Protein AF-A0AAD8Y0H8-F1 (afdb_monomer_lite)

InterPro domains:
  IPR001763 Rhodanese-like domain [PS50206] (279-329)
  IPR001763 Rhodanese-like domain [SM00450] (192-326)
  IPR006145 Pseudouridine synthase, RsuA/RluA-like [PF00849] (682-856)
  IPR006224 Pseudouridine synthase, RluA-like, conserved site [PS01129] (722-736)
  IPR020103 Pseudouridine synthase, catalytic domain superfamily [SSF55120] (679-877)
  IPR020936 tRNA uridine(34) hydroxylase [PTHR43268] (3-469)
  IPR022111 Rhodanase, C-terminal [PF12368] (333-407)
  IPR036873 Rhodanese-like domain superfamily [G3DSA:3.40.250.10] (160-357)
  IPR036873 Rhodanese-like domain superfamily [SSF52821] (160-326)
  IPR040503 tRNA uridine(34) hydroxylase, N-terminal [PF17773] (2-155)

Radius of gyration: 34.11 Å; chains: 1; bounding box: 94×81×75 Å

Secondary structure (DSSP, 8-state):
-EEEEEEE-----S-HHHHHHHHHHHHHHHHHTT-EEEEEE---SS---EEEEEEE-HHHHHHHHHHHHT-----S-HHHHHHHHHHHHHHHHHHHHTTS-----S-GGGSEEEE--GGGGS-S-------------S-TT-S-SSEEEEE-S-SS--TTSSTT--SGGGGGGEE-HHHHHHHHHHHHHHHHHHHTS---TT---EEEEE-S-HHHHTTEEETTTTSB----SSGGGHHHHHHHHS----------------------PPPPP---TTTTSEEEEE-TTSHHHHHHHHHHHHH--S-S-EEEETTHHHHHHHHHTTTT-SEEE-EE-SSTT-EE-GGGGS------S--------B-TTT--B-----TT-BBTTT--B----HHHHHHHHHHSSSSS--B--GGGGGGTTT--S--TT--HHHHHHHHHHHHHHHHHHHH-SSTTHHHHHHHHHHHHHHHHHHHHHHHH-S----S------TTT--SS--S---SSS---TTGGGTTTS--------S------------TTTSHHHHHHHHHHHHHHHHTT----TTTTB-TTSEE-PPPEEEEEEEEPPTTTTTSBHHHHHHHTT---HHHHHHHHHTT-EEETTB---TTPBP-TT-EEEEEEEEPPPPEE--SS--EEEEEGGGT-SSS--TT-EEEEEEEPTT--SSSBTTBSSS-HHHHHHHHTTPPTT--EESS---TT-EEEEEEESSHHHHHHHHHHTTTT-EEEEEEEEEES---SSGGGGGG----TT-EE-SBTTBEEEE--EEEEE--STT---EEEEE-TTSB--EEEEEEEEEETTTTEEEEEEEESS--TTHHHHHHHHTT-PBTT-GGGT----HHHHHHHHHHHHHHHHHHHHS-S--EE-TTS-HHHHHHHHHT-HHHHSHHHHHHHHS-HHHHGGGT---SEEEEEEEEE-SSS-EEEEE-PPPGGG-S--STT-----

Foldseek 3Di:
DKKWWFADKFADALPPVLVVLLLVLVVLLCVLLVKAWEKEAAHCPPIDGITTMIDDDPLSVVLVLCLLQVHQRPDPDPSSRVSSVSSVVSQVVSCVVVVGDGRHDPDPLSIFMFDDDPPPPDPDDDDDDDDDDDDDDDDPPDFFPGHYYDYDHHNADLVPPLSPFDLPVQVVFEDELVSVLVVLVVLLVVVVVVVVPPDDDPPDQEAAEELDAPLQVQFKDQQPPRYDYLNHNGSNCVLVSLLVQQLDPPPPPDPDPDDDDDDDDDDDDDDDDDDGRFEQGEYEYAALFCPSLSSVQRSNCVRNVRYPYYHYYHRGPSSSLLVQAQPSDSMAGWGADQTLVRTDHSCGRDDPDPDDPDPPRHQSHAAQPPRHRFNDWFLQQAALQPRHIGTHDPVRQVVQCVVDQFNGHHDHHPVGVLLRQQRHPTDQRDDLVSLVVSLVSLVVVLPVVVVVDPPCVVVNVSSVVSNVVSVVVSVCCVVVNNDPCPPPPQPQRPAQRHSPDPSSDNNRSDHDPPCVVVPPDDDDDDDDDDDDDDDPPDPPQPPCRPPVNVVVVVLVQLCCVLQVLQAAQQPCADPLQKRWAFWAKEKDKDADDPVQAQPFLLCCCCPPVVDDSVCPVVQLVLVFKDKPSHRDDSRDGDHHGIMIIGMAGATAFIFGDDRHWDKDKDAPVVQAVPDDDRQKIKIWTFFDFQAAQADDDRDRSSHDQSNVCNRVVHRPPQKAWLADDDRQATATTIIIRDPRSSVVSVVLVVVLLKWFKKKFKWAADDDQAQVVLVPFPAPPQWDWDDDGGKIKIKFFKDWDQDPDPRDRDTDIATDNPGHIWMKMKGWPDADPVRRMTMIMMITSDDDHCRVQRSCLNRPIHTALPPSRPHDDDPVVLVVLLVVRLVSSLCSHVVDPDHRYNPPADPSSVVSNQCSQLCNVVRSVSVPVVDDSSSNSSSPRRTRMYRAWMWRDNPPPDIDIRGDAHDVVVPPDDPVSHDGPD

Sequence (981 aa):
MHCILFYKYHPLTDDKTLLETYRSATENLCIALNLKGRILIGLSNNGEGINGTLAGAKDDLDAYVDCMLGNDCCSDDPHRRDAVNTFHQISKQFFNELNAPELLLDSPNDFKWSSNSPDAALKESGDNKNNNNSNNDGDDDQWFPDLNIKIVKEIISTGGVLSNISTTETSVGYLTPREWHEEIKSLVEKKQAKSDASGDDDDVDTVLIDVRNHKECQIGAFAPGISVDPKTKTFAQFPKWVKDNAGNDVEATPANDANANISSSSAAAAAAPSSSLLNNKRILLYCTGGIRCEKASAFVRQMVPQNKGIFHLKGGIHKYLEEFGSEESQFVGKNFVFDRRGALNASDCGKESANSGNSTTAIVGKCLYCKDPYDTFSPENVCTVCREPVLVCSKCKSDLEEKQLCSGPEFHCEEHFHLASFYFTNLSGFSVDDLRKQLEELNAHLNPLLALKKKGKQRRKSLRKQINKVESFLKNLIENGPNNHSGLAATVCRHCGSSSCDKKCWGFHGGNKCLLNKLKTGSDVANDCSDLPNSKKRTRTPSNQRPSKVLKREKDLSEIQALQLCQTPSQYRSLTGLKCPPPVIRRLSSSVKGRWCGQTLRQVLTSEFGLKHERLDQLLAAGLVHINGTQQSLDTILQNGDRISRIVHWHEPPLVTPAKITVTKHSVSQLFEEGSSADSSIYVIDKPATVPIYPAGPFYANSLLSMIEAQEGLQPKSLLPCHRLDRCTSGVLLCTNTSSAASLVQRHLKGKKVKKLYLARVKGKFPTTPAEMIHTNVPDCASLGWNDDVIEISAPISVQFEDSSSDDMLKRFVSPDGKPSISRFRTLSYDQSSDLSIVAACPISGRGHQLRLHLQVIGYPIHNDVQYGGLMENEKKKQLLTMSVDAMLNASAKNLTCLREESVSSEEAESAIKMCLCCSDGRAGVETSYKDYQLLGAGQAIDLHAAQYCIDSGNEHKANFVTDLPHWAGARSNEDLQWLN

Structure (mmCIF, N/CA/C/O backbone):
data_AF-A0AAD8Y0H8-F1
#
_entry.id   AF-A0AAD8Y0H8-F1
#
loop_
_atom_site.group_PDB
_atom_site.id
_atom_site.type_symbol
_atom_site.label_atom_id
_atom_site.label_alt_id
_atom_site.label_comp_id
_atom_site.label_asym_id
_atom_site.label_entity_id
_atom_site.label_seq_id
_atom_site.pdbx_PDB_ins_code
_atom_site.Cartn_x
_atom_site.Cartn_y
_atom_site.Cartn_z
_atom_site.occupancy
_atom_site.B_iso_or_equiv
_atom_site.auth_seq_id
_atom_site.auth_comp_id
_atom_site.auth_asym_id
_atom_site.auth_atom_id
_atom_site.pdbx_PDB_model_num
ATOM 1 N N . MET A 1 1 ? -31.456 26.303 -5.741 1.00 77.31 1 MET A N 1
ATOM 2 C CA . MET A 1 1 ? -30.084 25.739 -5.728 1.00 77.31 1 MET A CA 1
ATOM 3 C C . MET A 1 1 ? -29.938 24.807 -6.923 1.00 77.31 1 MET A C 1
ATOM 5 O O . MET A 1 1 ? -30.913 24.140 -7.260 1.00 77.31 1 MET A O 1
ATOM 9 N N . HIS A 1 2 ? -28.769 24.778 -7.566 1.00 88.81 2 HIS A N 1
ATOM 10 C CA . HIS A 1 2 ? -28.509 23.955 -8.758 1.00 88.81 2 HIS A CA 1
ATOM 11 C C . HIS A 1 2 ? -27.308 23.029 -8.536 1.00 88.81 2 HIS A C 1
ATOM 13 O O . HIS A 1 2 ? -26.559 23.198 -7.572 1.00 88.81 2 HIS A O 1
ATOM 19 N N . CYS A 1 3 ? -27.120 22.053 -9.427 1.00 90.94 3 CYS A N 1
ATOM 20 C CA . CYS A 1 3 ? -25.943 21.189 -9.470 1.00 90.94 3 CYS A CA 1
ATOM 21 C C . CYS A 1 3 ? -25.517 20.883 -10.905 1.00 90.94 3 CYS A C 1
ATOM 23 O O . CYS A 1 3 ? -26.360 20.576 -11.752 1.00 90.94 3 CYS A O 1
ATOM 25 N N . ILE A 1 4 ? -24.199 20.904 -11.120 1.00 92.69 4 ILE A N 1
ATOM 26 C CA . ILE A 1 4 ? -23.525 20.472 -12.347 1.00 92.69 4 ILE A CA 1
ATOM 27 C C . ILE A 1 4 ? -22.769 19.159 -12.115 1.00 92.69 4 ILE A C 1
ATOM 29 O O . ILE A 1 4 ? -22.090 18.988 -11.098 1.00 92.69 4 ILE A O 1
ATOM 33 N N . LEU A 1 5 ? -22.847 18.250 -13.086 1.00 93.31 5 LEU A N 1
ATOM 34 C CA . LEU A 1 5 ? -22.065 17.014 -13.186 1.00 93.31 5 LEU A CA 1
ATOM 35 C C . LEU A 1 5 ? -21.205 17.067 -14.457 1.00 93.31 5 LEU A C 1
ATOM 37 O O . LEU A 1 5 ? -21.738 17.282 -15.544 1.00 93.31 5 LEU A O 1
ATOM 41 N N . PHE A 1 6 ? -19.894 16.851 -14.343 1.00 95.38 6 PHE A N 1
ATOM 42 C CA . PHE A 1 6 ? -18.950 16.962 -15.464 1.00 95.38 6 PHE A CA 1
ATOM 43 C C . PHE A 1 6 ? -17.773 15.986 -15.339 1.00 95.38 6 PHE A C 1
ATOM 45 O O . PHE A 1 6 ? -17.423 15.538 -14.248 1.00 95.38 6 PHE A O 1
ATOM 52 N N . TYR A 1 7 ? -17.130 15.667 -16.462 1.00 94.88 7 TYR A N 1
ATOM 53 C CA . TYR A 1 7 ? -15.861 14.938 -16.495 1.00 94.88 7 TYR A CA 1
ATOM 54 C C . TYR A 1 7 ? -15.110 15.230 -17.797 1.00 94.88 7 TYR A C 1
ATOM 56 O O . TYR A 1 7 ? -15.741 15.517 -18.811 1.00 94.88 7 TYR A O 1
ATOM 64 N N . LYS A 1 8 ? -13.781 15.090 -17.779 1.00 91.94 8 LYS A N 1
ATOM 65 C CA . LYS A 1 8 ? -12.942 15.037 -18.984 1.00 91.94 8 LYS A CA 1
ATOM 66 C C . LYS A 1 8 ? -11.770 14.089 -18.772 1.00 91.94 8 LYS A C 1
ATOM 68 O O . LYS A 1 8 ? -11.089 14.145 -17.746 1.00 91.94 8 LYS A O 1
ATOM 73 N N . TYR A 1 9 ? -11.521 13.229 -19.755 1.00 89.38 9 TYR A N 1
ATOM 74 C CA . TYR A 1 9 ? -10.255 12.511 -19.861 1.00 89.38 9 TYR A CA 1
ATOM 75 C C . TYR A 1 9 ? -9.244 13.431 -20.537 1.00 89.38 9 TYR A C 1
ATOM 77 O O . TYR A 1 9 ? -9.436 13.834 -21.678 1.00 89.38 9 TYR A O 1
ATOM 85 N N . HIS A 1 10 ? -8.189 13.780 -19.807 1.00 87.75 10 HIS A N 1
ATOM 86 C CA . HIS A 1 10 ? -7.154 14.717 -20.233 1.00 87.75 10 HIS A CA 1
ATOM 87 C C . HIS A 1 10 ? -5.804 14.228 -19.696 1.00 87.75 10 HIS A C 1
ATOM 89 O O . HIS A 1 10 ? -5.785 13.667 -18.595 1.00 87.75 10 HIS A O 1
ATOM 95 N N . PRO A 1 11 ? -4.680 14.401 -20.407 1.00 82.62 11 PRO A N 1
ATOM 96 C CA . PRO A 1 11 ? -3.364 14.122 -19.845 1.00 82.62 11 PRO A CA 1
ATOM 97 C C . PRO A 1 11 ? -3.050 15.080 -18.684 1.00 82.62 11 PRO A C 1
ATOM 99 O O . PRO A 1 11 ? -3.016 16.293 -18.856 1.00 82.62 11 PRO A O 1
ATOM 102 N N . LEU A 1 12 ? -2.819 14.524 -17.495 1.00 87.19 12 LEU A N 1
ATOM 103 C CA . LEU A 1 12 ? -2.270 15.231 -16.330 1.00 87.19 12 LEU A CA 1
ATOM 104 C C . LEU A 1 12 ? -0.865 14.680 -16.018 1.00 87.19 12 LEU A C 1
ATOM 106 O O . LEU A 1 12 ? -0.194 14.158 -16.907 1.00 87.19 12 LEU A O 1
ATOM 110 N N . THR A 1 13 ? -0.431 14.727 -14.757 1.00 84.44 13 THR A N 1
ATOM 111 C CA . THR A 1 13 ? 0.871 14.209 -14.304 1.00 84.44 13 THR A CA 1
ATOM 112 C C . THR A 1 13 ? 0.739 13.098 -13.263 1.00 84.44 13 THR A C 1
ATOM 114 O O . THR A 1 13 ? -0.229 13.044 -12.504 1.00 84.44 13 THR A O 1
ATOM 117 N N . ASP A 1 14 ? 1.736 12.215 -13.213 1.00 84.62 14 ASP A N 1
ATOM 118 C CA . ASP A 1 14 ? 1.941 11.245 -12.129 1.00 84.62 14 ASP A CA 1
ATOM 119 C C . ASP A 1 14 ? 2.616 11.894 -10.892 1.00 84.62 14 ASP A C 1
ATOM 121 O O . ASP A 1 14 ? 2.643 11.297 -9.807 1.00 84.62 14 ASP A O 1
ATOM 125 N N . ASP A 1 15 ? 3.155 13.122 -11.001 1.00 85.31 15 ASP A N 1
ATOM 126 C CA . ASP A 1 15 ? 3.657 13.857 -9.834 1.00 85.31 15 ASP A CA 1
ATOM 127 C C . ASP A 1 15 ? 2.511 14.485 -9.036 1.00 85.31 15 ASP A C 1
ATOM 129 O O . ASP A 1 15 ? 2.064 15.612 -9.259 1.00 85.31 15 ASP A O 1
ATOM 133 N N . LYS A 1 16 ? 2.087 13.742 -8.014 1.00 83.81 16 LYS A N 1
ATOM 134 C CA . LYS A 1 16 ? 1.104 14.177 -7.022 1.00 83.81 16 LYS A CA 1
ATOM 135 C C . LYS A 1 16 ? 1.429 15.523 -6.352 1.00 83.81 16 LYS A C 1
ATOM 137 O O . LYS A 1 16 ? 0.511 16.150 -5.838 1.00 83.81 16 LYS A O 1
ATOM 142 N N . THR A 1 17 ? 2.692 15.940 -6.303 1.00 83.06 17 THR A N 1
ATOM 143 C CA . THR A 1 17 ? 3.122 17.206 -5.688 1.00 83.06 17 THR A CA 1
ATOM 144 C C . THR A 1 17 ? 2.763 18.384 -6.582 1.00 83.06 17 THR A C 1
ATOM 146 O O . THR A 1 17 ? 2.119 19.317 -6.118 1.00 83.06 17 THR A O 1
ATOM 149 N N . LEU A 1 18 ? 3.100 18.296 -7.871 1.00 83.75 18 LEU A N 1
ATOM 150 C CA . LEU A 1 18 ? 2.740 19.292 -8.880 1.00 83.75 18 LEU A CA 1
ATOM 151 C C . LEU A 1 18 ? 1.216 19.338 -9.076 1.00 83.75 18 LEU A C 1
ATOM 153 O O . LEU A 1 18 ? 0.604 20.401 -9.097 1.00 83.75 18 LEU A O 1
ATOM 157 N N . LEU A 1 19 ? 0.567 18.172 -9.084 1.00 89.06 19 LEU A N 1
ATOM 158 C CA . LEU A 1 19 ? -0.890 18.055 -9.159 1.00 89.06 19 LEU A CA 1
ATOM 159 C C . LEU A 1 19 ? -1.629 18.632 -7.930 1.00 89.06 19 LEU A C 1
ATOM 161 O O . LEU A 1 19 ? -2.807 18.983 -8.023 1.00 89.06 19 LEU A O 1
ATOM 165 N N . GLU A 1 20 ? -0.962 18.761 -6.778 1.00 91.62 20 GLU A N 1
ATOM 166 C CA . GLU A 1 20 ? -1.515 19.428 -5.589 1.00 91.62 20 GLU A CA 1
ATOM 167 C C . GLU A 1 20 ? -1.671 20.946 -5.816 1.00 91.62 20 GLU A C 1
ATOM 169 O O . GLU A 1 20 ? -2.565 21.543 -5.213 1.00 91.62 20 GLU A O 1
ATOM 174 N N . THR A 1 21 ? -0.898 21.551 -6.731 1.00 91.31 21 THR A N 1
ATOM 175 C CA . THR A 1 21 ? -1.067 22.946 -7.184 1.00 91.31 21 THR A CA 1
ATOM 176 C C . THR A 1 21 ? -2.415 23.122 -7.881 1.00 91.31 21 THR A C 1
ATOM 178 O O . THR A 1 21 ? -3.264 23.859 -7.381 1.00 91.31 21 THR A O 1
ATOM 181 N N . TYR A 1 22 ? -2.676 22.370 -8.958 1.00 93.44 22 TYR A N 1
ATOM 182 C CA . TYR A 1 22 ? -3.953 22.419 -9.686 1.00 93.44 22 TYR A CA 1
ATOM 183 C C . TYR A 1 22 ? -5.146 22.033 -8.793 1.00 93.44 22 TYR A C 1
ATOM 185 O O . TYR A 1 22 ? -6.181 22.704 -8.793 1.00 93.44 22 TYR A O 1
ATOM 193 N N . ARG A 1 23 ? -4.987 21.016 -7.929 1.00 95.44 23 ARG A N 1
ATOM 194 C CA . ARG A 1 23 ? -5.998 20.644 -6.920 1.00 95.44 23 ARG A CA 1
ATOM 195 C C . ARG A 1 23 ? -6.327 21.798 -5.967 1.00 95.44 23 ARG A C 1
ATOM 197 O O . ARG A 1 23 ? -7.495 21.990 -5.635 1.00 95.44 23 ARG A O 1
ATOM 204 N N . SER A 1 24 ? -5.321 22.548 -5.524 1.00 93.56 24 SER A N 1
ATOM 205 C CA . SER A 1 24 ? -5.503 23.659 -4.582 1.00 93.56 24 SER A CA 1
ATOM 206 C C . SER A 1 24 ? -6.034 24.920 -5.266 1.00 93.56 24 SER A C 1
ATOM 208 O O . SER A 1 24 ? -6.863 25.605 -4.675 1.00 93.56 24 SER A O 1
ATOM 210 N N . ALA A 1 25 ? -5.662 25.181 -6.523 1.00 94.62 25 ALA A N 1
ATOM 211 C CA . ALA A 1 25 ? -6.300 26.207 -7.348 1.00 94.62 25 ALA A CA 1
ATOM 212 C C . ALA A 1 25 ? -7.800 25.914 -7.527 1.00 94.62 25 ALA A C 1
ATOM 214 O O . ALA A 1 25 ? -8.632 26.774 -7.247 1.00 94.62 25 ALA A O 1
ATOM 215 N N . THR A 1 26 ? -8.150 24.671 -7.883 1.00 96.19 26 THR A N 1
ATOM 216 C CA . THR A 1 26 ? -9.552 24.233 -8.026 1.00 96.19 26 THR A CA 1
ATOM 217 C C . THR A 1 26 ? -10.327 24.375 -6.709 1.00 96.19 26 THR A C 1
ATOM 219 O O . THR A 1 26 ? -11.489 24.773 -6.709 1.00 96.19 26 THR A O 1
ATOM 222 N N . GLU A 1 27 ? -9.695 24.070 -5.570 1.00 95.25 27 GLU A N 1
ATOM 223 C CA . GLU A 1 27 ? -10.315 24.204 -4.244 1.00 95.25 27 GLU A CA 1
ATOM 224 C C . GLU A 1 27 ? -10.528 25.667 -3.854 1.00 95.25 27 GLU A C 1
ATOM 226 O O . GLU A 1 27 ? -11.600 26.005 -3.357 1.00 95.25 27 GLU A O 1
ATOM 231 N N . ASN A 1 28 ? -9.559 26.542 -4.130 1.00 93.88 28 ASN A N 1
ATOM 232 C CA . ASN A 1 28 ? -9.689 27.978 -3.896 1.00 93.88 28 ASN A CA 1
ATOM 233 C C . ASN A 1 28 ? -10.794 28.595 -4.766 1.00 93.88 28 ASN A C 1
ATOM 235 O O . ASN A 1 28 ? -11.614 29.337 -4.232 1.00 93.88 28 ASN A O 1
ATOM 239 N N . LEU A 1 29 ? -10.872 28.233 -6.054 1.00 96.25 29 LEU A N 1
ATOM 240 C CA . LEU A 1 29 ? -11.945 28.659 -6.961 1.00 96.25 29 LEU A CA 1
ATOM 241 C C . LEU A 1 29 ? -13.323 28.239 -6.429 1.00 96.25 29 LEU A C 1
ATOM 243 O O . LEU A 1 29 ? -14.203 29.078 -6.264 1.00 96.25 29 LEU A O 1
ATOM 247 N N . CYS A 1 30 ? -13.497 26.959 -6.087 1.00 95.69 30 CYS A N 1
ATOM 248 C CA . CYS A 1 30 ? -14.765 26.463 -5.545 1.00 95.69 30 CYS A CA 1
ATOM 249 C C . CYS A 1 30 ? -15.134 27.138 -4.211 1.00 95.69 30 CYS A C 1
ATOM 251 O O . CYS A 1 30 ? -16.304 27.420 -3.983 1.00 95.69 30 CYS A O 1
ATOM 253 N N . ILE A 1 31 ? -14.161 27.424 -3.336 1.00 91.38 31 ILE A N 1
ATOM 254 C CA . ILE A 1 31 ? -14.397 28.145 -2.072 1.00 91.38 31 ILE A CA 1
ATOM 255 C C . ILE A 1 31 ? -14.802 29.603 -2.324 1.00 91.38 31 ILE A C 1
ATOM 257 O O . ILE A 1 31 ? -15.697 30.095 -1.641 1.00 91.38 31 ILE A O 1
ATOM 261 N N . ALA A 1 32 ? -14.163 30.291 -3.272 1.00 91.38 32 ALA A N 1
ATOM 262 C CA . ALA A 1 32 ? -14.472 31.681 -3.604 1.00 91.38 32 ALA A CA 1
ATOM 263 C C . ALA A 1 32 ? -15.851 31.828 -4.271 1.00 91.38 32 ALA A C 1
ATOM 265 O O . ALA A 1 32 ? -16.565 32.787 -3.995 1.00 91.38 32 ALA A O 1
ATOM 266 N N . LEU A 1 33 ? -16.253 30.837 -5.070 1.00 93.38 33 LEU A N 1
ATOM 267 C CA . LEU A 1 33 ? -17.591 30.717 -5.655 1.00 93.38 33 LEU A CA 1
ATOM 268 C C . LEU A 1 33 ? -18.608 30.036 -4.710 1.00 93.38 33 LEU A C 1
ATOM 270 O O . LEU A 1 33 ? -19.662 29.609 -5.157 1.00 93.38 33 LEU A O 1
ATOM 274 N N . ASN A 1 34 ? -18.314 29.885 -3.410 1.00 91.38 34 ASN A N 1
ATOM 275 C CA . ASN A 1 34 ? -19.227 29.300 -2.407 1.00 91.38 34 ASN A CA 1
ATOM 276 C C . ASN A 1 34 ? -19.769 27.881 -2.746 1.00 91.38 34 ASN A C 1
ATOM 278 O O . ASN A 1 34 ? -20.786 27.432 -2.211 1.00 91.38 34 ASN A O 1
ATOM 282 N N . LEU A 1 35 ? -19.085 27.138 -3.620 1.00 93.31 35 LEU A N 1
ATOM 283 C CA . LEU A 1 35 ? -19.534 25.843 -4.125 1.00 93.31 35 LEU A CA 1
ATOM 284 C C . LEU A 1 35 ? -19.211 24.707 -3.149 1.00 93.31 35 LEU A C 1
ATOM 286 O O . LEU A 1 35 ? -18.087 24.564 -2.655 1.00 93.31 35 LEU A O 1
ATOM 290 N N . LYS A 1 36 ? -20.189 23.821 -2.941 1.00 90.56 36 LYS A N 1
ATOM 291 C CA . LYS A 1 36 ? -20.004 22.531 -2.256 1.00 90.56 36 LYS A CA 1
ATOM 292 C C . LYS A 1 36 ? -20.082 21.386 -3.258 1.00 90.56 36 LYS A C 1
ATOM 294 O O . LYS A 1 36 ? -20.619 21.543 -4.350 1.00 90.56 36 LYS A O 1
ATOM 299 N N . GLY A 1 37 ? -19.535 20.224 -2.908 1.00 89.75 37 GLY A N 1
ATOM 300 C CA . GLY A 1 37 ? -19.469 19.099 -3.838 1.00 89.75 37 GLY A CA 1
ATOM 301 C C . GLY A 1 37 ? -18.165 18.327 -3.783 1.00 89.75 37 GLY A C 1
ATOM 302 O O . GLY A 1 37 ? -17.417 18.365 -2.806 1.00 89.75 37 GLY A O 1
ATOM 303 N N . ARG A 1 38 ? -17.879 17.591 -4.851 1.00 91.31 38 ARG A N 1
ATOM 304 C CA . ARG A 1 38 ? -16.747 16.671 -4.929 1.00 91.31 38 ARG A CA 1
ATOM 305 C C . ARG A 1 38 ? -16.114 16.720 -6.308 1.00 91.31 38 ARG A C 1
ATOM 307 O O . ARG A 1 38 ? -16.796 16.537 -7.307 1.00 91.31 38 ARG A O 1
ATOM 314 N N . ILE A 1 39 ? -14.791 16.852 -6.338 1.00 95.44 39 ILE A N 1
ATOM 315 C CA . ILE A 1 39 ? -13.989 16.751 -7.560 1.00 95.44 39 ILE A CA 1
ATOM 316 C C . ILE A 1 39 ? -12.905 15.692 -7.356 1.00 95.44 39 ILE A C 1
ATOM 318 O O . ILE A 1 39 ? -12.266 15.614 -6.302 1.00 95.44 39 ILE A O 1
ATOM 322 N N . LEU A 1 40 ? -12.718 14.848 -8.361 1.00 94.94 40 LEU A N 1
ATOM 323 C CA . LEU A 1 40 ? -11.659 13.856 -8.460 1.00 94.94 40 LEU A CA 1
ATOM 324 C C . LEU A 1 40 ? -10.703 14.270 -9.579 1.00 94.94 40 LEU A C 1
ATOM 326 O O . LEU A 1 40 ? -11.149 14.559 -10.686 1.00 94.94 40 LEU A O 1
ATOM 330 N N . ILE A 1 41 ? -9.407 14.285 -9.274 1.00 94.31 41 ILE A N 1
ATOM 331 C CA . ILE A 1 41 ? -8.332 14.679 -10.195 1.00 94.31 41 ILE A CA 1
ATOM 332 C C . ILE A 1 41 ? -7.360 13.500 -10.334 1.00 94.31 41 ILE A C 1
ATOM 334 O O . ILE A 1 41 ? -7.003 12.878 -9.327 1.00 94.31 41 ILE A O 1
ATOM 338 N N . GLY A 1 42 ? -6.981 13.167 -11.564 1.00 89.88 42 GLY A N 1
ATOM 339 C CA . GLY A 1 42 ? -6.242 11.954 -11.906 1.00 89.88 42 GLY A CA 1
ATOM 340 C C . GLY A 1 42 ? -4.712 12.041 -11.830 1.00 89.88 42 GLY A C 1
ATOM 341 O O . GLY A 1 42 ? -4.129 13.092 -12.076 1.00 89.88 42 GLY A O 1
ATOM 342 N N . LEU A 1 43 ? -4.065 10.913 -11.518 1.00 84.06 43 LEU A N 1
ATOM 343 C CA . LEU A 1 43 ? -2.626 10.665 -11.664 1.00 84.06 43 LEU A CA 1
ATOM 344 C C . LEU A 1 43 ? -2.357 9.977 -13.011 1.00 84.06 43 LEU A C 1
ATOM 346 O O . LEU A 1 43 ? -2.612 8.784 -13.199 1.00 84.06 43 LEU A O 1
ATOM 350 N N . SER A 1 44 ? -1.854 10.747 -13.969 1.00 73.06 44 SER A N 1
ATOM 351 C CA . SER A 1 44 ? -1.831 10.358 -15.381 1.00 73.06 44 SER A CA 1
ATOM 352 C C . SER A 1 44 ? -0.807 9.266 -15.700 1.00 73.06 44 SER A C 1
ATOM 354 O O . SER A 1 44 ? 0.372 9.531 -15.922 1.00 73.06 44 SER A O 1
ATOM 356 N N . ASN A 1 45 ? -1.288 8.029 -15.818 1.00 64.50 45 ASN A N 1
ATOM 357 C CA . ASN A 1 45 ? -0.527 6.895 -16.348 1.00 64.50 45 ASN A CA 1
ATOM 358 C C . ASN A 1 45 ? -0.775 6.806 -17.869 1.00 64.50 45 ASN A C 1
ATOM 360 O O . ASN A 1 45 ? -1.398 5.863 -18.350 1.00 64.50 45 ASN A O 1
ATOM 364 N N . ASN A 1 46 ? -0.346 7.843 -18.602 1.00 59.75 46 ASN A N 1
ATOM 365 C CA . ASN A 1 46 ? -0.712 8.144 -19.999 1.00 59.75 46 ASN A CA 1
ATOM 366 C C . ASN A 1 46 ? -2.208 8.477 -20.224 1.00 59.75 46 ASN A C 1
ATOM 368 O O . ASN A 1 46 ? -2.721 8.281 -21.324 1.00 59.75 46 ASN A O 1
ATOM 372 N N . GLY A 1 47 ? -2.901 9.021 -19.212 1.00 62.62 47 GLY A N 1
ATOM 373 C CA . GLY A 1 47 ? -4.231 9.623 -19.384 1.00 62.62 47 GLY A CA 1
ATOM 374 C C . GLY A 1 47 ? -5.223 9.393 -18.240 1.00 62.62 47 GLY A C 1
ATOM 375 O O . GLY A 1 47 ? -5.974 8.421 -18.243 1.00 62.62 47 GLY A O 1
ATOM 376 N N . GLU A 1 48 ? -5.331 10.353 -17.319 1.00 76.56 48 GLU A N 1
ATOM 377 C CA . GLU A 1 48 ? -6.599 10.622 -16.628 1.00 76.56 48 GLU A CA 1
ATOM 378 C C . GLU A 1 48 ? -6.706 12.077 -16.144 1.00 76.56 48 GLU A C 1
ATOM 380 O O . GLU A 1 48 ? -5.729 12.639 -15.656 1.00 76.56 48 GLU A O 1
ATOM 385 N N . GLY A 1 49 ? -7.904 12.665 -16.289 1.00 89.75 49 GLY A N 1
ATOM 386 C CA . GLY A 1 49 ? -8.166 14.098 -16.108 1.00 89.75 49 GLY A CA 1
ATOM 387 C C . GLY A 1 49 ? -8.983 14.433 -14.856 1.00 89.75 49 GLY A C 1
ATOM 388 O O . GLY A 1 49 ? -8.501 14.300 -13.730 1.00 89.75 49 GLY A O 1
ATOM 389 N N . ILE A 1 50 ? -10.228 14.880 -15.050 1.00 94.25 50 ILE A N 1
ATOM 390 C CA . ILE A 1 50 ? -11.116 15.392 -13.992 1.00 94.25 50 ILE A CA 1
ATOM 391 C C . ILE A 1 50 ? -12.503 14.728 -14.025 1.00 94.25 50 ILE A C 1
ATOM 393 O O . ILE A 1 50 ? -13.011 14.365 -15.085 1.00 94.25 50 ILE A O 1
ATOM 397 N N . ASN A 1 51 ? -13.132 14.579 -12.859 1.00 95.44 51 ASN A N 1
ATOM 398 C CA . ASN A 1 51 ? -14.523 14.138 -12.691 1.00 95.44 51 ASN A CA 1
ATOM 399 C C . ASN A 1 51 ? -15.133 14.870 -11.488 1.00 95.44 51 ASN A C 1
ATOM 401 O O . ASN A 1 51 ? -14.611 14.746 -10.377 1.00 95.44 51 ASN A O 1
ATOM 405 N N . GLY A 1 52 ? -16.201 15.638 -11.693 1.00 94.44 52 GLY A N 1
ATOM 406 C CA . GLY A 1 52 ? -16.725 16.576 -10.707 1.00 94.44 52 GLY A CA 1
ATOM 407 C C . GLY A 1 52 ? -18.245 16.601 -10.600 1.00 94.44 52 GLY A C 1
ATOM 408 O O . GLY A 1 52 ? -18.983 16.347 -11.551 1.00 94.44 52 GLY A O 1
ATOM 409 N N . THR A 1 53 ? -18.719 16.922 -9.401 1.00 93.81 53 THR A N 1
ATOM 410 C CA . THR A 1 53 ? -20.123 17.223 -9.118 1.00 93.81 53 THR A CA 1
ATOM 411 C C . THR A 1 53 ? -20.161 18.350 -8.093 1.00 93.81 53 THR A C 1
ATOM 413 O O . THR A 1 53 ? -19.659 18.172 -6.981 1.00 93.81 53 THR A O 1
ATOM 416 N N . LEU A 1 54 ? -20.700 19.510 -8.469 1.00 94.19 54 LEU A N 1
ATOM 417 C CA . LEU A 1 54 ? -20.747 20.724 -7.640 1.00 94.19 54 LEU A CA 1
ATOM 418 C C . LEU A 1 54 ? -22.182 21.237 -7.519 1.00 94.19 54 LEU A C 1
ATOM 420 O O . LEU A 1 54 ? -22.972 21.049 -8.441 1.00 94.19 54 LEU A O 1
ATOM 424 N N . ALA A 1 55 ? -22.505 21.892 -6.405 1.00 92.31 55 ALA A N 1
ATOM 425 C CA . ALA A 1 55 ? -23.787 22.539 -6.151 1.00 92.31 55 ALA A CA 1
ATOM 426 C C . ALA A 1 55 ? -23.606 23.899 -5.452 1.00 92.31 55 ALA A C 1
ATOM 428 O O . ALA A 1 55 ? -22.675 24.074 -4.660 1.00 92.31 55 ALA A O 1
ATOM 429 N N . GLY A 1 56 ? -24.511 24.837 -5.739 1.00 91.38 56 GLY A N 1
ATOM 430 C CA . GLY A 1 56 ? -24.463 26.226 -5.267 1.00 91.38 56 GLY A CA 1
ATOM 431 C C . GLY A 1 56 ? -25.618 27.081 -5.807 1.00 91.38 56 GLY A C 1
ATOM 432 O O . GLY A 1 56 ? -26.648 26.546 -6.251 1.00 91.38 56 GLY A O 1
ATOM 433 N N . ALA A 1 57 ? -25.456 28.409 -5.777 1.00 90.75 57 ALA A N 1
ATOM 434 C CA . ALA A 1 57 ? -26.316 29.315 -6.541 1.00 90.75 57 ALA A CA 1
ATOM 435 C C . ALA A 1 57 ? -26.079 29.134 -8.053 1.00 90.75 57 ALA A C 1
ATOM 437 O O . ALA A 1 57 ? -25.110 28.492 -8.461 1.00 90.75 57 ALA A O 1
ATOM 438 N N . LYS A 1 58 ? -26.974 29.668 -8.895 1.00 89.94 58 LYS A N 1
ATOM 439 C CA . LYS A 1 58 ? -26.819 29.547 -10.351 1.00 89.94 58 LYS A CA 1
ATOM 440 C C . LYS A 1 58 ? -25.590 30.321 -10.838 1.00 89.94 58 LYS A C 1
ATOM 442 O O . LYS A 1 58 ? -24.708 29.709 -11.425 1.00 89.94 58 LYS A O 1
ATOM 447 N N . ASP A 1 59 ? -25.487 31.597 -10.489 1.00 90.81 59 ASP A N 1
ATOM 448 C CA . ASP A 1 59 ? -24.414 32.502 -10.922 1.00 90.81 59 ASP A CA 1
ATOM 449 C C . ASP A 1 59 ? -23.018 32.001 -10.501 1.00 90.81 59 ASP A C 1
ATOM 451 O O . ASP A 1 59 ? -22.047 32.124 -11.242 1.00 90.81 59 ASP A O 1
ATOM 455 N N . ASP A 1 60 ? -22.924 31.386 -9.316 1.00 93.44 60 ASP A N 1
ATOM 456 C CA . ASP A 1 60 ? -21.701 30.759 -8.799 1.00 93.44 60 ASP A CA 1
ATOM 457 C C . ASP A 1 60 ? -21.258 29.555 -9.652 1.00 93.44 60 ASP A C 1
ATOM 459 O O . ASP A 1 60 ? -20.065 29.322 -9.854 1.00 93.44 60 ASP A O 1
ATOM 463 N N . LEU A 1 61 ? -22.221 28.773 -10.150 1.00 93.56 61 LEU A N 1
ATOM 464 C CA . LEU A 1 61 ? -21.976 27.621 -11.017 1.00 93.56 61 LEU A CA 1
ATOM 465 C C . LEU A 1 61 ? -21.727 28.048 -12.466 1.00 93.56 61 LEU A C 1
ATOM 467 O O . LEU A 1 61 ? -20.864 27.460 -13.109 1.00 93.56 61 LEU A O 1
ATOM 471 N N . ASP A 1 62 ? -22.417 29.075 -12.961 1.00 93.31 62 ASP A N 1
ATOM 472 C CA . ASP A 1 62 ? -22.174 29.648 -14.289 1.00 93.31 62 ASP A CA 1
ATOM 473 C C . ASP A 1 62 ? -20.756 30.242 -14.369 1.00 93.31 62 ASP A C 1
ATOM 475 O O . ASP A 1 62 ? -20.014 29.917 -15.292 1.00 93.31 62 ASP A O 1
ATOM 479 N N . ALA A 1 63 ? -20.311 30.983 -13.345 1.00 94.00 63 ALA A N 1
ATOM 480 C CA . ALA A 1 63 ? -18.934 31.480 -13.250 1.00 94.00 63 ALA A CA 1
ATOM 481 C C . ALA A 1 63 ? -17.882 30.349 -13.204 1.00 94.00 63 ALA A C 1
ATOM 483 O O . ALA A 1 63 ? -16.780 30.496 -13.738 1.00 94.00 63 ALA A O 1
ATOM 484 N N . TYR A 1 64 ? -18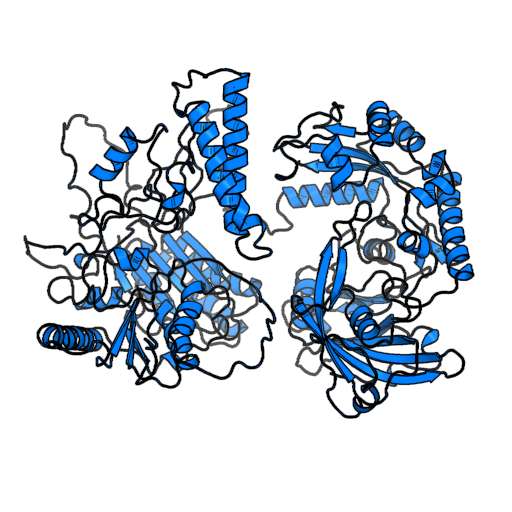.209 29.201 -12.594 1.00 96.19 64 TYR A N 1
ATOM 485 C CA . TYR A 1 64 ? -17.352 28.009 -12.635 1.00 96.19 64 TYR A CA 1
ATOM 486 C C . TYR A 1 64 ? -17.340 27.352 -14.026 1.00 96.19 64 TYR A C 1
ATOM 488 O O . TYR A 1 64 ? -16.292 26.885 -14.474 1.00 96.19 64 TYR A O 1
ATOM 496 N N . VAL A 1 65 ? -18.484 27.327 -14.716 1.00 95.31 65 VAL A N 1
ATOM 497 C CA . VAL A 1 65 ? -18.615 26.816 -16.087 1.00 95.31 65 VAL A CA 1
ATOM 498 C C . VAL A 1 65 ? -17.810 27.673 -17.062 1.00 95.31 65 VAL A C 1
ATOM 500 O O . VAL A 1 65 ? -16.972 27.114 -17.763 1.00 95.31 65 VAL A O 1
ATOM 503 N N . ASP A 1 66 ? -17.970 28.999 -17.051 1.00 92.94 66 ASP A N 1
ATOM 504 C CA . ASP A 1 66 ? -17.176 29.930 -17.869 1.00 92.94 66 ASP A CA 1
ATOM 505 C C . ASP A 1 66 ? -15.674 29.712 -17.666 1.00 92.94 66 ASP A C 1
ATOM 507 O O . ASP A 1 66 ? -14.931 29.474 -18.622 1.00 92.94 66 ASP A O 1
ATOM 511 N N . CYS A 1 67 ? -15.238 29.686 -16.404 1.00 94.75 67 CYS A N 1
ATOM 512 C CA . CYS A 1 67 ? -13.848 29.446 -16.035 1.00 94.75 67 CYS A CA 1
ATOM 513 C C . CYS A 1 67 ? -13.302 28.138 -16.629 1.00 94.75 67 CYS A C 1
ATOM 515 O O . CYS A 1 67 ? -12.227 28.129 -17.231 1.00 94.75 67 CYS A O 1
ATOM 517 N N . MET A 1 68 ? -14.056 27.045 -16.509 1.00 95.56 68 MET A N 1
ATOM 518 C CA . MET A 1 68 ? -13.667 25.725 -17.008 1.00 95.56 68 MET A CA 1
ATOM 519 C C . MET A 1 68 ? -13.830 25.553 -18.528 1.00 95.56 68 MET A C 1
ATOM 521 O O . MET A 1 68 ? -13.298 24.585 -19.069 1.00 95.56 68 MET A O 1
ATOM 525 N N . LEU A 1 69 ? -14.525 26.458 -19.223 1.00 94.38 69 LEU A N 1
ATOM 526 C CA . LEU A 1 69 ? -14.545 26.558 -20.691 1.00 94.38 69 LEU A CA 1
ATOM 527 C C . LEU A 1 69 ? -13.418 27.458 -21.233 1.00 94.38 69 LEU A C 1
ATOM 529 O O . LEU A 1 69 ? -13.139 27.439 -22.428 1.00 94.38 69 LEU A O 1
ATOM 533 N N . GLY A 1 70 ? -12.756 28.228 -20.363 1.00 91.31 70 GLY A N 1
ATOM 534 C CA . GLY A 1 70 ? -11.749 29.222 -20.743 1.00 91.31 70 GLY A CA 1
ATOM 535 C C . GLY A 1 70 ? -12.321 30.593 -21.118 1.00 91.31 70 GLY A C 1
ATOM 536 O O . GLY A 1 70 ? -11.572 31.424 -21.628 1.00 91.31 70 GLY A O 1
ATOM 537 N N . ASN A 1 71 ? -13.608 30.836 -20.854 1.00 90.44 71 ASN A N 1
ATOM 538 C CA . ASN A 1 71 ? -14.253 32.138 -21.027 1.00 90.44 71 ASN A CA 1
ATOM 539 C C . ASN A 1 71 ? -13.824 33.113 -19.919 1.00 90.44 71 ASN A C 1
ATOM 541 O O . ASN A 1 71 ? -13.588 32.706 -18.777 1.00 90.44 71 ASN A O 1
ATOM 545 N N . ASP A 1 72 ? -13.831 34.412 -20.224 1.00 82.81 72 ASP A N 1
ATOM 546 C CA . ASP A 1 72 ? -13.807 35.450 -19.193 1.00 82.81 72 ASP A CA 1
ATOM 547 C C . ASP A 1 72 ? -15.085 35.376 -18.337 1.00 82.81 72 ASP A C 1
ATOM 549 O O . ASP A 1 72 ? -16.190 35.172 -18.842 1.00 82.81 72 ASP A O 1
ATOM 553 N N . CYS A 1 73 ? -14.940 35.548 -17.021 1.00 79.19 73 CYS A N 1
ATOM 554 C CA . CYS A 1 73 ? -16.048 35.437 -16.071 1.00 79.19 73 CYS A CA 1
ATOM 555 C C . CYS A 1 73 ? -17.068 36.571 -16.267 1.00 79.19 73 CYS A C 1
ATOM 557 O O . CYS A 1 73 ? -16.811 37.716 -15.886 1.00 79.19 73 CYS A O 1
ATOM 559 N N . CYS A 1 74 ? -18.249 36.246 -16.801 1.00 71.31 74 CYS A N 1
ATOM 560 C CA . CYS A 1 74 ? -19.299 37.219 -17.135 1.00 71.31 74 CYS A CA 1
ATOM 561 C C . CYS A 1 74 ? -20.077 37.775 -15.919 1.00 71.31 74 CYS A C 1
ATOM 563 O O . CYS A 1 74 ? -21.061 38.491 -16.086 1.00 71.31 74 CYS A O 1
ATOM 565 N N . SER A 1 75 ? -19.657 37.461 -14.689 1.00 77.81 75 SER A N 1
ATOM 566 C CA . SER A 1 75 ? -20.271 37.964 -13.453 1.00 77.81 75 SER A CA 1
ATOM 567 C C . SER A 1 75 ? -19.931 39.436 -13.195 1.00 77.81 75 SER A C 1
ATOM 569 O O . SER A 1 75 ? -18.762 39.823 -13.240 1.00 77.81 75 SER A O 1
ATOM 571 N N . ASP A 1 76 ? -20.926 40.233 -12.790 1.00 79.38 76 ASP A N 1
ATOM 572 C CA . ASP A 1 76 ? -20.738 41.616 -12.320 1.00 79.38 76 ASP A CA 1
ATOM 573 C C . ASP A 1 76 ? -19.951 41.720 -10.999 1.00 79.38 76 ASP A C 1
ATOM 575 O O . ASP A 1 76 ? -19.269 42.722 -10.759 1.00 79.38 76 ASP A O 1
ATOM 579 N N . ASP A 1 77 ? -19.994 40.676 -10.164 1.00 86.00 77 ASP A N 1
ATOM 580 C CA . ASP A 1 77 ? -19.259 40.586 -8.897 1.00 86.00 77 ASP A CA 1
ATOM 581 C C . ASP A 1 77 ? -17.727 40.515 -9.129 1.00 86.00 77 ASP A C 1
ATOM 583 O O . ASP A 1 77 ? -17.249 39.548 -9.741 1.00 86.00 77 ASP A O 1
ATOM 587 N N . PRO A 1 78 ? -16.932 41.488 -8.622 1.00 87.81 78 PRO A N 1
ATOM 588 C CA . PRO A 1 78 ? -15.472 41.459 -8.701 1.00 87.81 78 PRO A CA 1
ATOM 589 C C . PRO A 1 78 ? -14.839 40.208 -8.082 1.00 87.81 78 PRO A C 1
ATOM 591 O O . PRO A 1 78 ? -13.900 39.668 -8.659 1.00 87.81 78 PRO A O 1
ATOM 594 N N . HIS A 1 79 ? -15.365 39.701 -6.964 1.00 88.19 79 HIS A N 1
ATOM 595 C CA . HIS A 1 79 ? -14.793 38.554 -6.253 1.00 88.19 79 HIS A CA 1
ATOM 596 C C . HIS A 1 79 ? -14.857 37.275 -7.098 1.00 88.19 79 HIS A C 1
ATOM 598 O O . HIS A 1 79 ? -13.903 36.493 -7.116 1.00 88.19 79 HIS A O 1
ATOM 604 N N . ARG A 1 80 ? -15.942 37.085 -7.866 1.00 87.81 80 ARG A N 1
ATOM 605 C CA . ARG A 1 80 ? -16.049 35.969 -8.820 1.00 87.81 80 ARG A CA 1
ATOM 606 C C . ARG A 1 80 ? -15.063 36.115 -9.979 1.00 87.81 80 ARG A C 1
ATOM 608 O O . ARG A 1 80 ? -14.435 35.128 -10.357 1.00 87.81 80 ARG A O 1
ATOM 615 N N . ARG A 1 81 ? -14.892 37.325 -10.524 1.00 90.56 81 ARG A N 1
ATOM 616 C CA . ARG A 1 81 ? -13.919 37.586 -11.603 1.00 90.56 81 ARG A CA 1
ATOM 617 C C . ARG A 1 81 ? -12.484 37.349 -11.139 1.00 90.56 81 ARG A C 1
ATOM 619 O O . ARG A 1 81 ? -11.755 36.610 -11.792 1.00 90.56 81 ARG A O 1
ATOM 626 N N . ASP A 1 82 ? -12.103 37.885 -9.984 1.00 91.31 82 ASP A N 1
ATOM 627 C CA . ASP A 1 82 ? -10.757 37.727 -9.424 1.00 91.31 82 ASP A CA 1
ATOM 628 C C . ASP A 1 82 ? -10.434 36.260 -9.099 1.00 91.31 82 ASP A C 1
ATOM 630 O O . ASP A 1 82 ? -9.317 35.801 -9.352 1.00 91.31 82 ASP A O 1
ATOM 634 N N . ALA A 1 83 ? -11.414 35.488 -8.615 1.00 91.81 83 ALA A N 1
ATOM 635 C CA . ALA A 1 83 ? -11.265 34.052 -8.390 1.00 91.81 83 ALA A CA 1
ATOM 636 C C . ALA A 1 83 ? -11.013 33.267 -9.691 1.00 91.81 83 ALA A C 1
ATOM 638 O O . ALA A 1 83 ? -10.110 32.426 -9.731 1.00 91.81 83 ALA A O 1
ATOM 639 N N . VAL A 1 84 ? -11.768 33.561 -10.756 1.00 93.56 84 VAL A N 1
ATOM 640 C CA . VAL A 1 84 ? -11.597 32.939 -12.082 1.00 93.56 84 VAL A CA 1
ATOM 641 C C . VAL A 1 84 ? -10.255 33.326 -12.706 1.00 93.56 84 VAL A C 1
ATOM 643 O O . VAL A 1 84 ? -9.494 32.443 -13.101 1.00 93.56 84 VAL A O 1
ATOM 646 N N . ASN A 1 85 ? -9.905 34.614 -12.689 1.00 93.12 85 ASN A N 1
ATOM 647 C CA . ASN A 1 85 ? -8.620 35.121 -13.177 1.00 93.12 85 ASN A CA 1
ATOM 648 C C . ASN A 1 85 ? -7.435 34.454 -12.454 1.00 93.12 85 ASN A C 1
ATOM 650 O O . ASN A 1 85 ? -6.480 34.006 -13.092 1.00 93.12 85 ASN A O 1
ATOM 654 N N . THR A 1 86 ? -7.516 34.329 -11.125 1.00 94.62 86 THR A N 1
ATOM 655 C CA . THR A 1 86 ? -6.497 33.650 -10.307 1.00 94.62 86 THR A CA 1
ATOM 656 C C . THR A 1 86 ? -6.390 32.164 -10.660 1.00 94.62 86 THR A C 1
ATOM 658 O O . THR A 1 86 ? -5.283 31.632 -10.761 1.00 94.62 86 THR A O 1
ATOM 661 N N . PHE A 1 87 ? -7.519 31.480 -10.883 1.00 96.25 87 PHE A N 1
ATOM 662 C CA . PHE A 1 87 ? -7.508 30.084 -11.320 1.00 96.25 87 PHE A CA 1
ATOM 663 C C . PHE A 1 87 ? -6.860 29.927 -12.698 1.00 96.25 87 PHE A C 1
ATOM 665 O O . PHE A 1 87 ? -5.969 29.092 -12.838 1.00 96.25 87 PHE A O 1
ATOM 672 N N . HIS A 1 88 ? -7.239 30.740 -13.689 1.00 94.88 88 HIS A N 1
ATOM 673 C CA . HIS A 1 88 ? -6.654 30.694 -15.034 1.00 94.88 88 HIS A CA 1
ATOM 674 C C . HIS A 1 88 ? -5.148 30.945 -15.028 1.00 94.88 88 HIS A C 1
ATOM 676 O O . HIS A 1 88 ? -4.427 30.249 -15.735 1.00 94.88 88 HIS A O 1
ATOM 682 N N . GLN A 1 89 ? -4.649 31.889 -14.226 1.00 94.56 89 GLN A N 1
ATOM 683 C CA . GLN A 1 89 ? -3.206 32.134 -14.109 1.00 94.56 89 GLN A CA 1
ATOM 684 C C . GLN A 1 89 ? -2.458 30.895 -13.588 1.00 94.56 89 GLN A C 1
ATOM 686 O O . GLN A 1 89 ? -1.480 30.462 -14.198 1.00 94.56 89 GLN A O 1
ATOM 691 N N . ILE A 1 90 ? -2.944 30.284 -12.501 1.00 94.88 90 ILE A N 1
ATOM 692 C CA . ILE A 1 90 ? -2.308 29.101 -11.897 1.00 94.88 90 ILE A CA 1
ATOM 693 C C . ILE A 1 90 ? -2.475 27.858 -12.788 1.00 94.88 90 ILE A C 1
ATOM 695 O O . ILE A 1 90 ? -1.558 27.046 -12.889 1.00 94.88 90 ILE A O 1
ATOM 699 N N . SER A 1 91 ? -3.623 27.712 -13.452 1.00 94.19 91 SER A N 1
ATOM 700 C CA . SER A 1 91 ? -3.912 26.627 -14.394 1.00 94.19 91 SER A CA 1
ATOM 701 C C . SER A 1 91 ? -2.988 26.700 -15.614 1.00 94.19 91 SER A C 1
ATOM 703 O O . SER A 1 91 ? -2.272 25.737 -15.891 1.00 94.19 91 SER A O 1
ATOM 705 N N . LYS A 1 92 ? -2.883 27.865 -16.266 1.00 93.88 92 LYS A N 1
ATOM 706 C CA . LYS A 1 92 ? -1.971 28.092 -17.400 1.00 93.88 92 LYS A CA 1
ATOM 707 C C . LYS A 1 92 ? -0.512 27.866 -17.011 1.00 93.88 92 LYS A C 1
ATOM 709 O O . LYS A 1 92 ? 0.201 27.193 -17.749 1.00 93.88 92 LYS A O 1
ATOM 714 N N . GLN A 1 93 ? -0.073 28.331 -15.836 1.00 93.00 93 GLN A N 1
ATOM 715 C CA . GLN A 1 93 ? 1.266 28.009 -15.327 1.00 93.00 93 GLN A CA 1
ATOM 716 C C . GLN A 1 93 ? 1.463 26.490 -15.176 1.00 93.00 93 GLN A C 1
ATOM 718 O O . GLN A 1 93 ? 2.429 25.946 -15.706 1.00 93.00 93 GLN A O 1
ATOM 723 N N . PHE A 1 94 ? 0.540 25.798 -14.504 1.00 93.62 94 PHE A N 1
ATOM 724 C CA . PHE A 1 94 ? 0.610 24.352 -14.278 1.00 93.62 94 PHE A CA 1
ATOM 725 C C . PHE A 1 94 ? 0.650 23.548 -15.589 1.00 93.62 94 PHE A C 1
ATOM 727 O O . PHE A 1 94 ? 1.442 22.619 -15.704 1.00 93.62 94 PHE A O 1
ATOM 734 N N . PHE A 1 95 ? -0.151 23.903 -16.598 1.00 92.31 95 PHE A N 1
ATOM 735 C CA . PHE A 1 95 ? -0.147 23.197 -17.885 1.00 92.31 95 PHE A CA 1
ATOM 736 C C . PHE A 1 95 ? 1.079 23.517 -18.753 1.00 92.31 95 PHE A C 1
ATOM 738 O O . PHE A 1 95 ? 1.607 22.610 -19.402 1.00 92.31 95 PHE A O 1
ATOM 745 N N . ASN A 1 96 ? 1.615 24.740 -18.671 1.00 91.44 96 ASN A N 1
ATOM 746 C CA . ASN A 1 96 ? 2.916 25.080 -19.255 1.00 91.44 96 ASN A CA 1
ATOM 747 C C . ASN A 1 96 ? 4.054 24.260 -18.615 1.00 91.44 96 ASN A C 1
ATOM 749 O O . ASN A 1 96 ? 4.881 23.706 -19.335 1.00 91.44 96 ASN A O 1
ATOM 753 N N . GLU A 1 97 ? 4.065 24.109 -17.284 1.00 88.50 97 GLU A N 1
ATOM 754 C CA . GLU A 1 97 ? 5.023 23.253 -16.555 1.00 88.50 97 GLU A CA 1
ATOM 755 C C . GLU A 1 97 ? 4.899 21.758 -16.919 1.00 88.50 97 GLU A C 1
ATOM 757 O O . GLU A 1 97 ? 5.860 21.007 -16.762 1.00 88.50 97 GLU A O 1
ATOM 762 N N . LEU A 1 98 ? 3.746 21.318 -17.438 1.00 86.88 98 LEU A N 1
ATOM 763 C CA . LEU A 1 98 ? 3.536 19.957 -17.948 1.00 86.88 98 LEU A CA 1
ATOM 764 C C . LEU A 1 98 ? 3.838 19.779 -19.444 1.00 86.88 98 LEU A C 1
ATOM 766 O O . LEU A 1 98 ? 3.781 18.644 -19.920 1.00 86.88 98 LEU A O 1
ATOM 770 N N . ASN A 1 99 ? 4.122 20.856 -20.187 1.00 87.31 99 ASN A N 1
ATOM 771 C CA . ASN A 1 99 ? 4.165 20.859 -21.656 1.00 87.31 99 ASN A CA 1
ATOM 772 C C . ASN A 1 99 ? 2.920 20.180 -22.277 1.00 87.31 99 ASN A C 1
ATOM 774 O O . ASN A 1 99 ? 3.014 19.342 -23.178 1.00 87.31 99 ASN A O 1
ATOM 778 N N . ALA A 1 100 ? 1.742 20.500 -21.736 1.00 85.19 100 ALA A N 1
ATOM 779 C CA . ALA A 1 100 ? 0.463 19.892 -22.090 1.00 85.19 100 ALA A CA 1
ATOM 780 C C . ALA A 1 100 ? -0.595 20.978 -22.365 1.00 85.19 100 ALA A C 1
ATOM 782 O O . ALA A 1 100 ? -0.514 22.062 -21.787 1.00 85.19 100 ALA A O 1
ATOM 783 N N . PRO A 1 101 ? -1.609 20.719 -23.214 1.00 88.44 101 PRO A N 1
ATOM 784 C CA . PRO A 1 101 ? -2.719 21.653 -23.393 1.00 88.44 101 PRO A CA 1
ATOM 785 C C . PRO A 1 101 ? -3.488 21.843 -22.078 1.00 88.44 101 PRO A C 1
ATOM 787 O O . PRO A 1 101 ? -3.599 20.911 -21.280 1.00 88.44 101 PRO A O 1
ATOM 790 N N . GLU A 1 102 ? -4.061 23.029 -21.871 1.00 91.06 102 GLU A N 1
ATOM 791 C CA . GLU A 1 102 ? -4.863 23.326 -20.680 1.00 91.06 102 GLU A CA 1
ATOM 792 C C . GLU A 1 102 ? -6.107 22.421 -20.588 1.00 91.06 102 GLU A C 1
ATOM 794 O O . GLU A 1 102 ? -6.760 22.131 -21.595 1.00 91.06 102 GLU A O 1
ATOM 799 N N . LEU A 1 103 ? -6.443 21.950 -19.379 1.00 91.12 103 LEU A N 1
ATOM 800 C CA . LEU A 1 103 ? -7.681 21.200 -19.139 1.00 91.12 103 LEU A CA 1
ATOM 801 C C . LEU A 1 103 ? -8.862 22.173 -19.053 1.00 91.12 103 LEU A C 1
ATOM 803 O O . LEU A 1 103 ? -9.310 22.546 -17.968 1.00 91.12 103 LEU A O 1
ATOM 807 N N . LEU A 1 104 ? -9.372 22.523 -20.230 1.00 92.31 104 LEU A N 1
ATOM 808 C CA . LEU A 1 104 ? -10.682 23.134 -20.437 1.00 92.31 104 LEU A CA 1
ATOM 809 C C . LEU A 1 104 ? -11.688 22.064 -20.889 1.00 92.31 104 LEU A C 1
ATOM 811 O O . LEU A 1 104 ? -11.297 21.035 -21.449 1.00 92.31 104 LEU A O 1
ATOM 815 N N . LEU A 1 105 ? -12.978 22.282 -20.652 1.00 91.81 105 LEU A N 1
ATOM 816 C CA . LEU A 1 105 ? -14.076 21.489 -21.220 1.00 91.81 105 LEU A CA 1
ATOM 817 C C . LEU A 1 105 ? -14.452 22.029 -22.609 1.00 91.81 105 LEU A C 1
ATOM 819 O O . LEU A 1 105 ? -14.210 23.194 -22.907 1.00 91.81 105 LEU A O 1
ATOM 823 N N . ASP A 1 106 ? -14.987 21.173 -23.480 1.00 87.88 106 ASP A N 1
ATOM 824 C CA . ASP A 1 106 ? -15.100 21.466 -24.918 1.00 87.88 106 ASP A CA 1
ATOM 825 C C . ASP A 1 106 ? -16.444 22.120 -25.285 1.00 87.88 106 ASP A C 1
ATOM 827 O O . ASP A 1 106 ? -16.585 22.733 -26.344 1.00 87.88 106 ASP A O 1
ATOM 831 N N . SER A 1 107 ? -17.457 21.990 -24.424 1.00 90.12 107 SER A N 1
ATOM 832 C CA . SER A 1 107 ? -18.776 22.597 -24.606 1.00 90.12 107 SER A CA 1
ATOM 833 C C . SER A 1 107 ? -19.488 22.836 -23.269 1.00 90.12 107 SER A C 1
ATOM 835 O O . SER A 1 107 ? -19.366 22.010 -22.362 1.00 90.12 107 SER A O 1
ATOM 837 N N . PRO A 1 108 ? -20.366 23.856 -23.153 1.00 86.88 108 PRO A N 1
ATOM 838 C CA . PRO A 1 108 ? -21.335 23.943 -22.056 1.00 86.88 108 PRO A CA 1
ATOM 839 C C . PRO A 1 108 ? -22.147 22.649 -21.846 1.00 86.88 108 PRO A C 1
ATOM 841 O O . PRO A 1 108 ? -22.545 22.344 -20.726 1.00 86.88 108 PRO A O 1
ATOM 844 N N . ASN A 1 109 ? -22.346 21.844 -22.901 1.00 84.75 109 ASN A N 1
ATOM 845 C CA . ASN A 1 109 ? -23.025 20.544 -22.830 1.00 84.75 109 ASN A CA 1
ATOM 846 C C . ASN A 1 109 ? -22.235 19.439 -22.102 1.00 84.75 109 ASN A C 1
ATOM 848 O O . ASN A 1 109 ? -22.800 18.380 -21.805 1.00 84.75 109 ASN A O 1
ATOM 852 N N . ASP A 1 110 ? -20.955 19.657 -21.792 1.00 88.06 110 ASP A N 1
ATOM 853 C CA . ASP A 1 110 ? -20.186 18.740 -20.950 1.00 88.06 110 ASP A CA 1
ATOM 854 C C . ASP A 1 110 ? -20.574 18.848 -19.469 1.00 88.06 110 ASP A C 1
ATOM 856 O O . ASP A 1 110 ? -20.333 17.905 -18.705 1.00 88.06 110 ASP A O 1
ATOM 860 N N . PHE A 1 111 ? -21.259 19.927 -19.086 1.00 91.88 111 PHE A N 1
ATOM 861 C CA . PHE A 1 111 ? -21.946 20.066 -17.809 1.00 91.88 111 PHE A CA 1
ATOM 862 C C . PHE A 1 111 ? -23.391 19.580 -17.937 1.00 91.88 111 PHE A C 1
ATOM 864 O O . PHE A 1 111 ? -24.152 20.036 -18.790 1.00 91.88 111 PHE A O 1
ATOM 871 N N . LYS A 1 112 ? -23.765 18.636 -17.074 1.00 90.75 112 LYS A N 1
ATOM 872 C CA . LYS A 1 112 ? -25.119 18.087 -16.971 1.00 90.75 112 LYS A CA 1
ATOM 873 C C . LYS A 1 112 ? -25.801 18.742 -15.776 1.00 90.75 112 LYS A C 1
ATOM 875 O O . LYS A 1 112 ? -25.245 18.705 -14.674 1.00 90.75 112 LYS A O 1
ATOM 880 N N . TRP A 1 113 ? -26.939 19.390 -15.998 1.00 89.12 113 TRP A N 1
ATOM 881 C CA . TRP A 1 113 ? -27.544 20.350 -15.066 1.00 89.12 113 TRP A CA 1
ATOM 882 C C . TRP A 1 113 ? -28.762 19.773 -14.343 1.00 89.12 113 TRP A C 1
ATOM 884 O O . TRP A 1 113 ? -29.519 18.977 -14.890 1.00 89.12 113 TRP A O 1
ATOM 894 N N . SER A 1 114 ? -28.957 20.156 -13.083 1.00 86.25 114 SER A N 1
ATOM 895 C CA . SER A 1 114 ? -30.105 19.714 -12.278 1.00 86.25 114 SER A CA 1
ATOM 896 C C . SER A 1 114 ? -30.491 20.730 -11.203 1.00 86.25 114 SER A C 1
ATOM 898 O O . SER A 1 114 ? -29.641 21.467 -10.694 1.00 86.25 114 SER A O 1
ATOM 900 N N . SER A 1 115 ? -31.773 20.748 -10.847 1.00 81.88 115 SER A N 1
ATOM 901 C CA . SER A 1 115 ? -32.401 21.688 -9.907 1.00 81.88 115 SER A CA 1
ATOM 902 C C . SER A 1 115 ? -33.515 20.989 -9.121 1.00 81.88 115 SER A C 1
ATOM 904 O O . SER A 1 115 ? -34.073 20.007 -9.600 1.00 81.88 115 SER A O 1
ATOM 906 N N . ASN A 1 116 ? -33.875 21.497 -7.937 1.00 65.50 116 ASN A N 1
ATOM 907 C CA . ASN A 1 116 ? -35.145 21.100 -7.315 1.00 65.50 116 ASN A CA 1
ATOM 908 C C . ASN A 1 116 ? -36.310 21.621 -8.172 1.00 65.50 116 ASN A C 1
ATOM 910 O O . ASN A 1 116 ? -36.347 22.814 -8.472 1.00 65.50 116 ASN A O 1
ATOM 914 N N . SER A 1 117 ? -37.293 20.766 -8.454 1.00 46.22 117 SER A N 1
ATOM 915 C CA . SER A 1 117 ? -38.689 21.212 -8.505 1.00 46.22 117 SER A CA 1
ATOM 916 C C . SER A 1 117 ? -39.221 21.284 -7.059 1.00 46.22 117 SER A C 1
ATOM 918 O O . SER A 1 117 ? -38.884 20.401 -6.262 1.00 46.22 117 SER A O 1
ATOM 920 N N . PRO A 1 118 ? -39.994 22.313 -6.661 1.00 34.44 118 PRO A N 1
ATOM 921 C CA . PRO A 1 118 ? -40.345 22.543 -5.253 1.00 34.44 118 PRO A CA 1
ATOM 922 C C . PRO A 1 118 ? -41.285 21.498 -4.616 1.00 34.44 118 PRO A C 1
ATOM 924 O O . PRO A 1 118 ? -41.377 21.445 -3.392 1.00 34.44 118 PRO A O 1
ATOM 927 N N . ASP A 1 119 ? -41.960 20.646 -5.396 1.00 32.69 119 ASP A N 1
ATOM 928 C CA . ASP A 1 119 ? -42.987 19.714 -4.888 1.00 32.69 119 ASP A CA 1
ATOM 929 C C . ASP A 1 119 ? -42.458 18.489 -4.108 1.00 32.69 119 ASP A C 1
ATOM 931 O O . ASP A 1 119 ? -43.226 17.819 -3.415 1.00 32.69 119 ASP A O 1
ATOM 935 N N . ALA A 1 120 ? -41.164 18.164 -4.196 1.00 35.25 120 ALA A N 1
ATOM 936 C CA . ALA A 1 120 ? -40.634 16.883 -3.707 1.00 35.25 120 ALA A CA 1
ATOM 937 C C . ALA A 1 120 ? -40.502 16.755 -2.170 1.00 35.25 120 ALA A C 1
ATOM 939 O O . ALA A 1 120 ? -40.222 15.663 -1.675 1.00 35.25 120 ALA A O 1
ATOM 940 N N . ALA A 1 121 ? -40.665 17.842 -1.406 1.00 32.47 121 ALA A N 1
ATOM 941 C CA . ALA A 1 121 ? -40.231 17.903 -0.004 1.00 32.47 121 ALA A CA 1
ATOM 942 C C . ALA A 1 121 ? -41.317 17.649 1.066 1.00 32.47 121 ALA A C 1
ATOM 944 O O . ALA A 1 121 ? -40.962 17.370 2.210 1.00 32.47 121 ALA A O 1
ATOM 945 N N . LEU A 1 122 ? -42.618 17.771 0.753 1.00 31.55 122 LEU A N 1
ATOM 946 C CA . LEU A 1 122 ? -43.685 17.860 1.775 1.00 31.55 122 LEU A CA 1
ATOM 947 C C . LEU A 1 122 ? -44.994 17.116 1.424 1.00 31.55 122 LEU A C 1
ATOM 949 O O . LEU A 1 122 ? -46.072 17.713 1.429 1.00 31.55 122 LEU A O 1
ATOM 953 N N . LYS A 1 123 ? -44.934 15.799 1.169 1.00 29.61 123 LYS A N 1
ATOM 954 C CA . LYS A 1 123 ? -46.133 14.929 1.081 1.00 29.61 123 LYS A CA 1
ATOM 955 C C . LYS A 1 123 ? -45.954 13.536 1.710 1.00 29.61 123 LYS A C 1
ATOM 957 O O . LYS A 1 123 ? -46.140 12.529 1.041 1.00 29.61 123 LYS A O 1
ATOM 962 N N . GLU A 1 124 ? -45.684 13.469 3.014 1.00 30.94 124 GLU A N 1
ATOM 963 C CA . GLU A 1 124 ? -46.089 12.310 3.831 1.00 30.94 124 GLU A CA 1
ATOM 964 C C . GLU A 1 124 ? -46.242 12.697 5.314 1.00 30.94 124 GLU A C 1
ATOM 966 O O . GLU A 1 124 ? -45.594 13.630 5.781 1.00 30.94 124 GLU A O 1
ATOM 971 N N . SER A 1 125 ? -47.131 12.003 6.037 1.00 31.28 125 SER A N 1
ATOM 972 C CA . SER A 1 125 ? -47.581 12.298 7.416 1.00 31.28 125 SER A CA 1
ATOM 973 C C . SER A 1 125 ? -48.051 13.742 7.675 1.00 31.28 125 SER A C 1
ATOM 975 O O . SER A 1 125 ? -47.265 14.647 7.942 1.00 31.28 125 SER A O 1
ATOM 977 N N . GLY A 1 126 ? -49.368 13.949 7.683 1.00 31.58 126 GLY A N 1
ATOM 978 C CA . GLY A 1 126 ? -49.963 15.115 8.331 1.00 31.58 126 GLY A CA 1
ATOM 979 C C . GLY A 1 126 ? -50.489 14.732 9.708 1.00 31.58 126 GLY A C 1
ATOM 980 O O . GLY A 1 126 ? -51.340 13.853 9.781 1.00 31.58 126 GLY A O 1
ATOM 981 N N . ASP A 1 127 ? -50.036 15.412 10.765 1.00 31.08 127 ASP A N 1
ATOM 982 C CA . ASP A 1 127 ? -50.858 15.611 11.962 1.00 31.08 127 ASP A CA 1
ATOM 983 C C . ASP A 1 127 ? -50.399 16.819 12.805 1.00 31.08 127 ASP A C 1
ATOM 985 O O . ASP A 1 127 ? -49.229 17.194 12.792 1.00 31.08 127 ASP A O 1
ATOM 989 N N . ASN A 1 128 ? -51.350 17.438 13.510 1.00 30.08 128 ASN A N 1
ATOM 990 C CA . ASN A 1 128 ? -51.206 18.521 14.504 1.00 30.08 128 ASN A CA 1
ATOM 991 C C . ASN A 1 128 ? -50.132 19.621 14.292 1.00 30.08 128 ASN A C 1
ATOM 993 O O . ASN A 1 128 ? -49.035 19.596 14.853 1.00 30.08 128 ASN A O 1
ATOM 997 N N . LYS A 1 129 ? -50.542 20.728 13.653 1.00 30.50 129 LYS A N 1
ATOM 998 C CA . LYS A 1 129 ? -49.902 22.043 13.850 1.00 30.50 129 LYS A CA 1
ATOM 999 C C . LYS A 1 129 ? -50.211 22.582 15.253 1.00 30.50 129 LYS A C 1
ATOM 1001 O O . LYS A 1 129 ? -51.369 22.890 15.515 1.00 30.50 129 LYS A O 1
ATOM 1006 N N . ASN A 1 130 ? -49.192 22.799 16.091 1.00 29.52 130 ASN A N 1
ATOM 1007 C CA . ASN A 1 130 ? -49.137 23.946 17.018 1.00 29.52 130 ASN A CA 1
ATOM 1008 C C . ASN A 1 130 ? -47.786 24.058 17.750 1.00 29.52 130 ASN A C 1
ATOM 1010 O O . ASN A 1 130 ? -47.601 23.490 18.823 1.00 29.52 130 ASN A O 1
ATOM 1014 N N . ASN A 1 131 ? -46.872 24.870 17.211 1.00 27.70 131 ASN A N 1
ATOM 1015 C CA . ASN A 1 131 ? -46.174 25.876 18.018 1.00 27.70 131 ASN A CA 1
ATOM 1016 C C . ASN A 1 131 ? -45.451 26.892 17.128 1.00 27.70 131 ASN A C 1
ATOM 1018 O O . ASN A 1 131 ? -44.768 26.516 16.178 1.00 27.70 131 ASN A O 1
ATOM 1022 N N . ASN A 1 132 ? -45.570 28.175 17.467 1.00 34.56 132 ASN A N 1
ATOM 1023 C CA . ASN A 1 132 ? -44.755 29.225 16.865 1.00 34.56 132 ASN A CA 1
ATOM 1024 C C . ASN A 1 132 ? -43.430 29.319 17.624 1.00 34.56 132 ASN A C 1
ATOM 1026 O O . ASN A 1 132 ? -43.435 29.628 18.814 1.00 34.56 132 ASN A O 1
ATOM 1030 N N . ASN A 1 133 ? -42.306 29.140 16.935 1.00 27.86 133 ASN A N 1
ATOM 1031 C CA . ASN A 1 133 ? -41.063 29.801 17.322 1.00 27.86 133 ASN A CA 1
ATOM 1032 C C . ASN A 1 133 ? -40.180 29.992 16.085 1.00 27.86 133 ASN A C 1
ATOM 1034 O O . ASN A 1 133 ? -39.878 29.032 15.378 1.00 27.86 133 ASN A O 1
ATOM 1038 N N . SER A 1 134 ? -39.824 31.241 15.799 1.00 37.12 134 SER A N 1
ATOM 1039 C CA . SER A 1 134 ? -38.963 31.613 14.675 1.00 37.12 134 SER A CA 1
ATOM 1040 C C . SER A 1 134 ? -37.480 31.389 15.002 1.00 37.12 134 SER A C 1
ATOM 1042 O O . SER A 1 134 ? -37.116 31.222 16.165 1.00 37.12 134 SER A O 1
ATOM 1044 N N . ASN A 1 135 ? -36.637 31.475 13.965 1.00 29.81 135 ASN A N 1
ATOM 1045 C CA . ASN A 1 135 ? -35.166 31.411 13.980 1.00 29.81 135 ASN A CA 1
ATOM 1046 C C . ASN A 1 135 ? -34.582 29.984 13.905 1.00 29.81 135 ASN A C 1
ATOM 1048 O O . ASN A 1 135 ? -34.192 29.394 14.910 1.00 29.81 135 ASN A O 1
ATOM 1052 N N . ASN A 1 136 ? -34.470 29.464 12.677 1.00 26.55 136 ASN A N 1
ATOM 1053 C CA . ASN A 1 136 ? -33.536 28.395 12.293 1.00 26.55 136 ASN A CA 1
ATOM 1054 C C . ASN A 1 136 ? -33.346 28.425 10.764 1.00 26.55 136 ASN A C 1
ATOM 1056 O O . ASN A 1 136 ? -34.018 27.709 10.024 1.00 26.55 136 ASN A O 1
ATOM 1060 N N . ASP A 1 137 ? -32.457 29.295 10.283 1.00 30.42 137 ASP A N 1
ATOM 1061 C CA . ASP A 1 137 ? -32.219 29.480 8.849 1.00 30.42 137 ASP A CA 1
ATOM 1062 C C . ASP A 1 137 ? -31.268 28.417 8.256 1.00 30.42 137 ASP A C 1
ATOM 1064 O O . ASP A 1 137 ? -30.119 28.276 8.670 1.00 30.42 137 ASP A O 1
ATOM 1068 N N . GLY A 1 138 ? -31.719 27.738 7.195 1.00 33.16 138 GLY A N 1
ATOM 1069 C CA . GLY A 1 138 ? -30.884 27.509 6.005 1.00 33.16 138 GLY A CA 1
ATOM 1070 C C . GLY A 1 138 ? -30.000 26.255 5.863 1.00 33.16 138 GLY A C 1
ATOM 1071 O O . GLY A 1 138 ? -29.415 26.107 4.792 1.00 33.16 138 GLY A O 1
ATOM 1072 N N . ASP A 1 139 ? -29.879 25.343 6.838 1.00 38.28 139 ASP A N 1
ATOM 1073 C CA . ASP A 1 139 ? -28.915 24.212 6.720 1.00 38.28 139 ASP A CA 1
ATOM 1074 C C . ASP A 1 139 ? -29.488 22.910 6.099 1.00 38.28 139 ASP A C 1
ATOM 1076 O O . ASP A 1 139 ? -28.735 22.035 5.664 1.00 38.28 139 ASP A O 1
ATOM 1080 N N . ASP A 1 140 ? -30.817 22.754 6.019 1.00 42.31 140 ASP A N 1
ATOM 1081 C CA . ASP A 1 140 ? -31.434 21.436 5.762 1.00 42.31 140 ASP A CA 1
ATOM 1082 C C . ASP A 1 140 ? -31.574 21.042 4.270 1.00 42.31 140 ASP A C 1
ATOM 1084 O O . ASP A 1 140 ? -31.759 19.865 3.951 1.00 42.31 140 ASP A O 1
ATOM 1088 N N . ASP A 1 141 ? -31.410 22.004 3.353 1.00 50.81 141 ASP A N 1
ATOM 1089 C CA . ASP A 1 141 ? -31.609 21.862 1.893 1.00 50.81 141 ASP A CA 1
ATOM 1090 C C . ASP A 1 141 ? -30.340 21.411 1.124 1.00 50.81 141 ASP A C 1
ATOM 1092 O O . ASP A 1 141 ? -30.313 21.269 -0.102 1.00 50.81 141 ASP A O 1
ATOM 1096 N N . GLN A 1 142 ? -29.223 21.227 1.831 1.00 65.25 142 GLN A N 1
ATOM 1097 C CA . GLN A 1 142 ? -27.892 21.259 1.223 1.00 65.25 142 GLN A CA 1
ATOM 1098 C C . GLN A 1 142 ? -27.408 19.878 0.733 1.00 65.25 142 GLN A C 1
ATOM 1100 O O . GLN A 1 142 ? -27.068 18.997 1.530 1.00 65.25 142 GLN A O 1
ATOM 1105 N N . TRP A 1 143 ? -27.320 19.684 -0.591 1.00 76.56 143 TRP A N 1
ATOM 1106 C CA . TRP A 1 143 ? -27.046 18.375 -1.222 1.00 76.56 143 TRP A CA 1
ATOM 1107 C C . TRP A 1 143 ? -25.652 17.787 -0.930 1.00 76.56 143 TRP A C 1
ATOM 1109 O O . TRP A 1 143 ? -25.471 16.566 -0.961 1.00 76.56 143 TRP A O 1
ATOM 1119 N N . PHE A 1 144 ? -24.680 18.637 -0.591 1.00 79.44 144 PHE A N 1
ATOM 1120 C CA . PHE A 1 144 ? -23.338 18.247 -0.153 1.00 79.44 144 PHE A CA 1
ATOM 1121 C C . PHE A 1 144 ? -22.977 18.965 1.157 1.00 79.44 144 PHE A C 1
ATOM 1123 O O . PHE A 1 144 ? -23.089 20.189 1.209 1.00 79.44 144 PHE A O 1
ATOM 1130 N N . PRO A 1 145 ? -22.506 18.256 2.202 1.00 70.00 145 PRO A N 1
ATOM 1131 C CA . PRO A 1 145 ? -22.146 18.883 3.475 1.00 70.00 145 PRO A CA 1
ATOM 1132 C C . PRO A 1 145 ? -20.821 19.663 3.398 1.00 70.00 145 PRO A C 1
ATOM 1134 O O . PRO A 1 145 ? -20.694 20.742 3.985 1.00 70.00 145 PRO A O 1
ATOM 1137 N N . ASP A 1 146 ? -19.831 19.136 2.667 1.00 79.69 146 ASP A N 1
ATOM 1138 C CA . ASP A 1 146 ? -18.511 19.738 2.470 1.00 79.69 146 ASP A CA 1
ATOM 1139 C C . ASP A 1 146 ? -18.121 19.846 0.983 1.00 79.69 146 ASP A C 1
ATOM 1141 O O . ASP A 1 146 ? -18.695 19.192 0.110 1.00 79.69 146 ASP A O 1
ATOM 1145 N N . LEU A 1 147 ? -17.148 20.716 0.693 1.00 86.44 147 LEU A N 1
ATOM 1146 C CA . LEU A 1 147 ? -16.385 20.682 -0.555 1.00 86.44 147 LEU A CA 1
ATOM 1147 C C . LEU A 1 147 ? -15.250 19.664 -0.400 1.00 86.44 147 LEU A C 1
ATOM 1149 O O . LEU A 1 147 ? -14.579 19.622 0.635 1.00 86.44 147 LEU A O 1
ATOM 1153 N N . ASN A 1 148 ? -15.033 18.828 -1.416 1.00 86.88 148 ASN A N 1
ATOM 1154 C CA . ASN A 1 148 ? -14.239 17.619 -1.243 1.00 86.88 148 ASN A CA 1
ATOM 1155 C C . ASN A 1 148 ? -13.397 17.237 -2.476 1.00 86.88 148 ASN A C 1
ATOM 1157 O O . ASN A 1 148 ? -13.686 16.255 -3.168 1.00 86.88 148 ASN A O 1
ATOM 1161 N N . ILE A 1 149 ? -12.329 17.998 -2.742 1.00 92.31 149 ILE A N 1
ATOM 1162 C CA . ILE A 1 149 ? -11.439 17.784 -3.897 1.00 92.31 149 ILE A CA 1
ATOM 1163 C C . ILE A 1 149 ? -10.307 16.800 -3.562 1.00 92.31 149 ILE A C 1
ATOM 1165 O O . ILE A 1 149 ? -9.556 16.993 -2.602 1.00 92.31 149 ILE A O 1
ATOM 1169 N N . LYS A 1 150 ? -10.158 15.730 -4.356 1.00 90.44 150 LYS A N 1
ATOM 1170 C CA . LYS A 1 150 ? -9.196 14.642 -4.105 1.00 90.44 150 LYS A CA 1
ATOM 1171 C C . LYS A 1 150 ? -8.414 14.220 -5.350 1.00 90.44 150 LYS A C 1
ATOM 1173 O O . LYS A 1 150 ? -8.997 13.771 -6.330 1.00 90.44 150 LYS A O 1
ATOM 1178 N N . ILE A 1 151 ? -7.086 14.184 -5.225 1.00 91.69 151 ILE A N 1
ATOM 1179 C CA . ILE A 1 151 ? -6.215 13.463 -6.166 1.00 91.69 151 ILE A CA 1
ATOM 1180 C C . ILE A 1 151 ? -6.357 11.947 -5.953 1.00 91.69 151 ILE A C 1
ATOM 1182 O O . ILE A 1 151 ? -6.066 11.449 -4.851 1.00 91.69 151 ILE A O 1
ATOM 1186 N N . VAL A 1 152 ? -6.737 11.226 -7.007 1.00 89.75 152 VAL A N 1
ATOM 1187 C CA . VAL A 1 152 ? -6.984 9.773 -7.061 1.00 89.75 152 VAL A CA 1
ATOM 1188 C C . VAL A 1 152 ? -6.007 9.058 -8.014 1.00 89.75 152 VAL A C 1
ATOM 1190 O O . VAL A 1 152 ? -5.034 9.654 -8.444 1.00 89.75 152 VAL A O 1
ATOM 1193 N N . LYS A 1 153 ? -6.202 7.749 -8.233 1.00 86.31 153 LYS A N 1
ATOM 1194 C CA . LYS A 1 153 ? -5.473 6.901 -9.207 1.00 86.31 153 LYS A CA 1
ATOM 1195 C C . LYS A 1 153 ? -6.296 6.558 -10.456 1.00 86.31 153 LYS A C 1
ATOM 1197 O O . LYS A 1 153 ? -5.799 5.863 -11.334 1.00 86.31 153 LYS A O 1
ATOM 1202 N N . GLU A 1 154 ? -7.589 6.865 -10.385 1.00 88.00 154 GLU A N 1
ATOM 1203 C CA . GLU A 1 154 ? -8.594 6.673 -11.422 1.00 88.00 154 GLU A CA 1
ATOM 1204 C C . GLU A 1 154 ? -9.784 7.594 -11.088 1.00 88.00 154 GLU A C 1
ATOM 1206 O O . GLU A 1 154 ? -10.422 7.407 -10.042 1.00 88.00 154 GLU A O 1
ATOM 1211 N N . ILE A 1 155 ? -10.121 8.553 -11.955 1.00 90.56 155 ILE A N 1
ATOM 1212 C CA . ILE A 1 155 ? -11.289 9.445 -11.819 1.00 90.56 155 ILE A CA 1
ATOM 1213 C C . ILE A 1 155 ? -12.624 8.683 -11.803 1.00 90.56 155 ILE A C 1
ATOM 1215 O O . ILE A 1 155 ? -13.611 9.167 -11.249 1.00 90.56 155 ILE A O 1
ATOM 1219 N N . ILE A 1 156 ? -12.632 7.448 -12.312 1.00 89.81 156 ILE A N 1
ATOM 1220 C CA . ILE A 1 156 ? -13.645 6.420 -12.053 1.00 89.81 156 ILE A CA 1
ATOM 1221 C C . ILE A 1 156 ? -12.935 5.104 -11.717 1.00 89.81 156 ILE A C 1
ATOM 1223 O O . ILE A 1 156 ? -12.186 4.572 -12.529 1.00 89.81 156 ILE A O 1
ATOM 1227 N N . SER A 1 157 ? -13.121 4.578 -10.502 1.00 84.06 157 SER A N 1
ATOM 1228 C CA . SER A 1 157 ? -12.307 3.448 -10.034 1.00 84.06 157 SER A CA 1
ATOM 1229 C C . SER A 1 157 ? -12.727 2.114 -10.657 1.00 84.06 157 SER A C 1
ATOM 1231 O O . SER A 1 157 ? -13.855 1.655 -10.478 1.00 84.06 157 SER A O 1
ATOM 1233 N N . THR A 1 158 ? -11.774 1.467 -11.326 1.00 81.00 158 THR A N 1
ATOM 1234 C CA . THR A 1 158 ? -11.893 0.151 -11.975 1.00 81.00 158 THR A CA 1
ATOM 1235 C C . THR A 1 158 ? -11.063 -0.919 -11.258 1.00 81.00 158 THR A C 1
ATOM 1237 O O . THR A 1 158 ? -10.895 -2.033 -11.746 1.00 81.00 158 THR A O 1
ATOM 1240 N N . GLY A 1 159 ? -10.522 -0.585 -10.081 1.00 74.19 159 GLY A N 1
ATOM 1241 C CA . GLY A 1 159 ? -9.609 -1.445 -9.326 1.00 74.19 159 GLY A CA 1
ATOM 1242 C C . GLY A 1 159 ? -8.203 -1.530 -9.928 1.00 74.19 159 GLY A C 1
ATOM 1243 O O . GLY A 1 159 ? -7.426 -2.383 -9.503 1.00 74.19 159 GLY A O 1
ATOM 1244 N N . GLY A 1 160 ? -7.870 -0.668 -10.897 1.00 75.50 160 GLY A N 1
ATOM 1245 C CA . GLY A 1 160 ? -6.657 -0.783 -11.707 1.00 75.50 160 GLY A CA 1
ATOM 1246 C C . GLY A 1 160 ? -6.726 -1.860 -12.796 1.00 75.50 160 GLY A C 1
ATOM 1247 O O . GLY A 1 160 ? -5.688 -2.219 -13.339 1.00 75.50 160 GLY A O 1
ATOM 1248 N N . VAL A 1 161 ? -7.914 -2.391 -13.115 1.00 76.12 161 VAL A N 1
ATOM 1249 C CA . VAL A 1 161 ? -8.086 -3.342 -14.231 1.00 76.12 161 VAL A CA 1
ATOM 1250 C C . VAL A 1 161 ? -8.114 -2.605 -15.572 1.00 76.12 161 VAL A C 1
ATOM 1252 O O . VAL A 1 161 ? -7.578 -3.102 -16.556 1.00 76.12 161 VAL A O 1
ATOM 1255 N N . LEU A 1 162 ? -8.688 -1.398 -15.599 1.00 77.06 162 LEU A N 1
ATOM 1256 C CA . LEU A 1 162 ? -8.777 -0.528 -16.774 1.00 77.06 162 LEU A CA 1
ATOM 1257 C C . LEU A 1 162 ? -7.929 0.746 -16.602 1.00 77.06 162 LEU A C 1
ATOM 1259 O O . LEU A 1 162 ? -8.273 1.795 -17.146 1.00 77.06 162 LEU A O 1
ATOM 1263 N N . SER A 1 163 ? -6.854 0.721 -15.805 1.00 73.56 163 SER A N 1
ATOM 1264 C CA . SER A 1 163 ? -6.010 1.915 -15.597 1.00 73.56 163 SER A CA 1
ATOM 1265 C C . SER A 1 163 ? -5.256 2.339 -16.856 1.00 73.56 163 SER A C 1
ATOM 1267 O O . SER A 1 163 ? -5.024 3.526 -17.034 1.00 73.56 163 SER A O 1
ATOM 1269 N N . ASN A 1 164 ? -4.915 1.381 -17.721 1.00 70.00 164 ASN A N 1
ATOM 1270 C CA . ASN A 1 164 ? -4.038 1.577 -18.878 1.00 70.00 164 ASN A CA 1
ATOM 1271 C C . ASN A 1 164 ? -4.807 1.579 -20.214 1.00 70.00 164 ASN A C 1
ATOM 1273 O O . ASN A 1 164 ? -4.192 1.418 -21.265 1.00 70.00 164 ASN A O 1
ATOM 1277 N N . ILE A 1 165 ? -6.142 1.669 -20.185 1.00 74.69 165 ILE A N 1
ATOM 1278 C CA . ILE A 1 165 ? -6.956 1.619 -21.402 1.00 74.69 165 ILE A CA 1
ATOM 1279 C C . ILE A 1 165 ? -7.094 3.017 -22.010 1.00 74.69 165 ILE A C 1
ATOM 1281 O O . ILE A 1 165 ? -7.466 3.962 -21.312 1.00 74.69 165 ILE A O 1
ATOM 1285 N N . SER A 1 166 ? -6.794 3.149 -23.302 1.00 73.50 166 SER A N 1
ATOM 1286 C CA . SER A 1 166 ? -6.971 4.415 -24.012 1.00 73.50 166 SER A CA 1
ATOM 1287 C C . SER A 1 166 ? -8.455 4.691 -24.233 1.00 73.50 166 SER A C 1
ATOM 1289 O O . SER A 1 166 ? -9.189 3.824 -24.701 1.00 73.50 166 SER A O 1
ATOM 1291 N N . THR A 1 167 ? -8.901 5.909 -23.927 1.00 73.25 167 THR A N 1
ATOM 1292 C CA . THR A 1 167 ? -10.257 6.371 -24.259 1.00 73.25 167 THR A CA 1
ATOM 1293 C C . THR A 1 167 ? -10.334 7.042 -25.632 1.00 73.25 167 THR A C 1
ATOM 1295 O O . THR A 1 167 ? -11.423 7.377 -26.074 1.00 73.25 167 THR A O 1
ATOM 1298 N N . THR A 1 168 ? -9.220 7.204 -26.358 1.00 68.12 168 THR A N 1
ATOM 1299 C CA . THR A 1 168 ? -9.238 7.783 -27.724 1.00 68.12 168 THR A CA 1
ATOM 1300 C C . THR A 1 168 ? -10.136 6.994 -28.688 1.00 68.12 168 THR A C 1
ATOM 1302 O O . THR A 1 168 ? -10.825 7.578 -29.525 1.00 68.12 168 THR A O 1
ATOM 1305 N N . GLU A 1 169 ? -10.210 5.674 -28.500 1.00 59.88 169 GLU A N 1
ATOM 1306 C CA . GLU A 1 169 ? -11.028 4.738 -29.276 1.00 59.88 169 GLU A CA 1
ATOM 1307 C C . GLU A 1 169 ? -12.545 4.864 -29.023 1.00 59.88 169 GLU A C 1
ATOM 1309 O O . GLU A 1 169 ? -13.322 4.278 -29.779 1.00 59.88 169 GLU A O 1
ATOM 1314 N N . THR A 1 170 ? -13.008 5.597 -27.997 1.00 65.62 170 THR A N 1
ATOM 1315 C CA . THR A 1 170 ? -14.455 5.742 -27.701 1.00 65.62 170 THR A CA 1
ATOM 1316 C C . THR A 1 170 ? -15.148 6.751 -28.614 1.00 65.62 170 THR A C 1
ATOM 1318 O O . THR A 1 170 ? -16.344 6.630 -28.864 1.00 65.62 170 THR A O 1
ATOM 1321 N N . SER A 1 171 ? -14.379 7.685 -29.185 1.00 59.38 171 SER A N 1
ATOM 1322 C CA . SER A 1 171 ? -14.823 8.750 -30.099 1.00 59.38 171 SER A CA 1
ATOM 1323 C C . SER A 1 171 ? -15.743 8.282 -31.235 1.00 59.38 171 SER A C 1
ATOM 1325 O O . SER A 1 171 ? -16.675 8.992 -31.606 1.00 59.38 171 SER A O 1
ATOM 1327 N N . VAL A 1 172 ? -15.536 7.060 -31.734 1.00 62.78 172 VAL A N 1
ATOM 1328 C CA . VAL A 1 172 ? -16.299 6.424 -32.826 1.00 62.78 172 VAL A CA 1
ATOM 1329 C C . VAL A 1 172 ? -17.520 5.632 -32.304 1.00 62.78 172 VAL A C 1
ATOM 1331 O O . VAL A 1 172 ? -17.920 4.635 -32.900 1.00 62.78 172 VAL A O 1
ATOM 1334 N N . GLY A 1 173 ? -18.045 5.953 -31.118 1.00 80.19 173 GLY A N 1
ATOM 1335 C CA . GLY A 1 173 ? -19.104 5.179 -30.448 1.00 80.19 173 GLY A CA 1
ATOM 1336 C C . GLY A 1 173 ? -20.263 5.994 -29.877 1.00 80.19 173 GLY A C 1
ATOM 1337 O O . GLY A 1 173 ? -21.194 5.406 -29.332 1.00 80.19 173 GLY A O 1
ATOM 1338 N N . TYR A 1 174 ? -20.243 7.322 -29.966 1.00 90.31 174 TYR A N 1
ATOM 1339 C CA . TYR A 1 174 ? -21.296 8.155 -29.385 1.00 90.31 174 TYR A CA 1
ATOM 1340 C C . TYR A 1 174 ? -22.612 8.086 -30.166 1.00 90.31 174 TYR A C 1
ATOM 1342 O O . TYR A 1 174 ? -22.622 8.281 -31.376 1.00 90.31 174 TYR A O 1
ATOM 1350 N N . LEU A 1 175 ? -23.720 7.914 -29.441 1.00 93.75 175 LEU A N 1
ATOM 1351 C CA . LEU A 1 175 ? -25.065 8.288 -29.886 1.00 93.75 175 LEU A CA 1
ATOM 1352 C C . LEU A 1 175 ? -25.519 9.506 -29.074 1.00 93.75 17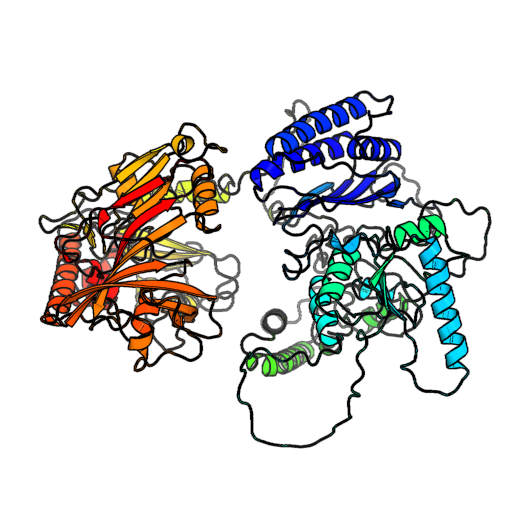5 LEU A C 1
ATOM 1354 O O . LEU A 1 175 ? -25.393 9.516 -27.844 1.00 93.75 175 LEU A O 1
ATOM 1358 N N . THR A 1 176 ? -26.038 10.538 -29.734 1.00 93.25 176 THR A N 1
ATOM 1359 C CA . THR A 1 176 ? -26.751 11.643 -29.071 1.00 93.25 176 THR A CA 1
ATOM 1360 C C . THR A 1 176 ? -28.025 11.130 -28.387 1.00 93.25 176 THR A C 1
ATOM 1362 O O . THR A 1 176 ? -28.500 10.040 -28.719 1.00 93.25 176 THR A O 1
ATOM 1365 N N . PRO A 1 177 ? -28.635 11.885 -27.453 1.00 93.25 177 PRO A N 1
ATOM 1366 C CA . PRO A 1 177 ? -29.865 11.432 -26.811 1.00 93.25 177 PRO A CA 1
ATOM 1367 C C . PRO A 1 177 ? -31.019 11.171 -27.789 1.00 93.25 177 PRO A C 1
ATOM 1369 O O . PRO A 1 177 ? -31.820 10.279 -27.529 1.00 93.25 177 PRO A O 1
ATOM 1372 N N . ARG A 1 178 ? -31.081 11.884 -28.925 1.00 93.12 178 ARG A N 1
ATOM 1373 C CA . ARG A 1 178 ? -32.082 11.653 -29.985 1.00 93.12 178 ARG A CA 1
ATOM 1374 C C . ARG A 1 178 ? -31.862 10.348 -30.737 1.00 93.12 178 ARG A C 1
ATOM 1376 O O . ARG A 1 178 ? -32.788 9.554 -30.852 1.00 93.12 178 ARG A O 1
ATOM 1383 N N . GLU A 1 179 ? -30.638 10.103 -31.200 1.00 94.81 179 GLU A N 1
ATOM 1384 C CA . GLU A 1 179 ? -30.278 8.834 -31.849 1.00 94.81 179 GLU A CA 1
ATOM 1385 C C . GLU A 1 179 ? -30.491 7.657 -30.886 1.00 94.81 179 GLU A C 1
ATOM 1387 O O . GLU A 1 179 ? -30.985 6.605 -31.282 1.00 94.81 179 GLU A O 1
ATOM 1392 N N . TRP A 1 180 ? -30.192 7.860 -29.599 1.00 95.25 180 TRP A N 1
ATOM 1393 C CA . TRP A 1 180 ? -30.471 6.893 -28.542 1.00 95.25 180 TRP A CA 1
ATOM 1394 C C . TRP A 1 180 ? -31.975 6.685 -28.299 1.00 95.25 180 TRP A C 1
ATOM 1396 O O . TRP A 1 180 ? -32.379 5.542 -28.117 1.00 95.25 180 TRP A O 1
ATOM 1406 N N . HIS A 1 181 ? -32.820 7.727 -28.321 1.00 93.69 181 HIS A N 1
ATOM 1407 C CA . HIS A 1 181 ? -34.276 7.556 -28.188 1.00 93.69 181 HIS A CA 1
ATOM 1408 C C . HIS A 1 181 ? -34.805 6.601 -29.260 1.00 93.69 181 HIS A C 1
ATOM 1410 O O . HIS A 1 181 ? -35.414 5.586 -28.920 1.00 93.69 181 HIS A O 1
ATOM 1416 N N . GLU A 1 182 ? -34.569 6.906 -30.541 1.00 93.50 182 GLU A N 1
ATOM 1417 C CA . GLU A 1 182 ? -35.110 6.101 -31.644 1.00 93.50 182 GLU A CA 1
ATOM 1418 C C . GLU A 1 182 ? -34.504 4.689 -31.673 1.00 93.50 182 GLU A C 1
ATOM 1420 O O . GLU A 1 182 ? -35.206 3.726 -31.973 1.00 93.50 182 GLU A O 1
ATOM 1425 N N . GLU A 1 183 ? -33.235 4.529 -31.283 1.00 92.44 183 GLU A N 1
ATOM 1426 C CA . GLU A 1 183 ? -32.606 3.214 -31.137 1.00 92.44 183 GLU A CA 1
ATOM 1427 C C . GLU A 1 183 ? -33.277 2.364 -30.044 1.00 92.44 183 GLU A C 1
ATOM 1429 O O . GLU A 1 183 ? -33.652 1.219 -30.304 1.00 92.44 183 GLU A O 1
ATOM 1434 N N . ILE A 1 184 ? -33.473 2.906 -28.833 1.00 93.19 184 ILE A N 1
ATOM 1435 C CA . ILE A 1 184 ? -34.123 2.163 -27.740 1.00 93.19 184 ILE A CA 1
ATOM 1436 C C . ILE A 1 184 ? -35.586 1.874 -28.074 1.00 93.19 184 ILE A C 1
ATOM 1438 O O . ILE A 1 184 ? -36.040 0.751 -27.869 1.00 93.19 184 ILE A O 1
ATOM 1442 N N . LYS A 1 185 ? -36.306 2.843 -28.640 1.00 91.12 185 LYS A N 1
ATOM 1443 C CA . LYS A 1 185 ? -37.687 2.674 -29.103 1.00 91.12 185 LYS A CA 1
ATOM 1444 C C . LYS A 1 185 ? -37.796 1.555 -30.142 1.00 91.12 185 LYS A C 1
ATOM 1446 O O . LYS A 1 185 ? -38.573 0.623 -29.956 1.00 91.12 185 LYS A O 1
ATOM 1451 N N . SER A 1 186 ? -36.937 1.566 -31.162 1.00 90.56 186 SER A N 1
ATOM 1452 C CA . SER A 1 186 ? -36.907 0.511 -32.177 1.00 90.56 186 SER A CA 1
ATOM 1453 C C . SER A 1 186 ? -36.515 -0.856 -31.596 1.00 90.56 186 SER A C 1
ATOM 1455 O O . SER A 1 186 ? -37.009 -1.885 -32.056 1.00 90.56 186 SER A O 1
ATOM 1457 N N . LEU A 1 187 ? -35.654 -0.902 -30.573 1.00 89.94 187 LEU A N 1
ATOM 1458 C CA . LEU A 1 187 ? -35.307 -2.135 -29.858 1.00 89.94 187 LEU A CA 1
ATOM 1459 C C . LEU A 1 187 ? -36.482 -2.681 -29.023 1.00 89.94 187 LEU A C 1
ATOM 1461 O O . LEU A 1 187 ? -36.684 -3.897 -28.989 1.00 89.94 187 LEU A O 1
ATOM 1465 N N . VAL A 1 188 ? -37.267 -1.802 -28.391 1.00 88.12 188 VAL A N 1
ATOM 1466 C CA . VAL A 1 188 ? -38.509 -2.148 -27.677 1.00 88.12 188 VAL A CA 1
ATOM 1467 C C . VAL A 1 188 ? -39.538 -2.717 -28.652 1.00 88.12 188 VAL A C 1
ATOM 1469 O O . VAL A 1 188 ? -39.988 -3.846 -28.457 1.00 88.12 188 VAL A O 1
ATOM 1472 N N . GLU A 1 189 ? -39.835 -1.996 -29.736 1.00 88.06 189 GLU A N 1
ATOM 1473 C CA . GLU A 1 189 ? -40.772 -2.411 -30.791 1.00 88.06 189 GLU A CA 1
ATOM 1474 C C . GLU A 1 189 ? -40.393 -3.786 -31.373 1.00 88.06 189 GLU A C 1
ATOM 1476 O O . GLU A 1 189 ? -41.228 -4.688 -31.446 1.00 88.06 189 GLU A O 1
ATOM 1481 N N . LYS A 1 190 ? -39.110 -3.994 -31.710 1.00 85.25 190 LYS A N 1
ATOM 1482 C CA . LYS A 1 190 ? -38.597 -5.269 -32.252 1.00 85.25 190 LYS A CA 1
ATOM 1483 C C . LYS A 1 190 ? -38.694 -6.440 -31.273 1.00 85.25 190 LYS A C 1
ATOM 1485 O O . LYS A 1 190 ? -38.873 -7.568 -31.727 1.00 85.25 190 LYS A O 1
ATOM 1490 N N . LYS A 1 191 ? -38.557 -6.214 -29.959 1.00 81.62 191 LYS A N 1
ATOM 1491 C CA . LYS A 1 191 ? -38.728 -7.283 -28.959 1.00 81.62 191 LYS A CA 1
ATOM 1492 C C . LYS A 1 191 ? -40.197 -7.569 -28.656 1.00 81.62 191 LYS A C 1
ATOM 1494 O O . LYS A 1 191 ? -40.551 -8.740 -28.568 1.00 81.62 191 LYS A O 1
ATOM 1499 N N . GLN A 1 192 ? -41.050 -6.550 -28.574 1.00 80.12 192 GLN A N 1
ATOM 1500 C CA . GLN A 1 192 ? -42.496 -6.727 -28.384 1.00 80.12 192 GLN A CA 1
ATOM 1501 C C . GLN A 1 192 ? -43.131 -7.472 -29.569 1.00 80.12 192 GLN A C 1
ATOM 1503 O O . GLN A 1 192 ? -43.816 -8.470 -29.376 1.00 80.12 192 GLN A O 1
ATOM 1508 N N . ALA A 1 193 ? -42.793 -7.091 -30.805 1.00 75.75 193 ALA A N 1
ATOM 1509 C CA . ALA A 1 193 ? -43.257 -7.792 -32.006 1.00 75.75 193 ALA A CA 1
ATOM 1510 C C . ALA A 1 193 ? -42.759 -9.251 -32.119 1.00 75.75 193 ALA A C 1
ATOM 1512 O O . ALA A 1 193 ? -43.289 -10.013 -32.927 1.00 75.75 193 ALA A O 1
ATOM 1513 N N . LYS A 1 194 ? -41.746 -9.648 -31.331 1.00 69.69 194 LYS A N 1
ATOM 1514 C CA . LYS A 1 194 ? -41.261 -11.034 -31.243 1.00 69.69 194 LYS A CA 1
ATOM 1515 C C . LYS A 1 194 ? -41.837 -11.817 -30.063 1.00 69.69 194 LYS A C 1
ATOM 1517 O O . LYS A 1 194 ? -42.022 -13.016 -30.215 1.00 69.69 194 LYS A O 1
ATOM 1522 N N . SER A 1 195 ? -42.174 -11.194 -28.929 1.00 62.19 195 SER A N 1
ATOM 1523 C CA . SER A 1 195 ? -42.786 -11.918 -27.798 1.00 62.19 195 SER A CA 1
ATOM 1524 C C . SER A 1 195 ? -44.159 -12.512 -28.129 1.00 62.19 195 SER A C 1
ATOM 1526 O O . SER A 1 195 ? -44.543 -13.519 -27.538 1.00 62.19 195 SER A O 1
ATOM 1528 N N . ASP A 1 196 ? -44.859 -11.935 -29.107 1.00 56.62 196 ASP A N 1
ATOM 1529 C CA . ASP A 1 196 ? -46.167 -12.410 -29.574 1.00 56.62 196 ASP A CA 1
ATOM 1530 C C . ASP A 1 196 ? -46.064 -13.547 -30.620 1.00 56.62 196 ASP A C 1
ATOM 1532 O O . ASP A 1 196 ? -47.076 -14.139 -31.002 1.00 56.62 196 ASP A O 1
ATOM 1536 N N . ALA A 1 197 ? -44.852 -13.885 -31.081 1.00 57.06 197 ALA A N 1
ATOM 1537 C CA . ALA A 1 197 ? -44.584 -14.928 -32.070 1.00 57.06 197 ALA A CA 1
ATOM 1538 C C . ALA A 1 197 ? -43.682 -16.021 -31.468 1.00 57.06 197 ALA A C 1
ATOM 1540 O O . ALA A 1 197 ? -42.494 -15.808 -31.252 1.00 57.06 197 ALA A O 1
ATOM 1541 N N . SER A 1 198 ? -44.233 -17.211 -31.208 1.00 47.84 198 SER A N 1
ATOM 1542 C CA . SER A 1 198 ? -43.544 -18.290 -30.480 1.00 47.84 198 SER A CA 1
ATOM 1543 C C . SER A 1 198 ? -42.338 -18.866 -31.249 1.00 47.84 198 SER A C 1
ATOM 1545 O O . SER A 1 198 ? -42.482 -19.823 -32.015 1.00 47.84 198 SER A O 1
ATOM 1547 N N . GLY A 1 199 ? -41.155 -18.291 -31.028 1.00 46.44 199 GLY A N 1
ATOM 1548 C CA . GLY A 1 199 ? -39.872 -18.657 -31.634 1.00 46.44 199 GLY A CA 1
ATOM 1549 C C . GLY A 1 199 ? -38.690 -18.381 -30.692 1.00 46.44 199 GLY A C 1
ATOM 1550 O O . GLY A 1 199 ? -38.869 -17.791 -29.630 1.00 46.44 199 GLY A O 1
ATOM 1551 N N . ASP A 1 200 ? -37.501 -18.858 -31.064 1.00 46.41 200 ASP A N 1
ATOM 1552 C CA . ASP A 1 200 ? -36.331 -18.955 -30.173 1.00 46.41 200 ASP A CA 1
ATOM 1553 C C . ASP A 1 200 ? -35.662 -17.598 -29.830 1.00 46.41 200 ASP A C 1
ATOM 1555 O O . ASP A 1 200 ? -35.653 -16.666 -30.639 1.00 46.41 200 ASP A O 1
ATOM 1559 N N . ASP A 1 201 ? -35.080 -17.489 -28.629 1.00 51.28 201 ASP A N 1
ATOM 1560 C CA . ASP A 1 201 ? -34.821 -16.204 -27.929 1.00 51.28 201 ASP A CA 1
ATOM 1561 C C . ASP A 1 201 ? -33.573 -15.419 -28.416 1.00 51.28 201 ASP A C 1
ATOM 1563 O O . ASP A 1 201 ? -33.371 -14.256 -28.061 1.00 51.28 201 ASP A O 1
ATOM 1567 N N . ASP A 1 202 ? -32.714 -16.015 -29.253 1.00 51.88 202 ASP A N 1
ATOM 1568 C CA . ASP A 1 202 ? -31.381 -15.456 -29.562 1.00 51.88 202 ASP A CA 1
ATOM 1569 C C . ASP A 1 202 ? -31.321 -14.559 -30.829 1.00 51.88 202 ASP A C 1
ATOM 1571 O O . ASP A 1 202 ? -30.313 -13.897 -31.088 1.00 51.88 202 ASP A O 1
ATOM 1575 N N . ASP A 1 203 ? -32.401 -14.443 -31.613 1.00 54.25 203 ASP A N 1
ATOM 1576 C CA . ASP A 1 203 ? -32.429 -13.661 -32.873 1.00 54.25 203 ASP A CA 1
ATOM 1577 C C . ASP A 1 203 ? -32.705 -12.148 -32.669 1.00 54.25 203 ASP A C 1
ATOM 1579 O O . ASP A 1 203 ? -33.418 -11.498 -33.436 1.00 54.25 203 ASP A O 1
ATOM 1583 N N . VAL A 1 204 ? -32.166 -11.547 -31.605 1.00 66.81 204 VAL A N 1
ATOM 1584 C CA . VAL A 1 204 ? -32.067 -10.080 -31.486 1.00 66.81 204 VAL A CA 1
ATOM 1585 C C . VAL A 1 204 ? -30.602 -9.678 -31.515 1.00 66.81 204 VAL A C 1
ATOM 1587 O O . VAL A 1 204 ? -29.800 -10.084 -30.674 1.00 66.81 204 VAL A O 1
ATOM 1590 N N . ASP A 1 205 ? -30.264 -8.865 -32.514 1.00 83.88 205 ASP A N 1
ATOM 1591 C CA . ASP A 1 205 ? -28.881 -8.549 -32.873 1.00 83.88 205 ASP A CA 1
ATOM 1592 C C . ASP A 1 205 ? -28.284 -7.364 -32.097 1.00 83.88 205 ASP A C 1
ATOM 1594 O O . ASP A 1 205 ? -27.162 -6.936 -32.349 1.00 83.88 205 ASP A O 1
ATOM 1598 N N . THR A 1 206 ? -29.044 -6.780 -31.169 1.00 90.25 206 THR A N 1
ATOM 1599 C CA . THR A 1 206 ? -28.631 -5.628 -30.359 1.00 90.25 206 THR A CA 1
ATOM 1600 C C . THR A 1 206 ? -28.843 -5.913 -28.877 1.00 90.25 206 THR A C 1
ATOM 1602 O O . THR A 1 206 ? -29.943 -6.275 -28.459 1.00 90.25 206 THR A O 1
ATOM 1605 N N . VAL A 1 207 ? -27.790 -5.725 -28.079 1.00 92.44 207 VAL A N 1
ATOM 1606 C CA . VAL A 1 207 ? -27.785 -5.936 -26.627 1.00 92.44 207 VAL A CA 1
ATOM 1607 C C . VAL A 1 207 ? -27.591 -4.603 -25.917 1.00 92.44 207 VAL A C 1
ATOM 1609 O O . VAL A 1 207 ? -26.590 -3.912 -26.111 1.00 92.44 207 VAL A O 1
ATOM 1612 N N . LEU A 1 208 ? -28.564 -4.256 -25.080 1.00 94.94 208 LEU A N 1
ATOM 1613 C CA . LEU A 1 208 ? -28.580 -3.062 -24.243 1.00 94.94 208 LEU A CA 1
ATOM 1614 C C . LEU A 1 208 ? -28.030 -3.404 -22.855 1.00 94.94 208 LEU A C 1
ATOM 1616 O O . LEU A 1 208 ? -28.512 -4.349 -22.238 1.00 94.94 208 LEU A O 1
ATOM 1620 N N . ILE A 1 209 ? -27.034 -2.662 -22.365 1.00 96.00 209 ILE A N 1
ATOM 1621 C CA . ILE A 1 209 ? -26.325 -2.975 -21.115 1.00 96.00 209 ILE A CA 1
ATOM 1622 C C . ILE A 1 209 ? -26.236 -1.743 -20.215 1.00 96.00 209 ILE A C 1
ATOM 1624 O O . ILE A 1 209 ? -25.685 -0.700 -20.589 1.00 96.00 209 ILE A O 1
ATOM 1628 N N . ASP A 1 210 ? -26.702 -1.904 -18.981 1.00 96.50 210 ASP A N 1
ATOM 1629 C CA . ASP A 1 210 ? -26.523 -0.925 -17.921 1.00 96.50 210 ASP A CA 1
ATOM 1630 C C . ASP A 1 210 ? -25.113 -1.040 -17.318 1.00 96.50 210 ASP A C 1
ATOM 1632 O O . ASP A 1 210 ? -24.766 -2.018 -16.660 1.00 96.50 210 ASP A O 1
ATOM 1636 N N . VAL A 1 211 ? -24.262 -0.034 -17.520 1.00 95.25 211 VAL A N 1
ATOM 1637 C CA . VAL A 1 211 ? -22.879 -0.024 -16.996 1.00 95.25 211 VAL A CA 1
ATOM 1638 C C . VAL A 1 211 ? -22.840 0.474 -15.536 1.00 95.25 211 VAL A C 1
ATOM 1640 O O . VAL A 1 211 ? -21.778 0.760 -14.968 1.00 95.25 211 VAL A O 1
ATOM 1643 N N . ARG A 1 212 ? -24.000 0.637 -14.892 1.00 95.31 212 ARG A N 1
ATOM 1644 C CA . ARG A 1 212 ? -24.097 1.066 -13.495 1.00 95.31 212 ARG A CA 1
ATOM 1645 C C . ARG A 1 212 ? -23.942 -0.103 -12.514 1.00 95.31 212 ARG A C 1
ATOM 1647 O O . ARG A 1 212 ? -23.811 -1.264 -12.889 1.00 95.31 212 ARG A O 1
ATOM 1654 N N . ASN A 1 213 ? -23.886 0.218 -11.220 1.00 92.50 213 ASN A N 1
ATOM 1655 C CA . ASN A 1 213 ? -23.947 -0.802 -10.176 1.00 92.50 213 ASN A CA 1
ATOM 1656 C C . ASN A 1 213 ? -25.415 -1.221 -9.966 1.00 92.50 213 ASN A C 1
ATOM 1658 O O . ASN A 1 213 ? -26.315 -0.396 -10.117 1.00 92.50 213 ASN A O 1
ATOM 1662 N N . HIS A 1 214 ? -25.661 -2.458 -9.536 1.00 92.00 214 HIS A N 1
ATOM 1663 C CA . HIS A 1 214 ? -26.984 -3.082 -9.396 1.00 92.00 214 HIS A CA 1
ATOM 1664 C C . HIS A 1 214 ? -28.039 -2.182 -8.723 1.00 92.00 214 HIS A C 1
ATOM 1666 O O . HIS A 1 214 ? -29.128 -2.003 -9.255 1.00 92.00 214 HIS A O 1
ATOM 1672 N N . LYS A 1 215 ? -27.698 -1.525 -7.602 1.00 89.06 215 LYS A N 1
ATOM 1673 C CA . LYS A 1 215 ? -28.607 -0.601 -6.889 1.00 89.06 215 LYS A CA 1
ATOM 1674 C C . LYS A 1 215 ? -29.107 0.586 -7.729 1.00 89.06 215 LYS A C 1
ATOM 1676 O O . LYS A 1 215 ? -30.161 1.133 -7.448 1.00 89.06 215 LYS A O 1
ATOM 1681 N N . GLU A 1 216 ? -28.358 1.002 -8.745 1.00 92.81 216 GLU A N 1
ATOM 1682 C CA . GLU A 1 216 ? -28.741 2.093 -9.647 1.00 92.81 216 GLU A CA 1
ATOM 1683 C C . GLU A 1 216 ? -29.694 1.585 -10.737 1.00 92.81 216 GLU A C 1
ATOM 1685 O O . GLU A 1 216 ? -30.611 2.301 -11.130 1.00 92.81 216 GLU A O 1
ATOM 1690 N N . CYS A 1 217 ? -29.488 0.340 -11.180 1.00 92.56 217 CYS A N 1
ATOM 1691 C CA . CYS A 1 217 ? -30.341 -0.381 -12.126 1.00 92.56 217 CYS A CA 1
ATOM 1692 C C . CYS A 1 217 ? -31.706 -0.705 -11.500 1.00 92.56 217 CYS A C 1
ATOM 1694 O O . CYS A 1 217 ? -32.736 -0.593 -12.156 1.00 92.56 217 CYS A O 1
ATOM 1696 N N . GLN A 1 218 ? -31.715 -1.044 -10.204 1.00 90.56 218 GLN A N 1
ATOM 1697 C CA . GLN A 1 218 ? -32.918 -1.396 -9.445 1.00 90.56 218 GLN A CA 1
ATOM 1698 C C . GLN A 1 218 ? -34.000 -0.306 -9.425 1.00 90.56 218 GLN A C 1
ATOM 1700 O O . GLN A 1 218 ? -35.167 -0.659 -9.333 1.00 90.56 218 GLN A O 1
ATOM 1705 N N . ILE A 1 219 ? -33.656 0.987 -9.474 1.00 90.19 219 ILE A N 1
ATOM 1706 C CA . ILE A 1 219 ? -34.640 2.077 -9.294 1.00 90.19 219 ILE A CA 1
ATOM 1707 C C . ILE A 1 219 ? -35.106 2.736 -10.595 1.00 90.19 219 ILE A C 1
ATOM 1709 O O . ILE A 1 219 ? -36.072 3.495 -10.585 1.00 90.19 219 ILE A O 1
ATOM 1713 N N . GLY A 1 220 ? -34.460 2.429 -11.716 1.00 91.12 220 GLY A N 1
ATOM 1714 C CA . GLY A 1 220 ? -34.849 2.914 -13.035 1.00 91.12 220 GLY A CA 1
ATOM 1715 C C . GLY A 1 220 ? -33.838 2.517 -14.101 1.00 91.12 220 GLY A C 1
ATOM 1716 O O . GLY A 1 220 ? -32.650 2.411 -13.802 1.00 91.12 220 GLY A O 1
ATOM 1717 N N . ALA A 1 221 ? -34.289 2.283 -15.331 1.00 92.31 221 ALA A N 1
ATOM 1718 C CA . ALA A 1 221 ? -33.478 1.786 -16.445 1.00 92.31 221 ALA A CA 1
ATOM 1719 C C . ALA A 1 221 ? -34.076 2.200 -17.801 1.00 92.31 221 ALA A C 1
ATOM 1721 O O . ALA A 1 221 ? -35.269 2.493 -17.894 1.00 92.31 221 ALA A O 1
ATOM 1722 N N . PHE A 1 222 ? -33.270 2.169 -18.868 1.00 92.38 222 PHE A N 1
ATOM 1723 C CA . PHE A 1 222 ? -33.823 2.149 -20.227 1.00 92.38 222 PHE A CA 1
ATOM 1724 C C . PHE A 1 222 ? -34.504 0.803 -20.470 1.00 92.38 222 PHE A C 1
ATOM 1726 O O . PHE A 1 222 ? -33.922 -0.222 -20.121 1.00 92.38 222 PHE A O 1
ATOM 1733 N N . ALA A 1 223 ? -35.707 0.810 -21.050 1.00 86.25 223 ALA A N 1
ATOM 1734 C CA . ALA A 1 223 ? -36.472 -0.391 -21.411 1.00 86.25 223 ALA A CA 1
ATOM 1735 C C . ALA A 1 223 ? -36.369 -1.551 -20.376 1.00 86.25 223 ALA A C 1
ATOM 1737 O O . ALA A 1 223 ? -35.712 -2.567 -20.643 1.00 86.25 223 ALA A O 1
ATOM 1738 N N . PRO A 1 224 ? -36.964 -1.418 -19.170 1.00 82.69 224 PRO A N 1
ATOM 1739 C CA . PRO A 1 224 ? -36.885 -2.445 -18.129 1.00 82.69 224 PRO A CA 1
ATOM 1740 C C . PRO A 1 224 ? -37.340 -3.824 -18.628 1.00 82.69 224 PRO A C 1
ATOM 1742 O O . PRO A 1 224 ? -38.392 -3.953 -19.245 1.00 82.69 224 PRO A O 1
ATOM 1745 N N . GLY A 1 225 ? -36.536 -4.858 -18.365 1.00 80.94 225 GLY A N 1
ATOM 1746 C CA . GLY A 1 225 ? -36.740 -6.213 -18.899 1.00 80.94 225 GLY A CA 1
ATOM 1747 C C . GLY A 1 225 ? -36.055 -6.478 -20.248 1.00 80.94 225 GLY A C 1
ATOM 1748 O O . GLY A 1 225 ? -35.828 -7.637 -20.582 1.00 80.94 225 GLY A O 1
ATOM 1749 N N . ILE A 1 226 ? -35.653 -5.435 -20.983 1.00 87.06 226 ILE A N 1
ATOM 1750 C CA . ILE A 1 226 ? -34.807 -5.537 -22.186 1.00 87.06 226 ILE A CA 1
ATOM 1751 C C . ILE A 1 226 ? -33.348 -5.191 -21.867 1.00 87.06 226 ILE A C 1
ATOM 1753 O O . ILE A 1 226 ? -32.445 -5.865 -22.362 1.00 87.06 226 ILE A O 1
ATOM 1757 N N . SER A 1 227 ? -33.107 -4.166 -21.042 1.00 91.62 227 SER A N 1
ATOM 1758 C CA . SER A 1 227 ? -31.752 -3.816 -20.598 1.00 91.62 227 SER A CA 1
ATOM 1759 C C . SER A 1 227 ? -31.157 -4.878 -19.671 1.00 91.62 227 SER A C 1
ATOM 1761 O O . SER A 1 227 ? -31.780 -5.306 -18.696 1.00 91.62 227 SER A O 1
ATOM 1763 N N . VAL A 1 228 ? -29.922 -5.275 -19.968 1.00 94.44 228 VAL A N 1
ATOM 1764 C CA . VAL A 1 228 ? -29.120 -6.203 -19.174 1.00 94.44 228 VAL A CA 1
ATOM 1765 C C . VAL A 1 228 ? -28.501 -5.463 -17.992 1.00 94.44 228 VAL A C 1
ATOM 1767 O O . VAL A 1 228 ? -27.722 -4.528 -18.174 1.00 94.44 228 VAL A O 1
ATOM 1770 N N . ASP A 1 229 ? -28.786 -5.941 -16.780 1.00 93.75 229 ASP A N 1
ATOM 1771 C CA . ASP A 1 229 ? -28.105 -5.550 -15.542 1.00 93.75 229 ASP A CA 1
ATOM 1772 C C . ASP A 1 229 ? -26.956 -6.539 -15.236 1.00 93.75 229 ASP A C 1
ATOM 1774 O O . ASP A 1 229 ? -27.221 -7.698 -14.896 1.00 93.75 229 ASP A O 1
ATOM 1778 N N . PRO A 1 230 ? -25.678 -6.113 -15.294 1.00 93.06 230 PRO A N 1
ATOM 1779 C CA . PRO A 1 230 ? -24.511 -6.929 -14.942 1.00 93.06 230 PRO A CA 1
ATOM 1780 C C . PRO A 1 230 ? -24.429 -7.366 -13.468 1.00 93.06 230 PRO A C 1
ATOM 1782 O O . PRO A 1 230 ? -23.487 -8.065 -13.083 1.00 93.06 230 PRO A O 1
ATOM 1785 N N . LYS A 1 231 ? -25.343 -6.893 -12.610 1.00 91.44 231 LYS A N 1
ATOM 1786 C CA . LYS A 1 231 ? -25.411 -7.110 -11.153 1.00 91.44 231 LYS A CA 1
ATOM 1787 C C . LYS A 1 231 ? -24.122 -6.754 -10.402 1.00 91.44 231 LYS A C 1
ATOM 1789 O O . LYS A 1 231 ? -23.832 -7.290 -9.330 1.00 91.44 231 LYS A O 1
ATOM 1794 N N . THR A 1 232 ? -23.335 -5.816 -10.937 1.00 90.69 232 THR A N 1
ATOM 1795 C CA . THR A 1 232 ? -22.082 -5.381 -10.301 1.00 90.69 232 THR A CA 1
ATOM 1796 C C . THR A 1 232 ? -22.355 -4.538 -9.052 1.00 90.69 232 THR A C 1
ATOM 1798 O O . THR A 1 232 ? -23.241 -3.691 -9.027 1.00 90.69 232 THR A O 1
ATOM 1801 N N . LYS A 1 233 ? -21.579 -4.740 -7.986 1.00 86.81 233 LYS A N 1
ATOM 1802 C CA . LYS A 1 233 ? -21.582 -3.885 -6.783 1.00 86.81 233 LYS A CA 1
ATOM 1803 C C . LYS A 1 233 ? -20.610 -2.716 -6.904 1.00 86.81 233 LYS A C 1
ATOM 1805 O O . LYS A 1 233 ? -20.821 -1.669 -6.296 1.00 86.81 233 LYS A O 1
ATOM 1810 N N . THR A 1 234 ? -19.534 -2.906 -7.663 1.00 88.38 234 THR A N 1
ATOM 1811 C CA . THR A 1 234 ? -18.599 -1.847 -8.050 1.00 88.38 234 THR A CA 1
ATOM 1812 C C . THR A 1 234 ? -18.226 -1.998 -9.521 1.00 88.38 234 THR A C 1
ATOM 1814 O O . THR A 1 234 ? -18.020 -3.111 -10.000 1.00 88.38 234 THR A O 1
ATOM 1817 N N . PHE A 1 235 ? -18.043 -0.880 -10.228 1.00 90.94 235 PHE A N 1
ATOM 1818 C CA . PHE A 1 235 ? -17.630 -0.866 -11.640 1.00 90.94 235 PHE A CA 1
ATOM 1819 C C . PHE A 1 235 ? -16.323 -1.645 -11.911 1.00 90.94 235 PHE A C 1
ATOM 1821 O O . PHE A 1 235 ? -16.149 -2.212 -12.982 1.00 90.94 235 PHE A O 1
ATOM 1828 N N . ALA A 1 236 ? -15.449 -1.795 -10.908 1.00 89.12 236 ALA A N 1
ATOM 1829 C CA . ALA A 1 236 ? -14.278 -2.679 -10.947 1.00 89.12 236 ALA A CA 1
ATOM 1830 C C . ALA A 1 236 ? -14.592 -4.177 -11.191 1.00 89.12 236 ALA A C 1
ATOM 1832 O O . ALA A 1 236 ? -13.680 -4.957 -11.452 1.00 89.12 236 ALA A O 1
ATOM 1833 N N . GLN A 1 237 ? -15.858 -4.597 -11.094 1.00 90.88 237 GLN A N 1
ATOM 1834 C CA . GLN A 1 237 ? -16.320 -5.954 -11.406 1.00 90.88 237 GLN A CA 1
ATOM 1835 C C . GLN A 1 237 ? -16.812 -6.101 -12.856 1.00 90.88 237 GLN A C 1
ATOM 1837 O O . GLN A 1 237 ? -16.795 -7.214 -13.381 1.00 90.88 237 GLN A O 1
ATOM 1842 N N . PHE A 1 238 ? -17.189 -5.003 -13.523 1.00 92.88 238 PHE A N 1
ATOM 1843 C CA . PHE A 1 238 ? -17.659 -5.010 -14.915 1.00 92.88 238 PHE A CA 1
ATOM 1844 C C . PHE A 1 238 ? -16.654 -5.661 -15.892 1.00 92.88 238 PHE A C 1
ATOM 1846 O O . PHE A 1 238 ? -17.086 -6.471 -16.712 1.00 92.88 238 PHE A O 1
ATOM 1853 N N . PRO A 1 239 ? -15.321 -5.463 -15.767 1.00 91.62 239 PRO A N 1
ATOM 1854 C CA . PRO A 1 239 ? -14.348 -6.153 -16.617 1.00 91.62 239 PRO A CA 1
ATOM 1855 C C . PRO A 1 239 ? -14.356 -7.682 -16.501 1.00 91.62 239 PRO A C 1
ATOM 1857 O O . PRO A 1 239 ? -13.990 -8.365 -17.455 1.00 91.62 239 PRO A O 1
ATOM 1860 N N . LYS A 1 240 ? -14.760 -8.240 -15.348 1.00 90.44 240 LYS A N 1
ATOM 1861 C CA . LYS A 1 240 ? -14.972 -9.688 -15.222 1.00 90.44 240 LYS A CA 1
ATOM 1862 C C . LYS A 1 240 ? -16.273 -10.094 -15.911 1.00 90.44 240 LYS A C 1
ATOM 1864 O O . LYS A 1 240 ? -16.247 -11.031 -16.695 1.00 90.44 240 LYS A O 1
ATOM 1869 N N . TRP A 1 241 ? -17.367 -9.371 -15.663 1.00 93.06 241 TRP A N 1
ATOM 1870 C CA . TRP A 1 241 ? -18.663 -9.675 -16.272 1.00 93.06 241 TRP A CA 1
ATOM 1871 C C . TRP A 1 241 ? -18.592 -9.705 -17.809 1.00 93.06 241 TRP A C 1
ATOM 1873 O O . TRP A 1 241 ? -19.079 -10.654 -18.412 1.00 93.06 241 TRP A O 1
ATOM 1883 N N . VAL A 1 242 ? -17.900 -8.745 -18.438 1.00 92.19 242 VAL A N 1
ATOM 1884 C CA . VAL A 1 242 ? -17.676 -8.745 -19.898 1.00 92.19 242 VAL A CA 1
ATOM 1885 C C . VAL A 1 242 ? -16.946 -10.012 -20.353 1.00 92.19 242 VAL A C 1
ATOM 1887 O O . VAL A 1 242 ? -17.396 -10.655 -21.293 1.00 92.19 242 VAL A O 1
ATOM 1890 N N . LYS A 1 243 ? -15.857 -10.411 -19.678 1.00 90.12 243 LYS A N 1
ATOM 1891 C CA . LYS A 1 243 ? -15.115 -11.640 -20.021 1.00 90.12 243 LYS A CA 1
ATOM 1892 C C . LYS A 1 243 ? -15.970 -12.897 -19.872 1.00 90.12 243 LYS A C 1
ATOM 1894 O O . LYS A 1 243 ? -15.943 -13.744 -20.753 1.00 90.12 243 LYS A O 1
ATOM 1899 N N . ASP A 1 244 ? -16.755 -12.976 -18.800 1.00 89.50 244 ASP A N 1
ATOM 1900 C CA . ASP A 1 244 ? -17.663 -14.096 -18.525 1.00 89.50 244 ASP A CA 1
ATOM 1901 C C . ASP A 1 244 ? -18.802 -14.220 -19.566 1.00 89.50 244 ASP A C 1
ATOM 1903 O O . ASP A 1 244 ? -19.476 -15.243 -19.596 1.00 89.50 244 ASP A O 1
ATOM 1907 N N . ASN A 1 245 ? -19.020 -13.201 -20.411 1.00 88.62 245 ASN A N 1
ATOM 1908 C CA . ASN A 1 245 ? -20.093 -13.140 -21.415 1.00 88.62 245 ASN A CA 1
ATOM 1909 C C . ASN A 1 245 ? -19.579 -12.940 -22.862 1.00 88.62 245 ASN A C 1
ATOM 1911 O O . ASN A 1 245 ? -20.379 -12.803 -23.789 1.00 88.62 245 ASN A O 1
ATOM 1915 N N . ALA A 1 246 ? -18.257 -12.915 -23.073 1.00 83.56 246 ALA A N 1
ATOM 1916 C CA . ALA A 1 246 ? -17.632 -12.522 -24.343 1.00 83.56 246 ALA A CA 1
ATOM 1917 C C . ALA A 1 246 ? -17.785 -13.543 -25.488 1.00 83.56 246 ALA A C 1
ATOM 1919 O O . ALA A 1 246 ? -17.547 -13.185 -26.636 1.00 83.56 246 ALA A O 1
ATOM 1920 N N . GLY A 1 247 ? -18.145 -14.799 -25.192 1.00 69.00 247 GLY A N 1
ATOM 1921 C CA . GLY A 1 247 ? -18.338 -15.861 -26.196 1.00 69.00 247 GLY A CA 1
ATOM 1922 C C . GLY A 1 247 ? -17.086 -16.349 -26.909 1.00 69.00 247 GLY A C 1
ATOM 1923 O O . GLY A 1 247 ? -17.184 -16.933 -27.982 1.00 69.00 247 GLY A O 1
ATOM 1924 N N . ASN A 1 248 ? -15.924 -16.074 -26.327 1.00 58.25 248 ASN A N 1
ATOM 1925 C CA . ASN A 1 248 ? -14.630 -16.412 -26.885 1.00 58.25 248 ASN A CA 1
ATOM 1926 C C . ASN A 1 248 ? -14.081 -17.684 -26.228 1.00 58.25 248 ASN A C 1
ATOM 1928 O O . ASN A 1 248 ? -13.451 -17.595 -25.173 1.00 58.25 248 ASN A O 1
ATOM 1932 N N . ASP A 1 249 ? -14.191 -18.819 -26.923 1.00 45.69 249 ASP A N 1
ATOM 1933 C CA . ASP A 1 249 ? -13.218 -19.919 -26.816 1.00 45.69 249 ASP A CA 1
ATOM 1934 C C . ASP A 1 249 ? -11.890 -19.492 -27.480 1.00 45.69 249 ASP A C 1
ATOM 1936 O O . ASP A 1 249 ? -11.377 -20.114 -28.408 1.00 45.69 249 ASP A O 1
ATOM 1940 N N . VAL A 1 250 ? -11.338 -18.362 -27.025 1.00 39.09 250 VAL A N 1
ATOM 1941 C CA . VAL A 1 250 ? -9.977 -17.944 -27.364 1.00 39.09 250 VAL A CA 1
ATOM 1942 C C . VAL A 1 250 ? -9.033 -18.843 -26.586 1.00 39.09 250 VAL A C 1
ATOM 1944 O O . VAL A 1 250 ? -9.116 -18.919 -25.358 1.00 39.09 250 VAL A O 1
ATOM 1947 N N . GLU A 1 251 ? -8.148 -19.518 -27.319 1.00 30.31 251 GLU A N 1
ATOM 1948 C CA . GLU A 1 251 ? -7.217 -20.512 -26.794 1.00 30.31 251 GLU A CA 1
ATOM 1949 C C . GLU A 1 251 ? -6.533 -20.034 -25.510 1.00 30.31 251 GLU A C 1
ATOM 1951 O O . GLU A 1 251 ? -5.916 -18.964 -25.452 1.00 30.31 251 GLU A O 1
ATOM 1956 N N . ALA A 1 252 ? -6.629 -20.851 -24.462 1.00 30.86 252 ALA A N 1
ATOM 1957 C CA . ALA A 1 252 ? -6.004 -20.554 -23.188 1.00 30.86 252 ALA A CA 1
ATOM 1958 C C . ALA A 1 252 ? -4.477 -20.673 -23.308 1.00 30.86 252 ALA A C 1
ATOM 1960 O O . ALA A 1 252 ? -3.905 -21.736 -23.065 1.00 30.86 252 ALA A O 1
ATOM 1961 N N . THR A 1 253 ? -3.802 -19.559 -23.618 1.00 25.20 253 THR A N 1
ATOM 1962 C CA . THR A 1 253 ? -2.354 -19.410 -23.400 1.00 25.20 253 THR A CA 1
ATOM 1963 C C . THR A 1 253 ? -2.040 -19.882 -21.971 1.00 25.20 253 THR A C 1
ATOM 1965 O O . THR A 1 253 ? -2.633 -19.339 -21.031 1.00 25.20 253 THR A O 1
ATOM 1968 N N . PRO A 1 254 ? -1.201 -20.916 -21.780 1.00 30.03 254 PRO A N 1
ATOM 1969 C CA . PRO A 1 254 ? -1.447 -21.898 -20.725 1.00 30.03 254 PRO A CA 1
ATOM 1970 C C . PRO A 1 254 ? -1.229 -21.368 -19.305 1.00 30.03 254 PRO A C 1
ATOM 1972 O O . PRO A 1 254 ? -0.108 -21.263 -18.809 1.00 30.03 254 PRO A O 1
ATOM 1975 N N . ALA A 1 255 ? -2.339 -21.127 -18.608 1.00 27.53 255 ALA A N 1
ATOM 1976 C CA . ALA A 1 255 ? -2.390 -21.059 -17.154 1.00 27.53 255 ALA A CA 1
ATOM 1977 C C . ALA A 1 255 ? -2.709 -22.461 -16.604 1.00 27.53 255 ALA A C 1
ATOM 1979 O O . ALA A 1 255 ? -3.865 -22.777 -16.324 1.00 27.53 255 ALA A O 1
ATOM 1980 N N . ASN A 1 256 ? -1.685 -23.313 -16.485 1.00 29.69 256 ASN A N 1
ATOM 1981 C CA . ASN A 1 256 ? -1.829 -24.701 -16.028 1.00 29.69 256 ASN A CA 1
ATOM 1982 C C . ASN A 1 256 ? -2.165 -24.801 -14.525 1.00 29.69 256 ASN A C 1
ATOM 1984 O O . ASN A 1 256 ? -1.299 -25.087 -13.699 1.00 29.69 256 ASN A O 1
ATOM 1988 N N . ASP A 1 257 ? -3.442 -24.625 -14.177 1.00 28.05 257 ASP A N 1
ATOM 1989 C CA . ASP A 1 257 ? -4.026 -25.144 -12.934 1.00 28.05 257 ASP A CA 1
ATOM 1990 C C . ASP A 1 257 ? -4.403 -26.628 -13.152 1.00 28.05 257 ASP A C 1
ATOM 1992 O O . ASP A 1 257 ? -5.494 -26.957 -13.617 1.00 28.05 257 ASP A O 1
ATOM 1996 N N . ALA A 1 258 ? -3.486 -27.537 -12.809 1.00 30.58 258 ALA A N 1
ATOM 1997 C CA . ALA A 1 258 ? -3.720 -28.982 -12.732 1.00 30.58 258 ALA A CA 1
ATOM 1998 C C . ALA A 1 258 ? -3.279 -29.494 -11.341 1.00 30.58 258 ALA A C 1
ATOM 2000 O O . ALA A 1 258 ? -2.296 -29.009 -10.790 1.00 30.58 258 ALA A O 1
ATOM 2001 N N . ASN A 1 259 ? -3.937 -30.455 -10.689 1.00 28.89 259 ASN A N 1
ATOM 2002 C CA . ASN A 1 259 ? -5.056 -31.303 -11.110 1.00 28.89 259 ASN A CA 1
ATOM 2003 C C . ASN A 1 259 ? -6.030 -31.520 -9.931 1.00 28.89 259 ASN A C 1
ATOM 2005 O O . ASN A 1 259 ? -5.607 -31.485 -8.774 1.00 28.89 259 ASN A O 1
ATOM 2009 N N . ALA A 1 260 ? -7.312 -31.791 -10.202 1.00 26.88 260 ALA A N 1
ATOM 2010 C CA . ALA A 1 260 ? -8.301 -32.145 -9.175 1.00 26.88 260 ALA A CA 1
ATOM 2011 C C . ALA A 1 260 ? -9.231 -33.273 -9.656 1.00 26.88 260 ALA A C 1
ATOM 2013 O O . ALA A 1 260 ? -10.067 -33.077 -10.530 1.00 26.88 260 ALA A O 1
ATOM 2014 N N . ASN A 1 261 ? -9.050 -34.462 -9.080 1.00 27.66 261 ASN A N 1
ATOM 2015 C CA . ASN A 1 261 ? -9.769 -35.719 -9.334 1.00 27.66 261 ASN A CA 1
ATOM 2016 C C . ASN A 1 261 ? -9.366 -36.647 -8.156 1.00 27.66 261 ASN A C 1
ATOM 2018 O O . ASN A 1 261 ? -8.212 -36.563 -7.742 1.00 27.66 261 ASN A O 1
ATOM 2022 N N . ILE A 1 262 ? -10.160 -37.493 -7.483 1.00 31.17 262 ILE A N 1
ATOM 2023 C CA . ILE A 1 262 ? -11.452 -38.213 -7.663 1.00 31.17 262 ILE A CA 1
ATOM 2024 C C . ILE A 1 262 ? -12.090 -38.301 -6.228 1.00 31.17 262 ILE A C 1
ATOM 2026 O O . ILE A 1 262 ? -11.332 -38.220 -5.265 1.00 31.17 262 ILE A O 1
ATOM 2030 N N . SER A 1 263 ? -13.392 -38.429 -5.895 1.00 31.39 263 SER A N 1
ATOM 2031 C CA . SER A 1 263 ? -14.635 -38.957 -6.518 1.00 31.39 263 SER A CA 1
ATOM 2032 C C . SER A 1 263 ? -15.924 -38.299 -5.932 1.00 31.39 263 SER A C 1
ATOM 2034 O O . SER A 1 263 ? -15.842 -37.468 -5.036 1.00 31.39 263 SER A O 1
ATOM 2036 N N . SER A 1 264 ? -17.096 -38.715 -6.451 1.00 28.36 264 SER A N 1
ATOM 2037 C CA . SER A 1 264 ? -18.442 -38.940 -5.840 1.00 28.36 264 SER A CA 1
ATOM 2038 C C . SER A 1 264 ? -18.837 -38.337 -4.462 1.00 28.36 264 SER A C 1
ATOM 2040 O O . SER A 1 264 ? -18.068 -38.390 -3.512 1.00 28.36 264 SER A O 1
ATOM 2042 N N . SER A 1 265 ? -20.096 -37.920 -4.229 1.00 26.66 265 SER A N 1
ATOM 2043 C CA . SER A 1 265 ? -21.350 -38.509 -4.757 1.00 26.66 265 SER A CA 1
ATOM 2044 C C . SER A 1 265 ? -22.578 -37.562 -4.829 1.00 26.66 265 SER A C 1
ATOM 2046 O O . SER A 1 265 ? -22.587 -36.484 -4.246 1.00 26.66 265 SER A O 1
ATOM 2048 N N . SER A 1 266 ? -23.610 -38.036 -5.552 1.00 26.25 266 SER A N 1
ATOM 2049 C CA . SER A 1 266 ? -25.038 -37.627 -5.580 1.00 26.25 266 SER A CA 1
ATOM 2050 C C . SER A 1 266 ? -25.450 -36.187 -5.959 1.00 26.25 266 SER A C 1
ATOM 2052 O O . SER A 1 266 ? -25.516 -35.319 -5.102 1.00 26.25 266 SER A O 1
ATOM 2054 N N . ALA A 1 267 ? -25.886 -36.056 -7.226 1.00 24.64 267 ALA A N 1
ATOM 2055 C CA . ALA A 1 267 ? -27.068 -35.341 -7.762 1.00 24.64 267 ALA A CA 1
ATOM 2056 C C . ALA A 1 267 ? -27.366 -33.855 -7.396 1.00 24.64 267 ALA A C 1
ATOM 2058 O O . ALA A 1 267 ? -27.179 -33.410 -6.275 1.00 24.64 267 ALA A O 1
ATOM 2059 N N . ALA A 1 268 ? -27.926 -33.030 -8.292 1.00 23.28 268 ALA A N 1
ATOM 2060 C CA . ALA A 1 268 ? -28.429 -33.278 -9.651 1.00 23.28 268 ALA A CA 1
ATOM 2061 C C . ALA A 1 268 ? -27.894 -32.230 -10.646 1.00 23.28 268 ALA A C 1
ATOM 2063 O O . ALA A 1 268 ? -27.668 -31.078 -10.280 1.00 23.28 268 ALA A O 1
ATOM 2064 N N . ALA A 1 269 ? -27.706 -32.626 -11.907 1.00 27.47 269 ALA A N 1
ATOM 2065 C CA . ALA A 1 269 ? -27.238 -31.734 -12.964 1.00 27.47 269 ALA A CA 1
ATOM 2066 C C . ALA A 1 269 ? -28.418 -31.113 -13.726 1.00 27.47 269 ALA A C 1
ATOM 2068 O O . ALA A 1 269 ? -29.228 -31.833 -14.306 1.00 27.47 269 ALA A O 1
ATOM 2069 N N . ALA A 1 270 ? -28.470 -29.782 -13.770 1.00 25.31 270 ALA A N 1
ATOM 2070 C CA . ALA A 1 270 ? -29.214 -29.031 -14.777 1.00 25.31 270 ALA A CA 1
ATOM 2071 C C . ALA A 1 270 ? -28.205 -28.489 -15.800 1.00 25.31 270 ALA A C 1
ATOM 2073 O O . ALA A 1 270 ? -27.173 -27.939 -15.411 1.00 25.31 270 ALA A O 1
ATOM 2074 N N . ALA A 1 271 ? -28.469 -28.679 -17.093 1.00 27.12 271 ALA A N 1
ATOM 2075 C CA . ALA A 1 271 ? -27.571 -28.220 -18.148 1.00 27.12 271 ALA A CA 1
ATOM 2076 C C . ALA A 1 271 ? -27.622 -26.688 -18.287 1.00 27.12 271 ALA A C 1
ATOM 2078 O O . ALA A 1 271 ? -28.702 -26.099 -18.279 1.00 27.12 271 ALA A O 1
ATOM 2079 N N . ALA A 1 272 ? -26.458 -26.056 -18.446 1.00 27.55 272 ALA A N 1
ATOM 2080 C CA . ALA A 1 272 ? -26.353 -24.655 -18.840 1.00 27.55 272 ALA A CA 1
ATOM 2081 C C . ALA A 1 272 ? -26.148 -24.581 -20.367 1.00 27.55 272 ALA A C 1
ATOM 2083 O O . ALA A 1 272 ? -25.263 -25.279 -20.871 1.00 27.55 272 ALA A O 1
ATOM 2084 N N . PRO A 1 273 ? -26.940 -23.788 -21.112 1.00 33.44 273 PRO A N 1
ATOM 2085 C CA . PRO A 1 273 ? -26.805 -23.681 -22.560 1.00 33.44 273 PRO A CA 1
ATOM 2086 C C . PRO A 1 273 ? -25.583 -22.844 -22.954 1.00 33.44 273 PRO A C 1
ATOM 2088 O O . PRO A 1 273 ? -25.234 -21.865 -22.295 1.00 33.44 273 PRO A O 1
ATOM 2091 N N . SER A 1 274 ? -24.956 -23.213 -24.068 1.00 42.56 274 SER A N 1
ATOM 2092 C CA . SER A 1 274 ? -23.852 -22.476 -24.679 1.00 42.56 274 SER A CA 1
ATOM 2093 C C . SER A 1 274 ? -24.372 -21.458 -25.701 1.00 42.56 274 SER A C 1
ATOM 2095 O O . SER A 1 274 ? -24.307 -21.703 -26.906 1.00 42.56 274 SER A O 1
ATOM 2097 N N . SER A 1 275 ? -24.868 -20.309 -25.236 1.00 50.03 275 SER A N 1
ATOM 2098 C CA . SER A 1 275 ? -24.961 -19.107 -26.075 1.00 50.03 275 SER A CA 1
ATOM 2099 C C . SER A 1 275 ? -24.310 -17.912 -25.380 1.00 50.03 275 SER A C 1
ATOM 2101 O O . SER A 1 275 ? -24.221 -17.836 -24.152 1.00 50.03 275 SER A O 1
ATOM 2103 N N . SER A 1 276 ? -23.724 -17.024 -26.178 1.00 71.19 276 SER A N 1
ATOM 2104 C CA . SER A 1 276 ? -22.791 -16.007 -25.703 1.00 71.19 276 SER A CA 1
ATOM 2105 C C . SER A 1 276 ? -23.349 -14.606 -25.875 1.00 71.19 276 SER A C 1
ATOM 2107 O O . SER A 1 276 ? -23.333 -14.059 -26.978 1.00 71.19 276 SER A O 1
ATOM 2109 N N . LEU A 1 277 ? -23.772 -14.011 -24.761 1.00 84.44 277 LEU A N 1
ATOM 2110 C CA . LEU A 1 277 ? -24.536 -12.765 -24.721 1.00 84.44 277 LEU A CA 1
ATOM 2111 C C . LEU A 1 277 ? -23.926 -11.594 -25.516 1.00 84.44 277 LEU A C 1
ATOM 2113 O O . LEU A 1 277 ? -24.680 -10.758 -25.998 1.00 84.44 277 LEU A O 1
ATOM 2117 N N . LEU A 1 278 ? -22.597 -11.495 -25.648 1.00 89.00 278 LEU A N 1
ATOM 2118 C CA . LEU A 1 278 ? -21.945 -10.359 -26.323 1.00 89.00 278 LEU A CA 1
ATOM 2119 C C . LEU A 1 278 ? -21.405 -10.662 -27.732 1.00 89.00 278 LEU A C 1
ATOM 2121 O O . LEU A 1 278 ? -21.164 -9.723 -28.491 1.00 89.00 278 LEU A O 1
ATOM 2125 N N . ASN A 1 279 ? -21.179 -11.930 -28.087 1.00 86.44 279 ASN A N 1
ATOM 2126 C CA . ASN A 1 279 ? -20.460 -12.274 -29.319 1.00 86.44 279 ASN A CA 1
ATOM 2127 C C . ASN A 1 279 ? -21.351 -12.115 -30.558 1.00 86.44 279 ASN A C 1
ATOM 2129 O O . ASN A 1 279 ? -22.509 -12.527 -30.554 1.00 86.44 279 ASN A O 1
ATOM 2133 N N . ASN A 1 280 ? -20.809 -11.534 -31.627 1.00 87.19 280 ASN A N 1
ATOM 2134 C CA . ASN A 1 280 ? -21.494 -11.225 -32.885 1.00 87.19 280 ASN A CA 1
ATOM 2135 C C . ASN A 1 280 ? -22.764 -10.353 -32.761 1.00 87.19 280 ASN A C 1
ATOM 2137 O O . ASN A 1 280 ? -23.498 -10.218 -33.739 1.00 87.19 280 ASN A O 1
ATOM 2141 N N . LYS A 1 281 ? -22.995 -9.706 -31.609 1.00 89.38 281 LYS A N 1
ATOM 2142 C CA . LYS A 1 281 ? -24.067 -8.721 -31.387 1.00 89.38 281 LYS A CA 1
ATOM 2143 C C . LYS A 1 281 ? -23.555 -7.288 -31.593 1.00 89.38 281 LYS A C 1
ATOM 2145 O O . LYS A 1 281 ? -22.355 -7.015 -31.494 1.00 89.38 281 LYS A O 1
ATOM 2150 N N . ARG A 1 282 ? -24.467 -6.344 -31.822 1.00 92.25 282 ARG A N 1
ATOM 2151 C CA . ARG A 1 282 ? -24.259 -4.898 -31.634 1.00 92.25 282 ARG A CA 1
ATOM 2152 C C . ARG A 1 282 ? -24.536 -4.542 -30.173 1.00 92.25 282 ARG A C 1
ATOM 2154 O O . ARG A 1 282 ? -25.462 -5.081 -29.573 1.00 92.25 282 ARG A O 1
ATOM 2161 N N . ILE A 1 283 ? -23.738 -3.662 -29.578 1.00 93.69 283 ILE A N 1
ATOM 2162 C CA . ILE A 1 283 ? -23.747 -3.432 -28.124 1.00 93.69 283 ILE A CA 1
ATOM 2163 C C . ILE A 1 283 ? -24.024 -1.956 -27.824 1.00 93.69 283 ILE A C 1
ATOM 2165 O O . ILE A 1 283 ? -23.325 -1.082 -28.336 1.00 93.69 283 ILE A O 1
ATOM 2169 N N . LEU A 1 284 ? -25.017 -1.684 -26.974 1.00 95.75 284 LEU A N 1
ATOM 2170 C CA . LEU A 1 284 ? -25.404 -0.346 -26.517 1.00 95.75 284 LEU A CA 1
ATOM 2171 C C . LEU A 1 284 ? -25.134 -0.210 -25.012 1.00 95.75 284 LEU A C 1
ATOM 2173 O O . LEU A 1 284 ? -25.711 -0.942 -24.208 1.00 95.75 284 LEU A O 1
ATOM 2177 N N . LEU A 1 285 ? -24.278 0.732 -24.618 1.00 96.06 285 LEU A N 1
ATOM 2178 C CA . LEU A 1 285 ? -23.876 0.958 -23.226 1.00 96.06 285 LEU A CA 1
ATOM 2179 C C . LEU A 1 285 ? -24.417 2.289 -22.681 1.00 96.06 285 LEU A C 1
ATOM 2181 O O . LEU A 1 285 ? -24.330 3.322 -23.347 1.00 96.06 285 LEU A O 1
ATOM 2185 N N . TYR A 1 286 ? -24.898 2.313 -21.435 1.00 96.88 286 TYR A N 1
ATOM 2186 C CA . TYR A 1 286 ? -25.258 3.571 -20.767 1.00 96.88 286 TYR A CA 1
ATOM 2187 C C . TYR A 1 286 ? -24.922 3.603 -19.271 1.00 96.88 286 TYR A C 1
ATOM 2189 O O . TYR A 1 286 ? -24.733 2.583 -18.612 1.00 96.88 286 TYR A O 1
ATOM 2197 N N . CYS A 1 287 ? -24.842 4.816 -18.715 1.00 95.56 287 CYS A N 1
ATOM 2198 C CA . CYS A 1 287 ? -24.756 5.068 -17.276 1.00 95.56 287 CYS A CA 1
ATOM 2199 C C . CYS A 1 287 ? -25.225 6.496 -16.944 1.00 95.56 287 CYS A C 1
ATOM 2201 O O . CYS A 1 287 ? -25.429 7.297 -17.854 1.00 95.56 287 CYS A O 1
ATOM 2203 N N . THR A 1 288 ? -25.287 6.853 -15.654 1.00 92.69 288 THR A N 1
ATOM 2204 C CA . THR A 1 288 ? -25.763 8.154 -15.128 1.00 92.69 288 THR A CA 1
ATOM 2205 C C . THR A 1 288 ? -25.320 9.376 -15.941 1.00 92.69 288 THR A C 1
ATOM 2207 O O . THR A 1 288 ? -26.164 10.175 -16.320 1.00 92.69 288 THR A O 1
ATOM 2210 N N . GLY A 1 289 ? -24.018 9.511 -16.234 1.00 90.19 289 GLY A N 1
ATOM 2211 C CA . GLY A 1 289 ? -23.447 10.718 -16.849 1.00 90.19 289 GLY A CA 1
ATOM 2212 C C . GLY A 1 289 ? -22.240 10.468 -17.761 1.00 90.19 289 GLY A C 1
ATOM 2213 O O . GLY A 1 289 ? -21.255 11.192 -17.676 1.00 90.19 289 GLY A O 1
ATOM 2214 N N . GLY A 1 290 ? -22.252 9.403 -18.570 1.00 91.25 290 GLY A N 1
ATOM 2215 C CA . GLY A 1 290 ? -21.193 9.084 -19.546 1.00 91.25 290 GLY A CA 1
ATOM 2216 C C . GLY A 1 290 ? -19.958 8.353 -18.994 1.00 91.25 290 GLY A C 1
ATOM 2217 O O . GLY A 1 290 ? -19.688 7.242 -19.428 1.00 91.25 290 GLY A O 1
ATOM 2218 N N . ILE A 1 291 ? -19.254 8.900 -17.992 1.00 92.25 291 ILE A N 1
ATOM 2219 C CA . ILE A 1 291 ? -17.864 8.520 -17.620 1.00 92.25 291 ILE A CA 1
ATOM 2220 C C . ILE A 1 291 ? -17.531 7.011 -17.506 1.00 92.25 291 ILE A C 1
ATOM 2222 O O . ILE A 1 291 ? -16.424 6.598 -17.849 1.00 92.25 291 ILE A O 1
ATOM 2226 N N . ARG A 1 292 ? -18.451 6.155 -17.033 1.00 94.00 292 ARG A N 1
ATOM 2227 C CA . ARG A 1 292 ? -18.217 4.692 -16.973 1.00 94.00 292 ARG A CA 1
ATOM 2228 C C . ARG A 1 292 ? -18.211 4.051 -18.360 1.00 94.00 292 ARG A C 1
ATOM 2230 O O . ARG A 1 292 ? -17.444 3.121 -18.600 1.00 94.00 292 ARG A O 1
ATOM 2237 N N . CYS A 1 293 ? -19.037 4.568 -19.263 1.00 93.62 293 CYS A N 1
ATOM 2238 C CA . CYS A 1 293 ? -19.172 4.088 -20.630 1.00 93.62 293 CYS A CA 1
ATOM 2239 C C . CYS A 1 293 ? -17.924 4.374 -21.467 1.00 93.62 293 CYS A C 1
ATOM 2241 O O . CYS A 1 293 ? -17.713 3.662 -22.435 1.00 93.62 293 CYS A O 1
ATOM 2243 N N . GLU A 1 294 ? -17.072 5.334 -21.093 1.00 90.88 294 GLU A N 1
ATOM 2244 C CA . GLU A 1 294 ? -15.776 5.540 -21.756 1.00 90.88 294 GLU A CA 1
ATOM 2245 C C . GLU A 1 294 ? -14.879 4.305 -21.598 1.00 90.88 294 GLU A C 1
ATOM 2247 O O . GLU A 1 294 ? -14.594 3.581 -22.555 1.00 90.88 294 GLU A O 1
ATOM 2252 N N . LYS A 1 295 ? -14.497 3.995 -20.351 1.00 89.81 295 LYS A N 1
ATOM 2253 C CA . LYS A 1 295 ? -13.649 2.831 -20.058 1.00 89.81 295 LYS A CA 1
ATOM 2254 C C . LYS A 1 295 ? -14.337 1.506 -20.405 1.00 89.81 295 LYS A C 1
ATOM 2256 O O . LYS A 1 295 ? -13.647 0.557 -20.768 1.00 89.81 295 LYS A O 1
ATOM 2261 N N . ALA A 1 296 ? -15.667 1.426 -20.314 1.00 91.94 296 ALA A N 1
ATOM 2262 C CA . ALA A 1 296 ? -16.409 0.232 -20.709 1.00 91.94 296 ALA A CA 1
ATOM 2263 C C . ALA A 1 296 ? -16.412 0.014 -22.231 1.00 91.94 296 ALA A C 1
ATOM 2265 O O . ALA A 1 296 ? -16.069 -1.086 -22.653 1.00 91.94 296 ALA A O 1
ATOM 2266 N N . SER A 1 297 ? -16.717 1.028 -23.052 1.00 91.06 297 SER A N 1
ATOM 2267 C CA . SER A 1 297 ? -16.720 0.895 -24.519 1.00 91.06 297 SER A CA 1
ATOM 2268 C C . SER A 1 297 ? -15.356 0.458 -25.045 1.00 91.06 297 SER A C 1
ATOM 2270 O O . SER A 1 297 ? -15.282 -0.496 -25.817 1.00 91.06 297 SER A O 1
ATOM 2272 N N . ALA A 1 298 ? -14.272 1.087 -24.576 1.00 88.00 298 ALA A N 1
ATOM 2273 C CA . ALA A 1 298 ? -12.913 0.686 -24.940 1.00 88.00 298 ALA A CA 1
ATOM 2274 C C . ALA A 1 298 ? -12.604 -0.764 -24.510 1.00 88.00 298 ALA A C 1
ATOM 2276 O O . ALA A 1 298 ? -12.038 -1.539 -25.277 1.00 88.00 298 ALA A O 1
ATOM 2277 N N . PHE A 1 299 ? -13.028 -1.182 -23.310 1.00 89.69 299 PHE A N 1
ATOM 2278 C CA . PHE A 1 299 ? -12.756 -2.539 -22.826 1.00 89.69 299 PHE A CA 1
ATOM 2279 C C . PHE A 1 299 ? -13.561 -3.617 -23.558 1.00 89.69 299 PHE A C 1
ATOM 2281 O O . PHE A 1 299 ? -13.017 -4.676 -23.866 1.00 89.69 299 PHE A O 1
ATOM 2288 N N . VAL A 1 300 ? -14.833 -3.362 -23.876 1.00 90.00 300 VAL A N 1
ATOM 2289 C CA . VAL A 1 300 ? -15.641 -4.302 -24.669 1.00 90.00 300 VAL A CA 1
ATOM 2290 C C . VAL A 1 300 ? -15.071 -4.414 -26.089 1.00 90.00 300 VAL A C 1
ATOM 2292 O O . VAL A 1 300 ? -14.946 -5.533 -26.578 1.00 90.00 300 VAL A O 1
ATOM 2295 N N . ARG A 1 301 ? -14.607 -3.309 -26.702 1.00 87.50 301 ARG A N 1
ATOM 2296 C CA . ARG A 1 301 ? -13.925 -3.323 -28.017 1.00 87.50 301 ARG A CA 1
ATOM 2297 C C . ARG A 1 301 ? -12.687 -4.234 -28.013 1.00 87.50 301 ARG A C 1
ATOM 2299 O O . ARG A 1 301 ? -12.488 -4.984 -28.960 1.00 87.50 301 ARG A O 1
ATOM 2306 N N . GLN A 1 302 ? -11.906 -4.227 -26.930 1.00 86.38 302 GLN A N 1
ATOM 2307 C CA . GLN A 1 302 ? -10.709 -5.070 -26.786 1.00 86.38 302 GLN A CA 1
ATOM 2308 C C . GLN A 1 302 ? -10.998 -6.541 -26.432 1.00 86.38 302 GLN A C 1
ATOM 2310 O O . GLN A 1 302 ? -10.188 -7.407 -26.754 1.00 86.38 302 GLN A O 1
ATOM 2315 N N . MET A 1 303 ? -12.105 -6.844 -25.742 1.00 87.31 303 MET A N 1
ATOM 2316 C CA . MET A 1 303 ? -12.422 -8.207 -25.273 1.00 87.31 303 MET A CA 1
ATOM 2317 C C . MET A 1 303 ? -13.410 -8.970 -26.168 1.00 87.31 303 MET A C 1
ATOM 2319 O O . MET A 1 303 ? -13.464 -10.198 -26.096 1.00 87.31 303 MET A O 1
ATOM 2323 N N . VAL A 1 304 ? -14.191 -8.262 -26.988 1.00 87.44 304 VAL A N 1
ATOM 2324 C CA . VAL A 1 304 ? -15.209 -8.817 -27.895 1.00 87.44 304 VAL A CA 1
ATOM 2325 C C . VAL A 1 304 ? -14.934 -8.300 -29.319 1.00 87.44 304 VAL A C 1
ATOM 2327 O O . VAL A 1 304 ? -15.687 -7.473 -29.831 1.00 87.44 304 VAL A O 1
ATOM 2330 N N . PRO A 1 305 ? -13.833 -8.721 -29.976 1.00 81.50 305 PRO A N 1
ATOM 2331 C CA . PRO A 1 305 ? -13.451 -8.192 -31.290 1.00 81.50 305 PRO A CA 1
ATOM 2332 C C . PRO A 1 305 ? -14.473 -8.525 -32.389 1.00 81.50 305 PRO A C 1
ATOM 2334 O O . PRO A 1 305 ? -14.668 -7.735 -33.308 1.00 81.50 305 PRO A O 1
ATOM 2337 N N . GLN A 1 306 ? -15.172 -9.658 -32.272 1.00 82.69 306 GLN A N 1
ATOM 2338 C CA . GLN A 1 306 ? -16.279 -10.049 -33.147 1.00 82.69 306 GLN A CA 1
ATOM 2339 C C . GLN A 1 306 ? -17.594 -9.414 -32.652 1.00 82.69 306 GLN A C 1
ATOM 2341 O O . GLN A 1 306 ? -18.451 -10.081 -32.083 1.00 82.69 306 GLN A O 1
ATOM 2346 N N . ASN A 1 307 ? -17.746 -8.098 -32.822 1.00 87.31 307 ASN A N 1
ATOM 2347 C CA . ASN A 1 307 ? -18.977 -7.361 -32.502 1.00 87.31 307 ASN A CA 1
ATOM 2348 C C . ASN A 1 307 ? -19.464 -6.545 -33.711 1.00 87.31 307 ASN A C 1
ATOM 2350 O O . ASN A 1 307 ? -18.671 -6.146 -34.563 1.00 87.31 307 ASN A O 1
ATOM 2354 N N . LYS A 1 308 ? -20.764 -6.238 -33.761 1.00 87.62 308 LYS A N 1
ATOM 2355 C CA . LYS A 1 308 ? -21.402 -5.441 -34.831 1.00 87.62 308 LYS A CA 1
ATOM 2356 C C . LYS A 1 308 ? -21.476 -3.943 -34.493 1.00 87.62 308 LYS A C 1
ATOM 2358 O O . LYS A 1 308 ? -22.428 -3.249 -34.849 1.00 87.62 308 LYS A O 1
ATOM 2363 N N . GLY A 1 309 ? -20.469 -3.447 -33.779 1.00 89.00 309 GLY A N 1
ATOM 2364 C CA . GLY A 1 309 ? -20.365 -2.079 -33.282 1.00 89.00 309 GLY A CA 1
ATOM 2365 C C . GLY A 1 309 ? -20.737 -1.949 -31.802 1.00 89.00 309 GLY A C 1
ATOM 2366 O O . GLY A 1 309 ? -21.696 -2.551 -31.317 1.00 89.00 309 GLY A O 1
ATOM 2367 N N . ILE A 1 310 ? -19.970 -1.123 -31.087 1.00 92.00 310 ILE A N 1
ATOM 2368 C CA . ILE A 1 310 ? -20.152 -0.806 -29.664 1.00 92.00 310 ILE A CA 1
ATOM 2369 C C . ILE A 1 310 ? -20.413 0.691 -29.540 1.00 92.00 310 ILE A C 1
ATOM 2371 O O . ILE A 1 310 ? -19.522 1.498 -29.825 1.00 92.00 310 ILE A O 1
ATOM 2375 N N . PHE A 1 311 ? -21.616 1.043 -29.102 1.00 94.06 311 PHE A N 1
ATOM 2376 C CA . PHE A 1 311 ? -22.115 2.409 -29.001 1.00 94.06 311 PHE A CA 1
ATOM 2377 C C . PHE A 1 311 ? -22.477 2.760 -27.554 1.00 94.06 311 PHE A C 1
ATOM 2379 O O . PHE A 1 311 ? -22.769 1.875 -26.747 1.00 94.06 311 PHE A O 1
ATOM 2386 N N . HIS A 1 312 ? -22.482 4.047 -27.208 1.00 94.81 312 HIS A N 1
ATOM 2387 C CA . HIS A 1 312 ? -22.885 4.513 -25.881 1.00 94.81 312 HIS A CA 1
ATOM 2388 C C . HIS A 1 312 ? -23.598 5.874 -25.883 1.00 94.81 312 HIS A C 1
ATOM 2390 O O . HIS A 1 312 ? -23.361 6.724 -26.744 1.00 94.81 312 HIS A O 1
ATOM 2396 N N . LEU A 1 313 ? -24.476 6.081 -24.897 1.00 94.94 313 LEU A N 1
ATOM 2397 C CA . LEU A 1 313 ? -25.247 7.317 -24.733 1.00 94.94 313 LEU A CA 1
ATOM 2398 C C . LEU A 1 313 ? -24.341 8.504 -24.359 1.00 94.94 313 LEU A C 1
ATOM 2400 O O . LEU A 1 313 ? -23.853 8.600 -23.225 1.00 94.94 313 LEU A O 1
ATOM 2404 N N . LYS A 1 314 ? -24.163 9.448 -25.291 1.00 91.62 314 LYS A N 1
ATOM 2405 C CA . LYS A 1 314 ? -23.387 10.676 -25.084 1.00 91.62 314 LYS A CA 1
ATOM 2406 C C . LYS A 1 314 ? -24.010 11.512 -23.967 1.00 91.62 314 LYS A C 1
ATOM 2408 O O . LYS A 1 314 ? -25.185 11.855 -23.996 1.00 91.62 314 LYS A O 1
ATOM 2413 N N . GLY A 1 315 ? -23.204 11.829 -22.956 1.00 89.00 315 GLY A N 1
ATOM 2414 C CA . GLY A 1 315 ? -23.649 12.549 -21.761 1.00 89.00 315 GLY A CA 1
ATOM 2415 C C . GLY A 1 315 ? -24.392 11.700 -20.717 1.00 89.00 315 GLY A C 1
ATOM 2416 O O . GLY A 1 315 ? -24.549 12.168 -19.593 1.00 89.00 315 GLY A O 1
ATOM 2417 N N . GLY A 1 316 ? -24.750 10.447 -21.021 1.00 93.81 316 GLY A N 1
ATOM 2418 C CA . GLY A 1 316 ? -25.440 9.527 -20.109 1.00 93.81 316 GLY A CA 1
ATOM 2419 C C . GLY A 1 316 ? -26.926 9.828 -19.881 1.00 93.81 316 GLY A C 1
ATOM 2420 O O . GLY A 1 316 ? -27.490 10.741 -20.480 1.00 93.81 316 GLY A O 1
ATOM 2421 N N . ILE A 1 317 ? -27.548 9.054 -18.979 1.00 94.06 317 ILE A N 1
ATOM 2422 C CA . ILE A 1 317 ? -28.980 9.155 -18.621 1.00 94.06 317 ILE A CA 1
ATOM 2423 C C . ILE A 1 317 ? -29.367 10.604 -18.300 1.00 94.06 317 ILE A C 1
ATOM 2425 O O . ILE A 1 317 ? -30.409 11.073 -18.739 1.00 94.06 317 ILE A O 1
ATOM 2429 N N . HIS A 1 318 ? -28.515 11.331 -17.573 1.00 90.38 318 HIS A N 1
ATOM 2430 C CA . HIS A 1 318 ? -28.777 12.715 -17.177 1.00 90.38 318 HIS A CA 1
ATOM 2431 C C . HIS A 1 318 ? -29.022 13.624 -18.389 1.00 90.38 318 HIS A C 1
ATOM 2433 O O . HIS A 1 318 ? -30.037 14.312 -18.431 1.00 90.38 318 HIS A O 1
ATOM 2439 N N . LYS A 1 319 ? -28.158 13.568 -19.413 1.00 88.88 319 LYS A N 1
ATOM 2440 C CA . LYS A 1 319 ? -28.314 14.402 -20.616 1.00 88.88 319 LYS A CA 1
ATOM 2441 C C . LYS A 1 319 ? -29.505 13.977 -21.483 1.00 88.88 319 LYS A C 1
ATOM 2443 O O . LYS A 1 319 ? -30.064 14.801 -22.195 1.00 88.88 319 LYS A O 1
ATOM 2448 N N . TYR A 1 320 ? -29.916 12.712 -21.391 1.00 91.94 320 TYR A N 1
ATOM 2449 C CA . TYR A 1 320 ? -31.145 12.225 -22.016 1.00 91.94 320 TYR A CA 1
ATOM 2450 C C . TYR A 1 320 ? -32.404 12.768 -21.324 1.00 91.94 320 TYR A C 1
ATOM 2452 O O . TYR A 1 320 ? -33.318 13.224 -22.005 1.00 91.94 320 TYR A O 1
ATOM 2460 N N . LEU A 1 321 ? -32.439 12.787 -19.988 1.00 88.62 321 LEU A N 1
ATOM 2461 C CA . LEU A 1 321 ? -33.572 13.335 -19.233 1.00 88.62 321 LEU A CA 1
ATOM 2462 C C . LEU A 1 321 ? -33.699 14.862 -19.389 1.00 88.62 321 LEU A C 1
ATOM 2464 O O . LEU A 1 321 ? -34.821 15.355 -19.464 1.00 88.62 321 LEU A O 1
ATOM 2468 N N . GLU A 1 322 ? -32.584 15.594 -19.537 1.00 85.38 322 GLU A N 1
ATOM 2469 C CA . GLU A 1 322 ? -32.598 17.016 -19.941 1.00 85.38 322 GLU A CA 1
ATOM 2470 C C . GLU A 1 322 ? -33.321 17.240 -21.286 1.00 85.38 322 GLU A C 1
ATOM 2472 O O . GLU A 1 322 ? -34.024 18.236 -21.467 1.00 85.38 322 GLU A O 1
ATOM 2477 N N . GLU A 1 323 ? -33.166 16.320 -22.246 1.00 86.88 323 GLU A N 1
ATOM 2478 C CA . GLU A 1 323 ? -33.747 16.470 -23.582 1.00 86.88 323 GLU A CA 1
ATOM 2479 C C . GLU A 1 323 ? -35.190 15.943 -23.683 1.00 86.88 323 GLU A C 1
ATOM 2481 O O . GLU A 1 323 ? -36.015 16.605 -24.315 1.00 86.88 323 GLU A O 1
ATOM 2486 N N . PHE A 1 324 ? -35.536 14.827 -23.032 1.00 84.31 324 PHE A N 1
ATOM 2487 C CA . PHE A 1 324 ? -36.832 14.144 -23.215 1.00 84.31 324 PHE A CA 1
ATOM 2488 C C . PHE A 1 324 ? -37.842 14.288 -22.063 1.00 84.31 324 PHE A C 1
ATOM 2490 O O . PHE A 1 324 ? -39.025 14.021 -22.266 1.00 84.31 324 PHE A O 1
ATOM 2497 N N . GLY A 1 325 ? -37.435 14.737 -20.869 1.00 77.88 325 GLY A N 1
ATOM 2498 C CA . GLY A 1 325 ? -38.349 14.837 -19.723 1.00 77.88 325 GLY A CA 1
ATOM 2499 C C . GLY A 1 325 ? -38.972 13.484 -19.347 1.00 77.88 325 GLY A C 1
ATOM 2500 O O . GLY A 1 325 ? -38.307 12.454 -19.438 1.00 77.88 325 GLY A O 1
ATOM 2501 N N . SER A 1 326 ? -40.226 13.478 -18.880 1.00 67.69 326 SER A N 1
ATOM 2502 C CA . SER A 1 326 ? -40.934 12.267 -18.423 1.00 67.69 326 SER A CA 1
ATOM 2503 C C . SER A 1 326 ? -41.828 11.607 -19.474 1.00 67.69 326 SER A C 1
ATOM 2505 O O . SER A 1 326 ? -41.882 10.382 -19.524 1.00 67.69 326 SER A O 1
ATOM 2507 N N . GLU A 1 327 ? -42.554 12.390 -20.274 1.00 64.50 327 GLU A N 1
ATOM 2508 C CA . GLU A 1 327 ? -43.659 11.880 -21.108 1.00 64.50 327 GLU A CA 1
ATOM 2509 C C . GLU A 1 327 ? -43.165 11.194 -22.398 1.00 64.50 327 GLU A C 1
ATOM 2511 O O . GLU A 1 327 ? -43.769 10.223 -22.844 1.00 64.50 327 GLU A O 1
ATOM 2516 N N . GLU A 1 328 ? -42.013 11.613 -22.936 1.00 70.12 328 GLU A N 1
ATOM 2517 C CA . GLU A 1 328 ? -41.360 11.021 -24.120 1.00 70.12 328 GLU A CA 1
ATOM 2518 C C . GLU A 1 328 ? -40.087 10.218 -23.748 1.00 70.12 328 GLU A C 1
ATOM 2520 O O . GLU A 1 328 ? -39.112 10.150 -24.502 1.00 70.12 328 GLU A O 1
ATOM 2525 N N . SER A 1 329 ? -40.038 9.620 -22.553 1.00 82.31 329 SER A N 1
ATOM 2526 C CA . SER A 1 329 ? -38.834 8.943 -22.050 1.00 82.31 329 SER A CA 1
ATOM 2527 C C . SER A 1 329 ? -38.848 7.421 -22.227 1.00 82.31 329 SER A C 1
ATOM 2529 O O . SER A 1 329 ? -39.667 6.720 -21.640 1.00 82.31 329 SER A O 1
ATOM 2531 N N . GLN A 1 330 ? -37.834 6.886 -22.919 1.00 88.00 330 GLN A N 1
ATOM 2532 C CA . GLN A 1 330 ? -37.501 5.454 -22.922 1.00 88.00 330 GLN A CA 1
ATOM 2533 C C . GLN A 1 330 ? -36.774 5.003 -21.633 1.00 88.00 330 GLN A C 1
ATOM 2535 O O . GLN A 1 330 ? -36.544 3.807 -21.428 1.00 88.00 330 GLN A O 1
ATOM 2540 N N . PHE A 1 331 ? -36.374 5.948 -20.768 1.00 90.12 331 PHE A N 1
ATOM 2541 C CA . PHE A 1 331 ? -35.867 5.681 -19.420 1.00 90.12 331 PHE A CA 1
ATOM 2542 C C . PHE A 1 331 ? -37.024 5.718 -18.417 1.00 90.12 331 PHE A C 1
ATOM 2544 O O . PHE A 1 331 ? -37.700 6.738 -18.276 1.00 90.12 331 PHE A O 1
ATOM 2551 N N . VAL A 1 332 ? -37.224 4.615 -17.703 1.00 88.50 332 VAL A N 1
ATOM 2552 C CA . VAL A 1 332 ? -38.345 4.400 -16.780 1.00 88.50 332 VAL A CA 1
ATOM 2553 C C . VAL A 1 332 ? -37.821 4.373 -15.344 1.00 88.50 332 VAL A C 1
ATOM 2555 O O . VAL A 1 332 ? -36.750 3.822 -15.093 1.00 88.50 332 VAL A O 1
ATOM 2558 N N . GLY A 1 333 ? -38.569 4.935 -14.392 1.00 88.50 333 GLY A N 1
ATOM 2559 C CA . GLY A 1 333 ? -38.154 5.051 -12.990 1.00 88.50 333 GLY A CA 1
ATOM 2560 C C . GLY A 1 333 ? -37.207 6.232 -12.735 1.00 88.50 333 GLY A C 1
ATOM 2561 O O . GLY A 1 333 ? -37.289 7.267 -13.395 1.00 88.50 333 GLY A O 1
ATOM 2562 N N . LYS A 1 334 ? -36.315 6.092 -11.748 1.00 89.06 334 LYS A N 1
ATOM 2563 C CA . LYS A 1 334 ? -35.463 7.172 -11.216 1.00 89.06 334 LYS A CA 1
ATOM 2564 C C . LYS A 1 334 ? -33.983 6.974 -11.562 1.00 89.06 334 LYS A C 1
ATOM 2566 O O . LYS A 1 334 ? -33.462 5.859 -11.564 1.00 89.06 334 LYS A O 1
ATOM 2571 N N . ASN A 1 335 ? -33.265 8.065 -11.825 1.00 90.06 335 ASN A N 1
ATOM 2572 C CA . ASN A 1 335 ? -31.833 8.046 -12.135 1.00 90.06 335 ASN A CA 1
ATOM 2573 C C . ASN A 1 335 ? -30.996 8.257 -10.860 1.00 90.06 335 ASN A C 1
ATOM 2575 O O . ASN A 1 335 ? -30.970 9.356 -10.313 1.00 90.06 335 ASN A O 1
ATOM 2579 N N . PHE A 1 336 ? -30.303 7.220 -10.379 1.00 88.62 336 PHE A N 1
ATOM 2580 C CA . PHE A 1 336 ? -29.477 7.297 -9.163 1.00 88.62 336 PHE A CA 1
ATOM 2581 C C . PHE A 1 336 ? -28.339 8.333 -9.275 1.00 88.62 336 PHE A C 1
ATOM 2583 O O . PHE A 1 336 ? -27.560 8.299 -10.234 1.00 88.62 336 PHE A O 1
ATOM 2590 N N . VAL A 1 337 ? -28.178 9.183 -8.252 1.00 85.75 337 VAL A N 1
ATOM 2591 C CA . VAL A 1 337 ? -27.120 10.209 -8.159 1.00 85.75 337 VAL A CA 1
ATOM 2592 C C . VAL A 1 337 ? -26.298 10.097 -6.871 1.00 85.75 337 VAL A C 1
ATOM 2594 O O . VAL A 1 337 ? -26.726 9.550 -5.861 1.00 85.75 337 VAL A O 1
ATOM 2597 N N . PHE A 1 338 ? -25.059 10.594 -6.912 1.00 81.38 338 PHE A N 1
ATOM 2598 C CA . PHE A 1 338 ? -24.034 10.340 -5.889 1.00 81.38 338 PHE A CA 1
ATOM 2599 C C . PHE A 1 338 ? -23.896 11.475 -4.853 1.00 81.38 338 PHE A C 1
ATOM 2601 O O . PHE A 1 338 ? -22.797 11.766 -4.367 1.00 81.38 338 PHE A O 1
ATOM 2608 N N . ASP A 1 339 ? -25.029 12.060 -4.470 1.00 79.44 339 ASP A N 1
ATOM 2609 C CA . ASP A 1 339 ? -25.198 13.148 -3.496 1.00 79.44 339 ASP A CA 1
ATOM 2610 C C . ASP A 1 339 ? -26.450 12.918 -2.618 1.00 79.44 339 ASP A C 1
ATOM 2612 O O . ASP A 1 339 ? -27.126 11.899 -2.778 1.00 79.44 339 ASP A O 1
ATOM 2616 N N . ARG A 1 340 ? -26.757 13.821 -1.669 1.00 78.12 340 ARG A N 1
ATOM 2617 C CA . ARG A 1 340 ? -27.856 13.617 -0.697 1.00 78.12 340 ARG A CA 1
ATOM 2618 C C . ARG A 1 340 ? -29.242 13.415 -1.334 1.00 78.12 340 ARG A C 1
ATOM 2620 O O . ARG A 1 340 ? -30.080 12.837 -0.647 1.00 78.12 340 ARG A O 1
ATOM 2627 N N . ARG A 1 341 ? -29.479 13.817 -2.595 1.00 80.38 341 ARG A N 1
ATOM 2628 C CA . ARG A 1 341 ? -30.746 13.555 -3.316 1.00 80.38 341 ARG A CA 1
ATOM 2629 C C . ARG A 1 341 ? -31.007 12.058 -3.518 1.00 80.38 341 ARG A C 1
ATOM 2631 O O . ARG A 1 341 ? -32.156 11.635 -3.562 1.00 80.38 341 ARG A O 1
ATOM 2638 N N . GLY A 1 342 ? -29.952 11.246 -3.641 1.00 77.50 342 GLY A N 1
ATOM 2639 C CA . GLY A 1 342 ? -30.015 9.796 -3.871 1.00 77.50 342 GLY A CA 1
ATOM 2640 C C . GLY A 1 342 ? -30.465 9.393 -5.283 1.00 77.50 342 GLY A C 1
ATOM 2641 O O . GLY A 1 342 ? -29.828 8.550 -5.913 1.00 77.50 342 GLY A O 1
ATOM 2642 N N . ALA A 1 343 ? -31.512 10.018 -5.819 1.00 83.44 343 ALA A N 1
ATOM 2643 C CA . ALA A 1 343 ? -31.951 9.861 -7.201 1.00 83.44 343 ALA A CA 1
ATOM 2644 C C . ALA A 1 343 ? -32.582 11.153 -7.748 1.00 83.44 343 ALA A C 1
ATOM 2646 O O . ALA A 1 343 ? -32.967 12.033 -6.982 1.00 83.44 343 ALA A O 1
ATOM 2647 N N . LEU A 1 344 ? -32.684 11.242 -9.073 1.00 80.94 344 LEU A N 1
ATOM 2648 C CA . LEU A 1 344 ? -33.439 12.262 -9.800 1.00 80.94 344 LEU A CA 1
ATOM 2649 C C . LEU A 1 344 ? -34.626 11.618 -10.517 1.00 80.94 344 LEU A C 1
ATOM 2651 O O . LEU A 1 344 ? -34.500 10.535 -11.101 1.00 80.94 344 LEU A O 1
ATOM 2655 N N . ASN A 1 345 ? -35.754 12.314 -10.511 1.00 76.88 345 ASN A N 1
ATOM 2656 C CA . ASN A 1 345 ? -36.865 12.085 -11.422 1.00 76.88 345 ASN A CA 1
ATOM 2657 C C . ASN A 1 345 ? -36.591 12.847 -12.730 1.00 76.88 345 ASN A C 1
ATOM 2659 O O . ASN A 1 345 ? -35.772 13.765 -12.772 1.00 76.88 345 ASN A O 1
ATOM 2663 N N . ALA A 1 346 ? -37.302 12.511 -13.805 1.00 68.88 346 ALA A N 1
ATOM 2664 C CA . ALA A 1 346 ? -37.128 13.191 -15.089 1.00 68.88 346 ALA A CA 1
ATOM 2665 C C . ALA A 1 346 ? -37.495 14.695 -15.058 1.00 68.88 346 ALA A C 1
ATOM 2667 O O . ALA A 1 346 ? -36.947 15.478 -15.830 1.00 68.88 346 ALA A O 1
ATOM 2668 N N . SER A 1 347 ? -38.364 15.109 -14.127 1.00 63.12 347 SER A N 1
ATOM 2669 C CA . SER A 1 347 ? -38.703 16.513 -13.838 1.00 63.12 347 SER A CA 1
ATOM 2670 C C . SER A 1 347 ? -37.521 17.353 -13.349 1.00 63.12 347 SER A C 1
ATOM 2672 O O . SER A 1 347 ? -37.519 18.572 -13.500 1.00 63.12 347 SER A O 1
ATOM 2674 N N . ASP A 1 348 ? -36.506 16.719 -12.762 1.00 62.66 348 ASP A N 1
ATOM 2675 C CA . ASP A 1 348 ? -35.457 17.401 -11.993 1.00 62.66 348 ASP A CA 1
ATOM 2676 C C . ASP A 1 348 ? -34.257 17.803 -12.888 1.00 62.66 348 ASP A C 1
ATOM 2678 O O . ASP A 1 348 ? -33.255 18.366 -12.430 1.00 62.66 348 ASP A O 1
ATOM 2682 N N . CYS A 1 349 ? -34.376 17.518 -14.192 1.00 56.22 349 CYS A N 1
ATOM 2683 C CA . CYS A 1 349 ? -33.380 17.720 -15.246 1.00 56.22 349 CYS A CA 1
ATOM 2684 C C . CYS A 1 349 ? -33.653 18.954 -16.137 1.00 56.22 349 CYS A C 1
ATOM 2686 O O . CYS A 1 349 ? -33.190 19.007 -17.269 1.00 56.22 349 CYS A O 1
ATOM 2688 N N . GLY A 1 350 ? -34.350 19.980 -15.636 1.00 51.72 350 GLY A N 1
ATOM 2689 C CA . GLY A 1 350 ? -34.251 21.332 -16.213 1.00 51.72 350 GLY A CA 1
ATOM 2690 C C . GLY A 1 350 ? -35.205 21.691 -17.360 1.00 51.72 350 GLY A C 1
ATOM 2691 O O . GLY A 1 350 ? -34.884 22.578 -18.149 1.00 51.72 350 GLY A O 1
ATOM 2692 N N . LYS A 1 351 ? -36.389 21.072 -17.433 1.00 48.44 351 LYS A N 1
ATOM 2693 C CA . LYS A 1 351 ? -37.533 21.607 -18.191 1.00 48.44 351 LYS A CA 1
ATOM 2694 C C . LYS A 1 351 ? -38.690 21.911 -17.243 1.00 48.44 351 LYS A C 1
ATOM 2696 O O . LYS A 1 351 ? -39.176 21.010 -16.564 1.00 48.44 351 LYS A O 1
ATOM 2701 N N . GLU A 1 352 ? -39.160 23.156 -17.231 1.00 41.41 352 GLU A N 1
ATOM 2702 C CA . GLU A 1 352 ? -40.403 23.532 -16.549 1.00 41.41 352 GLU A CA 1
ATOM 2703 C C . GLU A 1 352 ? -41.600 22.955 -17.319 1.00 41.41 352 GLU A C 1
ATOM 2705 O O . GLU A 1 352 ? -42.106 23.551 -18.270 1.00 41.41 352 GLU A O 1
ATOM 2710 N N . SER A 1 353 ? -42.035 21.753 -16.937 1.00 39.19 353 SER A N 1
ATOM 2711 C CA . SER A 1 353 ? -43.247 21.142 -17.486 1.00 39.19 353 SER A CA 1
ATOM 2712 C C . SER A 1 353 ? -44.477 21.816 -16.875 1.00 39.19 353 SER A C 1
ATOM 2714 O O . SER A 1 353 ? -44.879 21.526 -15.747 1.00 39.19 353 SER A O 1
ATOM 2716 N N . ALA A 1 354 ? -45.055 22.765 -17.611 1.00 35.28 354 ALA A N 1
ATOM 2717 C CA . ALA A 1 354 ? -46.296 23.415 -17.220 1.00 35.28 354 ALA A CA 1
ATOM 2718 C C . ALA A 1 354 ? -47.464 22.409 -17.220 1.00 35.28 354 ALA A C 1
ATOM 2720 O O . ALA A 1 354 ? -47.747 21.791 -18.241 1.00 35.28 354 ALA A O 1
ATOM 2721 N N . ASN A 1 355 ? -48.181 22.319 -16.095 1.00 41.16 355 ASN A N 1
ATOM 2722 C CA . ASN A 1 355 ? -49.472 21.635 -15.931 1.00 41.16 355 ASN A CA 1
ATOM 2723 C C . ASN A 1 355 ? -49.580 20.183 -16.459 1.00 41.16 355 ASN A C 1
ATOM 2725 O O . ASN A 1 355 ? -50.211 19.942 -17.486 1.00 41.16 355 ASN A O 1
ATOM 2729 N N . SER A 1 356 ? -49.159 19.194 -15.662 1.00 36.03 356 SER A N 1
ATOM 2730 C CA . SER A 1 356 ? -49.666 17.815 -15.793 1.00 36.03 356 SER A CA 1
ATOM 2731 C C . SER A 1 356 ? -49.936 17.192 -14.419 1.00 36.03 356 SER A C 1
ATOM 2733 O O . SER A 1 356 ? -49.030 16.791 -13.691 1.00 36.03 356 SER A O 1
ATOM 2735 N N . GLY A 1 357 ? -51.214 17.134 -14.031 1.00 33.47 357 GLY A N 1
ATOM 2736 C CA . GLY A 1 357 ? -51.664 16.648 -12.719 1.00 33.47 357 GLY A CA 1
ATOM 2737 C C . GLY A 1 357 ? -51.720 15.123 -12.576 1.00 33.47 357 GLY A C 1
ATOM 2738 O O . GLY A 1 357 ? -52.455 14.638 -11.722 1.00 33.47 357 GLY A O 1
ATOM 2739 N N . ASN A 1 358 ? -51.023 14.367 -13.433 1.00 38.94 358 ASN A N 1
ATOM 2740 C CA . ASN A 1 358 ? -51.189 12.915 -13.539 1.00 38.94 358 ASN A CA 1
ATOM 2741 C C . ASN A 1 358 ? -49.873 12.176 -13.861 1.00 38.94 358 ASN A C 1
ATOM 2743 O O . ASN A 1 358 ? -49.820 11.306 -14.727 1.00 38.94 358 ASN A O 1
ATOM 2747 N N . SER A 1 359 ? -48.790 12.532 -13.161 1.00 39.12 359 SER A N 1
ATOM 2748 C CA . SER A 1 359 ? -47.488 11.865 -13.301 1.00 39.12 359 SER A CA 1
ATOM 2749 C C . SER A 1 359 ? -47.521 10.446 -12.718 1.00 39.12 359 SER A C 1
ATOM 2751 O O . SER A 1 359 ? -47.242 10.224 -11.537 1.00 39.12 359 SER A O 1
ATOM 2753 N N . THR A 1 360 ? -47.865 9.462 -13.552 1.00 40.56 360 THR A N 1
ATOM 2754 C CA . THR A 1 360 ? -47.725 8.035 -13.236 1.00 40.56 360 THR A CA 1
ATOM 2755 C C . THR A 1 360 ? -46.250 7.638 -13.286 1.00 40.56 360 THR A C 1
ATOM 2757 O O . THR A 1 360 ? -45.771 7.072 -14.270 1.00 40.56 360 THR A O 1
ATOM 2760 N N . THR A 1 361 ? -45.511 7.955 -12.223 1.00 57.66 361 THR A N 1
ATOM 2761 C CA . THR A 1 361 ? -44.102 7.584 -12.044 1.00 57.66 361 THR A CA 1
ATOM 2762 C C . THR A 1 361 ? -43.957 6.063 -11.956 1.00 57.66 361 THR A C 1
ATOM 2764 O O . THR A 1 361 ? -44.069 5.462 -10.892 1.00 57.66 361 THR A O 1
ATOM 2767 N N . ALA A 1 362 ? -43.735 5.420 -13.104 1.00 75.50 362 ALA A N 1
ATOM 2768 C CA . ALA A 1 362 ? -43.655 3.968 -13.219 1.00 75.50 362 ALA A CA 1
ATOM 2769 C C . ALA A 1 362 ? -42.496 3.395 -12.378 1.00 75.50 362 ALA A C 1
ATOM 2771 O O . ALA A 1 362 ? -41.319 3.502 -12.733 1.00 75.50 362 ALA A O 1
ATOM 2772 N N . ILE A 1 363 ? -42.851 2.787 -11.244 1.00 84.69 363 ILE A N 1
ATOM 2773 C CA . ILE A 1 363 ? -41.912 2.274 -10.245 1.00 84.69 363 ILE A CA 1
ATOM 2774 C C . ILE A 1 363 ? -41.257 0.985 -10.764 1.00 84.69 363 ILE A C 1
ATOM 2776 O O . ILE A 1 363 ? -41.864 -0.085 -10.757 1.00 84.69 363 ILE A O 1
ATOM 2780 N N . VAL A 1 364 ? -39.994 1.085 -11.190 1.00 86.19 364 VAL A N 1
ATOM 2781 C CA . VAL A 1 364 ? -39.170 -0.067 -11.614 1.00 86.19 364 VAL A CA 1
ATOM 2782 C C . VAL A 1 364 ? -38.703 -0.897 -10.410 1.00 86.19 364 VAL A C 1
ATOM 2784 O O . VAL A 1 364 ? -38.617 -2.125 -10.487 1.00 86.19 364 VAL A O 1
ATOM 2787 N N . GLY A 1 365 ? -38.417 -0.223 -9.293 1.00 87.62 365 GLY A N 1
ATOM 2788 C CA . GLY A 1 365 ? -37.925 -0.847 -8.068 1.00 87.62 365 GLY A CA 1
ATOM 2789 C C . GLY A 1 365 ? -38.954 -1.723 -7.367 1.00 87.62 365 GLY A C 1
ATOM 2790 O O . GLY A 1 365 ? -40.162 -1.549 -7.508 1.00 87.62 365 GLY A O 1
ATOM 2791 N N . LYS A 1 366 ? -38.464 -2.673 -6.570 1.00 91.50 366 LYS A N 1
ATOM 2792 C CA . LYS A 1 366 ? -39.289 -3.554 -5.739 1.00 91.50 366 LYS A CA 1
ATOM 2793 C C . LYS A 1 366 ? -38.712 -3.635 -4.338 1.00 91.50 366 LYS A C 1
ATOM 2795 O O . LYS A 1 366 ? -37.493 -3.712 -4.167 1.00 91.50 366 LYS A O 1
ATOM 2800 N N . CYS A 1 367 ? -39.581 -3.683 -3.334 1.00 92.19 367 CYS A N 1
ATOM 2801 C CA . CYS A 1 367 ? -39.155 -3.933 -1.969 1.00 92.19 367 CYS A CA 1
ATOM 2802 C C . CYS A 1 367 ? -38.484 -5.310 -1.876 1.00 92.19 367 CYS A C 1
ATOM 2804 O O . CYS A 1 367 ? -39.026 -6.321 -2.315 1.00 92.19 367 CYS A O 1
ATOM 2806 N N . LEU A 1 368 ? -37.312 -5.357 -1.247 1.00 91.00 368 LEU A N 1
ATOM 2807 C CA . LEU A 1 368 ? -36.49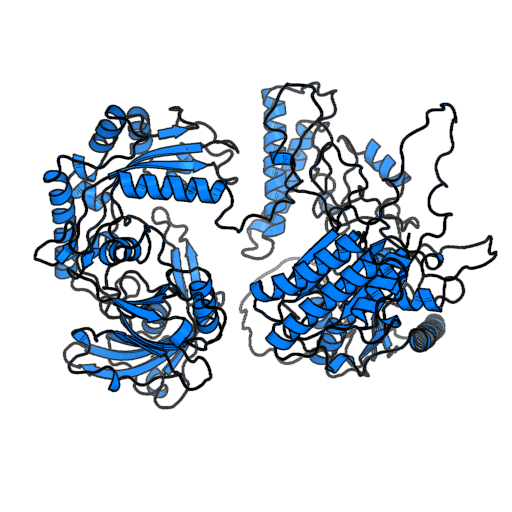6 -6.552 -1.063 1.00 91.00 368 LEU A CA 1
ATOM 2808 C C . LEU A 1 368 ? -37.262 -7.727 -0.427 1.00 91.00 368 LEU A C 1
ATOM 2810 O O . LEU A 1 368 ? -36.971 -8.874 -0.768 1.00 91.00 368 LEU A O 1
ATOM 2814 N N . TYR A 1 369 ? -38.229 -7.437 0.450 1.00 88.06 369 TYR A N 1
ATOM 2815 C CA . TYR A 1 369 ? -38.964 -8.420 1.249 1.00 88.06 369 TYR A CA 1
ATOM 2816 C C . TYR A 1 369 ? -40.302 -8.825 0.608 1.00 88.06 369 TYR A C 1
ATOM 2818 O O . TYR A 1 369 ? -40.409 -9.949 0.128 1.00 88.06 369 TYR A O 1
ATOM 2826 N N . CYS A 1 370 ? -41.298 -7.933 0.542 1.00 90.81 370 CYS A N 1
ATOM 2827 C CA . CYS A 1 370 ? -42.619 -8.253 -0.028 1.00 90.81 370 CYS A CA 1
ATOM 2828 C C . CYS A 1 370 ? -42.666 -8.309 -1.566 1.00 90.81 370 CYS A C 1
ATOM 2830 O O . CYS A 1 370 ? -43.618 -8.846 -2.118 1.00 90.81 370 CYS A O 1
ATOM 2832 N N . LYS A 1 371 ? -41.648 -7.778 -2.260 1.00 92.31 371 LYS A N 1
ATOM 2833 C CA . LYS A 1 371 ? -41.581 -7.614 -3.727 1.00 92.31 371 LYS A CA 1
ATOM 2834 C C . LYS A 1 371 ? -42.610 -6.648 -4.345 1.00 92.31 371 LYS A C 1
ATOM 2836 O O . LYS A 1 371 ? -42.582 -6.472 -5.564 1.00 92.31 371 LYS A O 1
ATOM 2841 N N . ASP A 1 372 ? -43.419 -5.962 -3.533 1.00 91.69 372 ASP A N 1
ATOM 2842 C CA . ASP A 1 372 ? -44.268 -4.839 -3.964 1.00 91.69 372 ASP A CA 1
ATOM 2843 C C . ASP A 1 372 ? -43.427 -3.716 -4.615 1.00 91.69 372 ASP A C 1
ATOM 2845 O O . ASP A 1 372 ? -42.260 -3.544 -4.231 1.00 91.69 372 ASP A O 1
ATOM 2849 N N . PRO A 1 373 ? -43.976 -2.925 -5.561 1.00 91.31 373 PRO A N 1
ATOM 2850 C CA . PRO A 1 373 ? -43.257 -1.817 -6.192 1.00 91.31 373 PRO A CA 1
ATOM 2851 C C . PRO A 1 373 ? -42.755 -0.788 -5.168 1.00 91.31 373 PRO A C 1
ATOM 2853 O O . PRO A 1 373 ? -43.535 -0.227 -4.401 1.00 91.31 373 PRO A O 1
ATOM 2856 N N . TYR A 1 374 ? -41.442 -0.547 -5.145 1.00 90.12 374 TYR A N 1
ATOM 2857 C CA . TYR A 1 374 ? -40.800 0.419 -4.250 1.00 90.12 374 TYR A CA 1
ATOM 2858 C C . TYR A 1 374 ? -39.378 0.763 -4.723 1.00 90.12 374 TYR A C 1
ATOM 2860 O O . TYR A 1 374 ? -38.534 -0.127 -4.816 1.00 90.12 374 TYR A O 1
ATOM 2868 N N . ASP A 1 375 ? -39.087 2.039 -4.986 1.00 86.19 375 ASP A N 1
ATOM 2869 C CA . ASP A 1 375 ? -37.833 2.522 -5.596 1.00 86.19 375 ASP A CA 1
ATOM 2870 C C . ASP A 1 375 ? -37.075 3.586 -4.766 1.00 86.19 375 ASP A C 1
ATOM 2872 O O . ASP A 1 375 ? -36.008 4.050 -5.169 1.00 86.19 375 ASP A O 1
ATOM 2876 N N . THR A 1 376 ? -37.577 3.965 -3.588 1.00 86.69 376 THR A N 1
ATOM 2877 C CA . THR A 1 376 ? -36.937 4.968 -2.722 1.00 86.69 376 THR A CA 1
ATOM 2878 C C . THR A 1 376 ? -35.934 4.316 -1.763 1.00 86.69 376 THR A C 1
ATOM 2880 O O . THR A 1 376 ? -36.306 3.633 -0.812 1.00 86.69 376 THR A O 1
ATOM 2883 N N . PHE A 1 377 ? -34.635 4.553 -1.954 1.00 85.94 377 PHE A N 1
ATOM 2884 C CA . PHE A 1 377 ? -33.633 4.215 -0.935 1.00 85.94 377 PHE A CA 1
ATOM 2885 C C . PHE A 1 377 ? -33.692 5.208 0.243 1.00 85.94 377 PHE A C 1
ATOM 2887 O O . PHE A 1 377 ? -33.755 6.415 0.030 1.00 85.94 377 PHE A O 1
ATOM 2894 N N . SER A 1 378 ? -33.559 4.712 1.479 1.00 82.56 378 SER A N 1
ATOM 2895 C CA . SER A 1 378 ? -33.284 5.534 2.673 1.00 82.56 378 SER A CA 1
ATOM 2896 C C . SER A 1 378 ? -31.809 5.385 3.088 1.00 82.56 378 SER A C 1
ATOM 2898 O O . SER A 1 378 ? -31.285 4.267 3.015 1.00 82.56 378 SER A O 1
ATOM 2900 N N . PRO A 1 379 ? -31.128 6.441 3.585 1.00 74.75 379 PRO A N 1
ATOM 2901 C CA . PRO A 1 379 ? -29.744 6.351 4.067 1.00 74.75 379 PRO A CA 1
ATOM 2902 C C . PRO A 1 379 ? -29.544 5.327 5.197 1.00 74.75 379 PRO A C 1
ATOM 2904 O O . PRO A 1 379 ? -28.441 4.800 5.370 1.00 74.75 379 PRO A O 1
ATOM 2907 N N . GLU A 1 380 ? -30.596 5.039 5.970 1.00 76.38 380 GLU A N 1
ATOM 2908 C CA . GLU A 1 380 ? -30.586 4.051 7.056 1.00 76.38 380 GLU A CA 1
ATOM 2909 C C . GLU A 1 380 ? -30.772 2.603 6.550 1.00 76.38 380 GLU A C 1
ATOM 2911 O O . GLU A 1 380 ? -30.277 1.658 7.176 1.00 76.38 380 GLU A O 1
ATOM 2916 N N . ASN A 1 381 ? -31.437 2.434 5.398 1.00 86.69 381 ASN A N 1
ATOM 2917 C CA . ASN A 1 381 ? -31.820 1.152 4.808 1.00 86.69 381 ASN A CA 1
ATOM 2918 C C . ASN A 1 381 ? -30.629 0.566 4.043 1.00 86.69 381 ASN A C 1
ATOM 2920 O O . ASN A 1 381 ? -30.576 0.552 2.812 1.00 86.69 381 ASN A O 1
ATOM 2924 N N . VAL A 1 382 ? -29.628 0.105 4.797 1.00 85.94 382 VAL A N 1
ATOM 2925 C CA . VAL A 1 382 ? -28.382 -0.452 4.260 1.00 85.94 382 VAL A CA 1
ATOM 2926 C C . VAL A 1 382 ? -28.045 -1.802 4.875 1.00 85.94 382 VAL A C 1
ATOM 2928 O O . VAL A 1 382 ? -28.258 -2.040 6.064 1.00 85.94 382 VAL A O 1
ATOM 2931 N N . CYS A 1 383 ? -27.442 -2.675 4.070 1.00 86.94 383 CYS A N 1
ATOM 2932 C CA . CYS A 1 383 ? -27.127 -4.034 4.474 1.00 86.94 383 CYS A CA 1
ATOM 2933 C C . CYS A 1 383 ? -26.229 -4.083 5.725 1.00 86.94 383 CYS A C 1
ATOM 2935 O O . CYS A 1 383 ? -25.141 -3.497 5.761 1.00 86.94 383 CYS A O 1
ATOM 2937 N N . THR A 1 384 ? -26.635 -4.856 6.729 1.00 86.44 384 THR A N 1
ATOM 2938 C CA . THR A 1 384 ? -25.934 -5.065 8.002 1.00 86.44 384 THR A CA 1
ATOM 2939 C C . THR A 1 384 ? -24.505 -5.590 7.817 1.00 86.44 384 THR A C 1
ATOM 2941 O O . THR A 1 384 ? -23.602 -5.223 8.572 1.00 86.44 384 THR A O 1
ATOM 2944 N N . VAL A 1 385 ? -24.276 -6.385 6.766 1.00 85.69 385 VAL A N 1
ATOM 2945 C CA . VAL A 1 385 ? -22.997 -7.051 6.470 1.00 85.69 385 VAL A CA 1
ATOM 2946 C C . VAL A 1 385 ? -22.065 -6.194 5.604 1.00 85.69 385 VAL A C 1
ATOM 2948 O O . VAL A 1 385 ? -20.877 -6.090 5.913 1.00 85.69 385 VAL A O 1
ATOM 2951 N N . CYS A 1 386 ? -22.572 -5.577 4.526 1.00 82.62 386 CYS A N 1
ATOM 2952 C CA . CYS A 1 386 ? -21.734 -4.883 3.530 1.00 82.62 386 CYS A CA 1
ATOM 2953 C C . CYS A 1 386 ? -22.032 -3.391 3.313 1.00 82.62 386 CYS A C 1
ATOM 2955 O O . CYS A 1 386 ? -21.325 -2.767 2.527 1.00 82.62 386 CYS A O 1
ATOM 2957 N N . ARG A 1 387 ? -23.027 -2.815 4.004 1.00 84.44 387 ARG A N 1
ATOM 2958 C CA . ARG A 1 387 ? -23.465 -1.404 3.893 1.00 84.44 387 ARG A CA 1
ATOM 2959 C C . ARG A 1 387 ? -23.930 -0.957 2.499 1.00 84.44 387 ARG A C 1
ATOM 2961 O O . ARG A 1 387 ? -23.994 0.236 2.229 1.00 84.44 387 ARG A O 1
ATOM 2968 N N . GLU A 1 388 ? -24.309 -1.904 1.645 1.00 83.62 388 GLU A N 1
ATOM 2969 C CA . GLU A 1 388 ? -24.977 -1.607 0.373 1.00 83.62 388 GLU A CA 1
ATOM 2970 C C . GLU A 1 388 ? -26.425 -1.149 0.640 1.00 83.62 388 GLU A C 1
ATOM 2972 O O . GLU A 1 388 ? -27.096 -1.823 1.428 1.00 83.62 388 GLU A O 1
ATOM 2977 N N . PRO A 1 389 ? -26.918 -0.052 0.033 1.00 86.50 389 PRO A N 1
ATOM 2978 C CA . PRO A 1 389 ? -28.328 0.340 0.094 1.00 86.50 389 PRO A CA 1
ATOM 2979 C C . PRO A 1 389 ? -29.285 -0.770 -0.347 1.00 86.50 389 PRO A C 1
ATOM 2981 O O . PRO A 1 389 ? -28.958 -1.568 -1.226 1.00 86.50 389 PRO A O 1
ATOM 2984 N N . VAL A 1 390 ? -30.466 -0.817 0.270 1.00 89.56 390 VAL A N 1
ATOM 2985 C CA . VAL A 1 390 ? -31.535 -1.776 -0.037 1.00 89.56 390 VAL A CA 1
ATOM 2986 C C . VAL A 1 390 ? -32.899 -1.089 -0.092 1.00 89.56 390 VAL A C 1
ATOM 2988 O O . VAL A 1 390 ? -33.200 -0.207 0.711 1.00 89.56 390 VAL A O 1
ATOM 2991 N N . LEU A 1 391 ? -33.735 -1.517 -1.036 1.00 91.38 391 LEU A N 1
ATOM 2992 C CA . LEU A 1 391 ? -35.108 -1.041 -1.190 1.00 91.38 391 LEU A CA 1
ATOM 2993 C C . LEU A 1 391 ? -36.011 -1.756 -0.180 1.00 91.38 391 LEU A C 1
ATOM 2995 O O . LEU A 1 391 ? -36.229 -2.962 -0.275 1.00 91.38 391 LEU A O 1
ATOM 2999 N N . VAL A 1 392 ? -36.524 -1.026 0.808 1.00 90.38 392 VAL A N 1
ATOM 3000 C CA . VAL A 1 392 ? -37.399 -1.562 1.864 1.00 90.38 392 VAL A CA 1
ATOM 3001 C C . VAL A 1 392 ? -38.525 -0.568 2.108 1.00 90.38 392 VAL A C 1
ATOM 3003 O O . VAL A 1 392 ? -38.253 0.553 2.531 1.00 90.38 392 VAL A O 1
ATOM 3006 N N . CYS A 1 393 ? -39.767 -0.971 1.828 1.00 91.19 393 CYS A N 1
ATOM 3007 C CA . CYS A 1 393 ? -40.939 -0.131 2.057 1.00 91.19 393 CYS A CA 1
ATOM 3008 C C . CYS A 1 393 ? -41.207 0.055 3.559 1.00 91.19 393 CYS A C 1
ATOM 3010 O O . CYS A 1 393 ? -40.769 -0.750 4.385 1.00 91.19 393 CYS A O 1
ATOM 3012 N N . SER A 1 394 ? -41.955 1.104 3.910 1.00 88.56 394 SER A N 1
ATOM 3013 C CA . SER A 1 394 ? -42.323 1.440 5.295 1.00 88.56 394 SER A CA 1
ATOM 3014 C C . SER A 1 394 ? -42.925 0.249 6.046 1.00 88.56 394 SER A C 1
ATOM 3016 O O . SER A 1 394 ? -42.435 -0.103 7.116 1.00 88.56 394 SER A O 1
ATOM 3018 N N . LYS A 1 395 ? -43.897 -0.447 5.439 1.00 90.56 395 LYS A N 1
ATOM 3019 C CA . LYS A 1 395 ? -44.502 -1.662 6.004 1.00 90.56 395 LYS A CA 1
ATOM 3020 C C . LYS A 1 395 ? -43.459 -2.733 6.334 1.00 90.56 395 LYS A C 1
ATOM 3022 O O . LYS A 1 395 ? -43.397 -3.178 7.472 1.00 90.56 395 LYS A O 1
ATOM 3027 N N . CYS A 1 396 ? -42.607 -3.117 5.378 1.00 89.88 396 CYS A N 1
ATOM 3028 C CA . CYS A 1 396 ? -41.587 -4.141 5.622 1.00 89.88 396 CYS A CA 1
ATOM 3029 C C . CYS A 1 396 ? -40.481 -3.690 6.589 1.00 89.88 396 CYS A C 1
ATOM 3031 O O . CYS A 1 396 ? -39.834 -4.543 7.190 1.00 89.88 396 CYS A O 1
ATOM 3033 N N . LYS A 1 397 ? -40.262 -2.380 6.767 1.00 88.94 397 LYS A N 1
ATOM 3034 C CA . LYS A 1 397 ? -39.399 -1.851 7.830 1.00 88.94 397 LYS A CA 1
ATOM 3035 C C . LYS A 1 397 ? -40.032 -2.097 9.203 1.00 88.94 397 LYS A C 1
ATOM 3037 O O . LYS A 1 397 ? -39.402 -2.753 10.025 1.00 88.94 397 LYS A O 1
ATOM 3042 N N . SER A 1 398 ? -41.277 -1.671 9.421 1.00 86.94 398 SER A N 1
ATOM 3043 C CA . SER A 1 398 ? -41.989 -1.885 10.693 1.00 86.94 398 SER A CA 1
ATOM 3044 C C . SER A 1 398 ? -42.215 -3.372 10.999 1.00 86.94 398 SER A C 1
ATOM 3046 O O . SER A 1 398 ? -41.920 -3.822 12.102 1.00 86.94 398 SER A O 1
ATOM 3048 N N . ASP A 1 399 ? -42.590 -4.172 9.994 1.00 85.62 399 ASP A N 1
ATOM 3049 C CA . ASP A 1 399 ? -42.691 -5.638 10.080 1.00 85.62 399 ASP A CA 1
ATOM 3050 C C . ASP A 1 399 ? -41.400 -6.309 10.582 1.00 85.62 399 ASP A C 1
ATOM 3052 O O . ASP A 1 399 ? -41.471 -7.425 11.099 1.00 85.62 399 ASP A O 1
ATOM 3056 N N . LEU A 1 400 ? -40.227 -5.702 10.352 1.00 84.00 400 LEU A N 1
ATOM 3057 C CA . LEU A 1 400 ? -38.926 -6.187 10.821 1.00 84.00 400 LEU A CA 1
ATOM 3058 C C . LEU A 1 400 ? -38.549 -5.594 12.181 1.00 84.00 400 LEU A C 1
ATOM 3060 O O . LEU A 1 400 ? -37.946 -6.304 12.980 1.00 84.00 400 LEU A O 1
ATOM 3064 N N . GLU A 1 401 ? -38.925 -4.345 12.464 1.00 80.56 401 GLU A N 1
ATOM 3065 C CA . GLU A 1 401 ? -38.763 -3.713 13.783 1.00 80.56 401 GLU A CA 1
ATOM 3066 C C . GLU A 1 401 ? -39.545 -4.458 14.878 1.00 80.56 401 GLU A C 1
ATOM 3068 O O . GLU A 1 401 ? -39.048 -4.580 15.993 1.00 80.56 401 GLU A O 1
ATOM 3073 N N . GLU A 1 402 ? -40.711 -5.028 14.555 1.00 78.56 402 GLU A N 1
ATOM 3074 C CA . GLU A 1 402 ? -41.486 -5.879 15.474 1.00 78.56 402 GLU A CA 1
ATOM 3075 C C . GLU A 1 402 ? -40.934 -7.310 15.604 1.00 78.56 402 GLU A C 1
ATOM 3077 O O . GLU A 1 402 ? -41.007 -7.914 16.673 1.00 78.56 402 GLU A O 1
ATOM 3082 N N . LYS A 1 403 ? -40.399 -7.886 14.516 1.00 77.62 403 LYS A N 1
ATOM 3083 C CA . LYS A 1 403 ? -39.972 -9.303 14.469 1.00 77.62 403 LYS A CA 1
ATOM 3084 C C . LYS A 1 403 ? -38.522 -9.531 14.897 1.00 77.62 403 LYS A C 1
ATOM 3086 O O . LYS A 1 403 ? -38.149 -10.669 15.181 1.00 77.62 403 LYS A O 1
ATOM 3091 N N . GLN A 1 404 ? -37.685 -8.496 14.910 1.00 77.19 404 GLN A N 1
ATOM 3092 C CA . GLN A 1 404 ? -36.287 -8.594 15.326 1.00 77.19 404 GLN A CA 1
ATOM 3093 C C . GLN A 1 404 ? -36.139 -8.189 16.795 1.00 77.19 404 GLN A C 1
ATOM 3095 O O . GLN A 1 404 ? -36.442 -7.065 17.174 1.00 77.19 404 GLN A O 1
ATOM 3100 N N . LEU A 1 405 ? -35.586 -9.086 17.618 1.00 67.00 405 LEU A N 1
ATOM 3101 C CA . LEU A 1 405 ? -35.340 -8.883 19.056 1.00 67.00 405 LEU A CA 1
ATOM 3102 C C . LEU A 1 405 ? -34.209 -7.869 19.358 1.00 67.00 405 LEU A C 1
ATOM 3104 O O . LEU A 1 405 ? -33.517 -7.994 20.365 1.00 67.00 405 LEU A O 1
ATOM 3108 N N . CYS A 1 406 ? -33.953 -6.894 18.484 1.00 66.38 406 CYS A N 1
ATOM 3109 C CA . CYS A 1 406 ? -32.868 -5.928 18.626 1.00 66.38 406 CYS A CA 1
ATOM 3110 C C . CYS A 1 406 ? -33.343 -4.487 18.420 1.00 66.38 406 CYS A C 1
ATOM 3112 O O . CYS A 1 406 ? -34.280 -4.222 17.676 1.00 66.38 406 CYS A O 1
ATOM 3114 N N . SER A 1 407 ? -32.672 -3.525 19.061 1.00 60.53 407 SER A N 1
ATOM 3115 C CA . SER A 1 407 ? -33.090 -2.115 19.019 1.00 60.53 407 SER A CA 1
ATOM 3116 C C . SER A 1 407 ? -32.858 -1.493 17.627 1.00 60.53 407 SER A C 1
ATOM 3118 O O . SER A 1 407 ? -31.760 -1.004 17.337 1.00 60.53 407 SER A O 1
ATOM 3120 N N . GLY A 1 408 ? -33.900 -1.515 16.791 1.00 71.25 408 GLY A N 1
ATOM 3121 C CA . GLY A 1 408 ? -33.936 -0.992 15.420 1.00 71.25 408 GLY A CA 1
ATOM 3122 C C . GLY A 1 408 ? -33.592 -2.039 14.345 1.00 71.25 408 GLY A C 1
ATOM 3123 O O . GLY A 1 408 ? -32.886 -3.009 14.633 1.00 71.25 408 GLY A O 1
ATOM 3124 N N . PRO A 1 409 ? -34.043 -1.839 13.091 1.00 79.25 409 PRO A N 1
ATOM 3125 C CA . PRO A 1 409 ? -34.075 -2.892 12.085 1.00 79.25 409 PRO A CA 1
ATOM 3126 C C . PRO A 1 409 ? -32.695 -3.177 11.495 1.00 79.25 409 PRO A C 1
ATOM 3128 O O . PRO A 1 409 ? -31.831 -2.301 11.369 1.00 79.25 409 PRO A O 1
ATOM 3131 N N . GLU A 1 410 ? -32.493 -4.418 11.085 1.00 86.50 410 GLU A N 1
ATOM 3132 C CA . GLU A 1 410 ? -31.303 -4.932 10.420 1.00 86.50 410 GLU A CA 1
ATOM 3133 C C . GLU A 1 410 ? -31.720 -5.560 9.085 1.00 86.50 410 GLU A C 1
ATOM 3135 O O . GLU A 1 410 ? -32.633 -6.385 9.028 1.00 86.50 410 GLU A O 1
ATOM 3140 N N . PHE A 1 411 ? -31.060 -5.141 8.003 1.00 88.31 411 PHE A N 1
ATOM 3141 C CA . PHE A 1 411 ? -31.432 -5.507 6.638 1.00 88.31 411 PHE A CA 1
ATOM 3142 C C . PHE A 1 411 ? -30.303 -6.264 5.946 1.00 88.31 411 PHE A C 1
ATOM 3144 O O . PHE A 1 411 ? -29.123 -5.943 6.108 1.00 88.31 411 PHE A O 1
ATOM 3151 N N . HIS A 1 412 ? -30.633 -7.217 5.080 1.00 89.88 412 HIS A N 1
ATOM 3152 C CA . HIS A 1 412 ? -29.636 -8.066 4.428 1.00 89.88 412 HIS A CA 1
ATOM 3153 C C . HIS A 1 412 ? -29.937 -8.131 2.936 1.00 89.88 412 HIS A C 1
ATOM 3155 O O . HIS A 1 412 ? -30.916 -8.749 2.537 1.00 89.88 412 HIS A O 1
ATOM 3161 N N . CYS A 1 413 ? -29.108 -7.477 2.110 1.00 88.69 413 CYS A N 1
ATOM 3162 C CA . CYS A 1 413 ? -29.253 -7.538 0.651 1.00 88.69 413 CYS A CA 1
ATOM 3163 C C . CYS A 1 413 ? -29.162 -8.988 0.154 1.00 88.69 413 CYS A C 1
ATOM 3165 O O . CYS A 1 413 ? -28.596 -9.827 0.848 1.00 88.69 413 CYS A O 1
ATOM 3167 N N . GLU A 1 414 ? -29.677 -9.279 -1.043 1.00 85.62 414 GLU A N 1
ATOM 3168 C CA . GLU A 1 414 ? -29.901 -10.651 -1.542 1.00 85.62 414 GLU A CA 1
ATOM 3169 C C . GLU A 1 414 ? -28.689 -11.588 -1.347 1.00 85.62 414 GLU A C 1
ATOM 3171 O O . GLU A 1 414 ? -28.814 -12.674 -0.787 1.00 85.62 414 GLU A O 1
ATOM 3176 N N . GLU A 1 415 ? -27.480 -11.116 -1.668 1.00 85.00 415 GLU A N 1
ATOM 3177 C CA . GLU A 1 415 ? -26.222 -11.867 -1.501 1.00 85.00 415 GLU A CA 1
ATOM 3178 C C . GLU A 1 415 ? -25.854 -12.223 -0.039 1.00 85.00 415 GLU A C 1
ATOM 3180 O O . GLU A 1 415 ? -24.988 -13.066 0.192 1.00 85.00 415 GLU A O 1
ATOM 3185 N N . HIS A 1 416 ? -26.475 -11.572 0.945 1.00 89.06 416 HIS A N 1
ATOM 3186 C CA . HIS A 1 416 ? -26.282 -11.751 2.389 1.00 89.06 416 HIS A CA 1
ATOM 3187 C C . HIS A 1 416 ? -27.569 -12.150 3.129 1.00 89.06 416 HIS A C 1
ATOM 3189 O O . HIS A 1 416 ? -27.537 -12.254 4.353 1.00 89.06 416 HIS A O 1
ATOM 3195 N N . PHE A 1 417 ? -28.685 -12.383 2.429 1.00 89.00 417 PHE A N 1
ATOM 3196 C CA . PHE A 1 417 ? -29.972 -12.733 3.044 1.00 89.00 417 PHE A CA 1
ATOM 3197 C C . PHE A 1 417 ? -29.888 -14.027 3.877 1.00 89.00 417 PHE A C 1
ATOM 3199 O O . PHE A 1 417 ? -30.500 -14.132 4.933 1.00 89.00 417 PHE A O 1
ATOM 3206 N N . HIS A 1 418 ? -29.009 -14.955 3.481 1.00 87.69 418 HIS A N 1
ATOM 3207 C CA . HIS A 1 418 ? -28.655 -16.161 4.242 1.00 87.69 418 HIS A CA 1
ATOM 3208 C C . HIS A 1 418 ? -28.031 -15.897 5.632 1.00 87.69 418 HIS A C 1
ATOM 3210 O O . HIS A 1 418 ? -27.867 -16.832 6.401 1.00 87.69 418 HIS A O 1
ATOM 3216 N N . LEU A 1 419 ? -27.673 -14.648 5.960 1.00 90.00 419 LEU A N 1
ATOM 3217 C CA . LEU A 1 419 ? -27.124 -14.229 7.259 1.00 90.00 419 LEU A CA 1
ATOM 3218 C C . LEU A 1 419 ? -28.159 -13.479 8.128 1.00 90.00 419 LEU A C 1
ATOM 3220 O O . LEU A 1 419 ? -27.810 -12.979 9.201 1.00 90.00 419 LEU A O 1
ATOM 3224 N N . ALA A 1 420 ? -29.410 -13.348 7.665 1.00 87.00 420 ALA A N 1
ATOM 3225 C CA . ALA A 1 420 ? -30.421 -12.476 8.272 1.00 87.00 420 ALA A CA 1
ATOM 3226 C C . ALA A 1 420 ? -30.864 -12.897 9.683 1.00 87.00 420 ALA A C 1
ATOM 3228 O O . ALA A 1 420 ? -31.269 -12.047 10.470 1.00 87.00 420 ALA A O 1
ATOM 3229 N N . SER A 1 421 ? -30.757 -14.183 10.021 1.00 85.31 421 SER A N 1
ATOM 3230 C CA . SER A 1 421 ? -31.149 -14.743 11.321 1.00 85.31 421 SER A CA 1
ATOM 3231 C C . SER A 1 421 ? -30.038 -14.737 12.382 1.00 85.31 421 SER A C 1
ATOM 3233 O O . SER A 1 421 ? -30.316 -15.065 13.533 1.00 85.31 421 SER A O 1
ATOM 3235 N N . PHE A 1 422 ? -28.792 -14.375 12.037 1.00 89.25 422 PHE A N 1
ATOM 3236 C CA . PHE A 1 422 ? -27.649 -14.480 12.966 1.00 89.25 422 PHE A CA 1
ATOM 3237 C C . PHE A 1 422 ? -26.526 -13.439 12.802 1.00 89.25 422 PHE A C 1
ATOM 3239 O O . PHE A 1 422 ? -25.498 -13.515 13.479 1.00 89.25 422 PHE A O 1
ATOM 3246 N N . TYR A 1 423 ? -26.691 -12.430 11.944 1.00 90.81 423 TYR A N 1
ATOM 3247 C CA . TYR A 1 423 ? -25.711 -11.350 11.784 1.00 90.81 423 TYR A CA 1
ATOM 3248 C C . TYR A 1 423 ? -26.358 -9.979 12.034 1.00 90.81 423 TYR A C 1
ATOM 3250 O O . TYR A 1 423 ? -26.905 -9.369 11.116 1.00 90.81 423 TYR A O 1
ATOM 3258 N N . PHE A 1 424 ? -26.233 -9.470 13.266 1.00 86.81 424 PHE A N 1
ATOM 3259 C CA . PHE A 1 424 ? -26.842 -8.212 13.731 1.00 86.81 424 PHE A CA 1
ATOM 3260 C C . PHE A 1 424 ? -25.800 -7.214 14.280 1.00 86.81 424 PHE A C 1
ATOM 3262 O O . PHE A 1 424 ? -24.886 -7.578 15.037 1.00 86.81 424 PHE A O 1
ATOM 3269 N N . THR A 1 425 ? -25.917 -5.924 13.936 1.00 81.88 425 THR A N 1
ATOM 3270 C CA . THR A 1 425 ? -25.040 -4.859 14.468 1.00 81.88 425 THR A CA 1
ATOM 3271 C C . THR A 1 425 ? -25.445 -4.371 15.856 1.00 81.88 425 THR A C 1
ATOM 3273 O O . THR A 1 425 ? -24.550 -3.936 16.583 1.00 81.88 425 THR A O 1
ATOM 3276 N N . ASN A 1 426 ? -26.680 -4.604 16.298 1.00 79.50 426 ASN A N 1
ATOM 3277 C CA . ASN A 1 426 ? -27.083 -4.577 17.710 1.00 79.50 426 ASN A CA 1
ATOM 3278 C C . ASN A 1 426 ? -27.308 -6.013 18.246 1.00 79.50 426 ASN A C 1
ATOM 3280 O O . ASN A 1 426 ? -27.611 -6.901 17.460 1.00 79.50 426 ASN A O 1
ATOM 3284 N N . LEU A 1 427 ? -27.075 -6.266 19.539 1.00 84.19 427 LEU A N 1
ATOM 3285 C CA . LEU A 1 427 ? -27.348 -7.560 20.202 1.00 84.19 427 LEU A CA 1
ATOM 3286 C C . LEU A 1 427 ? -28.233 -7.426 21.457 1.00 84.19 427 LEU A C 1
ATOM 3288 O O . LEU A 1 427 ? -28.649 -8.437 22.016 1.00 84.19 427 LEU A O 1
ATOM 3292 N N . SER A 1 428 ? -28.539 -6.201 21.895 1.00 76.56 428 SER A N 1
ATOM 3293 C CA . SER A 1 428 ? -29.415 -5.959 23.041 1.00 76.56 428 SER A CA 1
ATOM 3294 C C . SER A 1 428 ? -30.846 -6.396 22.732 1.00 76.56 428 SER A C 1
ATOM 3296 O O . SER A 1 428 ? -31.476 -5.807 21.853 1.00 76.56 428 SER A O 1
ATOM 3298 N N . GLY A 1 429 ? -31.333 -7.391 23.480 1.00 76.94 429 GLY A N 1
ATOM 3299 C CA . GLY A 1 429 ? -32.690 -7.949 23.398 1.00 76.94 429 GLY A CA 1
ATOM 3300 C C . GLY A 1 429 ? -32.753 -9.438 23.019 1.00 76.94 429 GLY A C 1
ATOM 3301 O O . GLY A 1 429 ? -33.758 -10.083 23.301 1.00 76.94 429 GLY A O 1
ATOM 3302 N N . PHE A 1 430 ? -31.672 -10.021 22.485 1.00 84.06 430 PHE A N 1
ATOM 3303 C CA . PHE A 1 430 ? -31.561 -11.476 22.302 1.00 84.06 430 PHE A CA 1
ATOM 3304 C C . PHE A 1 430 ? -31.304 -12.203 23.630 1.00 84.06 430 PHE A C 1
ATOM 3306 O O . PHE A 1 430 ? -30.558 -11.707 24.481 1.00 84.06 430 PHE A O 1
ATOM 3313 N N . SER A 1 431 ? -31.865 -13.406 23.789 1.00 86.06 431 SER A N 1
ATOM 3314 C CA . SER A 1 431 ? -31.600 -14.267 24.946 1.00 86.06 431 SER A CA 1
ATOM 3315 C C . SER A 1 431 ? -30.226 -14.953 24.873 1.00 86.06 431 SER A C 1
ATOM 3317 O O . SER A 1 431 ? -29.556 -14.966 23.838 1.00 86.06 431 SER A O 1
ATOM 3319 N N . VAL A 1 432 ? -29.812 -15.577 25.981 1.00 87.31 432 VAL A N 1
ATOM 3320 C CA . VAL A 1 432 ? -28.594 -16.407 26.053 1.00 87.31 432 VAL A CA 1
ATOM 3321 C C . VAL A 1 432 ? -28.607 -17.518 24.994 1.00 87.31 432 VAL A C 1
ATOM 3323 O O . VAL A 1 432 ? -27.578 -17.780 24.372 1.00 87.31 432 VAL A O 1
ATOM 3326 N N . ASP A 1 433 ? -29.763 -18.140 24.758 1.00 88.50 433 ASP A N 1
ATOM 3327 C CA . ASP A 1 433 ? -29.894 -19.266 23.830 1.00 88.50 433 ASP A CA 1
ATOM 3328 C C . ASP A 1 433 ? -30.040 -18.815 22.370 1.00 88.50 433 ASP A C 1
ATOM 3330 O O . ASP A 1 433 ? -29.470 -19.454 21.482 1.00 88.50 433 ASP A O 1
ATOM 3334 N N . ASP A 1 434 ? -30.651 -17.652 22.115 1.00 88.31 434 ASP A N 1
ATOM 3335 C CA . ASP A 1 434 ? -30.572 -16.999 20.800 1.00 88.31 434 ASP A CA 1
ATOM 3336 C C . ASP A 1 434 ? -29.113 -16.706 20.433 1.00 88.31 434 ASP A C 1
ATOM 3338 O O . ASP A 1 434 ? -28.659 -17.056 19.347 1.00 88.31 434 ASP A O 1
ATOM 3342 N N . LEU A 1 435 ? -28.347 -16.099 21.347 1.00 90.62 435 LEU A N 1
ATOM 3343 C CA . LEU A 1 435 ? -26.941 -15.752 21.122 1.00 90.62 435 LEU A CA 1
ATOM 3344 C C . LEU A 1 435 ? -26.063 -16.997 20.907 1.00 90.62 435 LEU A C 1
ATOM 3346 O O . LEU A 1 435 ? -25.168 -16.967 20.061 1.00 90.62 435 LEU A O 1
ATOM 3350 N N . ARG A 1 436 ? -26.339 -18.106 21.609 1.00 93.00 436 ARG A N 1
ATOM 3351 C CA . ARG A 1 436 ? -25.708 -19.416 21.353 1.00 93.00 436 ARG A CA 1
ATOM 3352 C C . ARG A 1 436 ? -26.024 -19.927 19.946 1.00 93.00 436 ARG A C 1
ATOM 3354 O O . ARG A 1 436 ? -25.099 -20.286 19.221 1.00 93.00 436 ARG A O 1
ATOM 3361 N N . LYS A 1 437 ? -27.291 -19.887 19.527 1.00 93.00 437 LYS A N 1
ATOM 3362 C CA . LYS A 1 437 ? -27.716 -20.301 18.180 1.00 93.00 437 LYS A CA 1
ATOM 3363 C C . LYS A 1 437 ? -27.107 -19.425 17.079 1.00 93.00 437 LYS A C 1
ATOM 3365 O O . LYS A 1 437 ? -26.650 -19.942 16.063 1.00 93.00 437 LYS A O 1
ATOM 3370 N N . GLN A 1 438 ? -27.017 -18.109 17.292 1.00 92.88 438 GLN A N 1
ATOM 3371 C CA . GLN A 1 438 ? -26.311 -17.210 16.370 1.00 92.88 438 GLN A CA 1
ATOM 3372 C C . GLN A 1 438 ? -24.826 -17.574 16.255 1.00 92.88 438 GLN A C 1
ATOM 3374 O O . GLN A 1 438 ? -24.270 -17.565 15.158 1.00 92.88 438 GLN A O 1
ATOM 3379 N N . LEU A 1 439 ? -24.173 -17.904 17.374 1.00 93.75 439 LEU A N 1
ATOM 3380 C CA . LEU A 1 439 ? -22.767 -18.306 17.400 1.00 93.75 439 LEU A CA 1
ATOM 3381 C C . LEU A 1 439 ? -22.527 -19.634 16.660 1.00 93.75 439 LEU A C 1
ATOM 3383 O O . LEU A 1 439 ? -21.523 -19.760 15.957 1.00 93.75 439 LEU A O 1
ATOM 3387 N N . GLU A 1 440 ? -23.441 -20.597 16.778 1.00 94.44 440 GLU A N 1
ATOM 3388 C CA . GLU A 1 440 ? -23.413 -21.861 16.033 1.00 94.44 440 GLU A CA 1
ATOM 3389 C C . GLU A 1 440 ? -23.521 -21.622 14.517 1.00 94.44 440 GLU A C 1
ATOM 3391 O O . GLU A 1 440 ? -22.613 -21.995 13.771 1.00 94.44 440 GLU A O 1
ATOM 3396 N N . GLU A 1 441 ? -24.549 -20.898 14.069 1.00 94.31 441 GLU A N 1
ATOM 3397 C CA . GLU A 1 441 ? -24.774 -20.552 12.655 1.00 94.31 441 GLU A CA 1
ATOM 3398 C C . GLU A 1 441 ? -23.604 -19.766 12.037 1.00 94.31 441 GLU A C 1
ATOM 3400 O O . GLU A 1 441 ? -23.144 -20.062 10.927 1.00 94.31 441 GLU A O 1
ATOM 3405 N N . LEU A 1 442 ? -23.054 -18.787 12.767 1.00 93.56 442 LEU A N 1
ATOM 3406 C CA . LEU A 1 442 ? -21.884 -18.019 12.329 1.00 93.56 442 LEU A CA 1
ATOM 3407 C C . LEU A 1 442 ? -20.643 -18.904 12.143 1.00 93.56 442 LEU A C 1
ATOM 3409 O O . LEU A 1 442 ? -19.857 -18.666 11.219 1.00 93.56 442 LEU A O 1
ATOM 3413 N N . ASN A 1 443 ? -20.455 -19.913 12.998 1.00 90.94 443 ASN A N 1
ATOM 3414 C CA . ASN A 1 443 ? -19.352 -20.865 12.882 1.00 90.94 443 ASN A CA 1
ATOM 3415 C C . ASN A 1 443 ? -19.592 -21.887 11.762 1.00 90.94 443 ASN A C 1
ATOM 3417 O O . ASN A 1 443 ? -18.668 -22.151 10.987 1.00 90.94 443 ASN A O 1
ATOM 3421 N N . ALA A 1 444 ? -20.823 -22.375 11.586 1.00 91.62 444 ALA A N 1
ATOM 3422 C CA . ALA A 1 444 ? -21.209 -23.206 10.445 1.00 91.62 444 ALA A CA 1
ATOM 3423 C C . ALA A 1 444 ? -20.907 -22.503 9.107 1.00 91.62 444 ALA A C 1
ATOM 3425 O O . ALA A 1 444 ? -20.314 -23.104 8.213 1.00 91.62 444 ALA A O 1
ATOM 3426 N N . HIS A 1 445 ? -21.184 -21.199 9.002 1.00 88.94 445 HIS A N 1
ATOM 3427 C CA . HIS A 1 445 ? -20.845 -20.388 7.826 1.00 88.94 445 HIS A CA 1
ATOM 3428 C C . HIS A 1 445 ? -19.348 -20.040 7.710 1.00 88.94 445 HIS A C 1
ATOM 3430 O O . HIS A 1 445 ? -18.849 -19.783 6.609 1.00 88.94 445 HIS A O 1
ATOM 3436 N N . LEU A 1 446 ? -18.597 -20.030 8.817 1.00 87.31 446 LEU A N 1
ATOM 3437 C CA . LEU A 1 446 ? -17.150 -19.806 8.801 1.00 87.31 446 LEU A CA 1
ATOM 3438 C C . LEU A 1 446 ? -16.380 -21.054 8.341 1.00 87.31 446 LEU A C 1
ATOM 3440 O O . LEU A 1 446 ? -15.405 -20.913 7.599 1.00 87.31 446 LEU A O 1
ATOM 3444 N N . ASN A 1 447 ? -16.802 -22.250 8.757 1.00 86.06 447 ASN A N 1
ATOM 3445 C CA . ASN A 1 447 ? -16.038 -23.492 8.611 1.00 86.06 447 ASN A CA 1
ATOM 3446 C C . ASN A 1 447 ? -15.701 -23.863 7.149 1.00 86.06 447 ASN A C 1
ATOM 3448 O O . ASN A 1 447 ? -14.509 -24.001 6.856 1.00 86.06 447 ASN A O 1
ATOM 3452 N N . PRO A 1 448 ? -16.647 -23.903 6.184 1.00 84.88 448 PRO A N 1
ATOM 3453 C CA . PRO A 1 448 ? -16.328 -24.129 4.770 1.00 84.88 448 PRO A CA 1
ATOM 3454 C C . PRO A 1 448 ? -15.366 -23.078 4.201 1.00 84.88 448 PRO A C 1
ATOM 3456 O O . PRO A 1 448 ? -14.516 -23.372 3.359 1.00 84.88 448 PRO A O 1
ATOM 3459 N N . LEU A 1 449 ? -15.446 -21.836 4.692 1.00 80.94 449 LEU A N 1
ATOM 3460 C CA . LEU A 1 449 ? -14.548 -20.773 4.260 1.00 80.94 449 LEU A CA 1
ATOM 3461 C C . LEU A 1 449 ? -13.124 -20.942 4.806 1.00 80.94 449 LEU A C 1
ATOM 3463 O O . LEU A 1 449 ? -12.225 -20.324 4.236 1.00 80.94 449 LEU A O 1
ATOM 3467 N N . LEU A 1 450 ? -12.879 -21.718 5.871 1.00 77.19 450 LEU A N 1
ATOM 3468 C CA . LEU A 1 450 ? -11.526 -21.969 6.399 1.00 77.19 450 LEU A CA 1
ATOM 3469 C C . LEU A 1 450 ? -10.678 -22.786 5.414 1.00 77.19 450 LEU A C 1
ATOM 3471 O O . LEU A 1 450 ? -9.517 -22.441 5.201 1.00 77.19 450 LEU A O 1
ATOM 3475 N N . ALA A 1 451 ? -11.272 -23.783 4.748 1.00 75.31 451 ALA A N 1
ATOM 3476 C CA . ALA A 1 451 ? -10.607 -24.581 3.712 1.00 75.31 451 ALA A CA 1
ATOM 3477 C C . ALA A 1 451 ? -10.196 -23.743 2.479 1.00 75.31 451 ALA A C 1
ATOM 3479 O O . ALA A 1 451 ? -9.191 -24.016 1.817 1.00 75.31 451 ALA A O 1
ATOM 3480 N N . LEU A 1 452 ? -10.935 -22.668 2.180 1.00 66.31 452 LEU A N 1
ATOM 3481 C CA . LEU A 1 452 ? -10.659 -21.775 1.052 1.00 66.31 452 LEU A CA 1
ATOM 3482 C C . LEU A 1 452 ? -9.462 -20.843 1.340 1.00 66.31 452 LEU A C 1
ATOM 3484 O O . LEU A 1 452 ? -9.637 -19.697 1.751 1.00 66.31 452 LEU A O 1
ATOM 3488 N N . LYS A 1 453 ? -8.235 -21.319 1.073 1.00 65.19 453 LYS A N 1
ATOM 3489 C CA . LYS A 1 453 ? -6.930 -20.645 1.307 1.00 65.19 453 LYS A CA 1
ATOM 3490 C C . LYS A 1 453 ? -6.939 -19.108 1.127 1.00 65.19 453 LYS A C 1
ATOM 3492 O O . LYS A 1 453 ? -7.100 -18.366 2.098 1.00 65.19 453 LYS A O 1
ATOM 3497 N N . LYS A 1 454 ? -6.753 -18.591 -0.100 1.00 53.41 454 LYS A N 1
ATOM 3498 C CA . LYS A 1 454 ? -6.760 -17.135 -0.396 1.00 53.41 454 LYS A CA 1
ATOM 3499 C C . LYS A 1 454 ? -8.163 -16.587 -0.694 1.00 53.41 454 LYS A C 1
ATOM 3501 O O . LYS A 1 454 ? -8.484 -15.466 -0.288 1.00 53.41 454 LYS A O 1
ATOM 3506 N N . LYS A 1 455 ? -8.998 -17.374 -1.386 1.00 51.19 455 LYS A N 1
ATOM 3507 C CA . LYS A 1 455 ? -10.404 -17.052 -1.700 1.00 51.19 455 LYS A CA 1
ATOM 3508 C C . LYS A 1 455 ? -11.201 -16.868 -0.387 1.00 51.19 455 LYS A C 1
ATOM 3510 O O . LYS A 1 455 ? -10.837 -17.409 0.650 1.00 51.19 455 LYS A O 1
ATOM 3515 N N . GLY A 1 456 ? -12.241 -16.031 -0.372 1.00 63.59 456 GLY A N 1
ATOM 3516 C CA . GLY A 1 456 ? -13.100 -15.834 0.816 1.00 63.59 456 GLY A CA 1
ATOM 3517 C C . GLY A 1 456 ? -12.519 -15.041 2.009 1.00 63.59 456 GLY A C 1
ATOM 3518 O O . GLY A 1 456 ? -13.255 -14.786 2.963 1.00 63.59 456 GLY A O 1
ATOM 3519 N N . LYS A 1 457 ? -11.256 -14.577 1.971 1.00 72.62 457 LYS A N 1
ATOM 3520 C CA . LYS A 1 457 ? -10.570 -13.893 3.099 1.00 72.62 457 LYS A CA 1
ATOM 3521 C C . LYS A 1 457 ? -11.374 -12.768 3.776 1.00 72.62 457 LYS A C 1
ATOM 3523 O O . LYS A 1 457 ? -11.320 -12.644 4.998 1.00 72.62 457 LYS A O 1
ATOM 3528 N N . GLN A 1 458 ? -12.111 -11.951 3.016 1.00 71.31 458 GLN A N 1
ATOM 3529 C CA . GLN A 1 458 ? -12.926 -10.870 3.593 1.00 71.31 458 GLN A CA 1
ATOM 3530 C C . GLN A 1 458 ? -14.213 -11.392 4.254 1.00 71.31 458 GLN A C 1
ATOM 3532 O O . GLN A 1 458 ? -14.523 -10.949 5.355 1.00 71.31 458 GLN A O 1
ATOM 3537 N N . ARG A 1 459 ? -14.906 -12.382 3.660 1.00 79.25 459 ARG A N 1
ATOM 3538 C CA . ARG A 1 459 ? -16.080 -13.031 4.282 1.00 79.25 459 ARG A CA 1
ATOM 3539 C C . ARG A 1 459 ? -15.697 -13.660 5.631 1.00 79.25 459 ARG A C 1
ATOM 3541 O O . ARG A 1 459 ? -16.330 -13.353 6.637 1.00 79.25 459 ARG A O 1
ATOM 3548 N N . ARG A 1 460 ? -14.571 -14.391 5.695 1.00 84.06 460 ARG A N 1
ATOM 3549 C CA . ARG A 1 460 ? -14.002 -14.898 6.966 1.00 84.06 460 ARG A CA 1
ATOM 3550 C C . ARG A 1 460 ? -13.746 -13.799 7.998 1.00 84.06 460 ARG A C 1
ATOM 3552 O O . ARG A 1 460 ? -14.005 -14.001 9.180 1.00 84.06 460 ARG A O 1
ATOM 3559 N N . LYS A 1 461 ? -13.214 -12.649 7.572 1.00 80.44 461 LYS A N 1
ATOM 3560 C CA . LYS A 1 461 ? -12.919 -11.520 8.467 1.00 80.44 461 LYS A CA 1
ATOM 3561 C C . LYS A 1 461 ? -14.197 -10.895 9.039 1.00 80.44 461 LYS A C 1
ATOM 3563 O O . LYS A 1 461 ? -14.201 -10.549 10.217 1.00 80.44 461 LYS A O 1
ATOM 3568 N N . SER A 1 462 ? -15.254 -10.758 8.236 1.00 81.19 462 SER A N 1
ATOM 3569 C CA . SER A 1 462 ? -16.553 -10.258 8.705 1.00 81.19 462 SER A CA 1
ATOM 3570 C C . SER A 1 462 ? -17.210 -11.228 9.686 1.00 81.19 462 SER A C 1
ATOM 3572 O O . SER A 1 462 ? -17.554 -10.810 10.788 1.00 81.19 462 SER A O 1
ATOM 3574 N N . LEU A 1 463 ? -17.294 -12.522 9.342 1.00 87.12 463 LEU A N 1
ATOM 3575 C CA . LEU A 1 463 ? -17.869 -13.546 10.224 1.00 87.12 463 LEU A CA 1
ATOM 3576 C C . LEU A 1 463 ? -17.123 -13.630 11.559 1.00 87.12 463 LEU A C 1
ATOM 3578 O O . LEU A 1 463 ? -17.756 -13.498 12.599 1.00 87.12 463 LEU A O 1
ATOM 3582 N N . ARG A 1 464 ? -15.783 -13.719 11.554 1.00 88.69 464 ARG A N 1
ATOM 3583 C CA . ARG A 1 464 ? -14.988 -13.696 12.799 1.00 88.69 464 ARG A CA 1
ATOM 3584 C C . ARG A 1 464 ? -15.252 -12.439 13.634 1.00 88.69 464 ARG A C 1
ATOM 3586 O O . ARG A 1 464 ? -15.439 -12.543 14.835 1.00 88.69 464 ARG A O 1
ATOM 3593 N N . LYS A 1 465 ? -15.354 -11.252 13.020 1.00 84.81 465 LYS A N 1
ATOM 3594 C CA . LYS A 1 465 ? -15.680 -10.026 13.771 1.00 84.81 465 LYS A CA 1
ATOM 3595 C C . LYS A 1 465 ? -17.059 -10.108 14.452 1.00 84.81 465 LYS A C 1
ATOM 3597 O O . LYS A 1 465 ? -17.210 -9.565 15.543 1.00 84.81 465 LYS A O 1
ATOM 3602 N N . GLN A 1 466 ? -18.042 -10.753 13.825 1.00 89.44 466 GLN A N 1
ATOM 3603 C CA . GLN A 1 466 ? -19.362 -10.961 14.424 1.00 89.44 466 GLN A CA 1
ATOM 3604 C C . GLN A 1 466 ? -19.328 -12.042 15.516 1.00 89.44 466 GLN A C 1
ATOM 3606 O O . GLN A 1 466 ? -19.872 -11.804 16.586 1.00 89.44 466 GLN A O 1
ATOM 3611 N N . ILE A 1 467 ? -18.626 -13.159 15.295 1.00 90.31 467 ILE A N 1
ATOM 3612 C CA . ILE A 1 467 ? -18.390 -14.234 16.280 1.00 90.31 467 ILE A CA 1
ATOM 3613 C C . ILE A 1 467 ? -17.809 -13.656 17.574 1.00 90.31 467 ILE A C 1
ATOM 3615 O O . ILE A 1 467 ? -18.482 -13.674 18.599 1.00 90.31 467 ILE A O 1
ATOM 3619 N N . ASN A 1 468 ? -16.648 -12.993 17.497 1.00 88.50 468 ASN A N 1
ATOM 3620 C CA . ASN A 1 468 ? -15.992 -12.358 18.645 1.00 88.50 468 ASN A CA 1
ATOM 3621 C C . ASN A 1 468 ? -16.890 -11.336 19.377 1.00 88.50 468 ASN A C 1
ATOM 3623 O O . ASN A 1 468 ? -16.722 -11.102 20.573 1.00 88.50 468 ASN A O 1
ATOM 3627 N N . LYS A 1 469 ? -17.834 -10.700 18.669 1.00 88.44 469 LYS A N 1
ATOM 3628 C CA . LYS A 1 469 ? -18.804 -9.764 19.254 1.00 88.44 469 LYS A CA 1
ATOM 3629 C C . LYS A 1 469 ? -19.927 -10.506 19.990 1.00 88.44 469 LYS A C 1
ATOM 3631 O O . LYS A 1 469 ? -20.265 -10.104 21.100 1.00 88.44 469 LYS A O 1
ATOM 3636 N N . VAL A 1 470 ? -20.493 -11.556 19.391 1.00 89.00 470 VAL A N 1
ATOM 3637 C CA . VAL A 1 470 ? -21.525 -12.403 20.015 1.00 89.00 470 VAL A CA 1
ATOM 3638 C C . VAL A 1 470 ? -20.953 -13.087 21.255 1.00 89.00 470 VAL A C 1
ATOM 3640 O O . VAL A 1 470 ? -21.546 -12.968 22.320 1.00 89.00 470 VAL A O 1
ATOM 3643 N N . GLU A 1 471 ? -19.758 -13.676 21.165 1.00 90.38 471 GLU A N 1
ATOM 3644 C CA . GLU A 1 471 ? -19.021 -14.260 22.296 1.00 90.38 471 GLU A CA 1
ATOM 3645 C C . GLU A 1 471 ? -18.811 -13.250 23.434 1.00 90.38 471 GLU A C 1
ATOM 3647 O O . GLU A 1 471 ? -19.132 -13.537 24.586 1.00 90.38 471 GLU A O 1
ATOM 3652 N N . SER A 1 472 ? -18.321 -12.043 23.123 1.00 85.44 472 SER A N 1
ATOM 3653 C CA . SER A 1 472 ? -18.078 -11.002 24.130 1.00 85.44 472 SER A CA 1
ATOM 3654 C C . SER A 1 472 ? -19.360 -10.488 24.792 1.00 85.44 472 SER A C 1
ATOM 3656 O O . SER A 1 472 ? -19.314 -10.095 25.958 1.00 85.44 472 SER A O 1
ATOM 3658 N N . PHE A 1 473 ? -20.481 -10.455 24.068 1.00 84.56 473 PHE A N 1
ATOM 3659 C CA . PHE A 1 473 ? -21.771 -10.004 24.593 1.00 84.56 473 PHE A CA 1
ATOM 3660 C C . PHE A 1 473 ? -22.437 -11.098 25.440 1.00 84.56 473 PHE A C 1
ATOM 3662 O O . PHE A 1 473 ? -22.820 -10.847 26.579 1.00 84.56 473 PHE A O 1
ATOM 3669 N N . LEU A 1 474 ? -22.467 -12.332 24.927 1.00 87.88 474 LEU A N 1
ATOM 3670 C CA . LEU A 1 474 ? -22.927 -13.534 25.624 1.00 87.88 474 LEU A CA 1
ATOM 3671 C C . LEU A 1 474 ? -22.166 -13.748 26.939 1.00 87.88 474 LEU A C 1
ATOM 3673 O O . LEU A 1 474 ? -22.785 -13.986 27.972 1.00 87.88 474 LEU A O 1
ATOM 3677 N N . LYS A 1 475 ? -20.836 -13.596 26.922 1.00 86.62 475 LYS A N 1
ATOM 3678 C CA . LYS A 1 475 ? -20.005 -13.670 28.129 1.00 86.62 475 LYS A CA 1
ATOM 3679 C C . LYS A 1 475 ? -20.415 -12.616 29.163 1.00 86.62 475 LYS A C 1
ATOM 3681 O O . LYS A 1 475 ? -20.635 -12.964 30.318 1.00 86.62 475 LYS A O 1
ATOM 3686 N N . ASN A 1 476 ? -20.568 -11.356 28.751 1.00 81.25 476 ASN A N 1
ATOM 3687 C CA . ASN A 1 476 ? -20.957 -10.276 29.659 1.00 81.25 476 ASN A CA 1
ATOM 3688 C C . ASN A 1 476 ? -22.339 -10.520 30.298 1.00 81.25 476 ASN A C 1
ATOM 3690 O O . ASN A 1 476 ? -22.489 -10.307 31.499 1.00 81.25 476 ASN A O 1
ATOM 3694 N N . LEU A 1 477 ? -23.301 -11.026 29.519 1.00 83.38 477 LEU A N 1
ATOM 3695 C CA . LEU A 1 477 ? -24.671 -11.323 29.957 1.00 83.38 477 LEU A CA 1
ATOM 3696 C C . LEU A 1 477 ? -24.727 -12.541 30.905 1.00 83.38 477 LEU A C 1
ATOM 3698 O O . LEU A 1 477 ? -25.548 -12.580 31.815 1.00 83.38 477 LEU A O 1
ATOM 3702 N N . ILE A 1 478 ? -23.814 -13.508 30.753 1.00 83.69 478 ILE A N 1
ATOM 3703 C CA . ILE A 1 478 ? -23.641 -14.623 31.701 1.00 83.69 478 ILE A CA 1
ATOM 3704 C C . ILE A 1 478 ? -22.967 -14.152 33.002 1.00 83.69 478 ILE A C 1
ATOM 3706 O O . ILE A 1 478 ? -23.410 -14.526 34.083 1.00 83.69 478 ILE A O 1
ATOM 3710 N N . GLU A 1 479 ? -21.914 -13.332 32.921 1.00 81.75 479 GLU A N 1
ATOM 3711 C CA . GLU A 1 479 ? -21.134 -12.894 34.094 1.00 81.75 479 GLU A CA 1
ATOM 3712 C C . GLU A 1 479 ? -21.844 -11.837 34.955 1.00 81.75 479 GLU A C 1
ATOM 3714 O O . GLU A 1 479 ? -21.626 -11.798 36.163 1.00 81.75 479 GLU A O 1
ATOM 3719 N N . ASN A 1 480 ? -22.678 -10.980 34.355 1.00 76.12 480 ASN A N 1
ATOM 3720 C CA . ASN A 1 480 ? -23.323 -9.843 35.033 1.00 76.12 480 ASN A CA 1
ATOM 3721 C C . ASN A 1 480 ? -24.860 -9.960 35.061 1.00 76.12 480 ASN A C 1
ATOM 3723 O O . ASN A 1 480 ? -25.539 -9.068 35.566 1.00 76.12 480 ASN A O 1
ATOM 3727 N N . GLY A 1 481 ? -25.412 -11.047 34.513 1.00 64.88 481 GLY A N 1
ATOM 3728 C CA . GLY A 1 481 ? -26.847 -11.236 34.327 1.00 64.88 481 GLY A CA 1
ATOM 3729 C C . GLY A 1 481 ? -27.451 -10.369 33.207 1.00 64.88 481 GLY A C 1
ATOM 3730 O O . GLY A 1 481 ? -26.746 -9.630 32.508 1.00 64.88 481 GLY A O 1
ATOM 3731 N N . PRO A 1 482 ? -28.781 -10.443 33.016 1.00 62.22 482 PRO A N 1
ATOM 3732 C CA . PRO A 1 482 ? -29.503 -9.570 32.099 1.00 62.22 482 PRO A CA 1
ATOM 3733 C C . PRO A 1 482 ? -29.555 -8.143 32.667 1.00 62.22 482 PRO A C 1
ATOM 3735 O O . PRO A 1 482 ? -30.477 -7.773 33.392 1.00 62.22 482 PRO A O 1
ATOM 3738 N N . ASN A 1 483 ? -28.548 -7.331 32.337 1.00 50.66 483 ASN A N 1
ATOM 3739 C CA . ASN A 1 483 ? -28.530 -5.910 32.674 1.00 50.66 483 ASN A CA 1
ATOM 3740 C C . ASN A 1 483 ? -29.799 -5.210 32.159 1.00 50.66 483 ASN A C 1
ATOM 3742 O O . ASN A 1 483 ? -30.079 -5.233 30.958 1.00 50.66 483 ASN A O 1
ATOM 3746 N N . ASN A 1 484 ? -30.511 -4.513 33.052 1.00 45.44 484 ASN A N 1
ATOM 3747 C CA . ASN A 1 484 ? -31.649 -3.646 32.724 1.00 45.44 484 ASN A CA 1
ATOM 3748 C C . ASN A 1 484 ? -31.183 -2.372 31.986 1.00 45.44 484 ASN A C 1
ATOM 3750 O O . ASN A 1 484 ? -31.296 -1.251 32.481 1.00 45.44 484 ASN A O 1
ATOM 3754 N N . HIS A 1 485 ? -30.657 -2.532 30.771 1.00 43.97 485 HIS A N 1
ATOM 3755 C CA . HIS A 1 485 ? -30.351 -1.438 29.852 1.00 43.97 485 HIS A CA 1
ATOM 3756 C C . HIS A 1 485 ? -31.627 -0.937 29.157 1.00 43.97 485 HIS A C 1
ATOM 3758 O O . HIS A 1 485 ? -31.774 -1.016 27.940 1.00 43.97 485 HIS A O 1
ATOM 3764 N N . SER A 1 486 ? -32.542 -0.380 29.955 1.00 37.16 486 SER A N 1
ATOM 3765 C CA . SER A 1 486 ? -33.693 0.404 29.484 1.00 37.16 486 SER A CA 1
ATOM 3766 C C . SER A 1 486 ? -33.281 1.747 28.861 1.00 37.16 486 SER A C 1
ATOM 3768 O O . SER A 1 486 ? -34.051 2.353 28.121 1.00 37.16 486 SER A O 1
ATOM 3770 N N . GLY A 1 487 ? -32.049 2.204 29.108 1.00 36.72 487 GLY A N 1
ATOM 3771 C CA . GLY A 1 487 ? -31.426 3.282 28.344 1.00 36.72 487 GLY A CA 1
ATOM 3772 C C . GLY A 1 487 ? -30.911 2.777 26.996 1.00 36.72 487 GLY A C 1
ATOM 3773 O O . GLY A 1 487 ? -30.002 1.947 26.957 1.00 36.72 487 GLY A O 1
ATOM 3774 N N . LEU A 1 488 ? -31.444 3.316 25.892 1.00 41.72 488 LEU A N 1
ATOM 3775 C CA . LEU A 1 488 ? -30.923 3.054 24.548 1.00 41.72 488 LEU A CA 1
ATOM 3776 C C . LEU A 1 488 ? -29.431 3.413 24.490 1.00 41.72 488 LEU A C 1
ATOM 3778 O O . LEU A 1 488 ? -29.059 4.583 24.602 1.00 41.72 488 LEU A O 1
ATOM 3782 N N . ALA A 1 489 ? -28.576 2.419 24.241 1.00 44.34 489 ALA A N 1
ATOM 3783 C CA . ALA A 1 489 ? -27.183 2.667 23.893 1.00 44.34 489 ALA A CA 1
ATOM 3784 C C . ALA A 1 489 ? -27.148 3.524 22.616 1.00 44.34 489 ALA A C 1
ATOM 3786 O O . ALA A 1 489 ? -27.579 3.065 21.557 1.00 44.34 489 ALA A O 1
ATOM 3787 N N . ALA A 1 490 ? -26.688 4.777 22.739 1.00 46.91 490 ALA A N 1
ATOM 3788 C CA . ALA A 1 490 ? -26.865 5.819 21.727 1.00 46.91 490 ALA A CA 1
ATOM 3789 C C . ALA A 1 490 ? -26.515 5.315 20.318 1.00 46.91 490 ALA A C 1
ATOM 3791 O O . ALA A 1 490 ? -25.363 4.973 20.041 1.00 46.91 490 ALA A O 1
ATOM 3792 N N . THR A 1 491 ? -27.519 5.246 19.435 1.00 57.22 491 THR A N 1
ATOM 3793 C CA . THR A 1 491 ? -27.432 4.548 18.145 1.00 57.22 491 THR A CA 1
ATOM 3794 C C . THR A 1 491 ? -26.505 5.276 17.178 1.00 57.22 491 THR A C 1
ATOM 3796 O O . THR A 1 491 ? -26.925 6.112 16.377 1.00 57.22 491 THR A O 1
ATOM 3799 N N . VAL A 1 492 ? -25.217 4.951 17.266 1.00 63.19 492 VAL A N 1
ATOM 3800 C CA . VAL A 1 492 ? -24.157 5.536 16.448 1.00 63.19 492 VAL A CA 1
ATOM 3801 C C . VAL A 1 492 ? -24.421 5.238 14.971 1.00 63.19 492 VAL A C 1
ATOM 3803 O O . VAL A 1 492 ? -24.614 4.081 14.590 1.00 63.19 492 VAL A O 1
ATOM 3806 N N . CYS A 1 493 ? -24.409 6.268 14.123 1.00 65.69 493 CYS A N 1
ATOM 3807 C CA . CYS A 1 493 ? -24.744 6.127 12.709 1.00 65.69 493 CYS A CA 1
ATOM 3808 C C . CYS A 1 493 ? -23.871 5.068 12.018 1.00 65.69 493 CYS A C 1
ATOM 3810 O O . CYS A 1 493 ? -22.637 5.154 12.012 1.00 65.69 493 CYS A O 1
ATOM 3812 N N . ARG A 1 494 ? -24.539 4.092 11.383 1.00 65.75 494 ARG A N 1
ATOM 3813 C CA . ARG A 1 494 ? -23.943 2.906 10.737 1.00 65.75 494 ARG A CA 1
ATOM 3814 C C . ARG A 1 494 ? -22.945 3.236 9.609 1.00 65.75 494 ARG A C 1
ATOM 3816 O O . ARG A 1 494 ? -22.192 2.341 9.212 1.00 65.75 494 ARG A O 1
ATOM 3823 N N . HIS A 1 495 ? -22.923 4.492 9.148 1.00 65.88 495 HIS A N 1
ATOM 3824 C CA . HIS A 1 495 ? -22.058 5.041 8.096 1.00 65.88 495 HIS A CA 1
ATOM 3825 C C . HIS A 1 495 ? -20.898 5.901 8.618 1.00 65.88 495 HIS A C 1
ATOM 3827 O O . HIS A 1 495 ? -19.729 5.562 8.410 1.00 65.88 495 HIS A O 1
ATOM 3833 N N . CYS A 1 496 ? -21.199 7.029 9.274 1.00 63.72 496 CYS A N 1
ATOM 3834 C CA . CYS A 1 496 ? -20.184 8.007 9.688 1.00 63.72 496 CYS A CA 1
ATOM 3835 C C . CYS A 1 496 ? -19.563 7.706 11.061 1.00 63.72 496 CYS A C 1
ATOM 3837 O O . CYS A 1 496 ? -18.438 8.134 11.321 1.00 63.72 496 CYS A O 1
ATOM 3839 N N . GLY A 1 497 ? -20.260 6.955 11.921 1.00 61.41 497 GLY A N 1
ATOM 3840 C CA . GLY A 1 497 ? -19.827 6.689 13.291 1.00 61.41 497 GLY A CA 1
ATOM 3841 C C . GLY A 1 497 ? -20.024 7.855 14.268 1.00 61.41 497 GLY A C 1
ATOM 3842 O O . GLY A 1 497 ? -19.381 7.852 15.312 1.00 61.41 497 GLY A O 1
ATOM 3843 N N . SER A 1 498 ? -20.889 8.832 13.969 1.00 62.97 498 SER A N 1
ATOM 3844 C CA . SER A 1 498 ? -21.325 9.833 14.957 1.00 62.97 498 SER A CA 1
ATOM 3845 C C . SER A 1 498 ? -22.603 9.399 15.679 1.00 62.97 498 SER A C 1
ATOM 3847 O O . SER A 1 498 ? -23.508 8.845 15.052 1.00 62.97 498 SER A O 1
ATOM 3849 N N . SER A 1 499 ? -22.697 9.690 16.978 1.00 63.97 499 SER A N 1
ATOM 3850 C CA . SER A 1 499 ? -23.940 9.627 17.762 1.00 63.97 499 SER A CA 1
ATOM 3851 C C . SER A 1 499 ? -24.853 10.833 17.507 1.00 63.97 499 SER A C 1
ATOM 3853 O O . SER A 1 499 ? -26.063 10.710 17.640 1.00 63.97 499 SER A O 1
ATOM 3855 N N . SER A 1 500 ? -24.298 11.970 17.075 1.00 66.50 500 SER A N 1
ATOM 3856 C CA . SER A 1 500 ? -25.026 13.197 16.713 1.00 66.50 500 SER A CA 1
ATOM 3857 C C . SER A 1 500 ? -25.339 13.291 15.210 1.00 66.50 500 SER A C 1
ATOM 3859 O O . SER A 1 500 ? -25.248 14.360 14.612 1.00 66.50 500 SER A O 1
ATOM 3861 N N . CYS A 1 501 ? -25.609 12.161 14.551 1.00 67.00 501 CYS A N 1
ATOM 3862 C CA . CYS A 1 501 ? -25.872 12.152 13.112 1.00 67.00 501 CYS A CA 1
ATOM 3863 C C . CYS A 1 501 ? -27.329 12.512 12.802 1.00 67.00 501 CYS A C 1
ATOM 3865 O O . CYS A 1 501 ? -28.242 11.889 13.336 1.00 67.00 501 CYS A O 1
ATOM 3867 N N . ASP A 1 502 ? -27.511 13.390 11.819 1.00 67.62 502 ASP A N 1
ATOM 3868 C CA . ASP A 1 502 ? -28.763 13.773 11.141 1.00 67.62 502 ASP A CA 1
ATOM 3869 C C . ASP A 1 502 ? -29.631 12.621 10.577 1.00 67.62 502 ASP A C 1
ATOM 3871 O O . ASP A 1 502 ? -30.679 12.875 9.995 1.00 67.62 502 ASP A O 1
ATOM 3875 N N . LYS A 1 503 ? -29.178 11.362 10.656 1.00 66.50 503 LYS A N 1
ATOM 3876 C CA . LYS A 1 503 ? -29.672 10.177 9.920 1.00 66.50 503 LYS A CA 1
ATOM 3877 C C . LYS A 1 503 ? -29.685 10.301 8.379 1.00 66.50 503 LYS A C 1
ATOM 3879 O O . LYS A 1 503 ? -29.702 9.266 7.721 1.00 66.50 503 LYS A O 1
ATOM 3884 N N . LYS A 1 504 ? -29.544 11.498 7.791 1.00 66.12 504 LYS A N 1
ATOM 3885 C CA . LYS A 1 504 ? -29.416 11.766 6.339 1.00 66.12 504 LYS A CA 1
ATOM 3886 C C . LYS A 1 504 ? -28.044 11.366 5.738 1.00 66.12 504 LYS A C 1
ATOM 3888 O O . LYS A 1 504 ? -27.779 11.588 4.556 1.00 66.12 504 LYS A O 1
ATOM 3893 N N . CYS A 1 505 ? -27.134 10.780 6.524 1.00 67.12 505 CYS A N 1
ATOM 3894 C CA . CYS A 1 505 ? -25.769 10.451 6.095 1.00 67.12 505 CYS A CA 1
ATOM 3895 C C . CYS A 1 505 ? -25.621 9.077 5.405 1.00 67.12 505 CYS A C 1
ATOM 3897 O O . CYS A 1 505 ? -25.463 8.055 6.067 1.00 67.12 505 CYS A O 1
ATOM 3899 N N . TRP A 1 506 ? -25.504 9.070 4.074 1.00 67.00 506 TRP A N 1
ATOM 3900 C CA . TRP A 1 506 ? -25.206 7.889 3.237 1.00 67.00 506 TRP A CA 1
ATOM 3901 C C . TRP A 1 506 ? -23.760 7.345 3.308 1.00 67.00 506 TRP A C 1
ATOM 3903 O O . TRP A 1 506 ? -23.401 6.427 2.575 1.00 67.00 506 TRP A O 1
ATOM 3913 N N . GLY A 1 507 ? -22.862 7.964 4.081 1.00 58.78 507 GLY A N 1
ATOM 3914 C CA . GLY A 1 507 ? -21.452 7.551 4.202 1.00 58.78 507 GLY A CA 1
ATOM 3915 C C . GLY A 1 507 ? -20.519 7.857 3.016 1.00 58.78 507 GLY A C 1
ATOM 3916 O O . GLY A 1 507 ? -19.300 7.858 3.204 1.00 58.78 507 GLY A O 1
ATOM 3917 N N . PHE A 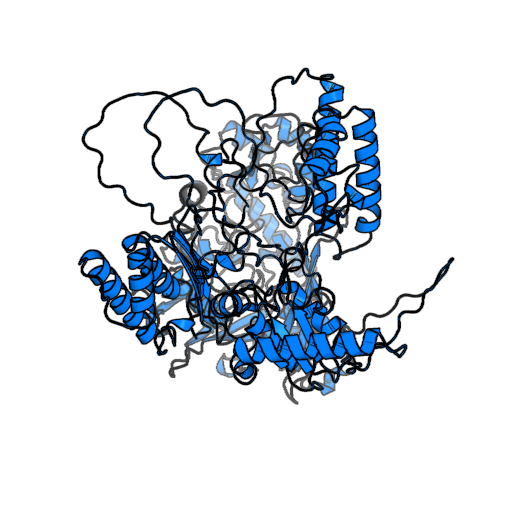1 508 ? -21.046 8.158 1.822 1.00 59.00 508 PHE A N 1
ATOM 3918 C CA . PHE A 1 508 ? -20.244 8.431 0.616 1.00 59.00 508 PHE A CA 1
ATOM 3919 C C . PHE A 1 508 ? -19.980 9.926 0.325 1.00 59.00 508 PHE A C 1
ATOM 3921 O O . PHE A 1 508 ? -19.009 10.231 -0.375 1.00 59.00 508 PHE A O 1
ATOM 3928 N N . HIS A 1 509 ? -20.786 10.852 0.866 1.00 52.00 509 HIS A N 1
ATOM 3929 C CA . HIS A 1 509 ? -20.795 12.282 0.478 1.00 52.00 509 HIS A CA 1
ATOM 3930 C C . HIS A 1 509 ? -19.973 13.227 1.376 1.00 52.00 509 HIS A C 1
ATOM 3932 O O . HIS A 1 509 ? -20.150 14.434 1.301 1.00 52.00 509 HIS A O 1
ATOM 3938 N N . GLY A 1 510 ? -19.093 12.702 2.233 1.00 42.81 510 GLY A N 1
ATOM 3939 C CA . GLY A 1 510 ? -18.383 13.505 3.240 1.00 42.81 510 GLY A CA 1
ATOM 3940 C C . GLY A 1 510 ? -18.942 13.300 4.651 1.00 42.81 510 GLY A C 1
ATOM 3941 O O . GLY A 1 510 ? -20.023 12.744 4.836 1.00 42.81 510 GLY A O 1
ATOM 3942 N N . GLY A 1 511 ? -18.146 13.653 5.661 1.00 35.38 511 GLY A N 1
ATOM 3943 C CA . GLY A 1 511 ? -18.416 13.320 7.066 1.00 35.38 511 GLY A CA 1
ATOM 3944 C C . GLY A 1 511 ? -17.151 12.885 7.809 1.00 35.38 511 GLY A C 1
ATOM 3945 O O . GLY A 1 511 ? -16.505 11.885 7.478 1.00 35.38 511 GLY A O 1
ATOM 3946 N N . ASN A 1 512 ? -16.756 13.658 8.820 1.00 40.56 512 ASN A N 1
ATOM 3947 C CA . ASN A 1 512 ? -15.432 13.551 9.429 1.00 40.56 512 ASN A CA 1
ATOM 3948 C C . ASN A 1 512 ? -15.270 12.337 10.366 1.00 40.56 512 ASN A C 1
ATOM 3950 O O . ASN A 1 512 ? -15.491 12.443 11.572 1.00 40.56 512 ASN A O 1
ATOM 3954 N N . LYS A 1 513 ? -14.659 11.250 9.864 1.00 38.78 513 LYS A N 1
ATOM 3955 C CA . LYS A 1 513 ? -14.077 10.139 10.668 1.00 38.78 513 LYS A CA 1
ATOM 3956 C C . LYS A 1 513 ? -12.980 10.561 11.674 1.00 38.78 513 LYS A C 1
ATOM 3958 O O . LYS A 1 513 ? -12.301 9.712 12.242 1.00 38.78 513 LYS A O 1
ATOM 3963 N N . CYS A 1 514 ? -12.770 11.861 11.871 1.00 35.38 514 CYS A N 1
ATOM 3964 C CA . CYS A 1 514 ? -11.740 12.447 12.724 1.00 35.38 514 CYS A CA 1
ATOM 3965 C C . CYS A 1 514 ? -12.303 13.071 14.019 1.00 35.38 514 CYS A C 1
ATOM 3967 O O . CYS A 1 514 ? -11.538 13.295 14.956 1.00 35.38 514 CYS A O 1
ATOM 3969 N N . LEU A 1 515 ? -13.615 13.353 14.107 1.00 35.34 515 LEU A N 1
ATOM 3970 C CA . LEU A 1 515 ? -14.173 14.093 15.252 1.00 35.34 515 LEU A CA 1
ATOM 3971 C C . LEU A 1 515 ? -14.290 13.257 16.539 1.00 35.34 515 LEU A C 1
ATOM 3973 O O . LEU A 1 515 ? -14.153 13.806 17.628 1.00 35.34 515 LEU A O 1
ATOM 3977 N N . LEU A 1 516 ? -14.437 11.931 16.426 1.00 32.03 516 LEU A N 1
ATOM 3978 C CA . LEU A 1 516 ? -14.499 11.001 17.568 1.00 32.03 516 LEU A CA 1
ATOM 3979 C C . LEU A 1 516 ? -13.256 11.039 18.482 1.00 32.03 516 LEU A C 1
ATOM 3981 O O . LEU A 1 516 ? -13.328 10.617 19.631 1.00 32.03 516 LEU A O 1
ATOM 3985 N N . ASN A 1 517 ? -12.130 11.578 18.000 1.00 33.00 517 ASN A N 1
ATOM 3986 C CA . ASN A 1 517 ? -10.908 11.764 18.789 1.00 33.00 517 ASN A CA 1
ATOM 3987 C C . ASN A 1 517 ? -10.819 13.136 19.489 1.00 33.00 517 ASN A C 1
ATOM 3989 O O . ASN A 1 517 ? -9.845 13.373 20.199 1.00 33.00 517 ASN A O 1
ATOM 3993 N N . LYS A 1 518 ? -11.779 14.053 19.284 1.00 33.84 518 LYS A N 1
ATOM 3994 C CA . LYS A 1 518 ? -11.787 15.391 19.909 1.00 33.84 518 LYS A CA 1
ATOM 3995 C C . LYS A 1 518 ? -12.614 15.485 21.196 1.00 33.84 518 LYS A C 1
ATOM 3997 O O . LYS A 1 518 ? -12.341 16.359 22.004 1.00 33.84 518 LYS A O 1
ATOM 4002 N N . LEU A 1 519 ? -13.577 14.590 21.418 1.00 31.61 519 LEU A N 1
ATOM 4003 C CA . LEU A 1 519 ? -14.465 14.601 22.594 1.00 31.61 519 LEU A CA 1
ATOM 4004 C C . LEU A 1 519 ? -13.876 13.848 23.810 1.00 31.61 519 LEU A C 1
ATOM 4006 O O . LEU A 1 519 ? -14.605 13.218 24.568 1.00 31.61 519 LEU A O 1
ATOM 4010 N N . LYS A 1 520 ? -12.546 13.865 23.980 1.00 29.00 520 LYS A N 1
ATOM 4011 C CA . LYS A 1 520 ? -11.837 13.201 25.097 1.00 29.00 520 LYS A CA 1
ATOM 4012 C C . LYS A 1 520 ? -11.040 14.150 26.001 1.00 29.00 520 LYS A C 1
ATOM 4014 O O . LYS A 1 520 ? -10.236 13.692 26.806 1.00 29.00 520 LYS A O 1
ATOM 4019 N N . THR A 1 521 ? -11.293 15.451 25.897 1.00 31.62 521 THR A N 1
ATOM 4020 C CA . THR A 1 521 ? -10.778 16.480 26.809 1.00 31.62 521 THR A CA 1
ATOM 4021 C C . THR A 1 521 ? -11.903 17.465 27.124 1.00 31.62 521 THR A C 1
ATOM 4023 O O . THR A 1 521 ? -12.215 18.318 26.294 1.00 31.62 521 THR A O 1
ATOM 4026 N N . GLY A 1 522 ? -12.527 17.315 28.295 1.00 27.91 522 GLY A N 1
ATOM 4027 C CA . GLY A 1 522 ? -13.181 18.438 28.975 1.00 27.91 522 GLY A CA 1
ATOM 4028 C C . GLY A 1 522 ? -12.133 19.287 29.714 1.00 27.91 522 GLY A C 1
ATOM 4029 O O . GLY A 1 522 ? -10.942 18.990 29.619 1.00 27.91 522 GLY A O 1
ATOM 4030 N N . SER A 1 523 ? -12.512 20.322 30.455 1.00 27.33 523 SER A N 1
ATOM 4031 C CA . SER A 1 523 ? -13.839 20.941 30.609 1.00 27.33 523 SER A CA 1
ATOM 4032 C C . SER A 1 523 ? -13.658 22.426 30.982 1.00 27.33 523 SER A C 1
ATOM 4034 O O . SER A 1 523 ? -12.528 22.869 31.155 1.00 27.33 523 SER A O 1
ATOM 4036 N N . ASP A 1 524 ? -14.766 23.168 31.065 1.00 26.14 524 ASP A N 1
ATOM 4037 C CA . ASP A 1 524 ? -14.934 24.423 31.821 1.00 26.14 524 ASP A CA 1
ATOM 4038 C C . ASP A 1 524 ? -13.969 25.603 31.559 1.00 26.14 524 ASP A C 1
ATOM 4040 O O . ASP A 1 524 ? -12.854 25.646 32.062 1.00 26.14 524 ASP A O 1
ATOM 4044 N N . VAL A 1 525 ? -14.469 26.628 30.856 1.00 27.64 525 VAL A N 1
ATOM 4045 C CA . VAL A 1 525 ? -14.600 28.039 31.307 1.00 27.64 525 VAL A CA 1
ATOM 4046 C C . VAL A 1 525 ? -15.475 28.765 30.267 1.00 27.64 525 VAL A C 1
ATOM 4048 O O . VAL A 1 525 ? -15.416 28.450 29.079 1.00 27.64 525 VAL A O 1
ATOM 4051 N N . ALA A 1 526 ? -16.320 29.703 30.706 1.00 26.14 526 ALA A N 1
ATOM 4052 C CA . ALA A 1 526 ? -17.206 30.497 29.846 1.00 26.14 526 ALA A CA 1
ATOM 4053 C C . ALA A 1 526 ? -16.715 31.950 29.695 1.00 26.14 526 ALA A C 1
ATOM 4055 O O . ALA A 1 526 ? -16.026 32.434 30.584 1.00 26.14 526 ALA A O 1
ATOM 4056 N N . ASN A 1 527 ? -17.145 32.612 28.609 1.00 27.38 527 ASN A N 1
ATOM 4057 C CA . ASN A 1 527 ? -17.086 34.057 28.308 1.00 27.38 527 ASN A CA 1
ATOM 4058 C C . ASN A 1 527 ? -15.736 34.761 28.585 1.00 27.38 527 ASN A C 1
ATOM 4060 O O . ASN A 1 527 ? -15.359 35.005 29.721 1.00 27.38 527 ASN A O 1
ATOM 4064 N N . ASP A 1 528 ? -15.013 35.199 27.556 1.00 22.88 528 ASP A N 1
ATOM 4065 C CA . ASP A 1 528 ? -15.332 36.503 26.949 1.00 22.88 528 ASP A CA 1
ATOM 4066 C C . ASP A 1 528 ? -15.172 36.531 25.410 1.00 22.88 528 ASP A C 1
ATOM 4068 O O . ASP A 1 528 ? -14.653 35.580 24.819 1.00 22.88 528 ASP A O 1
ATOM 4072 N N . CYS A 1 529 ? -15.646 37.591 24.743 1.00 29.09 529 CYS A N 1
ATOM 4073 C CA . CYS A 1 529 ? -15.739 37.653 23.276 1.00 29.09 529 CYS A CA 1
ATOM 4074 C C . CYS A 1 529 ? -15.331 39.005 22.653 1.00 29.09 529 CYS A C 1
ATOM 4076 O O . CYS A 1 529 ? -16.124 39.679 21.990 1.00 29.09 529 CYS A O 1
ATOM 4078 N N . SER A 1 530 ? -14.047 39.336 22.763 1.00 25.98 530 SER A N 1
ATOM 4079 C CA . SER A 1 530 ? -13.335 40.255 21.865 1.00 25.98 530 SER A CA 1
ATOM 4080 C C . SER A 1 530 ? -11.906 39.738 21.621 1.00 25.98 530 SER A C 1
ATOM 4082 O O . SER A 1 530 ? -11.387 38.949 22.405 1.00 25.98 530 SER A O 1
ATOM 4084 N N . ASP A 1 531 ? -11.299 40.123 20.494 1.00 28.12 531 ASP A N 1
ATOM 4085 C CA . ASP A 1 531 ? -9.929 39.770 20.079 1.00 28.12 531 ASP A CA 1
ATOM 4086 C C . ASP A 1 531 ? -9.580 38.266 19.972 1.00 28.12 531 ASP A C 1
ATOM 4088 O O . ASP A 1 531 ? -8.742 37.724 20.695 1.00 28.12 531 ASP A O 1
ATOM 4092 N N . LEU A 1 532 ? -10.123 37.601 18.941 1.00 23.36 532 LEU A N 1
ATOM 4093 C CA . LEU A 1 532 ? -9.572 36.340 18.419 1.00 23.36 532 LEU A CA 1
ATOM 4094 C C . LEU A 1 532 ? -8.845 36.560 17.076 1.00 23.36 532 LEU A C 1
ATOM 4096 O O . LEU A 1 532 ? -9.456 37.047 16.123 1.00 23.36 532 LEU A O 1
ATOM 4100 N N . PRO A 1 533 ? -7.560 36.171 16.941 1.00 27.58 533 PRO A N 1
ATOM 4101 C CA . PRO A 1 533 ? -6.807 36.369 15.707 1.00 27.58 533 PRO A CA 1
ATOM 4102 C C . PRO A 1 533 ? -7.263 35.427 14.583 1.00 27.58 533 PRO A C 1
ATOM 4104 O O . PRO A 1 533 ? -7.633 34.277 14.820 1.00 27.58 533 PRO A O 1
ATOM 4107 N N . ASN A 1 534 ? -7.153 35.924 13.345 1.00 26.56 534 ASN A N 1
ATOM 4108 C CA . ASN A 1 534 ? -7.561 35.287 12.086 1.00 26.56 534 ASN A CA 1
ATOM 4109 C C . ASN A 1 534 ? -7.525 33.746 12.066 1.00 26.56 534 ASN A C 1
ATOM 4111 O O . ASN A 1 534 ? -6.481 33.121 12.288 1.00 26.56 534 ASN A O 1
ATOM 4115 N N . SER A 1 535 ? -8.657 33.145 11.680 1.00 25.72 535 SER A N 1
ATOM 4116 C CA . SER A 1 535 ? -8.850 31.695 11.559 1.00 25.72 535 SER A CA 1
ATOM 4117 C C . SER A 1 535 ? -7.893 31.070 10.536 1.00 25.72 535 SER A C 1
ATOM 4119 O O . SER A 1 535 ? -8.184 30.957 9.342 1.00 25.72 535 SER A O 1
ATOM 4121 N N . LYS A 1 536 ? -6.727 30.620 11.011 1.00 28.78 536 LYS A N 1
ATOM 4122 C CA . LYS A 1 536 ? -5.759 29.854 10.218 1.00 28.78 536 LYS A CA 1
ATOM 4123 C C . LYS A 1 536 ? -6.347 28.479 9.886 1.00 28.78 536 LYS A C 1
ATOM 4125 O O . LYS A 1 536 ? -6.103 27.504 10.604 1.00 28.78 536 LYS A O 1
ATOM 4130 N N . LYS A 1 537 ? -7.104 28.400 8.777 1.00 27.50 537 LYS A N 1
ATOM 4131 C CA . LYS A 1 537 ? -7.525 27.144 8.129 1.00 27.50 537 LYS A CA 1
ATOM 4132 C C . LYS A 1 537 ? -6.321 26.201 8.105 1.00 27.50 537 LYS A C 1
ATOM 4134 O O . LYS A 1 537 ? -5.290 26.504 7.509 1.00 27.50 537 LYS A O 1
ATOM 4139 N N . ARG A 1 538 ? -6.424 25.084 8.830 1.00 27.50 538 ARG A N 1
ATOM 4140 C CA . ARG A 1 538 ? -5.278 24.215 9.119 1.00 27.50 538 ARG A CA 1
ATOM 4141 C C . ARG A 1 538 ? -4.774 23.578 7.822 1.00 27.50 538 ARG A C 1
ATOM 4143 O O . ARG A 1 538 ? -5.366 22.604 7.355 1.00 27.50 538 ARG A O 1
ATOM 4150 N N . THR A 1 539 ? -3.652 24.071 7.293 1.00 29.56 539 THR A N 1
ATOM 4151 C CA . THR A 1 539 ? -2.841 23.332 6.317 1.00 29.56 539 THR A CA 1
ATOM 4152 C C . THR A 1 539 ? -2.662 21.916 6.850 1.00 29.56 539 THR A C 1
ATOM 4154 O O . THR A 1 539 ? -2.254 21.709 8.000 1.00 29.56 539 THR A O 1
ATOM 4157 N N . ARG A 1 540 ? -3.087 20.916 6.068 1.00 30.34 540 ARG A N 1
ATOM 4158 C CA . ARG A 1 540 ? -3.225 19.551 6.583 1.00 30.34 540 ARG A CA 1
ATOM 4159 C C . ARG A 1 540 ? -1.840 18.950 6.776 1.00 30.34 540 ARG A C 1
ATOM 4161 O O . ARG A 1 540 ? -1.298 18.363 5.842 1.00 30.34 540 ARG A O 1
ATOM 4168 N N . THR A 1 541 ? -1.313 19.103 7.993 1.00 28.98 541 THR A N 1
ATOM 4169 C CA . THR A 1 541 ? 0.107 18.945 8.326 1.00 28.98 541 THR A CA 1
ATOM 4170 C C . THR A 1 541 ? 0.702 17.734 7.601 1.00 28.98 541 THR A C 1
ATOM 4172 O O . THR A 1 541 ? 0.169 16.622 7.772 1.00 28.98 541 THR A O 1
ATOM 4175 N N . PRO A 1 542 ? 1.750 17.934 6.768 1.00 36.75 542 PRO A N 1
ATOM 4176 C CA . PRO A 1 542 ? 2.423 16.882 6.021 1.00 36.75 542 PRO A CA 1
ATOM 4177 C C . PRO A 1 542 ? 2.618 15.630 6.866 1.00 36.75 542 PRO A C 1
ATOM 4179 O O . PRO A 1 542 ? 2.802 15.715 8.079 1.00 36.75 542 PRO A O 1
ATOM 4182 N N . SER A 1 543 ? 2.599 14.447 6.243 1.00 39.91 543 SER A N 1
ATOM 4183 C CA . SER A 1 543 ? 2.556 13.162 6.969 1.00 39.91 543 SER A CA 1
ATOM 4184 C C . SER A 1 543 ? 3.605 13.042 8.086 1.00 39.91 543 SER A C 1
ATOM 4186 O O . SER A 1 543 ? 3.372 12.329 9.060 1.00 39.91 543 SER A O 1
ATOM 4188 N N . ASN A 1 544 ? 4.734 13.735 7.925 1.00 40.81 544 ASN A N 1
ATOM 4189 C CA . ASN A 1 544 ? 5.905 13.735 8.795 1.00 40.81 544 ASN A CA 1
ATOM 4190 C C . ASN A 1 544 ? 5.848 14.821 9.894 1.00 40.81 544 ASN A C 1
ATOM 4192 O O . ASN A 1 544 ? 6.440 14.625 10.945 1.00 40.81 544 ASN A O 1
ATOM 4196 N N . GLN A 1 545 ? 5.089 15.903 9.681 1.00 39.62 545 GLN A N 1
ATOM 4197 C CA . GLN A 1 545 ? 4.878 17.028 10.609 1.00 39.62 545 GLN A CA 1
ATOM 4198 C C . GLN A 1 545 ? 3.615 16.879 11.484 1.00 39.62 545 GLN A C 1
ATOM 4200 O O . GLN A 1 545 ? 3.287 17.759 12.276 1.00 39.62 545 GLN A O 1
ATOM 4205 N N . ARG A 1 546 ? 2.860 15.779 11.355 1.00 51.44 546 ARG A N 1
ATOM 4206 C CA . ARG A 1 546 ? 1.741 15.485 12.271 1.00 51.44 546 ARG A CA 1
ATOM 4207 C C . ARG A 1 546 ? 2.266 15.386 13.711 1.00 51.44 546 ARG A C 1
ATOM 4209 O O . ARG A 1 546 ? 3.258 14.682 13.889 1.00 51.44 546 ARG A O 1
ATOM 4216 N N . PRO A 1 547 ? 1.584 15.931 14.739 1.00 52.62 547 PRO A N 1
ATOM 4217 C CA . PRO A 1 547 ? 2.078 15.900 16.121 1.00 52.62 547 PRO A CA 1
ATOM 4218 C C . PRO A 1 547 ? 2.501 14.508 16.613 1.00 52.62 547 PRO A C 1
ATOM 4220 O O . PRO A 1 547 ? 3.573 14.360 17.175 1.00 52.62 547 PRO A O 1
ATOM 4223 N N . SER A 1 548 ? 1.750 13.446 16.298 1.00 59.66 548 SER A N 1
ATOM 4224 C CA . SER A 1 548 ? 2.116 12.065 16.668 1.00 59.66 548 SER A CA 1
ATOM 4225 C C . SER A 1 548 ? 3.304 11.465 15.897 1.00 59.66 548 SER A C 1
ATOM 4227 O O . SER A 1 548 ? 3.826 10.428 16.303 1.00 59.66 548 SER A O 1
ATOM 4229 N N . LYS A 1 549 ? 3.751 12.087 14.798 1.00 66.50 549 LYS A N 1
ATOM 4230 C CA . LYS A 1 549 ? 5.030 11.774 14.139 1.00 66.50 549 LYS A CA 1
ATOM 4231 C C . LYS A 1 549 ? 6.170 12.677 14.604 1.00 66.50 549 LYS A C 1
ATOM 4233 O O . LYS A 1 549 ? 7.294 12.195 14.647 1.00 66.50 549 LYS A O 1
ATOM 4238 N N . VAL A 1 550 ? 5.877 13.925 14.969 1.00 73.00 550 VAL A N 1
ATOM 4239 C CA . VAL A 1 550 ? 6.830 14.865 15.579 1.00 73.00 550 VAL A CA 1
ATOM 4240 C C . VAL A 1 550 ? 7.253 14.340 16.954 1.00 73.00 550 VAL A C 1
ATOM 4242 O O . VAL A 1 550 ? 8.406 13.955 17.091 1.00 73.00 550 VAL A O 1
ATOM 4245 N N . LEU A 1 551 ? 6.299 14.084 17.857 1.00 73.62 551 LEU A N 1
ATOM 4246 C CA . LEU A 1 551 ? 6.515 13.423 19.157 1.00 73.62 551 LEU A CA 1
ATOM 4247 C C . LEU A 1 551 ? 7.225 12.071 19.033 1.00 73.62 551 LEU A C 1
ATOM 4249 O O . LEU A 1 551 ? 8.047 11.710 19.875 1.00 73.62 551 LEU A O 1
ATOM 4253 N N . LYS A 1 552 ? 6.938 11.306 17.966 1.00 80.12 552 LYS A N 1
ATOM 4254 C CA . LYS A 1 552 ? 7.706 10.089 17.692 1.00 80.12 552 LYS A CA 1
ATOM 4255 C C . LYS A 1 552 ? 9.144 10.415 17.286 1.00 80.12 552 LYS A C 1
ATOM 4257 O O . LYS A 1 552 ? 10.037 9.760 17.798 1.00 80.12 552 LYS A O 1
ATOM 4262 N N . ARG A 1 553 ? 9.390 11.364 16.377 1.00 82.81 553 ARG A N 1
ATOM 4263 C CA . ARG A 1 553 ? 10.751 11.752 15.971 1.00 82.81 553 ARG A CA 1
ATOM 4264 C C . ARG A 1 553 ? 11.542 12.301 17.161 1.00 82.81 553 ARG A C 1
ATOM 4266 O O . ARG A 1 553 ? 12.707 11.963 17.288 1.00 82.81 553 ARG A O 1
ATOM 4273 N N . GLU A 1 554 ? 10.911 13.077 18.031 1.00 84.50 554 GLU A N 1
ATOM 4274 C CA . GLU A 1 554 ? 11.501 13.624 19.257 1.00 84.50 554 GLU A CA 1
ATOM 4275 C C . GLU A 1 554 ? 11.899 12.506 20.228 1.00 84.50 554 GLU A C 1
ATOM 4277 O O . GLU A 1 554 ? 13.072 12.424 20.588 1.00 84.50 554 GLU A O 1
ATOM 4282 N N . LYS A 1 555 ? 10.998 11.564 20.561 1.00 83.81 555 LYS A N 1
ATOM 4283 C CA . LYS A 1 555 ? 11.387 10.394 21.373 1.00 83.81 555 LYS A CA 1
ATOM 4284 C C . LYS A 1 555 ? 12.427 9.510 20.669 1.00 83.81 555 LYS A C 1
ATOM 4286 O O . LYS A 1 555 ? 13.363 9.050 21.310 1.00 83.81 555 LYS A O 1
ATOM 4291 N N . ASP A 1 556 ? 12.289 9.282 19.366 1.00 86.31 556 ASP A N 1
ATOM 4292 C CA . ASP A 1 556 ? 13.251 8.524 18.560 1.00 86.31 556 ASP A CA 1
ATOM 4293 C C . ASP A 1 556 ? 14.655 9.179 18.563 1.00 86.31 556 ASP A C 1
ATOM 4295 O O . ASP A 1 556 ? 15.641 8.463 18.409 1.00 86.31 556 ASP A O 1
ATOM 4299 N N . LEU A 1 557 ? 14.756 10.512 18.687 1.00 89.44 557 LEU A N 1
ATOM 4300 C CA . LEU A 1 557 ? 16.020 11.259 18.772 1.00 89.44 557 LEU A CA 1
ATOM 4301 C C . LEU A 1 557 ? 16.584 11.265 20.198 1.00 89.44 557 LEU A C 1
ATOM 4303 O O . LEU A 1 557 ? 17.769 10.995 20.364 1.00 89.44 557 LEU A O 1
ATOM 4307 N N . SER A 1 558 ? 15.740 11.485 21.211 1.00 87.19 558 SER A N 1
ATOM 4308 C CA . SER A 1 558 ? 16.099 11.349 22.633 1.00 87.19 558 SER A CA 1
ATOM 4309 C C . SER A 1 558 ? 16.640 9.945 22.939 1.00 87.19 558 SER A C 1
ATOM 4311 O O . SER A 1 558 ? 17.706 9.820 23.536 1.00 87.19 558 SER A O 1
ATOM 4313 N N . GLU A 1 559 ? 16.000 8.883 22.433 1.00 88.69 559 GLU A N 1
ATOM 4314 C CA . GLU A 1 559 ? 16.497 7.507 22.577 1.00 88.69 559 GLU A CA 1
ATOM 4315 C C . GLU A 1 559 ? 17.855 7.310 21.877 1.00 88.69 559 GLU A C 1
ATOM 4317 O O . GLU A 1 559 ? 18.749 6.686 22.445 1.00 88.69 559 GLU A O 1
ATOM 4322 N N . ILE A 1 560 ? 18.049 7.871 20.675 1.00 89.88 560 ILE A N 1
ATOM 4323 C CA . ILE A 1 560 ? 19.344 7.825 19.973 1.00 89.88 560 ILE A CA 1
ATOM 4324 C C . ILE A 1 560 ? 20.436 8.572 20.747 1.00 89.88 560 ILE A C 1
ATOM 4326 O O . ILE A 1 560 ? 21.576 8.113 20.747 1.00 89.88 560 ILE A O 1
ATOM 4330 N N . GLN A 1 561 ? 20.113 9.692 21.393 1.00 90.06 561 GLN A N 1
ATOM 4331 C CA . GLN A 1 561 ? 21.060 10.488 22.170 1.00 90.06 561 GLN A CA 1
ATOM 4332 C C . GLN A 1 561 ? 21.431 9.792 23.488 1.00 90.06 561 GLN A C 1
ATOM 4334 O O . GLN A 1 561 ? 22.613 9.563 23.736 1.00 90.06 561 GLN A O 1
ATOM 4339 N N . ALA A 1 562 ? 20.441 9.392 24.292 1.00 87.75 562 ALA A N 1
ATOM 4340 C CA . ALA A 1 562 ? 20.649 8.744 25.590 1.00 87.75 562 ALA A CA 1
ATOM 4341 C C . ALA A 1 562 ? 21.375 7.390 25.469 1.00 87.75 562 ALA A C 1
ATOM 4343 O O . ALA A 1 562 ? 22.269 7.085 26.255 1.00 87.75 562 ALA A O 1
ATOM 4344 N N . LEU A 1 563 ? 21.040 6.599 24.443 1.00 89.69 563 LEU A N 1
ATOM 4345 C CA . LEU A 1 563 ? 21.694 5.316 24.152 1.00 89.69 563 LEU A CA 1
ATOM 4346 C C . LEU A 1 563 ? 22.883 5.444 23.182 1.00 89.69 563 LEU A C 1
ATOM 4348 O O . LEU A 1 563 ? 23.438 4.431 22.761 1.00 89.69 563 LEU A O 1
ATOM 4352 N N . GLN A 1 564 ? 23.253 6.671 22.800 1.00 90.06 564 GLN A N 1
ATOM 4353 C CA . GLN A 1 564 ? 24.336 7.001 21.865 1.00 90.06 564 GLN A CA 1
ATOM 4354 C C . GLN A 1 564 ? 24.328 6.156 20.574 1.00 90.06 564 GLN A C 1
ATOM 4356 O O . GLN A 1 564 ? 25.380 5.741 20.105 1.00 90.06 564 GLN A O 1
ATOM 4361 N N . LEU A 1 565 ? 23.170 5.869 19.970 1.00 89.69 565 LEU A N 1
ATOM 4362 C CA . LEU A 1 565 ? 23.053 4.903 18.857 1.00 89.69 565 LEU A CA 1
ATOM 4363 C C . LEU A 1 565 ? 23.621 5.402 17.511 1.00 89.69 565 LEU A C 1
ATOM 4365 O O . LEU A 1 565 ? 23.680 4.640 16.549 1.00 89.69 565 LEU A O 1
ATOM 4369 N N . CYS A 1 566 ? 24.012 6.675 17.415 1.00 92.31 566 CYS A N 1
ATOM 4370 C CA . CYS A 1 566 ? 24.553 7.291 16.202 1.00 92.31 566 CYS A CA 1
ATOM 4371 C C . CYS A 1 566 ? 26.066 7.503 16.362 1.00 92.31 566 CYS A C 1
ATOM 4373 O O . CYS A 1 566 ? 26.498 8.498 16.939 1.00 92.31 566 CYS A O 1
ATOM 4375 N N . GLN A 1 567 ? 26.872 6.546 15.891 1.00 92.19 567 GLN A N 1
ATOM 4376 C CA . GLN A 1 567 ? 28.327 6.497 16.106 1.00 92.19 567 GLN A CA 1
ATOM 4377 C C . GLN A 1 567 ? 29.074 6.114 14.835 1.00 92.19 567 GLN A C 1
ATOM 4379 O O . GLN A 1 567 ? 28.602 5.276 14.076 1.00 92.19 567 GLN A O 1
ATOM 4384 N N . THR A 1 568 ? 30.285 6.638 14.651 1.00 94.88 568 THR A N 1
ATOM 4385 C CA . THR A 1 568 ? 31.126 6.357 13.478 1.00 94.88 568 THR A CA 1
ATOM 4386 C C . THR A 1 568 ? 31.450 4.857 13.300 1.00 94.88 568 THR A C 1
ATOM 4388 O O . THR A 1 568 ? 31.409 4.079 14.266 1.00 94.88 568 THR A O 1
ATOM 4391 N N . PRO A 1 569 ? 31.868 4.427 12.091 1.00 94.31 569 PRO A N 1
ATOM 4392 C CA . PRO A 1 569 ? 32.385 3.074 11.861 1.00 94.31 569 PRO A CA 1
ATOM 4393 C C . PRO A 1 569 ? 33.621 2.726 12.709 1.00 94.31 569 PRO A C 1
ATOM 4395 O O . PRO A 1 569 ? 33.839 1.559 13.024 1.00 94.31 569 PRO A O 1
ATOM 4398 N N . SER A 1 570 ? 34.420 3.727 13.098 1.00 93.12 570 SER A N 1
ATOM 4399 C CA . SER A 1 570 ? 35.605 3.578 13.953 1.00 93.12 570 SER A CA 1
ATOM 4400 C C . SER A 1 570 ? 35.292 3.373 15.441 1.00 93.12 570 SER A C 1
ATOM 4402 O O . SER A 1 570 ? 36.079 2.735 16.140 1.00 93.12 570 SER A O 1
ATOM 4404 N N . GLN A 1 571 ? 34.158 3.870 15.942 1.00 91.94 571 GLN A N 1
ATOM 4405 C CA . GLN A 1 571 ? 33.811 3.779 17.362 1.00 91.94 571 GLN A CA 1
ATOM 4406 C C . GLN A 1 571 ? 33.543 2.320 17.775 1.00 91.94 571 GLN A C 1
ATOM 4408 O O . GLN A 1 571 ? 32.765 1.622 17.122 1.00 91.94 571 GLN A O 1
ATOM 4413 N N . TYR A 1 572 ? 34.182 1.857 18.854 1.00 91.06 572 TYR A N 1
ATOM 4414 C CA . TYR A 1 572 ? 34.171 0.454 19.321 1.00 91.06 572 TYR A CA 1
ATOM 4415 C C . TYR A 1 572 ? 34.598 -0.591 18.267 1.00 91.06 572 TYR A C 1
ATOM 4417 O O . TYR A 1 572 ? 34.149 -1.741 18.291 1.00 91.06 572 TYR A O 1
ATOM 4425 N N . ARG A 1 573 ? 35.471 -0.199 17.331 1.00 91.88 573 ARG A N 1
ATOM 4426 C CA . ARG A 1 573 ? 36.060 -1.074 16.308 1.00 91.88 573 ARG A CA 1
ATOM 4427 C C . ARG A 1 573 ? 37.414 -1.622 16.768 1.00 91.88 573 ARG A C 1
ATOM 4429 O O . ARG A 1 573 ? 38.286 -0.861 17.179 1.00 91.88 573 ARG A O 1
ATOM 4436 N N . SER A 1 574 ? 37.622 -2.930 16.648 1.00 89.31 574 SER A N 1
ATOM 4437 C CA . SER A 1 574 ? 38.921 -3.566 16.898 1.00 89.31 574 SER A CA 1
ATOM 4438 C C . SER A 1 574 ? 39.960 -3.240 15.811 1.00 89.31 574 SER A C 1
ATOM 4440 O O . SER A 1 574 ? 39.626 -2.803 14.704 1.00 89.31 574 SER A O 1
ATOM 4442 N N . LEU A 1 575 ? 41.232 -3.562 16.082 1.00 84.12 575 LEU A N 1
ATOM 4443 C CA . LEU A 1 575 ? 42.292 -3.571 15.062 1.00 84.12 575 LEU A CA 1
ATOM 4444 C C . LEU A 1 575 ? 41.954 -4.519 13.894 1.00 84.12 575 LEU A C 1
ATOM 4446 O O . LEU A 1 575 ? 42.159 -4.165 12.737 1.00 84.12 575 LEU A O 1
ATOM 4450 N N . THR A 1 576 ? 41.337 -5.672 14.185 1.00 81.25 576 THR A N 1
ATOM 4451 C CA . THR A 1 576 ? 40.837 -6.641 13.188 1.00 81.25 576 THR A CA 1
ATOM 4452 C C . THR A 1 576 ? 39.587 -6.176 12.424 1.00 81.25 576 THR A C 1
ATOM 4454 O O . THR A 1 576 ? 39.118 -6.877 11.534 1.00 81.25 576 THR A O 1
ATOM 4457 N N . GLY A 1 577 ? 39.042 -4.997 12.737 1.00 87.19 577 GLY A N 1
ATOM 4458 C CA . GLY A 1 577 ? 37.905 -4.396 12.037 1.00 87.19 577 GLY A CA 1
ATOM 4459 C C . GLY A 1 577 ? 36.518 -4.860 12.462 1.00 87.19 577 GLY A C 1
ATOM 4460 O O . GLY A 1 577 ? 35.536 -4.543 11.789 1.00 87.19 577 GLY A O 1
ATOM 4461 N N . LEU A 1 578 ? 36.438 -5.554 13.594 1.00 91.00 578 LEU A N 1
ATOM 4462 C CA . LEU A 1 578 ? 35.204 -6.007 14.216 1.00 91.00 578 LEU A CA 1
ATOM 4463 C C . LEU A 1 578 ? 34.641 -4.893 15.115 1.00 91.00 578 LEU A C 1
ATOM 4465 O O . LEU A 1 578 ? 35.293 -4.495 16.081 1.00 91.00 578 LEU A O 1
ATOM 4469 N N . LYS A 1 579 ? 33.450 -4.371 14.802 1.00 92.62 579 LYS A N 1
ATOM 4470 C CA . LYS A 1 579 ? 32.743 -3.351 15.598 1.00 92.62 579 LYS A CA 1
ATOM 4471 C C . LYS A 1 579 ? 31.720 -4.013 16.519 1.00 92.62 579 LYS A C 1
ATOM 4473 O O . LYS A 1 579 ? 30.784 -4.657 16.040 1.00 92.62 579 LYS A O 1
ATOM 4478 N N . CYS A 1 580 ? 31.881 -3.823 17.828 1.00 92.50 580 CYS A N 1
ATOM 4479 C CA . CYS A 1 580 ? 30.964 -4.319 18.856 1.00 92.50 580 CYS A CA 1
ATOM 4480 C C . CYS A 1 580 ? 30.618 -3.179 19.832 1.00 92.50 580 CYS A C 1
ATOM 4482 O O . CYS A 1 580 ? 31.464 -2.838 20.659 1.00 92.50 580 CYS A O 1
ATOM 4484 N N . PRO A 1 581 ? 29.427 -2.557 19.743 1.00 91.44 581 PRO A N 1
ATOM 4485 C CA . PRO A 1 581 ? 29.034 -1.499 20.671 1.00 91.44 581 PRO A CA 1
ATOM 4486 C C . PRO A 1 581 ? 28.827 -2.050 22.098 1.00 91.44 581 PRO A C 1
ATOM 4488 O O . PRO A 1 581 ? 28.618 -3.258 22.265 1.00 91.44 581 PRO A O 1
ATOM 4491 N N . PRO A 1 582 ? 28.866 -1.189 23.134 1.00 89.88 582 PRO A N 1
ATOM 4492 C CA . PRO A 1 582 ? 28.445 -1.561 24.481 1.00 89.88 582 PRO A CA 1
ATOM 4493 C C . PRO A 1 582 ? 26.959 -1.958 24.490 1.00 89.88 582 PRO A C 1
ATOM 4495 O O . PRO A 1 582 ? 26.191 -1.490 23.642 1.00 89.88 582 PRO A O 1
ATOM 4498 N N . PRO A 1 583 ? 26.526 -2.798 25.444 1.00 91.12 583 PRO A N 1
ATOM 4499 C CA . PRO A 1 583 ? 25.116 -3.118 25.589 1.00 91.12 583 PRO A CA 1
ATOM 4500 C C . PRO A 1 583 ? 24.319 -1.929 26.146 1.00 91.12 583 PRO A C 1
ATOM 4502 O O . PRO A 1 583 ? 24.868 -1.035 26.799 1.00 91.12 583 PRO A O 1
ATOM 4505 N N . VAL A 1 584 ? 23.010 -1.933 25.889 1.00 91.75 584 VAL A N 1
ATOM 4506 C CA . VAL A 1 584 ? 22.092 -0.826 26.207 1.00 91.75 584 VAL A CA 1
ATOM 4507 C C . VAL A 1 584 ? 20.830 -1.304 26.930 1.00 91.75 584 VAL A C 1
ATOM 4509 O O . VAL A 1 584 ? 20.352 -2.409 26.677 1.00 91.75 584 VAL A O 1
ATOM 4512 N N . ILE A 1 585 ? 20.251 -0.470 27.797 1.00 92.62 585 ILE A N 1
ATOM 4513 C CA . ILE A 1 585 ? 19.013 -0.754 28.543 1.00 92.62 585 ILE A CA 1
ATOM 4514 C C . ILE A 1 585 ? 17.888 0.178 28.091 1.00 92.62 585 ILE A C 1
ATOM 4516 O O . ILE A 1 585 ? 18.037 1.397 28.127 1.00 92.62 585 ILE A O 1
ATOM 4520 N N . ARG A 1 586 ? 16.746 -0.386 27.677 1.00 91.44 586 ARG A N 1
ATOM 4521 C CA . ARG A 1 586 ? 15.614 0.378 27.107 1.00 91.44 586 ARG A CA 1
ATOM 4522 C C . ARG A 1 586 ? 14.248 -0.265 27.346 1.00 91.44 586 ARG A C 1
ATOM 4524 O O . ARG A 1 586 ? 14.155 -1.479 27.552 1.00 91.44 586 ARG A O 1
ATOM 4531 N N . ARG A 1 587 ? 13.176 0.528 27.258 1.00 91.25 587 ARG A N 1
ATOM 4532 C CA . ARG A 1 587 ? 11.783 0.109 27.495 1.00 91.25 587 ARG A CA 1
ATOM 4533 C C . ARG A 1 587 ? 11.027 -0.112 26.177 1.00 91.25 587 ARG A C 1
ATOM 4535 O O . ARG A 1 587 ? 10.256 0.733 25.705 1.00 91.25 587 ARG A O 1
ATOM 4542 N N . LEU A 1 588 ? 11.195 -1.303 25.596 1.00 90.31 588 LEU A N 1
ATOM 4543 C CA . LEU A 1 588 ? 10.407 -1.747 24.440 1.00 90.31 588 LEU A CA 1
ATOM 4544 C C . LEU A 1 588 ? 8.912 -1.675 24.779 1.00 90.31 588 LEU A C 1
ATOM 4546 O O . LEU A 1 588 ? 8.487 -2.161 25.823 1.00 90.31 588 LEU A O 1
ATOM 4550 N N . SER A 1 589 ? 8.087 -1.074 23.920 1.00 89.56 589 SER A N 1
ATOM 4551 C CA . SER A 1 589 ? 6.657 -0.924 24.214 1.00 89.56 589 SER A CA 1
ATOM 4552 C C . SER A 1 589 ? 5.765 -0.907 22.973 1.00 89.56 589 SER A C 1
ATOM 4554 O O . SER A 1 589 ? 6.151 -0.434 21.903 1.00 89.56 589 SER A O 1
ATOM 4556 N N . SER A 1 590 ? 4.551 -1.443 23.114 1.00 89.75 590 SER A N 1
ATOM 4557 C CA . SER A 1 590 ? 3.559 -1.555 22.042 1.00 89.75 590 SER A CA 1
ATOM 4558 C C . SER A 1 590 ? 2.143 -1.421 22.592 1.00 89.75 590 SER A C 1
ATOM 4560 O O . SER A 1 590 ? 1.805 -2.033 23.603 1.00 89.75 590 SER A O 1
ATOM 4562 N N . SER A 1 591 ? 1.299 -0.655 21.902 1.00 90.75 591 SER A N 1
ATOM 4563 C CA . SER A 1 591 ? -0.146 -0.697 22.137 1.00 90.75 591 SER A CA 1
ATOM 4564 C C . SER A 1 591 ? -0.718 -2.029 21.657 1.00 90.75 591 SER A C 1
ATOM 4566 O O . SER A 1 591 ? -0.281 -2.561 20.631 1.00 90.75 591 SER A O 1
ATOM 4568 N N . VAL A 1 592 ? -1.699 -2.559 22.383 1.00 85.81 592 VAL A N 1
ATOM 4569 C CA . VAL A 1 592 ? -2.302 -3.858 22.093 1.00 85.81 592 VAL A CA 1
ATOM 4570 C C . VAL A 1 592 ? -2.972 -3.839 20.720 1.00 85.81 592 VAL A C 1
ATOM 4572 O O . VAL A 1 592 ? -3.816 -2.998 20.410 1.00 85.81 592 VAL A O 1
ATOM 4575 N N . LYS A 1 593 ? -2.550 -4.768 19.857 1.00 82.38 593 LYS A N 1
ATOM 4576 C CA . LYS A 1 593 ? -3.072 -4.926 18.496 1.00 82.38 593 LYS A CA 1
ATOM 4577 C C . LYS A 1 593 ? -4.428 -5.633 18.564 1.00 82.38 593 LYS A C 1
ATOM 4579 O O . LYS A 1 593 ? -4.575 -6.582 19.320 1.00 82.38 593 LYS A O 1
ATOM 4584 N N . GLY A 1 594 ? -5.366 -5.314 17.670 1.00 72.56 594 GLY A N 1
ATOM 4585 C CA . GLY A 1 594 ? -6.701 -5.950 17.614 1.00 72.56 594 GLY A CA 1
ATOM 4586 C C . GLY A 1 594 ? -6.761 -7.465 17.322 1.00 72.56 594 GLY A C 1
ATOM 4587 O O . GLY A 1 594 ? -7.841 -7.977 17.060 1.00 72.56 594 GLY A O 1
ATOM 4588 N N . ARG A 1 595 ? -5.620 -8.171 17.311 1.00 83.06 595 ARG A N 1
ATOM 4589 C CA . ARG A 1 595 ? -5.505 -9.645 17.271 1.00 83.06 595 ARG A CA 1
ATOM 4590 C C . ARG A 1 595 ? -4.991 -10.257 18.586 1.00 83.06 595 ARG A C 1
ATOM 4592 O O . ARG A 1 595 ? -4.969 -11.469 18.712 1.00 83.06 595 ARG A O 1
ATOM 4599 N N . TRP A 1 596 ? -4.541 -9.406 19.507 1.00 86.88 596 TRP A N 1
ATOM 4600 C CA . TRP A 1 596 ? -4.092 -9.726 20.864 1.00 86.88 596 TRP A CA 1
ATOM 4601 C C . TRP A 1 596 ? -5.198 -9.496 21.895 1.00 86.88 596 TRP A C 1
ATOM 4603 O O . TRP A 1 596 ? -5.137 -10.033 22.991 1.00 86.88 596 TRP A O 1
ATOM 4613 N N . CYS A 1 597 ? -6.204 -8.681 21.560 1.00 84.31 597 CYS A N 1
ATOM 4614 C CA . CYS A 1 597 ? -7.363 -8.471 22.420 1.00 84.31 597 CYS A CA 1
ATOM 4615 C C . CYS A 1 597 ? -8.063 -9.811 22.688 1.00 84.31 597 CYS A C 1
ATOM 4617 O O . CYS A 1 597 ? -8.364 -10.537 21.741 1.00 84.31 597 CYS A O 1
ATOM 4619 N N . GLY A 1 598 ? -8.310 -10.130 23.958 1.00 79.19 598 GLY A N 1
ATOM 4620 C CA . GLY A 1 598 ? -8.862 -11.425 24.372 1.00 79.19 598 GLY A CA 1
ATOM 4621 C C . GLY A 1 598 ? -7.829 -12.545 24.566 1.00 79.19 598 GLY A C 1
ATOM 4622 O O . GLY A 1 598 ? -8.191 -13.593 25.089 1.00 79.19 598 GLY A O 1
ATOM 4623 N N . GLN A 1 599 ? -6.557 -12.337 24.206 1.00 88.75 599 GLN A N 1
ATOM 4624 C CA . GLN A 1 599 ? -5.452 -13.236 24.565 1.00 88.75 599 GLN A CA 1
ATOM 4625 C C . GLN A 1 599 ? -4.828 -12.813 25.900 1.00 88.75 599 GLN A C 1
ATOM 4627 O O . GLN A 1 599 ? -4.901 -11.641 26.285 1.00 88.75 599 GLN A O 1
ATOM 4632 N N . THR A 1 600 ? -4.176 -13.744 26.597 1.00 94.75 600 THR A N 1
ATOM 4633 C CA . THR A 1 600 ? -3.397 -13.401 27.795 1.00 94.75 600 THR A CA 1
ATOM 4634 C C . THR A 1 600 ? -2.053 -12.766 27.437 1.00 94.75 600 THR A C 1
ATOM 4636 O O . THR A 1 600 ? -1.497 -12.995 26.356 1.00 94.75 600 THR A O 1
ATOM 4639 N N . LEU A 1 601 ? -1.478 -12.001 28.367 1.00 93.69 601 LEU A N 1
ATOM 4640 C CA . LEU A 1 601 ? -0.116 -11.480 28.234 1.00 93.69 601 LEU A CA 1
ATOM 4641 C C . LEU A 1 601 ? 0.905 -12.613 27.980 1.00 93.69 601 LEU A C 1
ATOM 4643 O O . LEU A 1 601 ? 1.779 -12.462 27.126 1.00 93.69 601 LEU A O 1
ATOM 4647 N N . ARG A 1 602 ? 0.746 -13.776 28.626 1.00 94.25 602 ARG A N 1
ATOM 4648 C CA . ARG A 1 602 ? 1.557 -14.993 28.443 1.00 94.25 602 ARG A CA 1
ATOM 4649 C C . ARG A 1 602 ? 1.501 -15.505 27.003 1.00 94.25 602 ARG A C 1
ATOM 4651 O O . ARG A 1 602 ? 2.545 -15.794 26.418 1.00 94.25 602 ARG A O 1
ATOM 4658 N N . GLN A 1 603 ? 0.302 -15.580 26.419 1.00 90.38 603 GLN A N 1
ATOM 4659 C CA . GLN A 1 603 ? 0.089 -16.005 25.029 1.00 90.38 603 GLN A CA 1
ATOM 4660 C C . GLN A 1 603 ? 0.732 -15.035 24.031 1.00 90.38 603 GLN A C 1
ATOM 4662 O O . GLN A 1 603 ? 1.386 -15.467 23.083 1.00 90.38 603 GLN A O 1
ATOM 4667 N N . VAL A 1 604 ? 0.603 -13.724 24.242 1.00 90.81 604 VAL A N 1
ATOM 4668 C CA . VAL A 1 604 ? 1.187 -12.722 23.335 1.00 90.81 604 VAL A CA 1
ATOM 4669 C C . VAL A 1 604 ? 2.713 -12.670 23.453 1.00 90.81 604 VAL A C 1
ATOM 4671 O O . VAL A 1 604 ? 3.402 -12.625 22.436 1.00 90.81 604 VAL A O 1
ATOM 4674 N N . LEU A 1 605 ? 3.271 -12.724 24.665 1.00 90.62 605 LEU A N 1
ATOM 4675 C CA . LEU A 1 605 ? 4.725 -12.710 24.875 1.00 90.62 605 LEU A CA 1
ATOM 4676 C C . LEU A 1 605 ? 5.430 -13.957 24.315 1.00 90.62 605 LEU A C 1
ATOM 4678 O O . LEU A 1 605 ? 6.563 -13.852 23.843 1.00 90.62 605 LEU A O 1
ATOM 4682 N N . THR A 1 606 ? 4.762 -15.111 24.314 1.00 88.56 606 THR A N 1
ATOM 4683 C CA . THR A 1 606 ? 5.272 -16.337 23.678 1.00 88.56 606 THR A CA 1
ATOM 4684 C C . THR A 1 606 ? 5.098 -16.298 22.159 1.00 88.56 606 THR A C 1
ATOM 4686 O O . THR A 1 606 ? 6.091 -16.349 21.437 1.00 88.56 606 THR A O 1
ATOM 4689 N N . SER A 1 607 ? 3.868 -16.132 21.661 1.00 80.56 607 SER A N 1
ATOM 4690 C CA . SER A 1 607 ? 3.554 -16.267 20.225 1.00 80.56 607 SER A CA 1
ATOM 4691 C C . SER A 1 607 ? 4.015 -15.112 19.327 1.00 80.56 607 SER A C 1
ATOM 4693 O O . SER A 1 607 ? 4.227 -15.335 18.141 1.00 80.56 607 SER A O 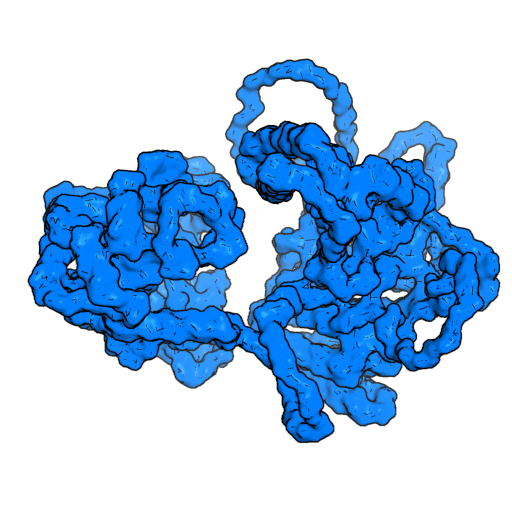1
ATOM 4695 N N . GLU A 1 608 ? 4.182 -13.890 19.847 1.00 81.88 608 GLU A N 1
ATOM 4696 C CA . GLU A 1 608 ? 4.541 -12.707 19.034 1.00 81.88 608 GLU A CA 1
ATOM 4697 C C . GLU A 1 608 ? 5.891 -12.078 19.374 1.00 81.88 608 GLU A C 1
ATOM 4699 O O . GLU A 1 608 ? 6.354 -11.185 18.661 1.00 81.88 608 GLU A O 1
ATOM 4704 N N . PHE A 1 609 ? 6.512 -12.511 20.470 1.00 83.12 609 PHE A N 1
ATOM 4705 C CA . PHE A 1 609 ? 7.821 -12.022 20.904 1.00 83.12 609 PHE A CA 1
ATOM 4706 C C . PHE A 1 609 ? 8.828 -13.152 21.179 1.00 83.12 609 PHE A C 1
ATOM 4708 O O . PHE A 1 609 ? 9.958 -12.860 21.571 1.00 83.12 609 PHE A O 1
ATOM 4715 N N . GLY A 1 610 ? 8.449 -14.419 20.958 1.00 77.81 610 GLY A N 1
ATOM 4716 C CA . GLY A 1 610 ? 9.345 -15.579 21.019 1.00 77.81 610 GLY A CA 1
ATOM 4717 C C . GLY A 1 610 ? 9.908 -15.891 22.409 1.00 77.81 610 GLY A C 1
ATOM 4718 O O . GLY A 1 610 ? 10.922 -16.581 22.517 1.00 77.81 610 GLY A O 1
ATOM 4719 N N . LEU A 1 611 ? 9.310 -15.366 23.483 1.00 83.88 611 LEU A N 1
ATOM 4720 C CA . LEU A 1 611 ? 9.812 -15.581 24.839 1.00 83.88 611 LEU A CA 1
ATOM 4721 C C . LEU A 1 611 ? 9.411 -16.972 25.347 1.00 83.88 611 LEU A C 1
ATOM 4723 O O . LEU A 1 611 ? 8.231 -17.313 25.369 1.00 83.88 611 LEU A O 1
ATOM 4727 N N . LYS A 1 612 ? 10.392 -17.766 25.796 1.00 83.50 612 LYS A N 1
ATOM 4728 C CA . LYS A 1 612 ? 10.156 -19.079 26.422 1.00 83.50 612 LYS A CA 1
ATOM 4729 C C . LYS A 1 612 ? 9.288 -18.935 27.677 1.00 83.50 612 LYS A C 1
ATOM 4731 O O . LYS A 1 612 ? 9.588 -18.093 28.524 1.00 83.50 612 LYS A O 1
ATOM 4736 N N . HIS A 1 613 ? 8.281 -19.804 27.824 1.00 82.56 613 HIS A N 1
ATOM 4737 C CA . HIS A 1 613 ? 7.364 -19.824 28.974 1.00 82.56 613 HIS A CA 1
ATOM 4738 C C . HIS A 1 613 ? 8.104 -19.786 30.322 1.00 82.56 613 HIS A C 1
ATOM 4740 O O . HIS A 1 613 ? 7.797 -18.939 31.152 1.00 82.56 613 HIS A O 1
ATOM 4746 N N . GLU A 1 614 ? 9.130 -20.627 30.481 1.00 81.94 614 GLU A N 1
ATOM 4747 C CA . GLU A 1 614 ? 9.967 -20.793 31.686 1.00 81.94 614 GLU A CA 1
ATOM 4748 C C . GLU A 1 614 ? 10.553 -19.481 32.236 1.00 81.94 614 GLU A C 1
ATOM 4750 O O . GLU A 1 614 ? 10.791 -19.349 33.435 1.00 81.94 614 GLU A O 1
ATOM 4755 N N . ARG A 1 615 ? 10.806 -18.500 31.358 1.00 84.31 615 ARG A N 1
ATOM 4756 C CA . ARG A 1 615 ? 11.413 -17.215 31.726 1.00 84.31 615 ARG A CA 1
ATOM 4757 C C . ARG A 1 615 ? 10.396 -16.103 31.951 1.00 84.31 615 ARG A C 1
ATOM 4759 O O . ARG A 1 615 ? 10.779 -15.050 32.453 1.00 84.31 615 ARG A O 1
ATOM 4766 N N . LEU A 1 616 ? 9.127 -16.284 31.581 1.00 90.00 616 LEU A N 1
ATOM 4767 C CA . LEU A 1 616 ? 8.133 -15.216 31.702 1.00 90.00 616 LEU A CA 1
ATOM 4768 C C . LEU A 1 616 ? 7.879 -14.847 33.162 1.00 90.00 616 LEU A C 1
ATOM 4770 O O . LEU A 1 616 ? 7.932 -13.668 33.502 1.00 90.00 616 LEU A O 1
ATOM 4774 N N . ASP A 1 617 ? 7.667 -15.837 34.026 1.00 90.31 617 ASP A N 1
ATOM 4775 C CA . ASP A 1 617 ? 7.379 -15.613 35.444 1.00 90.31 617 ASP A CA 1
ATOM 4776 C C . ASP A 1 617 ? 8.600 -15.023 36.179 1.00 90.31 617 ASP A C 1
ATOM 4778 O O . ASP A 1 617 ? 8.442 -14.163 37.041 1.00 90.31 617 ASP A O 1
ATOM 4782 N N . GLN A 1 618 ? 9.823 -15.365 35.749 1.00 90.50 618 GLN A N 1
ATOM 4783 C CA . GLN A 1 618 ? 11.061 -14.724 36.218 1.00 90.50 618 GLN A CA 1
ATOM 4784 C C . GLN A 1 618 ? 11.150 -13.247 35.791 1.00 90.50 618 GLN A C 1
ATOM 4786 O O . GLN A 1 618 ? 11.478 -12.381 36.600 1.00 90.50 618 GLN A O 1
ATOM 4791 N N . LEU A 1 619 ? 10.852 -12.942 34.520 1.00 92.12 619 LEU A N 1
ATOM 4792 C CA . LEU A 1 619 ? 10.850 -11.571 33.992 1.00 92.12 619 LEU A CA 1
ATOM 4793 C C . LEU A 1 619 ? 9.742 -10.711 34.620 1.00 92.12 619 LEU A C 1
ATOM 4795 O O . LEU A 1 619 ? 9.926 -9.502 34.759 1.00 92.12 619 LEU A O 1
ATOM 4799 N N . LEU A 1 620 ? 8.618 -11.319 35.011 1.00 92.06 620 LEU A N 1
ATOM 4800 C CA . LEU A 1 620 ? 7.578 -10.652 35.788 1.00 92.06 620 LEU A CA 1
ATOM 4801 C C . LEU A 1 620 ? 8.053 -10.384 37.222 1.00 92.06 620 LEU A C 1
ATOM 4803 O O . LEU A 1 620 ? 7.965 -9.250 37.677 1.00 92.06 620 LEU A O 1
ATOM 4807 N N . ALA A 1 621 ? 8.590 -11.392 37.917 1.00 90.94 621 ALA A N 1
ATOM 4808 C CA . ALA A 1 621 ? 9.084 -11.255 39.290 1.00 90.94 621 ALA A CA 1
ATOM 4809 C C . ALA A 1 621 ? 10.221 -10.222 39.425 1.00 90.94 621 ALA A C 1
ATOM 4811 O O . ALA A 1 621 ? 10.325 -9.558 40.451 1.00 90.94 621 ALA A O 1
ATOM 4812 N N . ALA A 1 622 ? 11.031 -10.047 38.378 1.00 91.50 622 ALA A N 1
ATOM 4813 C CA . ALA A 1 622 ? 12.069 -9.019 38.285 1.00 91.50 622 ALA A CA 1
ATOM 4814 C C . ALA A 1 622 ? 11.549 -7.613 37.895 1.00 91.50 622 ALA A C 1
ATOM 4816 O O . ALA A 1 622 ? 12.353 -6.731 37.603 1.00 91.50 622 ALA A O 1
ATOM 4817 N N . GLY A 1 623 ? 10.229 -7.398 37.814 1.00 92.50 623 GLY A N 1
ATOM 4818 C CA . GLY A 1 623 ? 9.636 -6.099 37.470 1.00 92.50 623 GLY A CA 1
ATOM 4819 C C . GLY A 1 623 ? 9.869 -5.652 36.022 1.00 92.50 623 GLY A C 1
ATOM 4820 O O . GLY A 1 623 ? 9.700 -4.483 35.698 1.00 92.50 623 GLY A O 1
ATOM 4821 N N . LEU A 1 624 ? 10.266 -6.546 35.110 1.00 94.31 624 LEU A N 1
ATOM 4822 C CA . LEU A 1 624 ? 10.687 -6.161 33.754 1.00 94.31 624 LEU A CA 1
ATOM 4823 C C . LEU A 1 624 ? 9.538 -6.127 32.736 1.00 94.31 624 LEU A C 1
ATOM 4825 O O . LEU A 1 624 ? 9.770 -5.782 31.576 1.00 94.31 624 LEU A O 1
ATOM 4829 N N . VAL A 1 625 ? 8.308 -6.474 33.133 1.00 94.88 625 VAL A N 1
ATOM 4830 C CA . VAL A 1 625 ? 7.132 -6.610 32.255 1.00 94.88 625 VAL A CA 1
ATOM 4831 C C . VAL A 1 625 ? 5.927 -5.880 32.854 1.00 94.88 625 VAL A C 1
ATOM 4833 O O . VAL A 1 625 ? 5.534 -6.144 33.985 1.00 94.88 625 VAL A O 1
ATOM 4836 N N . HIS A 1 626 ? 5.314 -4.991 32.067 1.00 93.94 626 HIS A N 1
ATOM 4837 C CA . HIS A 1 626 ? 4.237 -4.104 32.516 1.00 93.94 626 HIS A CA 1
ATOM 4838 C C . HIS A 1 626 ? 3.079 -4.015 31.510 1.00 93.94 626 HIS A C 1
ATOM 4840 O O . HIS A 1 626 ? 3.306 -3.962 30.296 1.00 93.94 626 HIS A O 1
ATOM 4846 N N . ILE A 1 627 ? 1.855 -3.857 32.022 1.00 94.00 627 ILE A N 1
ATOM 4847 C CA . ILE A 1 627 ? 0.672 -3.381 31.290 1.00 94.00 627 ILE A CA 1
ATOM 4848 C C . ILE A 1 627 ? 0.320 -1.986 31.823 1.00 94.00 627 ILE A C 1
ATOM 4850 O O . ILE A 1 627 ? 0.208 -1.777 33.030 1.00 94.00 627 ILE A O 1
ATOM 4854 N N . ASN A 1 628 ? 0.173 -1.010 30.924 1.00 91.12 628 ASN A N 1
ATOM 4855 C CA . ASN A 1 628 ? -0.189 0.383 31.236 1.00 91.12 628 ASN A CA 1
ATOM 4856 C C . ASN A 1 628 ? 0.743 1.080 32.253 1.00 91.12 628 ASN A C 1
ATOM 4858 O O . ASN A 1 628 ? 0.348 2.041 32.901 1.00 91.12 628 ASN A O 1
ATOM 4862 N N . GLY A 1 629 ? 1.991 0.610 32.371 1.00 88.12 629 GLY A N 1
ATOM 4863 C CA . GLY A 1 629 ? 2.978 1.101 33.343 1.00 88.12 629 GLY A CA 1
ATOM 4864 C C . GLY A 1 629 ? 2.959 0.383 34.697 1.00 88.12 629 GLY A C 1
ATOM 4865 O O . GLY A 1 629 ? 3.812 0.661 35.526 1.00 88.12 629 GLY A O 1
ATOM 4866 N N . THR A 1 630 ? 2.048 -0.570 34.911 1.00 90.06 630 THR A N 1
ATOM 4867 C CA . THR A 1 630 ? 1.955 -1.379 36.141 1.00 90.06 630 THR A CA 1
ATOM 4868 C C . THR A 1 630 ? 2.333 -2.837 35.886 1.00 90.06 630 THR A C 1
ATOM 4870 O O . THR A 1 630 ? 2.063 -3.373 34.809 1.00 90.06 630 THR A O 1
ATOM 4873 N N . GLN A 1 631 ? 2.951 -3.496 36.865 1.00 91.06 631 GLN A N 1
ATOM 4874 C CA . GLN A 1 631 ? 3.166 -4.943 36.831 1.00 91.06 631 GLN A CA 1
ATOM 4875 C C . GLN A 1 631 ? 1.821 -5.657 37.044 1.00 91.06 631 GLN A C 1
ATOM 4877 O O . GLN A 1 631 ? 1.077 -5.322 37.962 1.00 91.06 631 GLN A O 1
ATOM 4882 N N . GLN A 1 632 ? 1.491 -6.623 36.185 1.00 91.19 632 GLN A N 1
ATOM 4883 C CA . GLN A 1 632 ? 0.225 -7.367 36.222 1.00 91.19 632 GLN A CA 1
ATOM 4884 C C . GLN A 1 632 ? 0.462 -8.839 35.876 1.00 91.19 632 GLN A C 1
ATOM 4886 O O . GLN A 1 632 ? 1.491 -9.174 35.294 1.00 91.19 632 GLN A O 1
ATOM 4891 N N . SER A 1 633 ? -0.485 -9.719 36.218 1.00 92.44 633 SER A N 1
ATOM 4892 C CA . SER A 1 633 ? -0.362 -11.154 35.934 1.00 92.44 633 SER A CA 1
ATOM 4893 C C . SER A 1 633 ? -0.080 -11.429 34.453 1.00 92.44 633 SER A C 1
ATOM 4895 O O . SER A 1 633 ? -0.639 -10.797 33.556 1.00 92.44 633 SER A O 1
ATOM 4897 N N . LEU A 1 634 ? 0.749 -12.439 34.184 1.00 92.88 634 LEU A N 1
ATOM 4898 C CA . LEU A 1 634 ? 0.943 -12.968 32.833 1.00 92.88 634 LEU A CA 1
ATOM 4899 C C . LEU A 1 634 ? -0.360 -13.521 32.246 1.00 92.88 634 LEU A C 1
ATOM 4901 O O . LEU A 1 634 ? -0.535 -13.546 31.032 1.00 92.88 634 LEU A O 1
ATOM 4905 N N . ASP A 1 635 ? -1.306 -13.900 33.094 1.00 94.12 635 ASP A N 1
ATOM 4906 C CA . ASP A 1 635 ? -2.581 -14.468 32.677 1.00 94.12 635 ASP A CA 1
ATOM 4907 C C . ASP A 1 635 ? -3.690 -13.392 32.561 1.00 94.12 635 ASP A C 1
ATOM 4909 O O . ASP A 1 635 ? -4.836 -13.702 32.238 1.00 94.12 635 ASP A O 1
ATOM 4913 N N . THR A 1 636 ? -3.336 -12.103 32.716 1.00 93.50 636 THR A N 1
ATOM 4914 C CA . THR A 1 636 ? -4.203 -10.954 32.401 1.00 93.50 636 THR A CA 1
ATOM 4915 C C . THR A 1 636 ? -4.613 -10.959 30.927 1.00 93.50 636 THR A C 1
ATOM 4917 O O . THR A 1 636 ? -3.763 -11.005 30.033 1.00 93.50 636 THR A O 1
ATOM 4920 N N . ILE A 1 637 ? -5.921 -10.850 30.675 1.00 91.94 637 ILE A N 1
ATOM 4921 C CA . ILE A 1 637 ? -6.517 -10.769 29.335 1.00 91.94 637 ILE A CA 1
ATOM 4922 C C . ILE A 1 637 ? -6.384 -9.343 28.789 1.00 91.94 637 ILE A C 1
ATOM 4924 O O . ILE A 1 637 ? -6.956 -8.401 29.338 1.00 91.94 637 ILE A O 1
ATOM 4928 N N . LEU A 1 638 ? -5.666 -9.198 27.677 1.00 87.94 638 LEU A N 1
ATOM 4929 C CA . LEU A 1 638 ? -5.335 -7.913 27.059 1.00 87.94 638 LEU A CA 1
ATOM 4930 C C . LEU A 1 638 ? -6.544 -7.269 26.363 1.00 87.94 638 LEU A C 1
ATOM 4932 O O . LEU A 1 638 ? -7.316 -7.949 25.680 1.00 87.94 638 LEU A O 1
ATOM 4936 N N . GLN A 1 639 ? -6.669 -5.943 26.465 1.00 83.38 639 GLN A N 1
ATOM 4937 C CA . GLN A 1 639 ? -7.792 -5.160 25.940 1.00 83.38 639 GLN A CA 1
ATOM 4938 C C . GLN A 1 639 ? -7.378 -4.130 24.880 1.00 83.38 639 GLN A C 1
ATOM 4940 O O . GLN A 1 639 ? -6.222 -3.718 24.758 1.00 83.38 639 GLN A O 1
ATOM 4945 N N . ASN A 1 640 ? -8.342 -3.691 24.064 1.00 78.62 640 ASN A N 1
ATOM 4946 C CA . ASN A 1 640 ? -8.102 -2.672 23.041 1.00 78.62 640 ASN A CA 1
ATOM 4947 C C . ASN A 1 640 ? -7.891 -1.289 23.683 1.00 78.62 640 ASN A C 1
ATOM 4949 O O . ASN A 1 640 ? -8.851 -0.593 24.017 1.00 78.62 640 ASN A O 1
ATOM 4953 N N . GLY A 1 641 ? -6.632 -0.870 23.769 1.00 79.31 641 GLY A N 1
ATOM 4954 C CA . GLY A 1 641 ? -6.215 0.408 24.352 1.00 79.31 641 GLY A CA 1
ATOM 4955 C C . GLY A 1 641 ? -4.982 0.262 25.238 1.00 79.31 641 GLY A C 1
ATOM 4956 O O . GLY A 1 641 ? -4.202 1.207 25.341 1.00 79.31 641 GLY A O 1
ATOM 4957 N N . ASP A 1 642 ? -4.773 -0.938 25.785 1.00 88.75 642 ASP A N 1
ATOM 4958 C CA . ASP A 1 642 ? -3.639 -1.255 26.646 1.00 88.75 642 ASP A CA 1
ATOM 4959 C C . ASP A 1 642 ? -2.289 -1.023 25.960 1.00 88.75 642 ASP A C 1
ATOM 4961 O O . ASP A 1 642 ? -2.141 -1.126 24.735 1.00 88.75 642 ASP A O 1
ATOM 4965 N N . ARG A 1 643 ? -1.266 -0.771 26.773 1.00 92.81 643 ARG A N 1
ATOM 4966 C CA . ARG A 1 643 ? 0.134 -0.664 26.369 1.00 92.81 643 ARG A CA 1
ATOM 4967 C C . ARG A 1 643 ? 0.971 -1.684 27.131 1.00 92.81 643 ARG A C 1
ATOM 4969 O O . ARG A 1 643 ? 1.247 -1.502 28.314 1.00 92.81 643 ARG A O 1
ATOM 4976 N N . ILE A 1 644 ? 1.436 -2.712 26.429 1.00 94.44 644 ILE A N 1
ATOM 4977 C CA . ILE A 1 644 ? 2.449 -3.635 26.948 1.00 94.44 644 ILE A CA 1
ATOM 4978 C C . ILE A 1 644 ? 3.807 -2.933 26.869 1.00 94.44 644 ILE A C 1
ATOM 4980 O O . ILE A 1 644 ? 4.131 -2.298 25.856 1.00 94.44 644 ILE A O 1
ATOM 4984 N N . SER A 1 645 ? 4.631 -3.070 27.904 1.00 93.88 645 SER A N 1
ATOM 4985 C CA . SER A 1 645 ? 6.045 -2.702 27.840 1.00 93.88 645 SER A CA 1
ATOM 4986 C C . SER A 1 645 ? 6.943 -3.713 28.545 1.00 93.88 645 SER A C 1
ATOM 4988 O O . SER A 1 645 ? 6.536 -4.341 29.521 1.00 93.88 645 SER A O 1
ATOM 4990 N N . ARG A 1 646 ? 8.161 -3.873 28.024 1.00 93.19 646 ARG A N 1
ATOM 4991 C CA . ARG A 1 646 ? 9.200 -4.752 28.554 1.00 93.19 646 ARG A CA 1
ATOM 4992 C C . ARG A 1 646 ? 10.537 -4.024 28.572 1.00 93.19 646 ARG A C 1
ATOM 4994 O O . ARG A 1 646 ? 10.943 -3.454 27.558 1.00 93.19 646 ARG A O 1
ATOM 5001 N N . ILE A 1 647 ? 11.217 -4.074 29.705 1.00 94.12 647 ILE A N 1
ATOM 5002 C CA . ILE A 1 647 ? 12.574 -3.551 29.862 1.00 94.12 647 ILE A CA 1
ATOM 5003 C C . ILE A 1 647 ? 13.548 -4.627 29.391 1.00 94.12 647 ILE A C 1
ATOM 5005 O O . ILE A 1 647 ? 13.351 -5.816 29.658 1.00 94.12 647 ILE A O 1
ATOM 5009 N N . VAL A 1 648 ? 14.570 -4.229 28.640 1.00 91.88 648 VAL A N 1
ATOM 5010 C CA . VAL A 1 648 ? 15.581 -5.147 28.108 1.00 91.88 648 VAL A CA 1
ATOM 5011 C C . VAL A 1 648 ? 16.974 -4.574 28.296 1.00 91.88 648 VAL A C 1
ATOM 5013 O O . VAL A 1 648 ? 17.201 -3.420 27.946 1.00 91.88 648 VAL A O 1
ATOM 5016 N N . HIS A 1 649 ? 17.896 -5.400 28.788 1.00 92.50 649 HIS A N 1
ATOM 5017 C CA . HIS A 1 649 ? 19.326 -5.241 28.545 1.00 92.50 649 HIS A CA 1
ATOM 5018 C C . HIS A 1 649 ? 19.629 -5.902 27.193 1.00 92.50 649 HIS A C 1
ATOM 5020 O O . HIS A 1 649 ? 19.224 -7.044 26.956 1.00 92.50 649 HIS A O 1
ATOM 5026 N N . TRP A 1 650 ? 20.233 -5.160 26.268 1.00 91.00 650 TRP A N 1
ATOM 5027 C CA . TRP A 1 650 ? 20.358 -5.536 24.861 1.00 91.00 650 TRP A CA 1
ATOM 5028 C C . TRP A 1 650 ? 21.808 -5.456 24.402 1.00 91.00 650 TRP A C 1
ATOM 5030 O O . TRP A 1 650 ? 22.427 -4.398 24.473 1.00 91.00 650 TRP A O 1
ATOM 5040 N N . HIS A 1 651 ? 22.324 -6.561 23.868 1.00 91.75 651 HIS A N 1
ATOM 5041 C CA . HIS A 1 651 ? 23.633 -6.625 23.224 1.00 91.75 651 HIS A CA 1
ATOM 5042 C C . HIS A 1 651 ? 23.426 -6.651 21.702 1.00 91.75 651 HIS A C 1
ATOM 5044 O O . HIS A 1 651 ? 22.462 -7.252 21.214 1.00 91.75 651 HIS A O 1
ATOM 5050 N N . GLU A 1 652 ? 24.318 -6.029 20.934 1.00 92.06 652 GLU A N 1
ATOM 5051 C CA . GLU A 1 652 ? 24.295 -6.133 19.471 1.00 92.06 652 GLU A CA 1
ATOM 5052 C C . GLU A 1 652 ? 25.368 -7.121 18.997 1.00 92.06 652 GLU A C 1
ATOM 5054 O O . GLU A 1 652 ? 26.525 -6.986 19.402 1.00 92.06 652 GLU A O 1
ATOM 5059 N N . PRO A 1 653 ? 25.036 -8.091 18.125 1.00 92.19 653 PRO A N 1
ATOM 5060 C CA . PRO A 1 653 ? 26.040 -8.898 17.452 1.00 92.19 653 PRO A CA 1
ATOM 5061 C C . PRO A 1 653 ? 27.019 -8.014 16.668 1.00 92.19 653 PRO A C 1
ATOM 5063 O O . PRO A 1 653 ? 26.606 -7.023 16.045 1.00 92.19 653 PRO A O 1
ATOM 5066 N N . PRO A 1 654 ? 28.318 -8.346 16.680 1.00 92.19 654 PRO A N 1
ATOM 5067 C CA . PRO A 1 654 ? 29.326 -7.520 16.049 1.00 92.19 654 PRO A CA 1
ATOM 5068 C C . PRO A 1 654 ? 29.319 -7.689 14.527 1.00 92.19 654 PRO A C 1
ATOM 5070 O O . PRO A 1 654 ? 28.856 -8.698 13.986 1.00 92.19 654 PRO A O 1
ATOM 5073 N N . LEU A 1 655 ? 29.856 -6.690 13.827 1.00 92.31 655 LEU A N 1
ATOM 5074 C CA . LEU A 1 655 ? 29.980 -6.699 12.368 1.00 92.31 655 LEU A CA 1
ATOM 5075 C C . LEU A 1 655 ? 31.367 -6.261 11.898 1.00 92.31 655 LEU A C 1
ATOM 5077 O O . LEU A 1 655 ? 32.108 -5.619 12.644 1.00 92.31 655 LEU A O 1
ATOM 5081 N N . VAL A 1 656 ? 31.715 -6.595 10.657 1.00 90.06 656 VAL A N 1
ATOM 5082 C CA . VAL A 1 656 ? 32.958 -6.130 10.028 1.00 90.06 656 VAL A CA 1
ATOM 5083 C C . VAL A 1 656 ? 32.697 -4.829 9.278 1.00 90.06 656 VAL A C 1
ATOM 5085 O O . VAL A 1 656 ? 31.777 -4.739 8.467 1.00 90.06 656 VAL A O 1
ATOM 5088 N N . THR A 1 657 ? 33.532 -3.823 9.528 1.00 91.31 657 THR A N 1
ATOM 5089 C CA . THR A 1 657 ? 33.477 -2.526 8.840 1.00 91.31 657 THR A CA 1
ATOM 5090 C C . THR A 1 657 ? 34.887 -1.963 8.625 1.00 91.31 657 THR A C 1
ATOM 5092 O O . THR A 1 657 ? 35.773 -2.182 9.461 1.00 91.31 657 THR A O 1
ATOM 5095 N N . PRO A 1 658 ? 35.156 -1.200 7.550 1.00 92.19 658 PRO A N 1
ATOM 5096 C CA . PRO A 1 658 ? 36.314 -0.308 7.522 1.00 92.19 658 PRO A CA 1
ATOM 5097 C C . PRO A 1 658 ? 36.183 0.779 8.609 1.00 92.19 658 PRO A C 1
ATOM 5099 O O . PRO A 1 658 ? 35.099 1.001 9.153 1.00 92.19 658 PRO A O 1
ATOM 5102 N N . ALA A 1 659 ? 37.291 1.440 8.960 1.00 93.31 659 ALA A N 1
ATOM 5103 C CA . ALA A 1 659 ? 37.300 2.494 9.986 1.00 93.31 659 ALA A CA 1
ATOM 5104 C C . ALA A 1 659 ? 36.618 3.798 9.518 1.00 93.31 659 ALA A C 1
ATOM 5106 O O . ALA A 1 659 ? 36.085 4.545 10.335 1.00 93.31 659 ALA A O 1
ATOM 5107 N N . LYS A 1 660 ? 36.598 4.022 8.200 1.00 95.50 660 LYS A N 1
ATOM 5108 C CA . LYS A 1 660 ? 35.781 5.002 7.481 1.00 95.50 660 LYS A CA 1
ATOM 5109 C C . LYS A 1 660 ? 35.119 4.263 6.318 1.00 95.50 660 LYS A C 1
ATOM 5111 O O . LYS A 1 660 ? 35.790 3.473 5.660 1.00 95.50 660 LYS A O 1
ATOM 5116 N N . ILE A 1 661 ? 33.834 4.488 6.077 1.00 95.75 661 ILE A N 1
ATOM 5117 C CA . ILE A 1 661 ? 33.116 3.939 4.920 1.00 95.75 661 ILE A CA 1
ATOM 5118 C C . ILE A 1 661 ? 33.178 4.965 3.782 1.00 95.75 661 ILE A C 1
ATOM 5120 O O . ILE A 1 661 ? 33.014 6.164 4.023 1.00 95.75 661 ILE A O 1
ATOM 5124 N N . THR A 1 662 ? 33.422 4.515 2.550 1.00 96.19 662 THR A N 1
ATOM 5125 C CA . THR A 1 662 ? 33.492 5.395 1.377 1.00 96.19 662 THR A CA 1
ATOM 5126 C C . THR A 1 662 ? 32.113 5.966 1.051 1.00 96.19 662 THR A C 1
ATOM 5128 O O . THR A 1 662 ? 31.140 5.229 0.886 1.00 96.19 662 THR A O 1
ATOM 5131 N N . VAL A 1 663 ? 32.033 7.295 0.958 1.00 95.50 663 VAL A N 1
ATOM 5132 C CA . VAL A 1 663 ? 30.825 8.032 0.576 1.00 95.50 663 VAL A CA 1
ATOM 5133 C C . VAL A 1 663 ? 31.220 9.125 -0.410 1.00 95.50 663 VAL A C 1
ATOM 5135 O O . VAL A 1 663 ? 32.076 9.950 -0.090 1.00 95.50 663 VAL A O 1
ATOM 5138 N N . THR A 1 664 ? 30.586 9.164 -1.581 1.00 93.50 664 THR A N 1
ATOM 5139 C CA . THR A 1 664 ? 30.657 10.323 -2.489 1.00 93.50 664 THR A CA 1
ATOM 5140 C C . THR A 1 664 ? 29.328 11.077 -2.482 1.00 93.50 664 THR A C 1
ATOM 5142 O O . THR A 1 664 ? 28.275 10.500 -2.197 1.00 93.50 664 THR A O 1
ATOM 5145 N N . LYS A 1 665 ? 29.378 12.389 -2.730 1.00 91.44 665 LYS A N 1
ATOM 5146 C CA . LYS A 1 665 ? 28.217 13.289 -2.686 1.00 91.44 665 LYS A CA 1
ATOM 5147 C C . LYS A 1 665 ? 28.061 13.959 -4.045 1.00 91.44 665 LYS A C 1
ATOM 5149 O O . LYS A 1 665 ? 29.032 14.498 -4.564 1.00 91.44 665 LYS A O 1
ATOM 5154 N N . HIS A 1 666 ? 26.852 13.923 -4.590 1.00 88.75 666 HIS A N 1
ATOM 5155 C CA . HIS A 1 666 ? 26.502 14.478 -5.901 1.00 88.75 666 HIS A CA 1
ATOM 5156 C C . HIS A 1 666 ? 25.300 15.405 -5.721 1.00 88.75 666 HIS A C 1
ATOM 5158 O O . HIS A 1 666 ? 24.368 15.038 -4.996 1.00 88.75 666 HIS A O 1
ATOM 5164 N N . SER A 1 667 ? 25.288 16.589 -6.342 1.00 86.38 667 SER A N 1
ATOM 5165 C CA . SER A 1 667 ? 24.102 17.451 -6.260 1.00 86.38 667 SER A CA 1
ATOM 5166 C C . SER A 1 667 ? 22.947 16.828 -7.036 1.00 86.38 667 SER A C 1
ATOM 5168 O O . SER A 1 667 ? 23.134 16.342 -8.151 1.00 86.38 667 SER A O 1
ATOM 5170 N N . VAL A 1 668 ? 21.733 16.882 -6.491 1.00 83.50 668 VAL A N 1
ATOM 5171 C CA . VAL A 1 668 ? 20.538 16.433 -7.223 1.00 83.50 668 VAL A CA 1
ATOM 5172 C C . VAL A 1 668 ? 20.298 17.335 -8.442 1.00 83.50 668 VAL A C 1
ATOM 5174 O O . VAL A 1 668 ? 19.991 16.814 -9.508 1.00 83.50 668 VAL A O 1
ATOM 5177 N N . SER A 1 669 ? 20.561 18.642 -8.326 1.00 77.00 669 SER A N 1
ATOM 5178 C CA . SER A 1 669 ? 20.415 19.622 -9.418 1.00 77.00 669 SER A CA 1
ATOM 5179 C C . SER A 1 669 ? 21.428 19.475 -10.562 1.00 77.00 669 SER A C 1
ATOM 5181 O O . SER A 1 669 ? 21.251 20.077 -11.613 1.00 77.00 669 SER A O 1
ATOM 5183 N N . GLN A 1 670 ? 22.497 18.693 -10.372 1.00 74.25 670 GLN A N 1
ATOM 5184 C CA . GLN A 1 670 ? 23.471 18.365 -11.426 1.00 74.25 670 GLN A CA 1
ATOM 5185 C C . GLN A 1 670 ? 23.090 17.094 -12.201 1.00 74.25 670 GLN A C 1
ATOM 5187 O O . GLN A 1 670 ? 23.746 16.756 -13.182 1.00 74.25 670 GLN A O 1
ATOM 5192 N N . LEU A 1 671 ? 22.075 16.362 -11.732 1.00 74.12 671 LEU A N 1
ATOM 5193 C CA . LEU A 1 671 ? 21.693 15.038 -12.233 1.00 74.12 671 LEU A CA 1
ATOM 5194 C C . LEU A 1 671 ? 20.228 14.970 -12.688 1.00 74.12 671 LEU A C 1
ATOM 5196 O O . LEU A 1 671 ? 19.859 14.078 -13.452 1.00 74.12 671 LEU A O 1
ATOM 5200 N N . PHE A 1 672 ? 19.399 15.902 -12.214 1.00 74.94 672 PHE A N 1
ATOM 5201 C CA . PHE A 1 672 ? 18.005 16.075 -12.595 1.00 74.94 672 PHE A CA 1
ATOM 5202 C C . PHE A 1 672 ? 17.683 17.573 -12.653 1.00 74.94 672 PHE A C 1
ATOM 5204 O O . PHE A 1 672 ? 17.930 18.297 -11.690 1.00 74.94 672 PHE A O 1
ATOM 5211 N N . GLU A 1 673 ? 17.090 18.019 -13.758 1.00 58.69 673 GLU A N 1
ATOM 5212 C CA . GLU A 1 673 ? 16.668 19.415 -13.957 1.00 58.69 673 GLU A CA 1
ATOM 5213 C C . GLU A 1 673 ? 15.391 19.762 -13.156 1.00 58.69 673 GLU A C 1
ATOM 5215 O O . GLU A 1 673 ? 15.147 20.919 -12.821 1.00 58.69 673 GLU A O 1
ATOM 5220 N N . GLU A 1 674 ? 14.584 18.755 -12.797 1.00 56.81 674 GLU A N 1
ATOM 5221 C CA . GLU A 1 674 ? 13.298 18.922 -12.108 1.00 56.81 674 GLU A CA 1
ATOM 5222 C C . GLU A 1 674 ? 13.410 19.019 -10.570 1.00 56.81 674 GLU A C 1
ATOM 5224 O O . GLU A 1 674 ? 13.855 18.091 -9.888 1.00 56.81 674 GLU A O 1
ATOM 5229 N N . GLY A 1 675 ? 12.839 20.082 -9.993 1.00 52.31 675 GLY A N 1
ATOM 5230 C CA . GLY A 1 675 ? 12.212 20.040 -8.659 1.00 52.31 675 GLY A CA 1
ATOM 5231 C C . GLY A 1 675 ? 13.118 19.851 -7.430 1.00 52.31 675 GLY A C 1
ATOM 5232 O O . GLY A 1 675 ? 12.610 19.575 -6.337 1.00 52.31 675 GLY A O 1
ATOM 5233 N N . SER A 1 676 ? 14.440 19.985 -7.557 1.00 53.31 676 SER A N 1
ATOM 5234 C CA . SER A 1 676 ? 15.377 19.865 -6.430 1.00 53.31 676 SER A CA 1
ATOM 5235 C C . SER A 1 676 ? 15.653 21.202 -5.733 1.00 53.31 676 SER A C 1
ATOM 5237 O O . SER A 1 676 ? 16.007 22.178 -6.390 1.00 53.31 676 SER A O 1
ATOM 5239 N N . SER A 1 677 ? 15.595 21.239 -4.396 1.00 60.28 677 SER A N 1
ATOM 5240 C CA . SER A 1 677 ? 16.171 22.354 -3.628 1.00 60.28 677 SER A CA 1
ATOM 5241 C C . SER A 1 677 ? 17.701 22.327 -3.708 1.00 60.28 677 SER A C 1
ATOM 5243 O O . SER A 1 677 ? 18.279 21.243 -3.788 1.00 60.28 677 SER A O 1
ATOM 5245 N N . ALA A 1 678 ? 18.356 23.490 -3.612 1.00 62.59 678 ALA A N 1
ATOM 5246 C CA . ALA A 1 678 ? 19.816 23.608 -3.706 1.00 62.59 678 ALA A CA 1
ATOM 5247 C C . ALA A 1 678 ? 20.578 22.692 -2.722 1.00 62.59 678 ALA A C 1
ATOM 5249 O O . ALA A 1 678 ? 21.603 22.123 -3.079 1.00 62.59 678 ALA A O 1
ATOM 5250 N N . ASP A 1 679 ? 20.042 22.476 -1.516 1.00 72.12 679 ASP A N 1
ATOM 5251 C CA . ASP A 1 679 ? 20.655 21.615 -0.492 1.00 72.12 679 ASP A CA 1
ATOM 5252 C C . ASP A 1 679 ? 20.476 20.103 -0.744 1.00 72.12 679 ASP A C 1
ATOM 5254 O O . ASP A 1 679 ? 20.973 19.276 0.026 1.00 72.12 679 ASP A O 1
ATOM 5258 N N . SER A 1 680 ? 19.717 19.698 -1.768 1.00 85.81 680 SER A N 1
ATOM 5259 C CA . SER A 1 680 ? 19.407 18.287 -2.024 1.00 85.81 680 SER A CA 1
ATOM 5260 C C . SER A 1 680 ? 20.609 17.545 -2.617 1.00 85.81 680 SER A C 1
ATOM 5262 O O . SER A 1 680 ? 21.017 17.792 -3.749 1.00 85.81 680 SER A O 1
ATOM 5264 N N . SER A 1 681 ? 21.147 16.581 -1.866 1.00 89.56 681 SER A N 1
ATOM 5265 C CA . SER A 1 681 ? 22.318 15.774 -2.243 1.00 89.56 681 SER A CA 1
ATOM 5266 C C . SER A 1 681 ? 21.996 14.284 -2.338 1.00 89.56 681 SER A C 1
ATOM 5268 O O . SER A 1 681 ? 21.253 13.749 -1.508 1.00 89.56 681 SER A O 1
ATOM 5270 N N . ILE A 1 682 ? 22.616 13.598 -3.302 1.00 91.62 682 ILE A N 1
ATOM 5271 C CA . ILE A 1 682 ? 22.704 12.135 -3.356 1.00 91.62 682 ILE A CA 1
ATOM 5272 C C . ILE A 1 682 ? 24.011 11.698 -2.696 1.00 91.62 682 ILE A C 1
ATOM 5274 O O . ILE A 1 682 ? 25.092 12.139 -3.075 1.00 91.62 682 ILE A O 1
ATOM 5278 N N . TYR A 1 683 ? 23.897 10.803 -1.725 1.00 94.50 683 TYR A N 1
ATOM 5279 C CA . TYR A 1 683 ? 24.994 10.144 -1.034 1.00 94.50 683 TYR A CA 1
ATOM 5280 C C . TYR A 1 683 ? 25.126 8.742 -1.627 1.00 94.50 683 TYR A C 1
ATOM 5282 O O . TYR A 1 683 ? 24.237 7.903 -1.455 1.00 94.50 683 TYR A O 1
ATOM 5290 N N . VAL A 1 684 ? 26.223 8.500 -2.335 1.00 95.31 684 VAL A N 1
ATOM 5291 C CA . VAL A 1 684 ? 26.588 7.192 -2.880 1.00 95.31 684 VAL A CA 1
ATOM 5292 C C . VAL A 1 684 ? 27.505 6.536 -1.861 1.00 95.31 684 VAL A C 1
ATOM 5294 O O . VAL A 1 684 ? 28.644 6.965 -1.684 1.00 95.31 684 VAL A O 1
ATOM 5297 N N . ILE A 1 685 ? 26.987 5.542 -1.149 1.00 96.56 685 ILE A N 1
ATOM 5298 C CA . ILE A 1 685 ? 27.694 4.841 -0.077 1.00 96.56 685 ILE A CA 1
ATOM 5299 C C . ILE A 1 685 ? 28.197 3.511 -0.639 1.00 96.56 685 ILE A C 1
ATOM 5301 O O . ILE A 1 685 ? 27.386 2.723 -1.132 1.00 96.56 685 ILE A O 1
ATOM 5305 N N . ASP A 1 686 ? 29.494 3.226 -0.512 1.00 96.00 686 ASP A N 1
ATOM 5306 C CA . ASP A 1 686 ? 29.975 1.850 -0.646 1.00 96.00 686 ASP A CA 1
ATOM 5307 C C . ASP A 1 686 ? 29.565 1.075 0.604 1.00 96.00 686 ASP A C 1
ATOM 5309 O O . ASP A 1 686 ? 30.157 1.215 1.676 1.00 96.00 686 ASP A O 1
ATOM 5313 N N . LYS A 1 687 ? 28.485 0.303 0.507 1.00 95.62 687 LYS A N 1
ATOM 5314 C CA . LYS A 1 687 ? 27.983 -0.461 1.641 1.00 95.62 687 LYS A CA 1
ATOM 5315 C C . LYS A 1 687 ? 28.947 -1.627 1.918 1.00 95.62 687 LYS A C 1
ATOM 5317 O O . LYS A 1 687 ? 29.023 -2.540 1.092 1.00 95.62 687 LYS A O 1
ATOM 5322 N N . PRO A 1 688 ? 29.552 -1.736 3.117 1.00 93.19 688 PRO A N 1
ATOM 5323 C CA . PRO A 1 688 ? 30.306 -2.931 3.470 1.00 93.19 688 PRO A CA 1
ATOM 5324 C C . PRO A 1 688 ? 29.385 -4.156 3.560 1.00 93.19 688 PRO A C 1
ATOM 5326 O O . PRO A 1 688 ? 28.204 -4.065 3.932 1.00 93.19 688 PRO A O 1
ATOM 5329 N N . ALA A 1 689 ? 29.929 -5.336 3.262 1.00 85.94 689 ALA A N 1
ATOM 5330 C CA . ALA A 1 689 ? 29.254 -6.593 3.568 1.00 85.94 689 ALA A CA 1
ATOM 5331 C C . ALA A 1 689 ? 28.987 -6.708 5.084 1.00 85.94 689 ALA A C 1
ATOM 5333 O O . ALA A 1 689 ? 29.565 -5.988 5.892 1.00 85.94 689 ALA A O 1
ATOM 5334 N N . THR A 1 690 ? 28.104 -7.620 5.489 1.00 84.38 690 THR A N 1
ATOM 5335 C CA . THR A 1 690 ? 27.647 -7.835 6.883 1.00 84.38 690 THR A CA 1
ATOM 5336 C C . THR A 1 690 ? 26.776 -6.729 7.514 1.00 84.38 690 THR A C 1
ATOM 5338 O O . THR A 1 690 ? 25.983 -7.043 8.406 1.00 84.38 690 THR A O 1
ATOM 5341 N N . VAL A 1 691 ? 26.831 -5.475 7.050 1.00 90.06 691 VAL A N 1
ATOM 5342 C CA . VAL A 1 691 ? 26.106 -4.341 7.666 1.00 90.06 691 VAL A CA 1
ATOM 5343 C C . VAL A 1 691 ? 24.619 -4.285 7.248 1.00 90.06 691 VAL A C 1
ATOM 5345 O O . VAL A 1 691 ? 24.323 -4.339 6.052 1.00 90.06 691 VAL A O 1
ATOM 5348 N N . PRO A 1 692 ? 23.643 -4.141 8.167 1.00 91.88 692 PRO A N 1
ATOM 5349 C CA . PRO A 1 692 ? 22.251 -3.828 7.826 1.00 91.88 692 PRO A CA 1
ATOM 5350 C C . PRO A 1 692 ? 22.066 -2.323 7.566 1.00 91.88 692 PRO A C 1
ATOM 5352 O O . PRO A 1 692 ? 22.686 -1.496 8.223 1.00 91.88 692 PRO A O 1
ATOM 5355 N N . ILE A 1 693 ? 21.198 -1.941 6.620 1.00 94.00 693 ILE A N 1
ATOM 5356 C CA . ILE A 1 693 ? 21.035 -0.522 6.235 1.00 94.00 693 ILE A CA 1
ATOM 5357 C C . ILE A 1 693 ? 20.430 0.314 7.373 1.00 94.00 693 ILE A C 1
ATOM 5359 O O . ILE A 1 693 ? 20.996 1.328 7.767 1.00 94.00 693 ILE A O 1
ATOM 5363 N N . TYR A 1 694 ? 19.295 -0.132 7.908 1.00 90.94 694 TYR A N 1
ATOM 5364 C CA . TYR A 1 694 ? 18.574 0.513 9.008 1.00 90.94 694 TYR A CA 1
ATOM 5365 C C . TYR A 1 694 ? 18.688 -0.340 10.282 1.00 90.94 694 TYR A C 1
ATOM 5367 O O . TYR A 1 694 ? 18.930 -1.547 10.158 1.00 90.94 694 TYR A O 1
ATOM 5375 N N . PRO A 1 695 ? 18.392 0.222 11.469 1.00 88.69 695 PRO A N 1
ATOM 5376 C CA . PRO A 1 695 ? 18.126 -0.561 12.671 1.00 88.69 695 PRO A CA 1
ATOM 5377 C C . PRO A 1 695 ? 17.078 -1.657 12.418 1.00 88.69 695 PRO A C 1
ATOM 5379 O O . PRO A 1 695 ? 15.954 -1.367 11.993 1.00 88.69 695 PRO A O 1
ATOM 5382 N N . ALA A 1 696 ? 17.458 -2.918 12.621 1.00 83.69 696 ALA A N 1
ATOM 5383 C CA . ALA A 1 696 ? 16.655 -4.089 12.274 1.00 83.69 696 ALA A CA 1
ATOM 5384 C C . ALA A 1 696 ? 17.125 -5.345 13.024 1.00 83.69 696 ALA A C 1
ATOM 5386 O O . ALA A 1 696 ? 18.309 -5.686 13.018 1.00 83.69 696 ALA A O 1
ATOM 5387 N N . GLY A 1 697 ? 16.182 -6.085 13.614 1.00 82.31 697 GLY A N 1
ATOM 5388 C CA . GLY A 1 697 ? 16.505 -7.257 14.430 1.00 82.31 697 GLY A CA 1
ATOM 5389 C C . GLY A 1 697 ? 17.347 -6.847 15.648 1.00 82.31 697 GLY A C 1
ATOM 5390 O O . GLY A 1 697 ? 16.908 -5.969 16.392 1.00 82.31 697 GLY A O 1
ATOM 5391 N N . PRO A 1 698 ? 18.532 -7.447 15.866 1.00 86.69 698 PRO A N 1
ATOM 5392 C CA . PRO A 1 698 ? 19.391 -7.107 16.994 1.00 86.69 698 PRO A CA 1
ATOM 5393 C C . PRO A 1 698 ? 20.353 -5.940 16.754 1.00 86.69 698 PRO A C 1
ATOM 5395 O O . PRO A 1 698 ? 21.061 -5.580 17.688 1.00 86.69 698 PRO A O 1
ATOM 5398 N N . PHE A 1 699 ? 20.374 -5.351 15.556 1.00 89.94 699 PHE A N 1
ATOM 5399 C CA . PHE A 1 699 ? 21.292 -4.273 15.187 1.00 89.94 699 PHE A CA 1
ATOM 5400 C C . PHE A 1 699 ? 20.588 -2.905 15.248 1.00 89.94 699 PHE A C 1
ATOM 5402 O O . PHE A 1 699 ? 19.564 -2.722 14.582 1.00 89.94 699 PHE A O 1
ATOM 5409 N N . TYR A 1 700 ? 21.142 -1.939 15.986 1.00 88.69 700 TYR A N 1
ATOM 5410 C CA . TYR A 1 700 ? 20.703 -0.538 16.034 1.00 88.69 700 TYR A CA 1
ATOM 5411 C C . TYR A 1 700 ? 21.892 0.406 15.807 1.00 88.69 700 TYR A C 1
ATOM 5413 O O . TYR A 1 700 ? 21.942 1.059 14.763 1.00 88.69 700 TYR A O 1
ATOM 5421 N N . ALA A 1 701 ? 22.865 0.428 16.721 1.00 89.94 701 ALA A N 1
ATOM 5422 C CA . ALA A 1 701 ? 24.127 1.154 16.559 1.00 89.94 701 ALA A CA 1
ATOM 5423 C C . ALA A 1 701 ? 25.011 0.517 15.470 1.00 89.94 701 ALA A C 1
ATOM 5425 O O . ALA A 1 701 ? 25.671 1.220 14.704 1.00 89.94 701 ALA A O 1
ATOM 5426 N N . ASN A 1 702 ? 24.952 -0.809 15.315 1.00 92.69 702 ASN A N 1
ATOM 5427 C CA . ASN A 1 702 ? 25.535 -1.541 14.188 1.00 92.69 702 ASN A CA 1
ATOM 5428 C C . ASN A 1 702 ? 24.639 -1.469 12.926 1.00 92.69 702 ASN A C 1
ATOM 5430 O O . ASN A 1 702 ? 24.377 -2.483 12.277 1.00 92.69 702 ASN A O 1
ATOM 5434 N N . SER A 1 703 ? 24.166 -0.272 12.548 1.00 93.75 703 SER A N 1
ATOM 5435 C CA . SER A 1 703 ? 23.423 -0.035 11.297 1.00 93.75 703 SER A CA 1
ATOM 5436 C C . SER A 1 703 ? 24.054 1.057 10.427 1.00 93.75 703 SER A C 1
ATOM 5438 O O . SER A 1 703 ? 24.606 2.038 10.922 1.00 93.75 703 SER A O 1
ATOM 5440 N N . LEU A 1 704 ? 23.993 0.872 9.105 1.00 95.62 704 LEU A N 1
ATOM 5441 C CA . LEU A 1 704 ? 24.725 1.689 8.136 1.00 95.62 704 LEU A CA 1
ATOM 5442 C C . LEU A 1 704 ? 24.349 3.168 8.223 1.00 95.62 704 LEU A C 1
ATOM 5444 O O . LEU A 1 704 ? 25.242 4.002 8.297 1.00 95.62 704 LEU A O 1
ATOM 5448 N N . LEU A 1 705 ? 23.053 3.498 8.211 1.00 95.56 705 LEU A N 1
ATOM 5449 C CA . LEU A 1 705 ? 22.625 4.899 8.189 1.00 95.56 705 LEU A CA 1
ATOM 5450 C C . LEU A 1 705 ? 23.117 5.651 9.425 1.00 95.56 705 LEU A C 1
ATOM 5452 O O . LEU A 1 705 ? 23.691 6.716 9.267 1.00 95.56 705 LEU A O 1
ATOM 5456 N N . SER A 1 706 ? 22.993 5.077 10.623 1.00 93.88 706 SER A N 1
ATOM 5457 C CA . SER A 1 706 ? 23.476 5.716 11.854 1.00 93.88 706 SER A CA 1
ATOM 5458 C C . SER A 1 706 ? 25.006 5.822 11.913 1.00 93.88 706 SER A C 1
ATOM 5460 O O . SER A 1 706 ? 25.525 6.775 12.493 1.00 93.88 706 SER A O 1
ATOM 5462 N N . MET A 1 707 ? 25.739 4.915 11.255 1.00 95.81 707 MET A N 1
ATOM 5463 C CA . MET A 1 707 ? 27.192 5.046 11.099 1.00 95.81 707 MET A CA 1
ATOM 5464 C C . MET A 1 707 ? 27.605 6.129 10.094 1.00 95.81 707 MET A C 1
ATOM 5466 O O . MET A 1 707 ? 28.559 6.860 10.358 1.00 95.81 707 MET A O 1
ATOM 5470 N N . ILE A 1 708 ? 26.896 6.268 8.969 1.00 96.62 708 ILE A N 1
ATOM 5471 C CA . ILE A 1 708 ? 27.168 7.319 7.974 1.00 96.62 708 ILE A CA 1
ATOM 5472 C C . ILE A 1 708 ? 26.697 8.691 8.467 1.00 96.62 708 ILE A C 1
ATOM 5474 O O . ILE A 1 708 ? 27.410 9.669 8.275 1.00 96.62 708 ILE A O 1
ATOM 5478 N N . GLU A 1 709 ? 25.553 8.781 9.149 1.00 95.75 709 GLU A N 1
ATOM 5479 C CA . GLU A 1 709 ? 25.071 10.026 9.759 1.00 95.75 709 GLU A CA 1
ATOM 5480 C C . GLU A 1 709 ? 26.108 10.575 10.750 1.00 95.75 709 GLU A C 1
ATOM 5482 O O . GLU A 1 709 ? 26.504 11.733 10.635 1.00 95.75 709 GLU A O 1
ATOM 5487 N N . ALA A 1 710 ? 26.653 9.724 11.626 1.00 95.25 710 ALA A N 1
ATOM 5488 C CA . ALA A 1 710 ? 27.734 10.105 12.534 1.00 95.25 710 ALA A CA 1
ATOM 5489 C C . ALA A 1 710 ? 29.069 10.420 11.826 1.00 95.25 710 ALA A C 1
ATOM 5491 O O . ALA A 1 710 ? 29.773 11.335 12.246 1.00 95.25 710 ALA A O 1
ATOM 5492 N N . GLN A 1 711 ? 29.439 9.683 10.770 1.00 96.38 711 GLN A N 1
ATOM 5493 C CA . GLN A 1 711 ? 30.676 9.933 10.013 1.00 96.38 711 GLN A CA 1
ATOM 5494 C C . GLN A 1 711 ? 30.640 11.270 9.258 1.00 96.38 711 GLN A C 1
ATOM 5496 O O . GLN A 1 711 ? 31.642 11.977 9.203 1.00 96.38 711 GLN A O 1
ATOM 5501 N N . GLU A 1 712 ? 29.497 11.601 8.662 1.00 94.69 712 GLU A N 1
ATOM 5502 C CA . GLU A 1 712 ? 29.326 12.749 7.768 1.00 94.69 712 GLU A CA 1
ATOM 5503 C C . GLU A 1 712 ? 28.792 14.004 8.487 1.00 94.69 712 GLU A C 1
ATOM 5505 O O . GLU A 1 712 ? 28.451 14.985 7.826 1.00 94.69 712 GLU A O 1
ATOM 5510 N N . GLY A 1 713 ? 28.708 13.980 9.825 1.00 93.19 713 GLY A N 1
ATOM 5511 C CA . GLY A 1 713 ? 28.247 15.103 10.654 1.00 93.19 713 GLY A CA 1
ATOM 5512 C C . GLY A 1 713 ? 26.754 15.428 10.512 1.00 93.19 713 GLY A C 1
ATOM 5513 O O . GLY A 1 713 ? 26.338 16.558 10.765 1.00 93.19 713 GLY A O 1
ATOM 5514 N N . LEU A 1 714 ? 25.944 14.466 10.067 1.00 92.50 714 LEU A N 1
ATOM 5515 C CA . LEU A 1 714 ? 24.527 14.659 9.771 1.00 92.50 714 LEU A CA 1
ATOM 5516 C C . LEU A 1 714 ? 23.655 14.412 11.006 1.00 92.50 714 LEU A C 1
ATOM 5518 O O . LEU A 1 714 ? 23.969 13.609 11.881 1.00 92.50 714 LEU A O 1
ATOM 5522 N N . GLN A 1 715 ? 22.493 15.063 11.036 1.00 90.69 715 GLN A N 1
ATOM 5523 C CA . GLN A 1 715 ? 21.499 14.836 12.083 1.00 90.69 715 GLN A CA 1
ATOM 5524 C C . GLN A 1 715 ? 20.934 13.405 12.009 1.00 90.69 715 GLN A C 1
ATOM 5526 O O . GLN A 1 715 ? 20.649 12.938 10.901 1.00 90.69 715 GLN A O 1
ATOM 5531 N N . PRO A 1 716 ? 20.696 12.709 13.138 1.00 91.44 716 PRO A N 1
ATOM 5532 C CA . PRO A 1 716 ? 20.178 11.346 13.097 1.00 91.44 716 PRO A CA 1
ATOM 5533 C C . PRO A 1 716 ? 18.804 11.251 12.415 1.00 91.44 716 PRO A C 1
ATOM 5535 O O . PRO A 1 716 ? 17.932 12.118 12.572 1.00 91.44 716 PRO A O 1
ATOM 5538 N N . LYS A 1 717 ? 18.586 10.174 11.658 1.00 89.62 717 LYS A N 1
ATOM 5539 C CA . LYS A 1 717 ? 17.403 9.974 10.800 1.00 89.62 717 LYS A CA 1
ATOM 5540 C C . LYS A 1 717 ? 17.195 11.128 9.804 1.00 89.62 717 LYS A C 1
ATOM 5542 O O . LYS A 1 717 ? 16.064 11.608 9.655 1.00 89.62 717 LYS A O 1
ATOM 5547 N N . SER A 1 718 ? 18.262 11.603 9.169 1.00 90.62 718 SER A N 1
ATOM 5548 C CA . SER A 1 718 ? 18.227 12.527 8.026 1.00 90.62 718 SER A CA 1
ATOM 5549 C C . SER A 1 718 ? 18.469 11.820 6.691 1.00 90.62 718 SER A C 1
ATOM 5551 O O . SER A 1 718 ? 17.903 12.247 5.686 1.00 90.62 718 SER A O 1
ATOM 5553 N N . LEU A 1 719 ? 19.228 10.717 6.663 1.00 93.75 719 LEU A N 1
ATOM 5554 C CA . LEU A 1 719 ? 19.487 9.974 5.430 1.00 93.75 719 LEU A CA 1
ATOM 5555 C C . LEU A 1 719 ? 18.318 9.060 5.041 1.00 93.75 719 LEU A C 1
ATOM 5557 O O . LEU A 1 719 ? 17.805 8.254 5.821 1.00 93.75 719 LEU A O 1
ATOM 5561 N N . LEU A 1 720 ? 17.927 9.172 3.775 1.00 93.81 720 LEU A N 1
ATOM 5562 C CA . LEU A 1 720 ? 16.797 8.499 3.150 1.00 93.81 720 LEU A CA 1
ATOM 5563 C C . LEU A 1 720 ? 17.298 7.611 1.994 1.00 93.81 720 LEU A C 1
ATOM 5565 O O . LEU A 1 720 ? 17.443 8.088 0.868 1.00 93.81 720 LEU A O 1
ATOM 5569 N N . PRO A 1 721 ? 17.580 6.316 2.232 1.00 94.69 721 PRO A N 1
ATOM 5570 C CA . PRO A 1 721 ? 17.926 5.373 1.169 1.00 94.69 721 PRO A CA 1
ATOM 5571 C C . PRO A 1 721 ? 16.826 5.255 0.109 1.00 94.69 721 PRO A C 1
ATOM 5573 O O . PRO A 1 721 ? 15.643 5.071 0.411 1.00 94.69 721 PRO A O 1
ATOM 5576 N N . CYS A 1 722 ? 17.240 5.322 -1.153 1.00 92.81 722 CYS A N 1
ATOM 5577 C CA . CYS A 1 722 ? 16.370 5.261 -2.327 1.00 92.81 722 CYS A CA 1
ATOM 5578 C C . CYS A 1 722 ? 16.063 3.819 -2.766 1.00 92.81 722 CYS A C 1
ATOM 5580 O O . CYS A 1 722 ? 15.069 3.565 -3.443 1.00 92.81 722 CYS A O 1
ATOM 5582 N N . HIS A 1 723 ? 16.886 2.857 -2.351 1.00 91.44 723 HIS A N 1
ATOM 5583 C CA . HIS A 1 723 ? 16.658 1.422 -2.521 1.00 91.44 723 HIS A CA 1
ATOM 5584 C C . HIS A 1 723 ? 17.213 0.655 -1.312 1.00 91.44 723 HIS A C 1
ATOM 5586 O O . HIS A 1 723 ? 17.606 1.244 -0.309 1.00 91.44 723 HIS A O 1
ATOM 5592 N N . ARG A 1 724 ? 17.229 -0.678 -1.391 1.00 90.75 724 ARG A N 1
ATOM 5593 C CA . ARG A 1 724 ? 17.878 -1.543 -0.402 1.00 90.75 724 ARG A CA 1
ATOM 5594 C C . ARG A 1 724 ? 18.843 -2.510 -1.075 1.00 90.75 724 ARG A C 1
ATOM 5596 O O . ARG A 1 724 ? 18.563 -3.001 -2.166 1.00 90.75 724 ARG A O 1
ATOM 5603 N N . LEU A 1 725 ? 19.913 -2.820 -0.360 1.00 92.62 725 LEU A N 1
ATOM 5604 C CA . LEU A 1 725 ? 20.701 -4.043 -0.487 1.00 92.62 725 LEU A CA 1
ATOM 5605 C C . LEU A 1 725 ? 20.371 -4.950 0.710 1.00 92.62 725 LEU A C 1
ATOM 5607 O O . LEU A 1 725 ? 19.819 -4.487 1.714 1.00 92.62 725 LEU A O 1
ATOM 5611 N N . ASP A 1 726 ? 20.682 -6.240 0.615 1.00 89.62 726 ASP A N 1
ATOM 5612 C CA . ASP A 1 726 ? 20.541 -7.165 1.744 1.00 89.62 726 ASP A CA 1
ATOM 5613 C C . ASP A 1 726 ? 21.771 -7.080 2.677 1.00 89.62 726 ASP A C 1
ATOM 5615 O O . ASP A 1 726 ? 22.817 -6.555 2.295 1.00 89.62 726 ASP A O 1
ATOM 5619 N N . ARG A 1 727 ? 21.653 -7.558 3.929 1.00 88.19 727 ARG A N 1
ATOM 5620 C CA . ARG A 1 727 ? 22.682 -7.375 4.982 1.00 88.19 727 ARG A CA 1
ATOM 5621 C C . ARG A 1 727 ? 24.081 -7.820 4.529 1.00 88.19 727 ARG A C 1
ATOM 5623 O O . ARG A 1 727 ? 25.059 -7.110 4.746 1.00 88.19 727 ARG A O 1
ATOM 5630 N N . CYS A 1 728 ? 24.163 -8.987 3.899 1.00 87.62 728 CYS A N 1
ATOM 5631 C CA . CYS A 1 728 ? 25.404 -9.625 3.466 1.00 87.62 728 CYS A CA 1
ATOM 5632 C C . CYS A 1 728 ? 25.960 -9.119 2.117 1.00 87.62 728 CYS A C 1
ATOM 5634 O O . CYS A 1 728 ? 27.131 -9.359 1.846 1.00 87.62 728 CYS A O 1
ATOM 5636 N N . THR A 1 729 ? 25.166 -8.403 1.313 1.00 92.44 729 THR A N 1
ATOM 5637 C CA . THR A 1 729 ? 25.559 -7.817 0.013 1.00 92.44 729 THR A CA 1
ATOM 5638 C C . THR A 1 729 ? 26.354 -6.524 0.211 1.00 92.44 729 THR A C 1
ATOM 5640 O O . THR A 1 729 ? 25.978 -5.726 1.072 1.00 92.44 729 THR A O 1
ATOM 5643 N N . SER A 1 730 ? 27.405 -6.281 -0.576 1.00 95.12 730 SER A N 1
ATOM 5644 C CA . SER A 1 730 ? 28.188 -5.026 -0.557 1.00 95.12 730 SER A CA 1
ATOM 5645 C C . SER A 1 730 ? 27.937 -4.132 -1.784 1.00 95.12 730 SER A C 1
ATOM 5647 O O . SER A 1 730 ? 27.157 -4.511 -2.660 1.00 95.12 730 SER A O 1
ATOM 5649 N N . GLY A 1 731 ? 28.586 -2.965 -1.857 1.00 96.06 731 GLY A N 1
ATOM 5650 C CA . GLY A 1 731 ? 28.585 -2.068 -3.021 1.00 96.06 731 GLY A CA 1
ATOM 5651 C C . GLY A 1 731 ? 27.560 -0.932 -2.963 1.00 96.06 731 GLY A C 1
ATOM 5652 O O . GLY A 1 731 ? 27.018 -0.616 -1.900 1.00 96.06 731 GLY A O 1
ATOM 5653 N N . VAL A 1 732 ? 27.296 -0.324 -4.123 1.00 96.06 732 VAL A N 1
ATOM 5654 C CA . VAL A 1 732 ? 26.521 0.916 -4.305 1.00 96.06 732 VAL A CA 1
ATOM 5655 C C . VAL A 1 732 ? 25.177 0.913 -3.558 1.00 96.06 732 VAL A C 1
ATOM 5657 O O . VAL A 1 732 ? 24.249 0.167 -3.893 1.00 96.06 732 VAL A O 1
ATOM 5660 N N . LEU A 1 733 ? 25.031 1.836 -2.603 1.00 96.44 733 LEU A N 1
ATOM 5661 C CA . LEU A 1 733 ? 23.753 2.242 -2.017 1.00 96.44 733 LEU A CA 1
ATOM 5662 C C . LEU A 1 733 ? 23.532 3.751 -2.187 1.00 96.44 733 LEU A C 1
ATOM 5664 O O . LEU A 1 733 ? 24.312 4.559 -1.688 1.00 96.44 733 LEU A O 1
ATOM 5668 N N . LEU A 1 734 ? 22.423 4.126 -2.827 1.00 94.94 734 LEU A N 1
ATOM 5669 C CA . LEU A 1 734 ? 22.008 5.518 -3.006 1.00 94.94 734 LEU A CA 1
ATOM 5670 C C . LEU A 1 734 ? 21.089 5.979 -1.863 1.00 94.94 734 LEU A C 1
ATOM 5672 O O . LEU A 1 734 ? 20.012 5.409 -1.654 1.00 94.94 734 LEU A O 1
ATOM 5676 N N . CYS A 1 735 ? 21.480 7.052 -1.178 1.00 95.50 735 CYS A N 1
ATOM 5677 C CA . CYS A 1 735 ? 20.707 7.769 -0.158 1.00 95.50 735 CYS A CA 1
ATOM 5678 C C . CYS A 1 735 ? 20.558 9.253 -0.524 1.00 95.50 735 CYS A C 1
ATOM 5680 O O . CYS A 1 735 ? 21.357 9.780 -1.288 1.00 95.50 735 CYS A O 1
ATOM 5682 N N . THR A 1 736 ? 19.580 9.954 0.049 1.00 93.75 736 THR A N 1
ATOM 5683 C CA . THR A 1 736 ? 19.475 11.425 -0.031 1.00 93.75 736 THR A CA 1
ATOM 5684 C C . THR A 1 736 ? 19.221 12.039 1.344 1.00 93.75 736 THR A C 1
ATOM 5686 O O . THR A 1 736 ? 18.787 11.344 2.261 1.00 93.75 736 THR A O 1
ATOM 5689 N N . ASN A 1 737 ? 19.460 13.340 1.501 1.00 88.75 737 ASN A N 1
ATOM 5690 C CA . ASN A 1 737 ? 19.109 14.100 2.712 1.00 88.75 737 ASN A CA 1
ATOM 5691 C C . ASN A 1 737 ? 17.668 14.661 2.695 1.00 88.75 737 ASN A C 1
ATOM 5693 O O . ASN A 1 737 ? 17.105 14.948 3.750 1.00 88.75 737 ASN A O 1
ATOM 5697 N N . THR A 1 738 ? 17.042 14.807 1.520 1.00 86.38 738 THR A N 1
ATOM 5698 C CA . THR A 1 738 ? 15.679 15.354 1.373 1.00 86.38 738 THR A CA 1
ATOM 5699 C C . THR A 1 738 ? 14.670 14.314 0.873 1.00 86.38 738 THR A C 1
ATOM 5701 O O . THR A 1 738 ? 14.993 13.402 0.106 1.00 86.38 738 THR A O 1
ATOM 5704 N N . SER A 1 739 ? 13.409 14.442 1.313 1.00 85.31 739 SER A N 1
ATOM 5705 C CA . SER A 1 739 ? 12.310 13.544 0.902 1.00 85.31 739 SER A CA 1
ATOM 5706 C C . SER A 1 739 ? 11.839 13.770 -0.541 1.00 85.31 739 SER A C 1
ATOM 5708 O O . SER A 1 739 ? 11.292 12.846 -1.144 1.00 85.31 739 SER A O 1
ATOM 5710 N N . SER A 1 740 ? 12.056 14.966 -1.094 1.00 84.50 740 SER A N 1
ATOM 5711 C CA . SER A 1 740 ? 11.853 15.284 -2.513 1.00 84.50 740 SER A CA 1
ATOM 5712 C C . SER A 1 740 ? 12.834 14.491 -3.375 1.00 84.50 740 SER A C 1
ATOM 5714 O O . SER A 1 740 ? 12.401 13.651 -4.163 1.00 84.50 740 SER A O 1
ATOM 5716 N N . ALA A 1 741 ? 14.141 14.633 -3.131 1.00 86.44 741 ALA A N 1
ATOM 5717 C CA . ALA A 1 741 ? 15.174 13.876 -3.836 1.00 86.44 741 ALA A CA 1
ATOM 5718 C C . ALA A 1 741 ? 15.004 12.355 -3.677 1.00 86.44 741 ALA A C 1
ATOM 5720 O O . ALA A 1 741 ? 15.099 11.618 -4.658 1.00 86.44 741 ALA A O 1
ATOM 5721 N N . ALA A 1 742 ? 14.649 11.881 -2.474 1.00 89.38 742 ALA A N 1
ATOM 5722 C CA . ALA A 1 742 ? 14.352 10.466 -2.248 1.00 89.38 742 ALA A CA 1
ATOM 5723 C C . ALA A 1 742 ? 13.202 9.975 -3.143 1.00 89.38 742 ALA A C 1
ATOM 5725 O O . ALA A 1 742 ? 13.248 8.861 -3.660 1.00 89.38 742 ALA A O 1
ATOM 5726 N N . SER A 1 743 ? 12.168 10.800 -3.335 1.00 87.38 743 SER A N 1
ATOM 5727 C CA . SER A 1 743 ? 11.008 10.472 -4.170 1.00 87.38 743 SER A CA 1
ATOM 5728 C C . SER A 1 743 ? 11.347 10.495 -5.663 1.00 87.38 743 SER A C 1
ATOM 5730 O O . SER A 1 743 ? 10.895 9.606 -6.387 1.00 87.38 743 SER A O 1
ATOM 5732 N N . LEU A 1 744 ? 12.179 11.447 -6.098 1.00 85.62 744 LEU A N 1
ATOM 5733 C CA . LEU A 1 744 ? 12.672 11.591 -7.471 1.00 85.62 744 LEU A CA 1
ATOM 5734 C C . LEU A 1 744 ? 13.557 10.404 -7.884 1.00 85.62 744 LEU A C 1
ATOM 5736 O O . LEU A 1 744 ? 13.228 9.682 -8.825 1.00 85.62 744 LEU A O 1
ATOM 5740 N N . VAL A 1 745 ? 14.602 10.087 -7.115 1.00 85.69 745 VAL A N 1
ATOM 5741 C CA . VAL A 1 745 ? 15.467 8.923 -7.390 1.00 85.69 745 VAL A CA 1
ATOM 5742 C C . VAL A 1 745 ? 14.657 7.616 -7.318 1.00 85.69 745 VAL A C 1
ATOM 5744 O O . VAL A 1 745 ? 14.814 6.728 -8.160 1.00 85.69 745 VAL A O 1
ATOM 5747 N N . GLN A 1 746 ? 13.698 7.505 -6.387 1.00 89.06 746 GLN A N 1
ATOM 5748 C CA . GLN A 1 746 ? 12.753 6.380 -6.350 1.00 89.06 746 GLN A CA 1
ATOM 5749 C C . GLN A 1 746 ? 11.777 6.324 -7.539 1.00 89.06 746 GLN A C 1
ATOM 5751 O O . GLN A 1 746 ? 11.210 5.255 -7.772 1.00 89.06 746 GLN A O 1
ATOM 5756 N N . ARG A 1 747 ? 11.533 7.421 -8.268 1.00 85.06 747 ARG A N 1
ATOM 5757 C CA . ARG A 1 747 ? 10.721 7.446 -9.498 1.00 85.06 747 ARG A CA 1
ATOM 5758 C C . ARG A 1 747 ? 11.496 6.786 -10.636 1.00 85.06 747 ARG A C 1
ATOM 5760 O O . ARG A 1 747 ? 11.013 5.795 -11.184 1.00 85.06 747 ARG A O 1
ATOM 5767 N N . HIS A 1 748 ? 12.735 7.220 -10.888 1.00 83.00 748 HIS A N 1
ATOM 5768 C CA . HIS A 1 748 ? 13.613 6.607 -11.899 1.00 83.00 748 HIS A CA 1
ATOM 5769 C C . HIS A 1 748 ? 13.861 5.116 -11.597 1.00 83.00 748 HIS A C 1
ATOM 5771 O O . HIS A 1 748 ? 13.717 4.271 -12.481 1.00 83.00 748 HIS A O 1
ATOM 5777 N N . LEU A 1 749 ? 14.113 4.761 -10.327 1.00 81.06 749 LEU A N 1
ATOM 5778 C CA . LEU A 1 749 ? 14.281 3.367 -9.877 1.00 81.06 749 LEU A CA 1
ATOM 5779 C C . LEU A 1 749 ? 13.044 2.469 -10.089 1.00 81.06 749 LEU A C 1
ATOM 5781 O O . LEU A 1 749 ? 13.197 1.245 -10.106 1.00 81.06 749 LEU A O 1
ATOM 5785 N N . LYS A 1 750 ? 11.833 3.038 -10.207 1.00 78.56 750 LYS A N 1
ATOM 5786 C CA . LYS A 1 750 ? 10.585 2.304 -10.507 1.00 78.56 750 LYS A CA 1
ATOM 5787 C C . LYS A 1 750 ? 10.316 2.234 -12.007 1.00 78.56 750 LYS A C 1
ATOM 5789 O O . LYS A 1 750 ? 9.967 1.164 -12.496 1.00 78.56 750 LYS A O 1
ATOM 5794 N N . GLY A 1 751 ? 10.520 3.335 -12.731 1.00 69.62 751 GLY A N 1
ATOM 5795 C CA . GLY A 1 751 ? 10.296 3.448 -14.177 1.00 69.62 751 GLY A CA 1
ATOM 5796 C C . GLY A 1 751 ? 11.348 2.761 -15.056 1.00 69.62 751 GLY A C 1
ATOM 5797 O O . GLY A 1 751 ? 11.477 3.116 -16.218 1.00 69.62 751 GLY A O 1
ATOM 5798 N N . LYS A 1 752 ? 12.147 1.833 -14.507 1.00 69.12 752 LYS A N 1
ATOM 5799 C CA . LYS A 1 752 ? 13.284 1.151 -15.161 1.00 69.12 752 LYS A CA 1
ATOM 5800 C C . LYS A 1 752 ? 14.392 2.062 -15.737 1.00 69.12 752 LYS A C 1
ATOM 5802 O O . LYS A 1 752 ? 15.374 1.526 -16.237 1.00 69.12 752 LYS A O 1
ATOM 5807 N N . LYS A 1 753 ? 14.333 3.392 -15.564 1.00 74.38 753 LYS A N 1
ATOM 5808 C CA . LYS A 1 753 ? 15.380 4.376 -15.939 1.00 74.38 753 LYS A CA 1
ATOM 5809 C C . LYS A 1 753 ? 16.700 4.259 -15.137 1.00 74.38 753 LYS A C 1
ATOM 5811 O O . LYS A 1 753 ? 17.527 5.164 -15.163 1.00 74.38 753 LYS A O 1
ATOM 5816 N N . VAL A 1 754 ? 16.902 3.173 -14.384 1.00 82.81 754 VAL A N 1
ATOM 5817 C CA . VAL A 1 754 ? 18.132 2.918 -13.617 1.00 82.81 754 VAL A CA 1
ATOM 5818 C C . VAL A 1 754 ? 18.628 1.510 -13.902 1.00 82.81 754 VAL A C 1
ATOM 5820 O O . VAL A 1 754 ? 18.038 0.538 -13.416 1.00 82.81 754 VAL A O 1
ATOM 5823 N N . LYS A 1 755 ? 19.725 1.408 -14.655 1.00 88.81 755 LYS A N 1
ATOM 5824 C CA . LYS A 1 755 ? 20.435 0.143 -14.865 1.00 88.81 755 LYS A CA 1
ATOM 5825 C C . LYS A 1 755 ? 21.232 -0.203 -13.609 1.00 88.81 755 LYS A C 1
ATOM 5827 O O . LYS A 1 755 ? 21.712 0.682 -12.899 1.00 88.81 755 LYS A O 1
ATOM 5832 N N . LYS A 1 756 ? 21.353 -1.497 -13.313 1.00 93.00 756 LYS A N 1
ATOM 5833 C CA . LYS A 1 756 ? 22.073 -2.007 -12.135 1.00 93.00 756 LYS A CA 1
ATOM 5834 C C . LYS A 1 756 ? 22.919 -3.194 -12.544 1.00 93.00 756 LYS A C 1
ATOM 5836 O O . LYS A 1 756 ? 22.399 -4.118 -13.165 1.00 93.00 756 LYS A O 1
ATOM 5841 N N . LEU A 1 757 ? 24.184 -3.170 -12.163 1.00 95.19 757 LEU A N 1
ATOM 5842 C CA . LEU A 1 757 ? 25.174 -4.172 -12.508 1.00 95.19 757 LEU A CA 1
ATOM 5843 C C . LEU A 1 757 ? 25.812 -4.677 -11.219 1.00 95.19 757 LEU A C 1
ATOM 5845 O O . LEU A 1 757 ? 26.377 -3.919 -10.429 1.00 95.19 757 LEU A O 1
ATOM 5849 N N . TYR A 1 758 ? 25.635 -5.968 -10.985 1.00 96.69 758 TYR A N 1
ATOM 5850 C CA . TYR A 1 758 ? 26.170 -6.695 -9.849 1.00 96.69 758 TYR A CA 1
ATOM 5851 C C . TYR A 1 758 ? 27.261 -7.645 -10.328 1.00 96.69 758 TYR A C 1
ATOM 5853 O O . TYR A 1 758 ? 27.186 -8.183 -11.431 1.00 96.69 758 TYR A O 1
ATOM 5861 N N . LEU A 1 759 ? 28.223 -7.905 -9.454 1.00 96.81 759 LEU A N 1
ATOM 5862 C CA . LEU A 1 759 ? 29.158 -9.011 -9.585 1.00 96.81 759 LEU A CA 1
ATOM 5863 C C . LEU A 1 759 ? 28.767 -10.094 -8.577 1.00 96.81 759 LEU A C 1
ATOM 5865 O O . LEU A 1 759 ? 28.480 -9.779 -7.417 1.00 96.81 759 LEU A O 1
ATOM 5869 N N . ALA A 1 760 ? 28.763 -11.355 -8.999 1.00 96.56 760 ALA A N 1
ATOM 5870 C CA . ALA A 1 760 ? 28.542 -12.508 -8.134 1.00 96.56 760 ALA A CA 1
ATOM 5871 C C . ALA A 1 760 ? 29.639 -13.560 -8.343 1.00 96.56 760 ALA A C 1
ATOM 5873 O O . ALA A 1 760 ? 30.042 -13.804 -9.480 1.00 96.56 760 ALA A O 1
ATOM 5874 N N . ARG A 1 761 ? 30.081 -14.220 -7.267 1.00 95.62 761 ARG A N 1
ATOM 5875 C CA . ARG A 1 761 ? 30.832 -15.481 -7.349 1.00 95.62 761 ARG A CA 1
ATOM 5876 C C . ARG A 1 761 ? 29.920 -16.632 -6.933 1.00 95.62 761 ARG A C 1
ATOM 5878 O O . ARG A 1 761 ? 29.342 -16.609 -5.847 1.00 95.62 761 ARG A O 1
ATOM 5885 N N . VAL A 1 762 ? 29.768 -17.618 -7.808 1.00 95.38 762 VAL A N 1
ATOM 5886 C CA . VAL A 1 762 ? 28.830 -18.744 -7.671 1.00 95.38 762 VAL A CA 1
ATOM 5887 C C . VAL A 1 762 ? 29.571 -20.073 -7.705 1.00 95.38 762 VAL A C 1
ATOM 5889 O O . VAL A 1 762 ? 30.643 -20.161 -8.304 1.00 95.38 762 VAL A O 1
ATOM 5892 N N . LYS A 1 763 ? 29.008 -21.105 -7.071 1.00 92.75 763 LYS A N 1
ATOM 5893 C CA . LYS A 1 763 ? 29.547 -22.469 -7.153 1.00 92.75 763 LYS A CA 1
ATOM 5894 C C . LYS A 1 763 ? 29.264 -23.083 -8.529 1.00 92.75 763 LYS A C 1
ATOM 5896 O O . LYS A 1 763 ? 28.147 -22.949 -9.017 1.00 92.75 763 LYS A O 1
ATOM 5901 N N . GLY A 1 764 ? 30.230 -23.812 -9.085 1.00 92.06 764 GLY A N 1
ATOM 5902 C CA . GLY A 1 764 ? 30.127 -24.550 -10.340 1.00 92.06 764 GLY A CA 1
ATOM 5903 C C . GLY A 1 764 ? 30.568 -23.737 -11.556 1.00 92.06 764 GLY A C 1
ATOM 5904 O O . GLY A 1 764 ? 30.657 -22.506 -11.510 1.00 92.06 764 GLY A O 1
ATOM 5905 N N . LYS A 1 765 ? 30.794 -24.426 -12.681 1.00 93.56 765 LYS A N 1
ATOM 5906 C CA . LYS A 1 765 ? 30.975 -23.807 -14.004 1.00 93.56 765 LYS A CA 1
ATOM 5907 C C . LYS A 1 765 ? 29.647 -23.230 -14.504 1.00 93.56 765 LYS A C 1
ATOM 5909 O O . LYS A 1 765 ? 28.783 -23.984 -14.954 1.00 93.56 765 LYS A O 1
ATOM 5914 N N . PHE A 1 766 ? 29.480 -21.911 -14.407 1.00 93.25 766 PHE A N 1
ATOM 5915 C CA . PHE A 1 766 ? 28.277 -21.219 -14.859 1.00 93.25 766 PHE A CA 1
ATOM 5916 C C . PHE A 1 766 ? 28.213 -21.251 -16.395 1.00 93.25 766 PHE A C 1
ATOM 5918 O O . PHE A 1 766 ? 29.222 -20.940 -17.040 1.00 93.25 766 PHE A O 1
ATOM 5925 N N . PRO A 1 767 ? 27.067 -21.636 -16.980 1.00 90.12 767 PRO A N 1
ATOM 5926 C CA . PRO A 1 767 ? 26.930 -21.828 -18.419 1.00 90.12 767 PRO A CA 1
ATOM 5927 C C . PRO A 1 767 ? 27.202 -20.526 -19.179 1.00 90.12 767 PRO A C 1
ATOM 5929 O O . PRO A 1 767 ? 26.828 -19.445 -18.719 1.00 90.12 767 PRO A O 1
ATOM 5932 N N . THR A 1 768 ? 27.884 -20.612 -20.321 1.00 88.69 768 THR A N 1
ATOM 5933 C CA . THR A 1 768 ? 28.186 -19.430 -21.151 1.00 88.69 768 THR A CA 1
ATOM 5934 C C . THR A 1 768 ? 27.045 -19.050 -22.089 1.00 88.69 768 THR A C 1
ATOM 5936 O O . THR A 1 768 ? 26.878 -17.873 -22.394 1.00 88.69 768 THR A O 1
ATOM 5939 N N . THR A 1 769 ? 26.227 -20.027 -22.474 1.00 85.19 769 THR A N 1
ATOM 5940 C CA . THR A 1 769 ? 25.054 -19.884 -23.342 1.00 85.19 769 THR A CA 1
ATOM 5941 C C . THR A 1 769 ? 23.803 -20.464 -22.663 1.00 85.19 769 THR A C 1
ATOM 5943 O O . THR A 1 769 ? 23.920 -21.388 -21.849 1.00 85.19 769 THR A O 1
ATOM 5946 N N . PRO A 1 770 ? 22.577 -20.022 -23.009 1.00 81.94 770 PRO A N 1
ATOM 5947 C CA . PRO A 1 770 ? 21.355 -20.682 -22.538 1.00 81.94 770 PRO A CA 1
ATOM 5948 C C . PRO A 1 770 ? 21.259 -22.162 -22.951 1.00 81.94 770 PRO A C 1
ATOM 5950 O O . PRO A 1 770 ? 20.652 -22.959 -22.240 1.00 81.94 770 PRO A O 1
ATOM 5953 N N . ALA A 1 771 ? 21.889 -22.551 -24.066 1.00 78.94 771 ALA A N 1
ATOM 5954 C CA . ALA A 1 771 ? 21.902 -23.929 -24.560 1.00 78.94 771 ALA A CA 1
ATOM 5955 C C . ALA A 1 771 ? 22.687 -24.898 -23.653 1.00 78.94 771 ALA A C 1
ATOM 5957 O O . ALA A 1 771 ? 22.381 -26.087 -23.613 1.00 78.94 771 ALA A O 1
ATOM 5958 N N . GLU A 1 772 ? 23.651 -24.421 -22.863 1.00 79.25 772 GLU A N 1
ATOM 5959 C CA . GLU A 1 772 ? 24.351 -25.256 -21.874 1.00 79.25 772 GLU A CA 1
ATOM 5960 C C . GLU A 1 772 ? 23.472 -25.621 -20.659 1.00 79.25 772 GLU A C 1
ATOM 5962 O O . GLU A 1 772 ? 23.819 -26.519 -19.891 1.00 79.25 772 GLU A O 1
ATOM 5967 N N . MET A 1 773 ? 22.312 -24.975 -20.479 1.00 73.31 773 MET A N 1
ATOM 5968 C CA . MET A 1 773 ? 21.457 -25.134 -19.291 1.00 73.31 773 MET A CA 1
ATOM 5969 C C . MET A 1 773 ? 20.564 -26.387 -19.290 1.00 73.31 773 MET A C 1
ATOM 5971 O O . MET A 1 773 ? 19.822 -26.598 -18.329 1.00 73.31 773 MET A O 1
ATOM 5975 N N . ILE A 1 774 ? 20.665 -27.237 -20.321 1.00 57.09 774 ILE A N 1
ATOM 5976 C CA . ILE A 1 774 ? 19.835 -28.438 -20.575 1.00 57.09 774 ILE A CA 1
ATOM 5977 C C . ILE A 1 774 ? 19.707 -29.396 -19.370 1.00 57.09 774 ILE A C 1
ATOM 5979 O O . ILE A 1 774 ? 18.727 -30.128 -19.274 1.00 57.09 774 ILE A O 1
ATOM 5983 N N . HIS A 1 775 ? 20.660 -29.381 -18.433 1.00 55.16 775 HIS A N 1
ATOM 5984 C CA . HIS A 1 775 ? 20.703 -30.284 -17.272 1.00 55.16 775 HIS A CA 1
ATOM 5985 C C . HIS A 1 775 ? 20.313 -29.616 -15.936 1.00 55.16 775 HIS A C 1
ATOM 5987 O O . HIS A 1 775 ? 20.558 -30.181 -14.869 1.00 55.16 775 HIS A O 1
ATOM 5993 N N . THR A 1 776 ? 19.741 -28.407 -15.956 1.00 63.47 776 THR A N 1
ATOM 5994 C CA . THR A 1 776 ? 19.326 -27.699 -14.731 1.00 63.47 776 THR A CA 1
ATOM 5995 C C . THR A 1 776 ? 17.886 -28.048 -14.334 1.00 63.47 776 THR A C 1
ATOM 5997 O O . THR A 1 776 ? 16.967 -27.944 -15.140 1.00 63.47 776 THR A O 1
ATOM 6000 N N . ASN A 1 777 ? 17.668 -28.436 -13.069 1.00 67.38 777 ASN A N 1
ATOM 6001 C CA . ASN A 1 777 ? 16.332 -28.705 -12.510 1.00 67.38 777 ASN A CA 1
ATOM 6002 C C . ASN A 1 777 ? 15.584 -27.392 -12.210 1.00 67.38 777 ASN A C 1
ATOM 6004 O O . ASN A 1 777 ? 15.399 -27.007 -11.052 1.00 67.38 777 ASN A O 1
ATOM 6008 N N . VAL A 1 778 ? 15.184 -26.686 -13.266 1.00 73.00 778 VAL A N 1
ATOM 6009 C CA . VAL A 1 778 ? 14.393 -25.452 -13.190 1.00 73.00 778 VAL A CA 1
ATOM 6010 C C . VAL A 1 778 ? 12.956 -25.785 -12.753 1.00 73.00 778 VAL A C 1
ATOM 6012 O O . VAL A 1 778 ? 12.341 -26.659 -13.358 1.00 73.00 778 VAL A O 1
ATOM 6015 N N . PRO A 1 779 ? 12.380 -25.106 -11.743 1.00 74.69 779 PRO A N 1
ATOM 6016 C CA . PRO A 1 779 ? 10.968 -25.267 -11.395 1.00 74.69 779 PRO A CA 1
ATOM 6017 C C . PRO A 1 779 ? 10.051 -24.761 -12.513 1.00 74.69 779 PRO A C 1
ATOM 6019 O O . PRO A 1 779 ? 10.299 -23.683 -13.041 1.00 74.69 779 PRO A O 1
ATOM 6022 N N . ASP A 1 780 ? 8.929 -25.440 -12.765 1.00 73.88 780 ASP A N 1
ATOM 6023 C CA . ASP A 1 780 ? 7.963 -25.168 -13.855 1.00 73.88 780 ASP A CA 1
ATOM 6024 C C . ASP A 1 780 ? 7.458 -23.712 -13.962 1.00 73.88 780 ASP A C 1
ATOM 6026 O O . ASP A 1 780 ? 6.940 -23.285 -14.990 1.00 73.88 780 ASP A O 1
ATOM 6030 N N . CYS A 1 781 ? 7.575 -22.938 -12.881 1.00 62.66 781 CYS A N 1
ATOM 6031 C CA . CYS A 1 781 ? 7.193 -21.525 -12.813 1.00 62.66 781 CYS A CA 1
ATOM 6032 C C . CYS A 1 781 ? 8.353 -20.545 -13.049 1.00 62.66 781 CYS A C 1
ATOM 6034 O O . CYS A 1 781 ? 8.186 -19.344 -12.827 1.00 62.66 781 CYS A O 1
ATOM 6036 N N . ALA A 1 782 ? 9.516 -21.034 -13.474 1.00 74.88 782 ALA A N 1
ATOM 6037 C CA . ALA A 1 782 ? 10.658 -20.242 -13.896 1.00 74.88 782 ALA A CA 1
ATOM 6038 C C . ALA A 1 782 ? 11.038 -20.572 -15.348 1.00 74.88 782 ALA A C 1
ATOM 6040 O O . ALA A 1 782 ? 10.962 -21.720 -15.777 1.00 74.88 782 ALA A O 1
ATOM 6041 N N . SER A 1 783 ? 11.469 -19.563 -16.103 1.00 78.69 783 SER A N 1
ATOM 6042 C CA . SER A 1 783 ? 11.889 -19.698 -17.501 1.00 78.69 783 SER A CA 1
ATOM 6043 C C . SER A 1 783 ? 13.272 -19.090 -17.734 1.00 78.69 783 SER A C 1
ATOM 6045 O O . SER A 1 783 ? 13.682 -18.156 -17.032 1.00 78.69 783 SER A O 1
ATOM 6047 N N . LEU A 1 784 ? 13.982 -19.631 -18.728 1.00 83.19 784 LEU A N 1
ATOM 6048 C CA . LEU A 1 784 ? 15.369 -19.297 -19.053 1.00 83.19 784 LEU A CA 1
ATOM 6049 C C . LEU A 1 784 ? 15.535 -18.843 -20.507 1.00 83.19 784 LEU A C 1
ATOM 6051 O O . LEU A 1 784 ? 14.853 -19.350 -21.395 1.00 83.19 784 LEU A O 1
ATOM 6055 N N . GLY A 1 785 ? 16.513 -17.964 -20.734 1.00 76.88 785 GLY A N 1
ATOM 6056 C CA . GLY A 1 785 ? 17.016 -17.589 -22.061 1.00 76.88 785 GLY A CA 1
ATOM 6057 C C . GLY A 1 785 ? 16.649 -16.169 -22.502 1.00 76.88 785 GLY A C 1
ATOM 6058 O O . GLY A 1 785 ? 15.593 -15.647 -22.156 1.00 76.88 785 GLY A O 1
ATOM 6059 N N . TRP A 1 786 ? 17.547 -15.534 -23.262 1.00 78.44 786 TRP A N 1
ATOM 6060 C CA . TRP A 1 786 ? 17.301 -14.233 -23.901 1.00 78.44 786 TRP A CA 1
ATOM 6061 C C . TRP A 1 786 ? 18.031 -14.104 -25.243 1.00 78.44 786 TRP A C 1
ATOM 6063 O O . TRP A 1 786 ? 17.388 -13.821 -26.251 1.00 78.44 786 TRP A O 1
ATOM 6073 N N . ASN A 1 787 ? 19.342 -14.343 -25.269 1.00 82.88 787 ASN A N 1
ATOM 6074 C CA . ASN A 1 787 ? 20.165 -14.410 -26.478 1.00 82.88 787 ASN A CA 1
ATOM 6075 C C . ASN A 1 787 ? 21.354 -15.370 -26.255 1.00 82.88 787 ASN A C 1
ATOM 6077 O O . ASN A 1 787 ? 21.476 -15.958 -25.180 1.00 82.88 787 ASN A O 1
ATOM 6081 N N . ASP A 1 788 ? 22.221 -15.529 -27.256 1.00 79.06 788 ASP A N 1
ATOM 6082 C CA . ASP A 1 788 ? 23.283 -16.547 -27.251 1.00 79.06 788 ASP A CA 1
ATOM 6083 C C . ASP A 1 788 ? 24.271 -16.422 -26.079 1.00 79.06 788 ASP A C 1
ATOM 6085 O O . ASP A 1 788 ? 24.744 -17.439 -25.579 1.00 79.06 788 ASP A O 1
ATOM 6089 N N . ASP A 1 789 ? 24.561 -15.200 -25.615 1.00 84.12 789 ASP A N 1
ATOM 6090 C CA . ASP A 1 789 ? 25.618 -14.907 -24.637 1.00 84.12 789 ASP A CA 1
ATOM 6091 C C . ASP A 1 789 ? 25.118 -14.331 -23.295 1.00 84.12 789 ASP A C 1
ATOM 6093 O O . ASP A 1 789 ? 25.926 -13.929 -22.449 1.00 84.12 789 ASP A O 1
ATOM 6097 N N . VAL A 1 790 ? 23.798 -14.263 -23.078 1.00 90.38 790 VAL A N 1
ATOM 6098 C CA . VAL A 1 790 ? 23.204 -13.814 -21.809 1.00 90.38 790 VAL A CA 1
ATOM 6099 C C . VAL A 1 790 ? 22.006 -14.672 -21.408 1.00 90.38 790 VAL A C 1
ATOM 6101 O O . VAL A 1 790 ? 20.996 -14.801 -22.104 1.00 90.38 790 VAL A O 1
ATOM 6104 N N . ILE A 1 791 ? 22.081 -15.187 -20.185 1.00 91.31 791 ILE A N 1
ATOM 6105 C CA . ILE A 1 791 ? 21.030 -15.977 -19.551 1.00 91.31 791 ILE A CA 1
ATOM 6106 C C . ILE A 1 791 ? 20.088 -15.034 -18.801 1.00 91.31 791 ILE A C 1
ATOM 6108 O O . ILE A 1 791 ? 20.433 -14.502 -17.744 1.00 91.31 791 ILE A O 1
ATOM 6112 N N . GLU A 1 792 ? 18.876 -14.825 -19.316 1.00 93.44 792 GLU A N 1
ATOM 6113 C CA . GLU A 1 792 ? 17.775 -14.297 -18.502 1.00 93.44 792 GLU A CA 1
ATOM 6114 C C . GLU A 1 792 ? 17.163 -15.419 -17.654 1.00 93.44 792 GLU A C 1
ATOM 6116 O O . GLU A 1 792 ? 16.966 -16.532 -18.134 1.00 93.44 792 GLU A O 1
ATOM 6121 N N . ILE A 1 793 ? 16.859 -15.111 -16.392 1.00 92.56 793 ILE A N 1
ATOM 6122 C CA . ILE A 1 793 ? 16.091 -15.947 -15.467 1.00 92.56 793 ILE A CA 1
ATOM 6123 C C . ILE A 1 793 ? 14.856 -15.152 -15.050 1.00 92.56 793 ILE A C 1
ATOM 6125 O O . ILE A 1 793 ? 14.969 -14.174 -14.294 1.00 92.56 793 ILE A O 1
ATOM 6129 N N . SER A 1 794 ? 13.686 -15.590 -15.507 1.00 92.94 794 SER A N 1
ATOM 6130 C CA . SER A 1 794 ? 12.380 -15.089 -15.075 1.00 92.94 794 SER A CA 1
ATOM 6131 C C . SER A 1 794 ? 11.776 -16.083 -14.088 1.00 92.94 794 SER A C 1
ATOM 6133 O O . SER A 1 794 ? 11.467 -17.208 -14.456 1.00 92.94 794 SER A O 1
ATOM 6135 N N . ALA A 1 795 ? 11.645 -15.693 -12.820 1.00 90.12 795 ALA A N 1
ATOM 6136 C CA . ALA A 1 795 ? 11.152 -16.551 -11.744 1.00 90.12 795 ALA A CA 1
ATOM 6137 C C . ALA A 1 795 ? 10.364 -15.712 -10.714 1.00 90.12 795 ALA A C 1
ATOM 6139 O O . ALA A 1 795 ? 10.937 -14.803 -10.096 1.00 90.12 795 ALA A O 1
ATOM 6140 N N . PRO A 1 796 ? 9.053 -15.943 -10.499 1.00 90.00 796 PRO A N 1
ATOM 6141 C CA . PRO A 1 796 ? 8.266 -15.161 -9.550 1.00 90.00 796 PRO A CA 1
ATOM 6142 C C . PRO A 1 796 ? 8.603 -15.518 -8.096 1.00 90.00 796 PRO A C 1
ATOM 6144 O O . PRO A 1 796 ? 8.593 -16.682 -7.701 1.00 90.00 796 PRO A O 1
ATOM 6147 N N . ILE A 1 797 ? 8.868 -14.505 -7.267 1.00 90.94 797 ILE A N 1
ATOM 6148 C CA . ILE A 1 797 ? 9.292 -14.695 -5.870 1.00 90.94 797 ILE A CA 1
ATOM 6149 C C . ILE A 1 797 ? 8.127 -14.466 -4.905 1.00 90.94 797 ILE A C 1
ATOM 6151 O O . ILE A 1 797 ? 7.524 -13.385 -4.864 1.00 90.94 797 ILE A O 1
ATOM 6155 N N . SER A 1 798 ? 7.852 -15.475 -4.082 1.00 87.25 798 SER A N 1
ATOM 6156 C CA . SER A 1 798 ? 6.877 -15.445 -2.990 1.00 87.25 798 SER A CA 1
ATOM 6157 C C . SER A 1 798 ? 7.548 -15.223 -1.625 1.00 87.25 798 SER A C 1
ATOM 6159 O O . SER A 1 798 ? 8.773 -15.099 -1.510 1.00 87.25 798 SER A O 1
ATOM 6161 N N . VAL A 1 799 ? 6.729 -15.097 -0.580 1.00 84.44 799 VAL A N 1
ATOM 6162 C CA . VAL A 1 799 ? 7.157 -14.935 0.817 1.00 84.44 799 VAL A CA 1
ATOM 6163 C C . VAL A 1 799 ? 6.191 -15.694 1.723 1.00 84.44 799 VAL A C 1
ATOM 6165 O O . VAL A 1 799 ? 4.981 -15.480 1.632 1.00 84.44 799 VAL A O 1
ATOM 6168 N N . GLN A 1 800 ? 6.724 -16.532 2.607 1.00 72.88 800 GLN A N 1
ATOM 6169 C CA . GLN A 1 800 ? 5.963 -17.351 3.552 1.00 72.88 800 GLN A CA 1
ATOM 6170 C C . GLN A 1 800 ? 6.548 -17.215 4.967 1.00 72.88 800 GLN A C 1
ATOM 6172 O O . GLN A 1 800 ? 7.731 -16.918 5.131 1.00 72.88 800 GLN A O 1
ATOM 6177 N N . PHE A 1 801 ? 5.690 -17.399 5.969 1.00 60.16 801 PHE A N 1
ATOM 6178 C CA . PHE A 1 801 ? 6.070 -17.697 7.349 1.00 60.16 801 PHE A CA 1
ATOM 6179 C C . PHE A 1 801 ? 5.960 -19.219 7.507 1.00 60.16 801 PHE A C 1
ATOM 6181 O O . PHE A 1 801 ? 4.985 -19.796 7.021 1.00 60.16 801 PHE A O 1
ATOM 6188 N N . GLU A 1 802 ? 6.949 -19.882 8.101 1.00 51.56 802 GLU A N 1
ATOM 6189 C CA . GLU A 1 802 ? 6.879 -21.331 8.327 1.00 51.56 802 GLU A CA 1
ATOM 6190 C C . GLU A 1 802 ? 6.123 -21.606 9.636 1.00 51.56 802 GLU A C 1
ATOM 6192 O O . GLU A 1 802 ? 6.569 -21.204 10.704 1.00 51.56 802 GLU A O 1
ATOM 6197 N N . ASP A 1 803 ? 4.977 -22.296 9.565 1.00 42.97 803 ASP A N 1
ATOM 6198 C CA . ASP A 1 803 ? 4.099 -22.578 10.721 1.00 42.97 803 ASP A CA 1
ATOM 6199 C C . ASP A 1 803 ? 4.680 -23.631 11.705 1.00 42.97 803 ASP A C 1
ATOM 6201 O O . ASP A 1 803 ? 3.980 -24.151 12.575 1.00 42.97 803 ASP A O 1
ATOM 6205 N N . SER A 1 804 ? 5.961 -23.989 11.566 1.00 40.31 804 SER A N 1
ATOM 6206 C CA . SER A 1 804 ? 6.657 -24.988 12.385 1.00 40.31 804 SER A CA 1
ATOM 6207 C C . SER A 1 804 ? 7.183 -24.402 13.698 1.00 40.31 804 SER A C 1
ATOM 6209 O O . SER A 1 804 ? 7.834 -23.357 13.720 1.00 40.31 804 SER A O 1
ATOM 6211 N N . SER A 1 805 ? 6.960 -25.117 14.800 1.00 42.78 805 SER A N 1
ATOM 6212 C CA . SER A 1 805 ? 7.223 -24.678 16.175 1.00 42.78 805 SER A CA 1
ATOM 6213 C C . SER A 1 805 ? 8.705 -24.408 16.501 1.00 42.78 805 SER A C 1
ATOM 6215 O O . SER A 1 805 ? 9.382 -25.284 17.041 1.00 42.78 805 SER A O 1
ATOM 6217 N N . SER A 1 806 ? 9.202 -23.200 16.195 1.00 40.75 806 SER A N 1
ATOM 6218 C CA . SER A 1 806 ? 10.213 -22.416 16.957 1.00 40.75 806 SER A CA 1
ATOM 6219 C C . SER A 1 806 ? 10.912 -21.301 16.151 1.00 40.75 806 SER A C 1
ATOM 6221 O O . SER A 1 806 ? 11.634 -20.504 16.753 1.00 40.75 806 SER A O 1
ATOM 6223 N N . ASP A 1 807 ? 10.707 -21.196 14.831 1.00 47.06 807 ASP A N 1
ATOM 6224 C CA . ASP A 1 807 ? 11.365 -20.181 13.986 1.00 47.06 807 ASP A CA 1
ATOM 6225 C C . ASP A 1 807 ? 10.369 -19.392 13.115 1.00 47.06 807 ASP A C 1
ATOM 6227 O O . ASP A 1 807 ? 10.001 -19.804 12.018 1.00 47.06 807 ASP A O 1
ATOM 6231 N N . ASP A 1 808 ? 9.981 -18.204 13.594 1.00 46.28 808 ASP A N 1
ATOM 6232 C CA . ASP A 1 808 ? 9.087 -17.244 12.917 1.00 46.28 808 ASP A CA 1
ATOM 6233 C C . ASP A 1 808 ? 9.817 -16.497 11.771 1.00 46.28 808 ASP A C 1
ATOM 6235 O O . ASP A 1 808 ? 10.005 -15.275 11.765 1.00 46.28 808 ASP A O 1
ATOM 6239 N N . MET A 1 809 ? 10.348 -17.265 10.814 1.00 54.66 809 MET A N 1
ATOM 6240 C CA . MET A 1 809 ? 11.213 -16.786 9.734 1.00 54.66 809 MET A CA 1
ATOM 6241 C C . MET A 1 809 ? 10.428 -16.461 8.455 1.00 54.66 809 MET A C 1
ATOM 6243 O O . MET A 1 809 ? 9.800 -17.313 7.832 1.00 54.66 809 MET A O 1
ATOM 6247 N N . LEU A 1 810 ? 10.566 -15.213 7.992 1.00 63.91 810 LEU A N 1
ATOM 6248 C CA . LEU A 1 810 ? 10.105 -14.746 6.678 1.00 63.91 810 LEU A CA 1
ATOM 6249 C C . LEU A 1 810 ? 10.972 -15.318 5.540 1.00 63.91 810 LEU A C 1
ATOM 6251 O O . LEU A 1 810 ? 11.905 -14.666 5.051 1.00 63.91 810 LEU A O 1
ATOM 6255 N N . LYS A 1 811 ? 10.652 -16.534 5.101 1.00 76.56 811 LYS A N 1
ATOM 6256 C CA . LYS A 1 811 ? 11.347 -17.246 4.022 1.00 76.56 811 LYS A CA 1
ATOM 6257 C C . LYS A 1 811 ? 10.904 -16.739 2.649 1.00 76.56 811 LYS A C 1
ATOM 6259 O O . LYS A 1 811 ? 9.743 -16.380 2.437 1.00 76.56 811 LYS A O 1
ATOM 6264 N N . ARG A 1 812 ? 11.841 -16.697 1.700 1.00 87.81 812 ARG A N 1
ATOM 6265 C CA . ARG A 1 812 ? 11.593 -16.338 0.294 1.00 87.81 812 ARG A CA 1
ATOM 6266 C C . ARG A 1 812 ? 11.948 -17.523 -0.587 1.00 87.81 812 ARG A C 1
ATOM 6268 O O . ARG A 1 812 ? 12.942 -18.189 -0.327 1.00 87.81 812 ARG A O 1
ATOM 6275 N N . PHE A 1 813 ? 11.142 -17.748 -1.613 1.00 87.94 813 PHE A N 1
ATOM 6276 C CA . PHE A 1 813 ? 11.240 -18.892 -2.515 1.00 87.94 813 PHE A CA 1
ATOM 6277 C C . PHE A 1 813 ? 10.564 -18.550 -3.849 1.00 87.94 813 PHE A C 1
ATOM 6279 O O . PHE A 1 813 ? 9.787 -17.591 -3.925 1.00 87.94 813 PHE A O 1
ATOM 6286 N N . VAL A 1 814 ? 10.872 -19.314 -4.896 1.00 86.25 814 VAL A N 1
ATOM 6287 C CA . VAL A 1 814 ? 10.198 -19.216 -6.200 1.00 86.25 814 VAL A CA 1
ATOM 6288 C C . VAL A 1 814 ? 8.877 -19.990 -6.156 1.00 86.25 814 VAL A C 1
ATOM 6290 O O . VAL A 1 814 ? 8.789 -21.034 -5.515 1.00 86.25 814 VAL A O 1
ATOM 6293 N N . SER A 1 815 ? 7.823 -19.443 -6.763 1.00 83.25 815 SER A N 1
ATOM 6294 C CA . SER A 1 815 ? 6.470 -20.016 -6.739 1.00 83.25 815 SER A CA 1
ATOM 6295 C C . SER A 1 815 ? 5.610 -19.404 -7.852 1.00 83.25 815 SER A C 1
ATOM 6297 O O . SER A 1 815 ? 5.735 -18.195 -8.065 1.00 83.25 815 SER A O 1
ATOM 6299 N N . PRO A 1 816 ? 4.671 -20.143 -8.485 1.00 77.00 816 PRO A N 1
ATOM 6300 C CA . PRO A 1 816 ? 3.749 -19.567 -9.478 1.00 77.00 816 PRO A CA 1
ATOM 6301 C C . PRO A 1 816 ? 2.939 -18.395 -8.901 1.00 77.00 816 PRO A C 1
ATOM 6303 O O . PRO A 1 816 ? 2.656 -17.403 -9.563 1.00 77.00 816 PRO A O 1
ATOM 6306 N N . ASP A 1 817 ? 2.630 -18.497 -7.609 1.00 78.50 817 ASP A N 1
ATOM 6307 C CA . ASP A 1 817 ? 1.829 -17.572 -6.808 1.00 78.50 817 ASP A CA 1
ATOM 6308 C C . ASP A 1 817 ? 2.649 -16.350 -6.30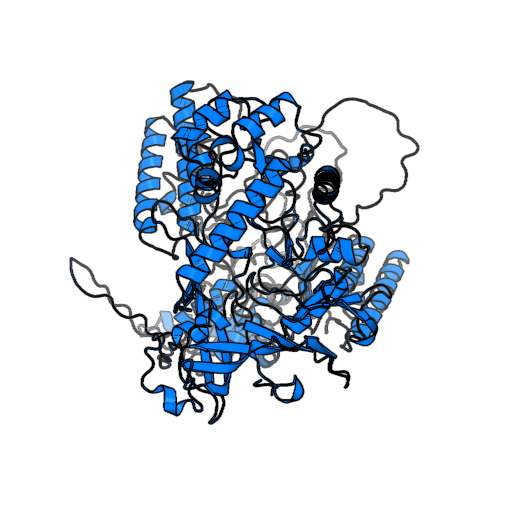1 1.00 78.50 817 ASP A C 1
ATOM 6310 O O . ASP A 1 817 ? 2.202 -15.573 -5.446 1.00 78.50 817 ASP A O 1
ATOM 6314 N N . GLY A 1 818 ? 3.898 -16.221 -6.774 1.00 82.25 818 GLY A N 1
ATOM 6315 C CA . GLY A 1 818 ? 4.867 -15.184 -6.423 1.00 82.25 818 GLY A CA 1
ATOM 6316 C C . GLY A 1 818 ? 4.718 -13.883 -7.221 1.00 82.25 818 GLY A C 1
ATOM 6317 O O . GLY A 1 818 ? 3.931 -13.758 -8.154 1.00 82.25 818 GLY A O 1
ATOM 6318 N N . LYS A 1 819 ? 5.503 -12.861 -6.862 1.00 87.44 819 LYS A N 1
ATOM 6319 C CA . LYS A 1 819 ? 5.573 -11.615 -7.644 1.00 87.44 819 LYS A CA 1
ATOM 6320 C C . LYS A 1 819 ? 6.591 -11.782 -8.772 1.00 87.44 819 LYS A C 1
ATOM 6322 O O . LYS A 1 819 ? 7.739 -12.064 -8.431 1.00 87.44 819 LYS A O 1
ATOM 6327 N N . PRO A 1 820 ? 6.245 -11.514 -10.049 1.00 90.50 820 PRO A N 1
ATOM 6328 C CA . PRO A 1 820 ? 7.174 -11.648 -11.170 1.00 90.50 820 PRO A CA 1
ATOM 6329 C C . PRO A 1 820 ? 8.519 -10.970 -10.903 1.00 90.50 820 PRO A C 1
ATOM 6331 O O . PRO A 1 820 ? 8.553 -9.837 -10.396 1.00 90.50 820 PRO A O 1
ATOM 6334 N N . SER A 1 821 ? 9.610 -11.655 -11.226 1.00 93.00 821 SER A N 1
ATOM 6335 C CA . SER A 1 821 ? 10.967 -11.122 -11.123 1.00 93.00 821 SER A CA 1
ATOM 6336 C C . SER A 1 821 ? 11.855 -11.657 -12.228 1.00 93.00 821 SER A C 1
ATOM 6338 O O . SER A 1 821 ? 11.763 -12.826 -12.577 1.00 93.00 821 SER A O 1
ATOM 6340 N N . ILE A 1 822 ? 12.720 -10.790 -12.748 1.00 93.75 822 ILE A N 1
ATOM 6341 C CA . ILE A 1 822 ? 13.580 -11.052 -13.900 1.00 93.75 822 ILE A CA 1
ATOM 6342 C C . ILE A 1 822 ? 14.985 -10.533 -13.585 1.00 93.75 822 ILE A C 1
ATOM 6344 O O . ILE A 1 822 ? 15.144 -9.404 -13.102 1.00 93.75 822 ILE A O 1
ATOM 6348 N N . SER A 1 823 ? 15.996 -11.354 -13.861 1.00 95.25 823 SER A N 1
ATOM 6349 C CA . SER A 1 823 ? 17.420 -11.009 -13.743 1.00 95.25 823 SER A CA 1
ATOM 6350 C C . SER A 1 823 ? 18.198 -11.621 -14.905 1.00 95.25 823 SER A C 1
ATOM 6352 O O . SER A 1 823 ? 17.845 -12.709 -15.345 1.00 95.25 823 SER A O 1
ATOM 6354 N N . ARG A 1 824 ? 19.257 -10.958 -15.370 1.00 95.12 824 ARG A N 1
ATOM 6355 C CA . ARG A 1 824 ? 20.113 -11.417 -16.476 1.00 95.12 824 ARG A CA 1
ATOM 6356 C C . ARG A 1 824 ? 21.537 -11.660 -16.016 1.00 95.12 824 ARG A C 1
ATOM 6358 O O . ARG A 1 824 ? 21.992 -10.936 -15.133 1.00 95.12 824 ARG A O 1
ATOM 6365 N N . PHE A 1 825 ? 22.214 -12.637 -16.611 1.00 95.12 825 PHE A N 1
ATOM 6366 C CA . PHE A 1 825 ? 23.516 -13.132 -16.170 1.00 95.12 825 PHE A CA 1
ATOM 6367 C C . PHE A 1 825 ? 24.446 -13.447 -17.346 1.00 95.12 825 PHE A C 1
ATOM 6369 O O . PHE A 1 825 ? 24.002 -14.024 -18.337 1.00 95.12 825 PHE A O 1
ATOM 6376 N N . ARG A 1 826 ? 25.736 -13.121 -17.207 1.00 94.06 826 ARG A N 1
ATOM 6377 C CA . ARG A 1 826 ? 26.805 -13.500 -18.149 1.00 94.06 826 ARG A CA 1
ATOM 6378 C C . ARG A 1 826 ? 28.055 -13.942 -17.383 1.00 94.06 826 ARG A C 1
ATOM 6380 O O . ARG A 1 826 ? 28.489 -13.248 -16.461 1.00 94.06 826 ARG A O 1
ATOM 6387 N N . THR A 1 827 ? 28.644 -15.074 -17.763 1.00 93.69 827 THR A N 1
ATOM 6388 C CA . THR A 1 827 ? 29.910 -15.575 -17.196 1.00 93.69 827 THR A CA 1
ATOM 6389 C C . THR A 1 827 ? 31.083 -14.669 -17.576 1.00 93.69 827 THR A C 1
ATOM 6391 O O . THR A 1 827 ? 31.227 -14.295 -18.735 1.00 93.69 827 THR A O 1
ATOM 6394 N N . LEU A 1 828 ? 31.943 -14.344 -16.606 1.00 93.44 828 LEU A N 1
ATOM 6395 C CA . LEU A 1 828 ? 33.177 -13.565 -16.800 1.00 93.44 828 LEU A CA 1
ATOM 6396 C C . LEU A 1 828 ? 34.454 -14.403 -16.625 1.00 93.44 828 LEU A C 1
ATOM 6398 O O . LEU A 1 828 ? 35.507 -14.027 -17.134 1.00 93.44 828 LEU A O 1
ATOM 6402 N N . SER A 1 829 ? 34.389 -15.498 -15.862 1.00 93.38 829 SER A N 1
ATOM 6403 C CA . SER A 1 829 ? 35.397 -16.571 -15.819 1.00 93.38 829 SER A CA 1
ATOM 6404 C C . SER A 1 829 ? 34.902 -17.750 -14.987 1.00 93.38 829 SER A C 1
ATOM 6406 O O . SER A 1 829 ? 34.103 -17.561 -14.071 1.00 93.38 829 SER A O 1
ATOM 6408 N N . TYR A 1 830 ? 35.479 -18.924 -15.228 1.00 94.69 830 TYR A N 1
ATOM 6409 C CA . TYR A 1 830 ? 35.416 -20.088 -14.347 1.00 94.69 830 TYR A CA 1
ATOM 6410 C C . TYR A 1 830 ? 36.825 -20.423 -13.845 1.00 94.69 830 TYR A C 1
ATOM 6412 O O . TYR A 1 830 ? 37.768 -20.415 -14.634 1.00 94.69 830 TYR A O 1
ATOM 6420 N N . ASP A 1 831 ? 36.960 -20.713 -12.554 1.00 93.56 831 ASP A N 1
ATOM 6421 C CA . ASP A 1 831 ? 38.157 -21.302 -11.957 1.00 93.56 831 ASP A CA 1
ATOM 6422 C C . ASP A 1 831 ? 37.891 -22.778 -11.634 1.00 93.56 831 ASP A C 1
ATOM 6424 O O . ASP A 1 831 ? 37.113 -23.114 -10.739 1.00 93.56 831 ASP A O 1
ATOM 6428 N N . GLN A 1 832 ? 38.580 -23.655 -12.362 1.00 93.38 832 GLN A N 1
ATOM 6429 C CA . GLN A 1 832 ? 38.499 -25.106 -12.207 1.00 93.38 832 GLN A CA 1
ATOM 6430 C C . GLN A 1 832 ? 39.127 -25.606 -10.893 1.00 93.38 832 GLN A C 1
ATOM 6432 O O . GLN A 1 832 ? 38.811 -26.712 -10.462 1.00 93.38 832 GLN A O 1
ATOM 6437 N N . SER A 1 833 ? 40.000 -24.826 -10.243 1.00 92.31 833 SER A N 1
ATOM 6438 C CA . SER A 1 833 ? 40.676 -25.246 -9.007 1.00 92.31 833 SER A CA 1
ATOM 6439 C C . SER A 1 833 ? 39.804 -25.089 -7.756 1.00 92.31 833 SER A C 1
ATOM 6441 O O . SER A 1 833 ? 39.869 -25.935 -6.866 1.00 92.31 833 SER A O 1
ATOM 6443 N N . SER A 1 834 ? 38.949 -24.059 -7.705 1.00 89.56 834 SER A N 1
ATOM 6444 C CA . SER A 1 834 ? 37.960 -23.863 -6.630 1.00 89.56 834 SER A CA 1
ATOM 6445 C C . SER A 1 834 ? 36.529 -24.293 -6.989 1.00 89.56 834 SER A C 1
ATOM 6447 O O . SER A 1 834 ? 35.662 -24.288 -6.116 1.00 89.56 834 SER A O 1
ATOM 6449 N N . ASP A 1 835 ? 36.278 -24.672 -8.248 1.00 93.56 835 ASP A N 1
ATOM 6450 C CA . ASP A 1 835 ? 34.941 -24.878 -8.829 1.00 93.56 835 ASP A CA 1
ATOM 6451 C C . ASP A 1 835 ? 34.010 -23.669 -8.607 1.00 93.56 835 ASP A C 1
ATOM 6453 O O . ASP A 1 835 ? 32.872 -23.792 -8.147 1.00 93.56 835 ASP A O 1
ATOM 6457 N N . LEU A 1 836 ? 34.510 -22.468 -8.917 1.00 94.62 836 LEU A N 1
ATOM 6458 C CA . LEU A 1 836 ? 33.770 -21.210 -8.786 1.00 94.62 836 LEU A CA 1
ATOM 6459 C C . LEU A 1 836 ? 33.740 -20.438 -10.108 1.00 94.62 836 LEU A C 1
ATOM 6461 O O . LEU A 1 836 ? 34.753 -20.306 -10.794 1.00 94.62 836 LEU A O 1
ATOM 6465 N N . SER A 1 837 ? 32.592 -19.842 -10.428 1.00 95.12 837 SER A N 1
ATOM 6466 C CA . SER A 1 837 ? 32.456 -18.892 -11.540 1.00 95.12 837 SER A CA 1
ATOM 6467 C C . SER A 1 837 ? 32.228 -17.473 -11.043 1.00 95.12 837 SER A C 1
ATOM 6469 O O . SER A 1 837 ? 31.546 -17.258 -10.042 1.00 95.12 837 SER A O 1
ATOM 6471 N N . ILE A 1 838 ? 32.758 -16.494 -11.774 1.00 95.81 838 ILE A N 1
ATOM 6472 C CA . ILE A 1 838 ? 32.453 -15.070 -11.599 1.00 95.81 838 ILE A CA 1
ATOM 6473 C C . ILE A 1 838 ? 31.467 -14.669 -12.698 1.00 95.81 838 ILE A C 1
ATOM 6475 O O . ILE A 1 838 ? 31.694 -14.954 -13.874 1.00 95.81 838 ILE A O 1
ATOM 6479 N N . VAL A 1 839 ? 30.368 -14.026 -12.308 1.00 95.44 839 VAL A N 1
ATOM 6480 C CA . VAL A 1 839 ? 29.196 -13.758 -13.152 1.00 95.44 839 VAL A CA 1
ATOM 6481 C C . VAL A 1 839 ? 28.769 -12.295 -12.993 1.00 95.44 839 VAL A C 1
ATOM 6483 O O . VAL A 1 839 ? 28.583 -11.815 -11.871 1.00 95.44 839 VAL A O 1
ATOM 6486 N N . ALA A 1 840 ? 28.592 -11.587 -14.111 1.00 95.88 840 ALA A N 1
ATOM 6487 C CA . ALA A 1 840 ? 27.925 -10.285 -14.156 1.00 95.88 840 ALA A CA 1
ATOM 6488 C C . ALA A 1 840 ? 26.406 -10.482 -14.084 1.00 95.88 840 ALA A C 1
ATOM 6490 O O . ALA A 1 840 ? 25.881 -11.388 -14.731 1.00 95.88 840 ALA A O 1
ATOM 6491 N N . ALA A 1 841 ? 25.694 -9.645 -13.326 1.00 96.25 841 ALA A N 1
ATOM 6492 C CA . ALA A 1 841 ? 24.260 -9.798 -13.089 1.00 96.25 841 ALA A CA 1
ATOM 6493 C C . ALA A 1 841 ? 23.476 -8.470 -13.139 1.00 96.25 841 ALA A C 1
ATOM 6495 O O . ALA A 1 841 ? 23.741 -7.551 -12.362 1.00 96.25 841 ALA A O 1
ATOM 6496 N N . CYS A 1 842 ? 22.440 -8.397 -13.980 1.00 95.19 842 CYS A N 1
ATOM 6497 C CA . CYS A 1 842 ? 21.540 -7.244 -14.104 1.00 95.19 842 CYS A CA 1
ATOM 6498 C C . CYS A 1 842 ? 20.104 -7.588 -13.657 1.00 95.19 842 CYS A C 1
ATOM 6500 O O . CYS A 1 842 ? 19.360 -8.234 -14.401 1.00 95.19 842 CYS A O 1
ATOM 6502 N N . PRO A 1 843 ? 19.666 -7.172 -12.452 1.00 93.69 843 PRO A N 1
ATOM 6503 C CA . PRO A 1 843 ? 18.290 -7.368 -11.994 1.00 93.69 843 PRO A CA 1
ATOM 6504 C C . PRO A 1 843 ? 17.324 -6.354 -12.637 1.00 93.69 843 PRO A C 1
ATOM 6506 O O . PRO A 1 843 ? 17.273 -5.187 -12.244 1.00 93.69 843 PRO A O 1
ATOM 6509 N N . ILE A 1 844 ? 16.499 -6.823 -13.580 1.00 90.56 844 ILE A N 1
ATOM 6510 C CA . ILE A 1 844 ? 15.469 -6.032 -14.290 1.00 90.56 844 ILE A CA 1
ATOM 6511 C C . ILE A 1 844 ? 14.310 -5.640 -13.354 1.00 90.56 844 ILE A C 1
ATOM 6513 O O . ILE A 1 844 ? 13.660 -4.606 -13.526 1.00 90.56 844 ILE A O 1
ATOM 6517 N N . SER A 1 845 ? 14.055 -6.453 -12.327 1.00 89.31 845 SER A N 1
ATOM 6518 C CA . SER A 1 845 ? 13.157 -6.140 -11.210 1.00 89.31 845 SER A CA 1
ATOM 6519 C C . SER A 1 845 ? 13.905 -6.024 -9.881 1.00 89.31 845 SER A C 1
ATOM 6521 O O . SER A 1 845 ? 14.995 -6.560 -9.728 1.00 89.31 845 SER A O 1
ATOM 6523 N N . GLY A 1 846 ? 13.291 -5.380 -8.881 1.00 86.50 846 GLY A N 1
ATOM 6524 C CA . GLY A 1 846 ? 13.808 -5.328 -7.508 1.00 86.50 846 GLY A CA 1
ATOM 6525 C C . GLY A 1 846 ? 12.932 -6.084 -6.506 1.00 86.50 846 GLY A C 1
ATOM 6526 O O . GLY A 1 846 ? 12.049 -5.486 -5.884 1.00 86.50 846 GLY A O 1
ATOM 6527 N N . ARG A 1 847 ? 13.166 -7.387 -6.318 1.00 90.12 847 ARG A N 1
ATOM 6528 C CA . ARG A 1 847 ? 12.646 -8.170 -5.178 1.00 90.12 847 ARG A CA 1
ATOM 6529 C C . ARG A 1 847 ? 13.764 -8.406 -4.151 1.00 90.12 847 ARG A C 1
ATOM 6531 O O . ARG A 1 847 ? 14.944 -8.385 -4.483 1.00 90.12 847 ARG A O 1
ATOM 6538 N N . GLY A 1 848 ? 13.405 -8.618 -2.883 1.00 89.69 848 GLY A N 1
ATOM 6539 C CA . GLY A 1 848 ? 14.391 -8.971 -1.852 1.00 89.69 848 GLY A CA 1
ATOM 6540 C C . GLY A 1 848 ? 14.970 -10.364 -2.108 1.00 89.69 848 GLY A C 1
ATOM 6541 O O . GLY A 1 848 ? 14.208 -11.262 -2.461 1.00 89.69 848 GLY A O 1
ATOM 6542 N N . HIS A 1 849 ? 16.281 -10.538 -1.918 1.00 92.56 849 HIS A N 1
ATOM 6543 C CA . HIS A 1 849 ? 17.027 -11.777 -2.170 1.00 92.56 849 HIS A CA 1
ATOM 6544 C C . HIS A 1 849 ? 16.940 -12.281 -3.637 1.00 92.56 849 HIS A C 1
ATOM 6546 O O . HIS A 1 849 ? 17.201 -13.452 -3.884 1.00 92.56 849 HIS A O 1
ATOM 6552 N N . GLN A 1 850 ? 16.585 -11.429 -4.615 1.00 95.06 850 GLN A N 1
ATOM 6553 C CA . GLN A 1 850 ? 16.269 -11.860 -5.991 1.00 95.06 850 GLN A CA 1
ATOM 6554 C C . GLN A 1 850 ? 17.419 -12.589 -6.694 1.00 95.06 850 GLN A C 1
ATOM 6556 O O . GLN A 1 850 ? 17.235 -13.724 -7.115 1.00 95.06 850 GLN A O 1
ATOM 6561 N N . LEU A 1 851 ? 18.602 -11.970 -6.786 1.00 96.00 851 LEU A N 1
ATOM 6562 C CA . LEU A 1 851 ? 19.768 -12.584 -7.439 1.00 96.00 851 LEU A CA 1
ATOM 6563 C C . LEU A 1 851 ? 20.195 -13.880 -6.731 1.00 96.00 851 LEU A C 1
ATOM 6565 O O . LEU A 1 851 ? 20.483 -14.869 -7.392 1.00 96.00 851 LEU A O 1
ATOM 6569 N N . ARG A 1 852 ? 20.150 -13.884 -5.391 1.00 94.75 852 ARG A N 1
ATOM 6570 C CA . ARG A 1 852 ? 20.477 -15.033 -4.529 1.00 94.75 852 ARG A CA 1
ATOM 6571 C C . ARG A 1 852 ? 19.573 -16.234 -4.838 1.00 94.75 852 ARG A C 1
ATOM 6573 O O . ARG A 1 852 ? 20.069 -17.333 -5.052 1.00 94.75 852 ARG A O 1
ATOM 6580 N N . LEU A 1 853 ? 18.260 -15.997 -4.932 1.00 93.31 853 LEU A N 1
ATOM 6581 C CA . LEU A 1 853 ? 17.266 -17.011 -5.296 1.00 93.31 853 LEU A CA 1
ATOM 6582 C C . LEU A 1 853 ? 17.373 -17.457 -6.755 1.00 93.31 853 LEU A C 1
ATOM 6584 O O . LEU A 1 853 ? 17.363 -18.653 -7.006 1.00 93.31 853 LEU A O 1
ATOM 6588 N N . HIS A 1 854 ? 17.479 -16.526 -7.707 1.00 94.31 854 HIS A N 1
ATOM 6589 C CA . HIS A 1 854 ? 17.551 -16.862 -9.135 1.00 94.31 854 HIS A CA 1
ATOM 6590 C C . HIS A 1 854 ? 18.749 -17.778 -9.421 1.00 94.31 854 HIS A C 1
ATOM 6592 O O . HIS A 1 854 ? 18.583 -18.806 -10.067 1.00 94.31 854 HIS A O 1
ATOM 6598 N N . LEU A 1 855 ? 19.922 -17.443 -8.875 1.00 94.19 855 LEU A N 1
ATOM 6599 C CA . LEU A 1 855 ? 21.150 -18.226 -9.019 1.00 94.19 855 LEU A CA 1
ATOM 6600 C C . LEU A 1 855 ? 21.081 -19.579 -8.287 1.00 94.19 855 LEU A C 1
ATOM 6602 O O . LEU A 1 855 ? 21.439 -20.603 -8.863 1.00 94.19 855 LEU A O 1
ATOM 6606 N N . GLN A 1 856 ? 20.539 -19.627 -7.062 1.00 92.12 856 GLN A N 1
ATOM 6607 C CA . GLN A 1 856 ? 20.311 -20.891 -6.346 1.00 92.12 856 GLN A CA 1
ATOM 6608 C C . GLN A 1 856 ? 19.365 -21.835 -7.101 1.00 92.12 856 GLN A C 1
ATOM 6610 O O . GLN A 1 856 ? 19.598 -23.043 -7.119 1.00 92.12 856 GLN A O 1
ATOM 6615 N N . VAL A 1 857 ? 18.294 -21.304 -7.696 1.00 89.44 857 VAL A N 1
ATOM 6616 C CA . VAL A 1 857 ? 17.229 -22.096 -8.333 1.00 89.44 857 VAL A CA 1
ATOM 6617 C C . VAL A 1 857 ? 17.696 -22.794 -9.611 1.00 89.44 857 VAL A C 1
ATOM 6619 O O . VAL A 1 857 ? 17.232 -23.895 -9.881 1.00 89.44 857 VAL A O 1
ATOM 6622 N N . ILE A 1 858 ? 18.664 -22.230 -10.338 1.00 88.31 858 ILE A N 1
ATOM 6623 C CA . ILE A 1 858 ? 19.311 -22.907 -11.479 1.00 88.31 858 ILE A CA 1
ATOM 6624 C C . ILE A 1 858 ? 20.501 -23.801 -11.077 1.00 88.31 858 ILE A C 1
ATOM 6626 O O . ILE A 1 858 ? 21.205 -24.301 -11.946 1.00 88.31 858 ILE A O 1
ATOM 6630 N N . GLY A 1 859 ? 20.745 -24.007 -9.777 1.00 89.56 859 GLY A N 1
ATOM 6631 C CA . GLY A 1 859 ? 21.815 -24.877 -9.268 1.00 89.56 859 GLY A CA 1
ATOM 6632 C C . GLY A 1 859 ? 23.170 -24.199 -9.023 1.00 89.56 859 GLY A C 1
ATOM 6633 O O . GLY A 1 859 ? 24.112 -24.880 -8.623 1.00 89.56 859 GLY A O 1
ATOM 6634 N N . TYR A 1 860 ? 23.264 -22.875 -9.184 1.00 92.81 860 TYR A N 1
ATOM 6635 C CA . TYR A 1 860 ? 24.502 -22.089 -9.086 1.00 92.81 860 TYR A CA 1
ATOM 6636 C C . TYR A 1 860 ? 24.479 -21.119 -7.887 1.00 92.81 860 TYR A C 1
ATOM 6638 O O . TYR A 1 860 ? 24.510 -19.900 -8.072 1.00 92.81 860 TYR A O 1
ATOM 6646 N N . PRO A 1 861 ? 24.380 -21.602 -6.632 1.00 94.12 861 PRO A N 1
ATOM 6647 C CA . PRO A 1 861 ? 24.238 -20.736 -5.467 1.00 94.12 861 PRO A CA 1
ATOM 6648 C C . PRO A 1 861 ? 25.463 -19.833 -5.260 1.00 94.12 861 PRO A C 1
ATOM 6650 O O . PRO A 1 861 ? 26.605 -20.209 -5.541 1.00 94.12 861 PRO A O 1
ATOM 6653 N N . ILE A 1 862 ? 25.217 -18.635 -4.724 1.00 95.12 862 ILE A N 1
ATOM 6654 C CA . ILE A 1 862 ? 26.263 -17.648 -4.431 1.00 95.12 862 ILE A CA 1
ATOM 6655 C C . ILE A 1 862 ? 27.178 -18.175 -3.320 1.00 95.12 862 ILE A C 1
ATOM 6657 O O . ILE A 1 862 ? 26.722 -18.682 -2.294 1.00 95.12 862 ILE A O 1
ATOM 6661 N N . HIS A 1 863 ? 28.485 -18.037 -3.512 1.00 91.94 863 HIS A N 1
ATOM 6662 C CA . HIS A 1 863 ? 29.493 -18.490 -2.564 1.00 91.94 863 HIS A CA 1
ATOM 6663 C C . HIS A 1 863 ? 29.362 -17.766 -1.202 1.00 91.94 863 HIS A C 1
ATOM 6665 O O . HIS A 1 863 ? 29.021 -16.580 -1.137 1.00 91.94 863 HIS A O 1
ATOM 6671 N N . ASN A 1 864 ? 29.584 -18.504 -0.104 1.00 87.62 864 ASN A N 1
ATOM 6672 C CA . ASN A 1 864 ? 29.282 -18.139 1.293 1.00 87.62 864 ASN A CA 1
ATOM 6673 C C . ASN A 1 864 ? 27.783 -17.929 1.658 1.00 87.62 864 ASN A C 1
ATOM 6675 O O . ASN A 1 864 ? 27.482 -17.666 2.831 1.00 87.62 864 ASN A O 1
ATOM 6679 N N . ASP A 1 865 ? 26.821 -18.048 0.728 1.00 88.31 865 ASP A N 1
ATOM 6680 C CA . ASP A 1 865 ? 25.387 -17.810 0.998 1.00 88.31 865 ASP A CA 1
ATOM 6681 C C . ASP A 1 865 ? 24.653 -19.015 1.616 1.00 88.31 865 ASP A C 1
ATOM 6683 O O . ASP A 1 865 ? 23.798 -19.652 0.994 1.00 88.31 865 ASP A O 1
ATOM 6687 N N . VAL A 1 866 ? 24.948 -19.294 2.888 1.00 79.50 866 VAL A N 1
ATOM 6688 C CA . VAL A 1 866 ? 24.378 -20.426 3.652 1.00 79.50 866 VAL A CA 1
ATOM 6689 C C . VAL A 1 866 ? 22.844 -20.435 3.741 1.00 79.50 866 VAL A C 1
ATOM 6691 O O . VAL A 1 866 ? 22.265 -21.462 4.078 1.00 79.50 866 VAL A O 1
ATOM 6694 N N . GLN A 1 867 ? 22.164 -19.316 3.451 1.00 81.19 867 GLN A N 1
ATOM 6695 C CA . GLN A 1 867 ? 20.696 -19.269 3.413 1.00 81.19 867 GLN A CA 1
ATOM 6696 C C . GLN A 1 867 ? 20.126 -19.953 2.158 1.00 81.19 867 GLN A C 1
ATOM 6698 O O . GLN A 1 867 ? 18.982 -20.402 2.175 1.00 81.19 867 GLN A O 1
ATOM 6703 N N . TYR A 1 868 ? 20.912 -20.017 1.081 1.00 85.19 868 TYR A N 1
ATOM 6704 C CA . TYR A 1 868 ? 20.501 -20.484 -0.243 1.00 85.19 868 TYR A CA 1
ATOM 6705 C C . TYR A 1 868 ? 21.508 -21.485 -0.831 1.00 85.19 868 TYR A C 1
ATOM 6707 O O . TYR A 1 868 ? 21.822 -21.442 -2.014 1.00 85.19 868 TYR A O 1
ATOM 6715 N N . GLY A 1 869 ? 22.028 -22.392 0.002 1.00 77.56 869 GLY A N 1
ATOM 6716 C CA . GLY A 1 869 ? 22.887 -23.501 -0.440 1.00 77.56 869 GLY A CA 1
ATOM 6717 C C . GLY A 1 869 ? 24.332 -23.126 -0.793 1.00 77.56 869 GLY A C 1
ATOM 6718 O O . GLY A 1 869 ? 25.088 -23.985 -1.243 1.00 77.56 869 GLY A O 1
ATOM 6719 N N . GLY A 1 870 ? 24.741 -21.874 -0.575 1.00 79.38 870 GLY A N 1
ATOM 6720 C CA . GLY A 1 870 ? 26.133 -21.454 -0.694 1.00 79.38 870 GLY A CA 1
ATOM 6721 C C . GLY A 1 870 ? 26.996 -22.089 0.396 1.00 79.38 870 GLY A C 1
ATOM 6722 O O . GLY A 1 870 ? 26.678 -21.997 1.582 1.00 79.38 870 GLY A O 1
ATOM 6723 N N . LEU A 1 871 ? 28.093 -22.734 -0.005 1.00 75.06 871 LEU A N 1
ATOM 6724 C CA . LEU A 1 871 ? 28.997 -23.416 0.922 1.00 75.06 871 LEU A CA 1
ATOM 6725 C C . LEU A 1 871 ? 29.808 -22.425 1.772 1.00 75.06 871 LEU A C 1
ATOM 6727 O O . LEU A 1 871 ? 30.176 -21.343 1.315 1.00 75.06 871 LEU A O 1
ATOM 6731 N N . MET A 1 872 ? 30.112 -22.843 3.001 1.00 77.00 872 MET A N 1
ATOM 6732 C CA . MET A 1 872 ? 31.102 -22.251 3.901 1.00 77.00 872 MET A CA 1
ATOM 6733 C C . MET A 1 872 ? 31.760 -23.393 4.687 1.00 77.00 872 MET A C 1
ATOM 6735 O O . MET A 1 872 ? 31.076 -24.316 5.124 1.00 77.00 872 MET A O 1
ATOM 6739 N N . GLU A 1 873 ? 33.074 -23.329 4.886 1.00 80.56 873 GLU A N 1
ATOM 6740 C CA . GLU A 1 873 ? 33.826 -24.309 5.680 1.00 80.56 873 GLU A CA 1
ATOM 6741 C C . GLU A 1 873 ? 33.371 -24.317 7.151 1.00 80.56 873 GLU A C 1
ATOM 6743 O O . GLU A 1 873 ? 33.234 -23.263 7.779 1.00 80.56 873 GLU A O 1
ATOM 6748 N N . ASN A 1 874 ? 33.187 -25.506 7.734 1.00 82.00 874 ASN A N 1
ATOM 6749 C CA . ASN A 1 874 ? 32.671 -25.647 9.101 1.00 82.00 874 ASN A CA 1
ATOM 6750 C C . ASN A 1 874 ? 33.588 -25.023 10.168 1.00 82.00 874 ASN A C 1
ATOM 6752 O O . ASN A 1 874 ? 33.094 -24.353 11.075 1.00 82.00 874 ASN A O 1
ATOM 6756 N N . GLU A 1 875 ? 34.912 -25.175 10.052 1.00 86.31 875 GLU A N 1
ATOM 6757 C CA . GLU A 1 875 ? 35.850 -24.545 10.995 1.00 86.31 875 GLU A CA 1
ATOM 6758 C C . GLU A 1 875 ? 35.863 -23.016 10.847 1.00 86.31 875 GLU A C 1
ATOM 6760 O O . GLU A 1 875 ? 35.839 -22.309 11.851 1.00 86.31 875 GLU A O 1
ATOM 6765 N N . LYS A 1 876 ? 35.757 -22.482 9.623 1.00 85.31 876 LYS A N 1
ATOM 6766 C CA . LYS A 1 876 ? 35.603 -21.037 9.383 1.00 85.31 876 LYS A CA 1
ATOM 6767 C C . LYS A 1 876 ? 34.305 -20.496 9.990 1.00 85.31 876 LYS A C 1
ATOM 6769 O O . LYS A 1 876 ? 34.320 -19.460 10.652 1.00 85.31 876 LYS A O 1
ATOM 6774 N N . LYS A 1 877 ? 33.187 -21.220 9.851 1.00 86.06 877 LYS A N 1
ATOM 6775 C CA . LYS A 1 877 ? 31.911 -20.889 10.513 1.00 86.06 877 LYS A CA 1
ATOM 6776 C C . LYS A 1 877 ? 32.077 -20.834 12.040 1.00 86.06 877 LYS A C 1
ATOM 6778 O O . LYS A 1 877 ? 31.679 -19.858 12.672 1.00 86.06 877 LYS A O 1
ATOM 6783 N N . LYS A 1 878 ? 32.694 -21.860 12.629 1.00 88.06 878 LYS A N 1
ATOM 6784 C CA . LYS A 1 878 ? 32.951 -22.011 14.074 1.00 88.06 878 LYS A CA 1
ATOM 6785 C C . LYS A 1 878 ? 33.914 -20.950 14.627 1.00 88.06 878 LYS A C 1
ATOM 6787 O O . LYS A 1 878 ? 33.694 -20.446 15.731 1.00 88.06 878 LYS A O 1
ATOM 6792 N N . GLN A 1 879 ? 34.921 -20.559 13.846 1.00 90.00 879 GLN A N 1
ATOM 6793 C CA . GLN A 1 879 ? 35.827 -19.448 14.141 1.00 90.00 879 GLN A CA 1
ATOM 6794 C C . GLN A 1 879 ? 35.069 -18.115 14.174 1.00 90.00 879 GLN A C 1
ATOM 6796 O O . GLN A 1 879 ? 35.169 -17.387 15.159 1.00 90.00 879 GLN A O 1
ATOM 6801 N N . LEU A 1 880 ? 34.262 -17.817 13.148 1.00 88.69 880 LEU A N 1
ATOM 6802 C CA . LEU A 1 880 ? 33.474 -16.581 13.082 1.00 88.69 880 LEU A CA 1
ATOM 6803 C C . LEU A 1 880 ? 32.435 -16.482 14.210 1.00 88.69 880 LEU A C 1
ATOM 6805 O O . LEU A 1 880 ? 32.298 -15.420 14.811 1.00 88.69 880 LEU A O 1
ATOM 6809 N N . LEU A 1 881 ? 31.742 -17.579 14.540 1.00 90.31 881 LEU A N 1
ATOM 6810 C CA . LEU A 1 881 ? 30.834 -17.630 15.695 1.00 90.31 881 LEU A CA 1
ATOM 6811 C C . LEU A 1 881 ? 31.576 -17.348 17.011 1.00 90.31 881 LEU A C 1
ATOM 6813 O O . LEU A 1 881 ? 31.117 -16.537 17.813 1.00 90.31 881 LEU A O 1
ATOM 6817 N N . THR A 1 882 ? 32.747 -17.963 17.203 1.00 92.00 882 THR A N 1
ATOM 6818 C CA . THR A 1 882 ? 33.599 -17.757 18.385 1.00 92.00 882 THR A CA 1
ATOM 6819 C C . THR A 1 882 ? 34.059 -16.307 18.509 1.00 92.00 882 THR A C 1
ATOM 6821 O O . THR A 1 882 ? 33.812 -15.688 19.540 1.00 92.00 882 THR A O 1
ATOM 6824 N N . MET A 1 883 ? 34.605 -15.717 17.440 1.00 91.75 883 MET A N 1
ATOM 6825 C CA . MET A 1 883 ? 35.003 -14.303 17.411 1.00 91.75 883 MET A CA 1
ATOM 6826 C C . MET A 1 883 ? 33.856 -13.359 17.800 1.00 91.75 883 MET A C 1
ATOM 6828 O O . MET A 1 883 ? 34.091 -12.354 18.471 1.00 91.75 883 MET A O 1
ATOM 6832 N N . SER A 1 884 ? 32.620 -13.676 17.405 1.00 92.62 884 SER A N 1
ATOM 6833 C CA . SER A 1 884 ? 31.446 -12.875 17.757 1.00 92.62 884 SER A CA 1
ATOM 6834 C C . SER A 1 884 ? 31.054 -12.984 19.219 1.00 92.62 884 SER A C 1
ATOM 6836 O O . SER A 1 884 ? 30.846 -11.956 19.863 1.00 92.62 884 SER A O 1
ATOM 6838 N N . VAL A 1 885 ? 30.967 -14.208 19.747 1.00 93.56 885 VAL A N 1
ATOM 6839 C CA . VAL A 1 885 ? 30.666 -14.443 21.165 1.00 93.56 885 VAL A CA 1
ATOM 6840 C C . VAL A 1 885 ? 31.714 -13.754 22.035 1.00 93.56 885 VAL A C 1
ATOM 6842 O O . VAL A 1 885 ? 31.368 -12.959 22.909 1.00 93.56 885 VAL A O 1
ATOM 6845 N N . ASP A 1 886 ? 32.994 -13.979 21.745 1.00 92.12 886 ASP A N 1
ATOM 6846 C CA . ASP A 1 886 ? 34.100 -13.443 22.531 1.00 92.12 886 ASP A CA 1
ATOM 6847 C C . ASP A 1 886 ? 34.126 -11.903 22.485 1.00 92.12 886 ASP A C 1
ATOM 6849 O O . ASP A 1 886 ? 34.400 -11.260 23.501 1.00 92.12 886 ASP A O 1
ATOM 6853 N N . ALA A 1 887 ? 33.777 -11.285 21.348 1.00 91.69 887 ALA A N 1
ATOM 6854 C CA . ALA A 1 887 ? 33.640 -9.832 21.232 1.00 91.69 887 ALA A CA 1
ATOM 6855 C C . ALA A 1 887 ? 32.463 -9.274 22.053 1.00 91.69 887 ALA A C 1
ATOM 6857 O O . ALA A 1 887 ? 32.636 -8.261 22.734 1.00 91.69 887 ALA A O 1
ATOM 6858 N N . MET A 1 888 ? 31.302 -9.939 22.057 1.00 92.19 888 MET A N 1
ATOM 6859 C CA . MET A 1 888 ? 30.139 -9.527 22.862 1.00 92.19 888 MET A CA 1
ATOM 6860 C C . MET A 1 888 ? 30.408 -9.661 24.366 1.00 92.19 888 MET A C 1
ATOM 6862 O O . MET A 1 888 ? 30.057 -8.765 25.139 1.00 92.19 888 MET A O 1
ATOM 6866 N N . LEU A 1 889 ? 31.089 -10.730 24.788 1.00 90.56 889 LEU A N 1
ATOM 6867 C CA . LEU A 1 889 ? 31.525 -10.906 26.176 1.00 90.56 889 LEU A CA 1
ATOM 6868 C C . LEU A 1 889 ? 32.557 -9.838 26.573 1.00 90.56 889 LEU A C 1
ATOM 6870 O O . LEU A 1 889 ? 32.415 -9.210 27.620 1.00 90.56 889 LEU A O 1
ATOM 6874 N N . ASN A 1 890 ? 33.534 -9.539 25.709 1.00 87.94 890 ASN A N 1
ATOM 6875 C CA . ASN A 1 890 ? 34.496 -8.451 25.931 1.00 87.94 890 ASN A CA 1
ATOM 6876 C C . ASN A 1 890 ? 33.820 -7.072 26.036 1.00 87.94 890 ASN A C 1
ATOM 6878 O O . ASN A 1 890 ? 34.178 -6.293 26.917 1.00 87.94 890 ASN A O 1
ATOM 6882 N N . ALA A 1 891 ? 32.853 -6.763 25.166 1.00 84.94 891 ALA A N 1
ATOM 6883 C CA . ALA A 1 891 ? 32.112 -5.500 25.198 1.00 84.94 891 ALA A CA 1
ATOM 6884 C C . ALA A 1 891 ? 31.257 -5.354 26.470 1.00 84.94 891 ALA A C 1
ATOM 6886 O O . ALA A 1 891 ? 31.058 -4.237 26.947 1.00 84.94 891 ALA A O 1
ATOM 6887 N N . SER A 1 892 ? 30.807 -6.475 27.040 1.00 80.44 892 SER A N 1
ATOM 6888 C CA . SER A 1 892 ? 30.065 -6.525 28.305 1.00 80.44 892 SER A CA 1
ATOM 6889 C C . SER A 1 892 ? 30.989 -6.390 29.523 1.00 80.44 892 SER A C 1
ATOM 6891 O O . SER A 1 892 ? 30.661 -5.679 30.464 1.00 80.44 892 SER A O 1
ATOM 6893 N N . ALA A 1 893 ? 32.166 -7.023 29.499 1.00 72.06 893 ALA A N 1
ATOM 6894 C CA . ALA A 1 893 ? 33.119 -7.008 30.613 1.00 72.06 893 ALA A CA 1
ATOM 6895 C C . ALA A 1 893 ? 33.944 -5.710 30.722 1.00 72.06 893 ALA A C 1
ATOM 6897 O O . ALA A 1 893 ? 34.421 -5.377 31.804 1.00 72.06 893 ALA A O 1
ATOM 6898 N N . LYS A 1 894 ? 34.147 -4.981 29.614 1.00 56.81 894 LYS A N 1
ATOM 6899 C CA . LYS A 1 894 ? 35.010 -3.781 29.570 1.00 56.81 894 LYS A CA 1
ATOM 6900 C C . LYS A 1 894 ? 34.282 -2.455 29.801 1.00 56.81 894 LYS A C 1
ATOM 6902 O O . LYS A 1 894 ? 34.951 -1.445 29.991 1.00 56.81 894 LYS A O 1
ATOM 6907 N N . ASN A 1 895 ? 32.948 -2.438 29.792 1.00 49.78 895 ASN A N 1
ATOM 6908 C CA . ASN A 1 895 ? 32.153 -1.218 29.945 1.00 49.78 895 ASN A CA 1
ATOM 6909 C C . ASN A 1 895 ? 31.295 -1.279 31.217 1.00 49.78 895 ASN A C 1
ATOM 6911 O O . ASN A 1 895 ? 30.179 -1.787 31.195 1.00 49.78 895 ASN A O 1
ATOM 6915 N N . LEU A 1 896 ? 31.789 -0.682 32.308 1.00 51.47 896 LEU A N 1
ATOM 6916 C CA . LEU A 1 896 ? 30.997 -0.409 33.522 1.00 51.47 896 LEU A CA 1
ATOM 6917 C C . LEU A 1 896 ? 29.833 0.576 33.274 1.00 51.47 896 LEU A C 1
ATOM 6919 O O . LEU A 1 896 ? 28.952 0.727 34.113 1.00 51.47 896 LEU A O 1
ATOM 6923 N N . THR A 1 897 ? 29.816 1.236 32.115 1.00 59.66 897 THR A N 1
ATOM 6924 C CA . THR A 1 897 ? 28.796 2.184 31.660 1.00 59.66 897 THR A CA 1
ATOM 6925 C C . THR A 1 897 ? 27.884 1.560 30.600 1.00 59.66 897 THR A C 1
ATOM 6927 O O . THR A 1 897 ? 27.957 1.886 29.414 1.00 59.66 897 THR A O 1
ATOM 6930 N N . CYS A 1 898 ? 26.981 0.671 31.024 1.00 76.81 898 CYS A N 1
ATOM 6931 C CA . CYS A 1 898 ? 25.838 0.301 30.188 1.00 76.81 898 CYS A CA 1
ATOM 6932 C C . CYS A 1 898 ? 24.944 1.536 29.975 1.00 76.81 898 CYS A C 1
ATOM 6934 O O . CYS A 1 898 ? 24.508 2.165 30.941 1.00 76.81 898 CYS A O 1
ATOM 6936 N N . LEU A 1 899 ? 24.688 1.907 28.717 1.00 86.88 899 LEU A N 1
ATOM 6937 C CA . LEU A 1 899 ? 23.891 3.096 28.397 1.00 86.88 899 LEU A CA 1
ATOM 6938 C C . LEU A 1 899 ? 22.400 2.803 28.607 1.00 86.88 899 LEU A C 1
ATOM 6940 O O . LEU A 1 899 ? 21.911 1.751 28.196 1.00 86.88 899 LEU A O 1
ATOM 6944 N N . ARG A 1 900 ? 21.664 3.728 29.229 1.00 89.25 900 ARG A N 1
ATOM 6945 C CA . ARG A 1 900 ? 20.283 3.510 29.686 1.00 89.25 900 ARG A CA 1
ATOM 6946 C C . ARG A 1 900 ? 19.338 4.593 29.170 1.00 89.25 900 ARG A C 1
ATOM 6948 O O . ARG A 1 900 ? 19.666 5.773 29.197 1.00 89.25 900 ARG A O 1
ATOM 6955 N N . GLU A 1 901 ? 18.149 4.189 28.733 1.00 87.25 901 GLU A N 1
ATOM 6956 C CA . GLU A 1 901 ? 17.059 5.106 28.401 1.00 87.25 901 GLU A CA 1
ATOM 6957 C C . GLU A 1 901 ? 16.620 5.856 29.670 1.00 87.25 901 GLU A C 1
ATOM 6959 O O . GLU A 1 901 ? 16.385 5.236 30.706 1.00 87.25 901 GLU A O 1
ATOM 6964 N N . GLU A 1 902 ? 16.442 7.176 29.582 1.00 83.88 902 GLU A N 1
ATOM 6965 C CA . GLU A 1 902 ? 16.034 8.043 30.705 1.00 83.88 902 GLU A CA 1
ATOM 6966 C C . GLU A 1 902 ? 14.757 7.565 31.422 1.00 83.88 902 GLU A C 1
ATOM 6968 O O . GLU A 1 902 ? 14.567 7.838 32.603 1.00 83.88 902 GLU A O 1
ATOM 6973 N N . SER A 1 903 ? 13.892 6.819 30.722 1.00 85.12 903 SER A N 1
ATOM 6974 C CA . SER A 1 903 ? 12.647 6.269 31.269 1.00 85.12 903 SER A CA 1
ATOM 6975 C C . SER A 1 903 ? 12.805 4.965 32.064 1.00 85.12 903 SER A C 1
ATOM 6977 O O . SER A 1 903 ? 11.790 4.333 32.353 1.00 85.12 903 SER A O 1
ATOM 6979 N N . VAL A 1 904 ? 14.027 4.533 32.396 1.00 89.81 904 VAL A N 1
ATOM 6980 C CA . VAL A 1 904 ? 14.322 3.316 33.180 1.00 89.81 904 VAL A CA 1
ATOM 6981 C C . VAL A 1 904 ? 15.098 3.677 34.452 1.00 89.81 904 VAL A C 1
ATOM 6983 O O . VAL A 1 904 ? 16.041 4.470 34.399 1.00 89.81 904 VAL A O 1
ATOM 6986 N N . SER A 1 905 ? 14.709 3.103 35.592 1.00 90.69 905 SER A N 1
ATOM 6987 C CA . SER A 1 905 ? 15.346 3.329 36.897 1.00 90.69 905 SER A CA 1
ATOM 6988 C C . SER A 1 905 ? 16.668 2.555 37.058 1.00 90.69 905 SER A C 1
ATOM 6990 O O . SER A 1 905 ? 17.108 1.839 36.154 1.00 90.69 905 SER A O 1
ATOM 6992 N N . SER A 1 906 ? 17.348 2.712 38.197 1.00 89.69 906 SER A N 1
ATOM 6993 C CA . SER A 1 906 ? 18.567 1.941 38.497 1.00 89.69 906 SER A CA 1
ATOM 6994 C C . SER A 1 906 ? 18.240 0.514 38.929 1.00 89.69 906 SER A C 1
ATOM 6996 O O . SER A 1 906 ? 18.855 -0.428 38.443 1.00 89.69 906 SER A O 1
ATOM 6998 N N . GLU A 1 907 ? 17.183 0.345 39.711 1.00 90.50 907 GLU A N 1
ATOM 6999 C CA . GLU A 1 907 ? 16.665 -0.934 40.196 1.00 90.50 907 GLU A CA 1
ATOM 7000 C C . GLU A 1 907 ? 16.116 -1.779 39.029 1.00 90.50 907 GLU A C 1
ATOM 7002 O O . GLU A 1 907 ? 16.401 -2.975 38.918 1.00 90.50 907 GLU A O 1
ATOM 7007 N N . GLU A 1 908 ? 15.388 -1.146 38.099 1.00 91.94 908 GLU A N 1
ATOM 7008 C CA . GLU A 1 908 ? 14.949 -1.761 36.839 1.00 91.94 908 GLU A CA 1
ATOM 7009 C C . GLU A 1 908 ? 16.137 -2.151 35.939 1.00 91.94 908 GLU A C 1
ATOM 7011 O O . GLU A 1 908 ? 16.099 -3.190 35.277 1.00 91.94 908 GLU A O 1
ATOM 7016 N N . ALA A 1 909 ? 17.198 -1.336 35.903 1.00 90.81 909 ALA A N 1
ATOM 7017 C CA . ALA A 1 909 ? 18.389 -1.594 35.095 1.00 90.81 909 ALA A CA 1
ATOM 7018 C C . ALA A 1 909 ? 19.239 -2.745 35.649 1.00 90.81 909 ALA A C 1
ATOM 7020 O O . ALA A 1 909 ? 19.595 -3.652 34.898 1.00 90.81 909 ALA A O 1
ATOM 7021 N N . GLU A 1 910 ? 19.512 -2.759 36.952 1.00 90.44 910 GLU A N 1
ATOM 7022 C CA . GLU A 1 910 ? 20.198 -3.860 37.639 1.00 90.44 910 GLU A CA 1
ATOM 7023 C C . GLU A 1 910 ? 19.428 -5.175 37.476 1.00 90.44 910 GLU A C 1
ATOM 7025 O O . GLU A 1 910 ? 20.016 -6.207 37.140 1.00 90.44 910 GLU A O 1
ATOM 7030 N N . SER A 1 911 ? 18.099 -5.127 37.599 1.00 92.62 911 SER A N 1
ATOM 7031 C CA . SER A 1 911 ? 17.221 -6.272 37.337 1.00 92.62 911 SER A CA 1
ATOM 7032 C C . SER A 1 911 ? 17.303 -6.734 35.877 1.00 92.62 911 SER A C 1
ATOM 7034 O O . SER A 1 911 ? 17.406 -7.935 35.617 1.00 92.62 911 SER A O 1
ATOM 7036 N N . ALA A 1 912 ? 17.337 -5.812 34.908 1.00 92.50 912 ALA A N 1
ATOM 7037 C CA . ALA A 1 912 ? 17.491 -6.141 33.489 1.00 92.50 912 ALA A CA 1
ATOM 7038 C C . ALA A 1 912 ? 18.866 -6.751 33.156 1.00 92.50 912 ALA A C 1
ATOM 7040 O O . ALA A 1 912 ? 18.935 -7.664 32.330 1.00 92.50 912 ALA A O 1
ATOM 7041 N N . ILE A 1 913 ? 19.941 -6.291 33.807 1.00 90.88 913 ILE A N 1
ATOM 7042 C CA . ILE A 1 913 ? 21.296 -6.851 33.670 1.00 90.88 913 ILE A CA 1
ATOM 7043 C C . ILE A 1 913 ? 21.344 -8.261 34.263 1.00 90.88 913 ILE A C 1
ATOM 7045 O O . ILE A 1 913 ? 21.758 -9.196 33.578 1.00 90.88 913 ILE A O 1
ATOM 7049 N N . LYS A 1 914 ? 20.860 -8.434 35.500 1.00 90.06 914 LYS A N 1
ATOM 7050 C CA . LYS A 1 914 ? 20.820 -9.723 36.211 1.00 90.06 914 LYS A CA 1
ATOM 7051 C C . LYS A 1 914 ? 19.991 -10.779 35.473 1.00 90.06 914 LYS A C 1
ATOM 7053 O O . LYS A 1 914 ? 20.325 -11.957 35.520 1.00 90.06 914 LYS A O 1
ATOM 7058 N N . MET A 1 915 ? 18.944 -10.359 34.761 1.00 90.50 915 MET A N 1
ATOM 7059 C CA . MET A 1 915 ? 18.111 -11.227 33.920 1.00 90.50 915 MET A CA 1
ATOM 7060 C C . MET A 1 915 ? 18.623 -11.387 32.472 1.00 90.50 915 MET A C 1
ATOM 7062 O O . MET A 1 915 ? 17.925 -11.981 31.640 1.00 90.50 915 MET A O 1
ATOM 7066 N N . CYS A 1 916 ? 19.804 -10.875 32.119 1.00 89.88 916 CYS A N 1
ATOM 7067 C CA . CYS A 1 916 ? 20.367 -11.027 30.776 1.00 89.88 916 CYS A CA 1
ATOM 7068 C C . CYS A 1 916 ? 21.205 -12.310 30.652 1.00 89.88 916 CYS A C 1
ATOM 7070 O O . CYS A 1 916 ? 22.275 -12.399 31.247 1.00 89.88 916 CYS A O 1
ATOM 7072 N N . LEU A 1 917 ? 20.775 -13.259 29.804 1.00 88.75 917 LEU A N 1
ATOM 7073 C CA . LEU A 1 917 ? 21.498 -14.525 29.581 1.00 88.75 917 LEU A CA 1
ATOM 7074 C C . LEU A 1 917 ? 22.945 -14.294 29.120 1.00 88.75 917 LEU A C 1
ATOM 7076 O O . LEU A 1 917 ? 23.853 -14.982 29.566 1.00 88.75 917 LEU A O 1
ATOM 7080 N N . CYS A 1 918 ? 23.185 -13.286 28.275 1.00 90.25 918 CYS A N 1
ATOM 7081 C CA . CYS A 1 918 ? 24.529 -12.925 27.811 1.00 90.25 918 CYS A CA 1
ATOM 7082 C C . CYS A 1 918 ? 25.471 -12.489 28.949 1.00 90.25 918 CYS A C 1
ATOM 7084 O O . CYS A 1 918 ? 26.687 -12.531 28.778 1.00 90.25 918 CYS A O 1
ATOM 7086 N N . CYS A 1 919 ? 24.917 -12.059 30.088 1.00 88.50 919 CYS A N 1
ATOM 7087 C CA . CYS A 1 919 ? 25.659 -11.667 31.283 1.00 88.50 919 CYS A CA 1
ATOM 7088 C C . CYS A 1 919 ? 25.729 -12.790 32.325 1.00 88.50 919 CYS A C 1
ATOM 7090 O O . CYS A 1 919 ? 26.783 -12.969 32.928 1.00 88.50 919 CYS A O 1
ATOM 7092 N N . SER A 1 920 ? 24.640 -13.536 32.542 1.00 87.06 920 SER A N 1
ATOM 7093 C CA . SER A 1 920 ? 24.580 -14.607 33.547 1.00 87.06 920 SER A CA 1
ATOM 7094 C C . SER A 1 920 ? 25.230 -15.914 33.083 1.00 87.06 920 SER A C 1
ATOM 7096 O O . SER A 1 920 ? 25.933 -16.556 33.857 1.00 87.06 920 SER A O 1
ATOM 7098 N N . ASP A 1 921 ? 25.042 -16.281 31.813 1.00 88.94 921 ASP A N 1
ATOM 7099 C CA . ASP A 1 921 ? 25.369 -17.610 31.272 1.00 88.94 921 ASP A CA 1
ATOM 7100 C C . ASP A 1 921 ? 26.548 -17.551 30.272 1.00 88.94 921 ASP A C 1
ATOM 7102 O O . ASP A 1 921 ? 26.876 -18.533 29.597 1.00 88.94 921 ASP A O 1
ATOM 7106 N N . GLY A 1 922 ? 27.174 -16.376 30.126 1.00 89.56 922 GLY A N 1
ATOM 7107 C CA . GLY A 1 922 ? 28.336 -16.141 29.267 1.00 89.56 922 GLY A CA 1
ATOM 7108 C C . GLY A 1 922 ? 28.137 -16.615 27.821 1.00 89.56 922 GLY A C 1
ATOM 7109 O O . GLY A 1 922 ? 27.162 -16.251 27.161 1.00 89.56 922 GLY A O 1
ATOM 7110 N N . ARG A 1 923 ? 29.073 -17.436 27.318 1.00 92.81 923 ARG A N 1
ATOM 7111 C CA . ARG A 1 923 ? 29.040 -17.997 25.952 1.00 92.81 923 ARG A CA 1
ATOM 7112 C C . ARG A 1 923 ? 27.715 -18.700 25.644 1.00 92.81 923 ARG A C 1
ATOM 7114 O O . ARG A 1 923 ? 27.091 -18.366 24.641 1.00 92.81 923 ARG A O 1
ATOM 7121 N N . ALA A 1 924 ? 27.268 -19.605 26.516 1.00 91.81 924 ALA A N 1
ATOM 7122 C CA . ALA A 1 924 ? 26.031 -20.358 26.311 1.00 91.81 924 ALA A CA 1
ATOM 7123 C C . ALA A 1 924 ? 24.805 -19.429 26.276 1.00 91.81 924 ALA A C 1
ATOM 7125 O O . ALA A 1 924 ? 23.877 -19.643 25.494 1.00 91.81 924 ALA A O 1
ATOM 7126 N N . GLY A 1 925 ? 24.832 -18.351 27.063 1.00 90.81 925 GLY A N 1
ATOM 7127 C CA . GLY A 1 925 ? 23.817 -17.300 27.047 1.00 90.81 925 GLY A CA 1
ATOM 7128 C C . GLY A 1 925 ? 23.756 -16.521 25.737 1.00 90.81 925 GLY A C 1
ATOM 7129 O O . GLY A 1 925 ? 22.660 -16.281 25.227 1.00 90.81 925 GLY A O 1
ATOM 7130 N N . VAL A 1 926 ? 24.907 -16.169 25.154 1.00 91.94 926 VAL A N 1
ATOM 7131 C CA . VAL A 1 926 ? 24.983 -15.517 23.833 1.00 91.94 926 VAL A CA 1
ATOM 7132 C C . VAL A 1 926 ? 24.522 -16.474 22.728 1.00 91.94 926 VAL A C 1
ATOM 7134 O O . VAL A 1 926 ? 23.654 -16.111 21.936 1.00 91.94 926 VAL A O 1
ATOM 7137 N N . GLU A 1 927 ? 25.031 -17.707 22.709 1.00 90.38 927 GLU A N 1
ATOM 7138 C CA . GLU A 1 927 ? 24.671 -18.747 21.728 1.00 90.38 927 GLU A CA 1
ATOM 7139 C C . GLU A 1 927 ? 23.180 -19.138 21.804 1.00 90.38 927 GLU A C 1
ATOM 7141 O O . GLU A 1 927 ? 22.568 -19.453 20.787 1.00 90.38 927 GLU A O 1
ATOM 7146 N N . THR A 1 928 ? 22.554 -19.039 22.983 1.00 88.06 928 THR A N 1
ATOM 7147 C CA . THR A 1 928 ? 21.101 -19.240 23.164 1.00 88.06 928 THR A CA 1
ATOM 7148 C C . THR A 1 928 ? 20.270 -18.005 22.787 1.00 88.06 928 THR A C 1
ATOM 7150 O O . THR A 1 928 ? 19.092 -18.136 22.444 1.00 88.06 928 THR A O 1
ATOM 7153 N N . SER A 1 929 ? 20.844 -16.798 22.856 1.00 87.50 929 SER A N 1
ATOM 7154 C CA . SER A 1 929 ? 20.119 -15.535 22.629 1.00 87.50 929 SER A CA 1
ATOM 7155 C C . SER A 1 929 ? 20.105 -15.073 21.169 1.00 87.50 929 SER A C 1
ATOM 7157 O O . SER A 1 929 ? 19.215 -14.309 20.790 1.00 87.50 929 SER A O 1
ATOM 7159 N N . TYR A 1 930 ? 21.055 -15.525 20.345 1.00 88.75 930 TYR A N 1
ATOM 7160 C CA . TYR A 1 930 ? 21.192 -15.115 18.944 1.00 88.75 930 TYR A CA 1
ATOM 7161 C C . TYR A 1 930 ? 21.333 -16.319 18.015 1.00 88.75 930 TYR A C 1
ATOM 7163 O O . TYR A 1 930 ? 22.031 -17.280 18.312 1.00 88.75 930 TYR A O 1
ATOM 7171 N N . LYS A 1 931 ? 20.700 -16.246 16.842 1.00 82.88 931 LYS A N 1
ATOM 7172 C CA . LYS A 1 931 ? 20.810 -17.279 15.798 1.00 82.88 931 LYS A CA 1
ATOM 7173 C C . LYS A 1 931 ? 22.169 -17.169 15.091 1.00 82.88 931 LYS A C 1
ATOM 7175 O O . LYS A 1 931 ? 22.646 -16.053 14.877 1.00 82.88 931 LYS A O 1
ATOM 7180 N N . ASP A 1 932 ? 22.723 -18.283 14.603 1.00 83.12 932 ASP A N 1
ATOM 7181 C CA . ASP A 1 932 ? 23.990 -18.340 13.844 1.00 83.12 932 ASP A CA 1
ATOM 7182 C C . ASP A 1 932 ? 24.163 -17.195 12.836 1.00 83.12 932 ASP A C 1
ATOM 7184 O O . ASP A 1 932 ? 25.168 -16.494 12.847 1.00 83.12 932 ASP A O 1
ATOM 7188 N N . TYR A 1 933 ? 23.164 -16.957 11.979 1.00 76.56 933 TYR A N 1
ATOM 7189 C CA . TYR A 1 933 ? 23.233 -15.948 10.914 1.00 76.56 933 TYR A CA 1
ATOM 7190 C C . TYR A 1 933 ? 23.284 -14.493 11.424 1.00 76.56 933 TYR A C 1
ATOM 7192 O O . TYR A 1 933 ? 23.528 -13.575 10.634 1.00 76.56 933 TYR A O 1
ATOM 7200 N N . GLN A 1 934 ? 23.009 -14.259 12.709 1.00 84.38 934 GLN A N 1
ATOM 7201 C CA . GLN A 1 934 ? 23.167 -12.968 13.383 1.00 84.38 934 GLN A CA 1
ATOM 7202 C C . GLN A 1 934 ? 24.596 -12.841 13.920 1.00 84.38 934 GLN A C 1
ATOM 7204 O O . GLN A 1 934 ? 25.262 -11.846 13.638 1.00 84.38 934 GLN A O 1
ATOM 7209 N N . LEU A 1 935 ? 25.087 -13.880 14.606 1.00 87.50 935 LEU A N 1
ATOM 7210 C CA . LEU A 1 935 ? 26.454 -13.951 15.129 1.00 87.50 935 LEU A CA 1
ATOM 7211 C C . LEU A 1 935 ? 27.506 -13.987 14.011 1.00 87.50 935 LEU A C 1
ATOM 7213 O O . LEU A 1 935 ? 28.532 -13.335 14.130 1.00 87.50 935 LEU A O 1
ATOM 7217 N N . LEU A 1 936 ? 27.244 -14.618 12.865 1.00 83.06 936 LEU A N 1
ATOM 7218 C CA . LEU A 1 936 ? 28.143 -14.631 11.698 1.00 83.06 936 LEU A CA 1
ATOM 7219 C C . LEU A 1 936 ? 28.388 -13.236 11.064 1.00 83.06 936 LEU A C 1
ATOM 7221 O O . LEU A 1 936 ? 29.112 -13.118 10.074 1.00 83.06 936 LEU A O 1
ATOM 7225 N N . GLY A 1 937 ? 27.844 -12.153 11.637 1.00 74.38 937 GLY A N 1
ATOM 7226 C CA . GLY A 1 937 ? 28.214 -10.769 11.325 1.00 74.38 937 GLY A CA 1
ATOM 7227 C C . GLY A 1 937 ? 29.719 -10.470 11.384 1.00 74.38 937 GLY A C 1
ATOM 7228 O O . GLY A 1 937 ? 30.180 -9.650 10.595 1.00 74.38 937 GLY A O 1
ATOM 7229 N N . ALA A 1 938 ? 30.501 -11.191 12.197 1.00 71.75 938 ALA A N 1
ATOM 7230 C CA . ALA A 1 938 ? 31.958 -11.026 12.296 1.00 71.75 938 ALA A CA 1
ATOM 7231 C C . ALA A 1 938 ? 32.780 -11.458 11.063 1.00 71.75 938 ALA A C 1
ATOM 7233 O O . ALA A 1 938 ? 34.005 -11.364 11.099 1.00 71.75 938 ALA A O 1
ATOM 7234 N N . GLY A 1 939 ? 32.154 -11.914 9.972 1.00 69.88 939 GLY A N 1
ATOM 7235 C CA . GLY A 1 939 ? 32.889 -12.182 8.729 1.00 69.88 939 GLY A CA 1
ATOM 7236 C C . GLY A 1 939 ? 32.108 -12.803 7.574 1.00 69.88 939 GLY A C 1
ATOM 7237 O O . GLY A 1 939 ? 32.662 -12.918 6.483 1.00 69.88 939 GLY A O 1
ATOM 7238 N N . GLN A 1 940 ? 30.833 -13.174 7.747 1.00 74.25 940 GLN A N 1
ATOM 7239 C CA . GLN A 1 940 ? 30.015 -13.686 6.644 1.00 74.25 940 GLN A CA 1
ATOM 7240 C C . GLN A 1 940 ? 29.544 -12.560 5.710 1.00 74.25 940 GLN A C 1
ATOM 7242 O O . GLN A 1 940 ? 28.399 -12.094 5.758 1.00 74.25 940 GLN A O 1
ATOM 7247 N N . ALA A 1 941 ? 30.440 -12.151 4.818 1.00 81.69 941 ALA A N 1
ATOM 7248 C CA . ALA A 1 941 ? 30.037 -11.668 3.507 1.00 81.69 941 ALA A CA 1
ATOM 7249 C C . ALA A 1 941 ? 29.429 -12.824 2.690 1.00 81.69 941 ALA A C 1
ATOM 7251 O O . ALA A 1 941 ? 29.772 -13.986 2.907 1.00 81.69 941 ALA A O 1
ATOM 7252 N N . ILE A 1 942 ? 28.548 -12.494 1.746 1.00 90.19 942 ILE A N 1
ATOM 7253 C CA . ILE A 1 942 ? 28.329 -13.346 0.570 1.00 90.19 942 ILE A CA 1
ATOM 7254 C C . ILE A 1 942 ? 29.052 -12.705 -0.605 1.00 90.19 942 ILE A C 1
ATOM 7256 O O . ILE A 1 942 ? 29.207 -11.480 -0.633 1.00 90.19 942 ILE A O 1
ATOM 7260 N N . ASP A 1 943 ? 29.443 -13.501 -1.591 1.00 94.00 943 ASP A N 1
ATOM 7261 C CA . ASP A 1 943 ? 30.181 -12.988 -2.743 1.00 94.00 943 ASP A CA 1
ATOM 7262 C C . ASP A 1 943 ? 29.205 -12.413 -3.787 1.00 94.00 943 ASP A C 1
ATOM 7264 O O . ASP A 1 943 ? 29.075 -12.905 -4.905 1.00 94.00 943 ASP A O 1
ATOM 7268 N N . LEU A 1 944 ? 28.469 -11.373 -3.376 1.00 95.94 944 LEU A N 1
ATOM 7269 C CA . LEU A 1 944 ? 27.545 -10.580 -4.187 1.00 95.94 944 LEU A CA 1
ATOM 7270 C C . LEU A 1 944 ? 27.762 -9.091 -3.891 1.00 95.94 944 LEU A C 1
ATOM 7272 O O . LEU A 1 944 ? 27.540 -8.633 -2.764 1.00 95.94 944 LEU A O 1
ATOM 7276 N N . HIS A 1 945 ? 28.142 -8.339 -4.918 1.00 96.81 945 HIS A N 1
ATOM 7277 C CA . HIS A 1 945 ? 28.508 -6.928 -4.832 1.00 96.81 945 HIS A CA 1
ATOM 7278 C C . HIS A 1 945 ? 27.737 -6.101 -5.868 1.00 96.81 945 HIS A C 1
ATOM 7280 O O . HIS A 1 945 ? 27.653 -6.479 -7.035 1.00 96.81 945 HIS A O 1
ATOM 7286 N N . ALA A 1 946 ? 27.161 -4.978 -5.447 1.00 96.69 946 ALA A N 1
ATOM 7287 C CA . ALA A 1 946 ? 26.481 -4.011 -6.302 1.00 96.69 946 ALA A CA 1
ATOM 7288 C C . ALA A 1 946 ? 27.508 -3.059 -6.936 1.00 96.69 946 ALA A C 1
ATOM 7290 O O . ALA A 1 946 ? 27.690 -1.954 -6.441 1.00 96.69 946 ALA A O 1
ATOM 7291 N N . ALA A 1 947 ? 28.191 -3.504 -7.994 1.00 95.06 947 ALA A N 1
ATOM 7292 C CA . ALA A 1 947 ? 29.325 -2.796 -8.591 1.00 95.06 947 ALA A CA 1
ATOM 7293 C C . ALA A 1 947 ? 28.969 -1.414 -9.163 1.00 95.06 947 ALA A C 1
ATOM 7295 O O . ALA A 1 947 ? 29.672 -0.440 -8.896 1.00 95.06 947 ALA A O 1
ATOM 7296 N N . GLN A 1 948 ? 27.895 -1.324 -9.962 1.00 94.31 948 GLN A N 1
ATOM 7297 C CA . GLN A 1 948 ? 27.558 -0.095 -10.690 1.00 94.31 948 GLN A CA 1
ATOM 7298 C C . GLN A 1 948 ? 26.052 0.139 -10.809 1.00 94.31 948 GLN A C 1
ATOM 7300 O O . GLN A 1 948 ? 25.272 -0.778 -11.085 1.00 94.31 948 GLN A O 1
ATOM 7305 N N . TYR A 1 949 ? 25.636 1.392 -10.644 1.00 93.31 949 TYR A N 1
ATOM 7306 C CA . TYR A 1 949 ? 24.280 1.879 -10.896 1.00 93.31 949 TYR A CA 1
ATOM 7307 C C . TYR A 1 949 ? 24.365 3.049 -11.884 1.00 93.31 949 TYR A C 1
ATOM 7309 O O . TYR A 1 949 ? 25.010 4.050 -11.590 1.00 93.31 949 TYR A O 1
ATOM 7317 N N . CYS A 1 950 ? 23.686 2.946 -13.026 1.00 89.31 950 CYS A N 1
ATOM 7318 C CA . CYS A 1 950 ? 23.581 4.025 -14.009 1.00 89.31 950 CYS A CA 1
ATOM 7319 C C . CYS A 1 950 ? 22.155 4.583 -13.980 1.00 89.31 950 CYS A C 1
ATOM 7321 O O . CYS A 1 950 ? 21.207 3.825 -14.211 1.00 89.31 950 CYS A O 1
ATOM 7323 N N . ILE A 1 951 ? 21.984 5.875 -13.686 1.00 86.75 951 ILE A N 1
ATOM 7324 C CA . ILE A 1 951 ? 20.703 6.576 -13.856 1.00 86.75 951 ILE A CA 1
ATOM 7325 C C . ILE A 1 951 ? 20.716 7.305 -15.196 1.00 86.75 951 ILE A C 1
ATOM 7327 O O . ILE A 1 951 ? 21.603 8.117 -15.458 1.00 86.75 951 ILE A O 1
ATOM 7331 N N . ASP A 1 952 ? 19.695 7.039 -16.006 1.00 77.25 952 ASP A N 1
ATOM 7332 C CA . ASP A 1 952 ? 19.413 7.788 -17.225 1.00 77.25 952 ASP A CA 1
ATOM 7333 C C . ASP A 1 952 ? 18.339 8.851 -16.923 1.00 77.25 952 ASP A C 1
ATOM 7335 O O . ASP A 1 952 ? 17.229 8.537 -16.463 1.00 77.25 952 ASP A O 1
ATOM 7339 N N . SER A 1 953 ? 18.693 10.124 -17.102 1.00 65.88 953 SER A N 1
ATOM 7340 C CA . SER A 1 953 ? 17.788 11.269 -16.949 1.00 65.88 953 SER A CA 1
ATOM 7341 C C . SER A 1 953 ? 16.965 11.483 -18.228 1.00 65.88 953 SER A C 1
ATOM 7343 O O . SER A 1 953 ? 15.735 11.594 -18.159 1.00 65.88 953 SER A O 1
ATOM 7345 N N . GLY A 1 954 ? 17.631 11.405 -19.384 1.00 58.25 954 GLY A N 1
ATOM 7346 C CA . GLY A 1 954 ? 17.105 11.625 -20.735 1.00 58.25 954 GLY A CA 1
ATOM 7347 C C . GLY A 1 954 ? 17.908 12.660 -21.537 1.00 58.25 954 GLY A C 1
ATOM 7348 O O . GLY A 1 954 ? 17.993 12.539 -22.755 1.00 58.25 954 GLY A O 1
ATOM 7349 N N . ASN A 1 955 ? 18.557 13.613 -20.858 1.00 49.31 955 ASN A N 1
ATOM 7350 C CA . ASN A 1 955 ? 19.196 14.788 -21.464 1.00 49.31 955 ASN A CA 1
ATOM 7351 C C . ASN A 1 955 ? 20.732 14.666 -21.443 1.00 49.31 955 ASN A C 1
ATOM 7353 O O . ASN A 1 955 ? 21.407 15.411 -20.741 1.00 49.31 955 ASN A O 1
ATOM 7357 N N . GLU A 1 956 ? 21.272 13.667 -22.152 1.00 46.69 956 GLU A N 1
ATOM 7358 C CA . GLU A 1 956 ? 22.708 13.309 -22.287 1.00 46.69 956 GLU A CA 1
ATOM 7359 C C . GLU A 1 956 ? 23.476 12.938 -20.989 1.00 46.69 956 GLU A C 1
ATOM 7361 O O . GLU A 1 956 ? 24.356 12.072 -21.012 1.00 46.69 956 GLU A O 1
ATOM 7366 N N . HIS A 1 957 ? 23.119 13.502 -19.834 1.00 54.53 957 HIS A N 1
ATOM 7367 C CA . HIS A 1 957 ? 23.763 13.298 -18.538 1.00 54.53 957 HIS A CA 1
ATOM 7368 C C . HIS A 1 957 ? 23.420 11.942 -17.895 1.00 54.53 957 HIS A C 1
ATOM 7370 O O . HIS A 1 957 ? 22.506 11.820 -17.075 1.00 54.53 957 HIS A O 1
ATOM 7376 N N . LYS A 1 958 ? 24.206 10.911 -18.223 1.00 68.75 958 LYS A N 1
ATOM 7377 C CA . LYS A 1 958 ? 24.157 9.593 -17.565 1.00 68.75 958 LYS A CA 1
ATOM 7378 C C . LYS A 1 958 ? 24.951 9.589 -16.261 1.00 68.75 958 LYS A C 1
ATOM 7380 O O . LYS A 1 958 ? 26.179 9.661 -16.265 1.00 68.75 958 LYS A O 1
ATOM 7385 N N . ALA A 1 959 ? 24.249 9.455 -15.138 1.00 80.75 959 ALA A N 1
ATOM 7386 C CA . ALA A 1 959 ? 24.855 9.428 -13.812 1.00 80.75 959 ALA A CA 1
ATOM 7387 C C . ALA A 1 959 ? 25.341 8.010 -13.472 1.00 80.75 959 ALA A C 1
ATOM 7389 O O . ALA A 1 959 ? 24.542 7.145 -13.104 1.00 80.75 959 ALA A O 1
ATOM 7390 N N . ASN A 1 960 ? 26.647 7.771 -13.603 1.00 88.00 960 ASN A N 1
ATOM 7391 C CA . ASN A 1 960 ? 27.278 6.499 -13.249 1.00 88.00 960 ASN A CA 1
ATOM 7392 C C . ASN A 1 960 ? 27.803 6.535 -11.809 1.00 88.00 960 ASN A C 1
ATOM 7394 O O . ASN A 1 960 ? 28.711 7.296 -11.480 1.00 88.00 960 ASN A O 1
ATOM 7398 N N . PHE A 1 961 ? 27.253 5.672 -10.961 1.00 91.81 961 PHE A N 1
ATOM 7399 C CA . PHE A 1 961 ? 27.691 5.462 -9.587 1.00 91.81 961 PHE A CA 1
ATOM 7400 C C . PHE A 1 961 ? 28.377 4.106 -9.484 1.00 91.81 961 PHE A C 1
ATOM 7402 O O . PHE A 1 961 ? 27.762 3.085 -9.791 1.00 91.81 961 PHE A O 1
ATOM 7409 N N . VAL A 1 962 ? 29.635 4.099 -9.051 1.00 92.25 962 VAL A N 1
ATOM 7410 C CA . VAL A 1 962 ? 30.486 2.904 -8.995 1.00 92.25 962 VAL A CA 1
ATOM 7411 C C . VAL A 1 962 ? 31.083 2.724 -7.602 1.00 92.25 962 VAL A C 1
ATOM 7413 O O . VAL A 1 962 ? 31.244 3.695 -6.860 1.00 92.25 962 VAL A O 1
ATOM 7416 N N . THR A 1 963 ? 31.424 1.486 -7.258 1.00 90.75 963 THR A N 1
ATOM 7417 C CA . THR A 1 963 ? 32.241 1.140 -6.085 1.00 90.75 963 THR A CA 1
ATOM 7418 C C . THR A 1 963 ? 33.453 0.314 -6.498 1.00 90.75 963 THR A C 1
ATOM 7420 O O . THR A 1 963 ? 33.440 -0.331 -7.552 1.00 90.75 963 THR A O 1
ATOM 7423 N N . ASP A 1 964 ? 34.504 0.334 -5.677 1.00 90.44 964 ASP A N 1
ATOM 7424 C CA . ASP A 1 964 ? 35.689 -0.498 -5.888 1.00 90.44 964 ASP A CA 1
ATOM 7425 C C . ASP A 1 964 ? 35.296 -1.980 -5.871 1.00 90.44 964 ASP A C 1
ATOM 7427 O O . ASP A 1 964 ? 34.549 -2.432 -4.996 1.00 90.44 964 ASP A O 1
ATOM 7431 N N . LEU A 1 965 ? 35.790 -2.751 -6.844 1.00 91.94 965 LEU A N 1
ATOM 7432 C CA . LEU A 1 965 ? 35.454 -4.168 -6.920 1.00 91.94 965 LEU A CA 1
ATOM 7433 C C . LEU A 1 965 ? 36.086 -4.943 -5.750 1.00 91.94 965 LEU A C 1
ATOM 7435 O O . LEU A 1 965 ? 37.233 -4.694 -5.371 1.00 91.94 965 LEU A O 1
ATOM 7439 N N . PRO A 1 966 ? 35.361 -5.911 -5.160 1.00 91.25 966 PRO A N 1
ATOM 7440 C CA . PRO A 1 966 ? 35.875 -6.691 -4.044 1.00 91.25 966 PRO A CA 1
ATOM 7441 C C . PRO A 1 966 ? 37.046 -7.567 -4.497 1.00 91.25 966 PRO A C 1
ATOM 7443 O O . PRO A 1 966 ? 37.035 -8.094 -5.604 1.00 91.25 966 PRO A O 1
ATOM 7446 N N . HIS A 1 967 ? 38.009 -7.818 -3.605 1.00 89.69 967 HIS A N 1
ATOM 7447 C CA . HIS A 1 967 ? 39.228 -8.598 -3.886 1.00 89.69 967 HIS A CA 1
ATOM 7448 C C . HIS A 1 967 ? 39.003 -9.954 -4.594 1.00 89.69 967 HIS A C 1
ATOM 7450 O O . HIS A 1 967 ? 39.877 -10.431 -5.312 1.00 89.69 967 HIS A O 1
ATOM 7456 N N . TRP A 1 968 ? 37.839 -10.592 -4.414 1.00 91.44 968 TRP A N 1
ATOM 7457 C CA . TRP A 1 968 ? 37.491 -11.855 -5.074 1.00 91.44 968 TRP A CA 1
ATOM 7458 C C . TRP A 1 968 ? 37.076 -11.713 -6.551 1.00 91.44 968 TRP A C 1
ATOM 7460 O O . TRP A 1 968 ? 36.884 -12.727 -7.217 1.00 91.44 968 TRP A O 1
ATOM 7470 N N . ALA A 1 969 ? 36.973 -10.491 -7.084 1.00 89.62 969 ALA A N 1
ATOM 7471 C CA . ALA A 1 969 ? 36.792 -10.214 -8.512 1.00 89.62 969 ALA A CA 1
ATOM 7472 C C . ALA A 1 969 ? 38.041 -10.548 -9.358 1.00 89.62 969 ALA A C 1
ATOM 7474 O O . ALA A 1 969 ? 37.944 -10.665 -10.585 1.00 89.62 969 ALA A O 1
ATOM 7475 N N . GLY A 1 970 ? 39.202 -10.719 -8.713 1.00 85.62 970 GLY A N 1
ATOM 7476 C CA . GLY A 1 970 ? 40.502 -10.853 -9.368 1.00 85.62 970 GLY A CA 1
ATOM 7477 C C . GLY A 1 970 ? 41.043 -9.500 -9.835 1.00 85.62 970 GLY A C 1
ATOM 7478 O O . GLY A 1 970 ? 40.699 -8.463 -9.277 1.00 85.62 970 GLY A O 1
ATOM 7479 N N . ALA A 1 971 ? 41.869 -9.502 -10.882 1.00 84.50 971 ALA A N 1
ATOM 7480 C CA . ALA A 1 971 ? 42.490 -8.300 -11.449 1.00 84.50 971 ALA A CA 1
ATOM 7481 C C . ALA A 1 971 ? 41.546 -7.454 -12.339 1.00 84.50 971 ALA A C 1
ATOM 7483 O O . ALA A 1 971 ? 42.009 -6.809 -13.275 1.00 84.50 971 ALA A O 1
ATOM 7484 N N . ARG A 1 972 ? 40.229 -7.496 -12.093 1.00 87.94 972 ARG A N 1
ATOM 7485 C CA . ARG A 1 972 ? 39.218 -6.821 -12.923 1.00 87.94 972 ARG A CA 1
ATOM 7486 C C . ARG A 1 972 ? 38.992 -5.373 -12.517 1.00 87.94 972 ARG A C 1
ATOM 7488 O O . ARG A 1 972 ? 39.002 -5.049 -11.329 1.00 87.94 972 ARG A O 1
ATOM 7495 N N . SER A 1 973 ? 38.696 -4.537 -13.503 1.00 87.88 973 SER A N 1
ATOM 7496 C CA . SER A 1 973 ? 38.201 -3.175 -13.325 1.00 87.88 973 SER A CA 1
ATOM 7497 C C . SER A 1 973 ? 36.672 -3.120 -13.462 1.00 87.88 973 SER A C 1
ATOM 7499 O O . SER A 1 973 ? 36.006 -4.104 -13.787 1.00 87.88 973 SER A O 1
ATOM 7501 N N . ASN A 1 974 ? 36.092 -1.940 -13.233 1.00 85.38 974 ASN A N 1
ATOM 7502 C CA . ASN A 1 974 ? 34.689 -1.689 -13.563 1.00 85.38 974 ASN A CA 1
ATOM 7503 C C . ASN A 1 974 ? 34.440 -1.602 -15.088 1.00 85.38 974 ASN A C 1
ATOM 7505 O O . ASN A 1 974 ? 33.301 -1.747 -15.524 1.00 85.38 974 ASN A O 1
ATOM 7509 N N . GLU A 1 975 ? 35.473 -1.409 -15.909 1.00 83.38 975 GLU A N 1
ATOM 7510 C CA . GLU A 1 975 ? 35.355 -1.318 -17.374 1.00 83.38 975 GLU A CA 1
ATOM 7511 C C . GLU A 1 975 ? 35.162 -2.704 -18.020 1.00 83.38 975 GLU A C 1
ATOM 7513 O O . GLU A 1 975 ? 34.509 -2.812 -19.056 1.00 83.38 975 GLU A O 1
ATOM 7518 N N . ASP A 1 976 ? 35.621 -3.775 -17.359 1.00 81.69 976 ASP A N 1
ATOM 7519 C CA . ASP A 1 976 ? 35.374 -5.171 -17.759 1.00 81.69 976 ASP A CA 1
ATOM 7520 C C . ASP A 1 976 ? 33.891 -5.589 -17.645 1.00 81.69 976 ASP A C 1
ATOM 7522 O O . ASP A 1 976 ? 33.487 -6.647 -18.139 1.00 81.69 976 ASP A O 1
ATOM 7526 N N . LEU A 1 977 ? 33.064 -4.804 -16.942 1.00 87.00 977 LEU A N 1
ATOM 7527 C CA . LEU A 1 977 ? 31.689 -5.167 -16.603 1.00 87.00 977 LEU A CA 1
ATOM 7528 C C . LEU A 1 977 ? 30.691 -4.535 -17.583 1.00 87.00 977 LEU A C 1
ATOM 7530 O O . LEU A 1 977 ? 30.367 -3.352 -17.509 1.00 87.00 977 LEU A O 1
ATOM 7534 N N . GLN A 1 978 ? 30.144 -5.355 -18.480 1.00 85.81 978 GLN A N 1
ATOM 7535 C CA . GLN A 1 978 ? 29.136 -4.917 -19.447 1.00 85.81 978 GLN A CA 1
ATOM 7536 C C . GLN A 1 978 ? 27.705 -4.956 -18.886 1.00 85.81 978 GLN A C 1
ATOM 7538 O O . GLN A 1 978 ? 27.313 -5.883 -18.174 1.00 85.81 978 GLN A O 1
ATOM 7543 N N . TRP A 1 979 ? 26.891 -3.974 -19.283 1.00 88.88 979 TRP A N 1
ATOM 7544 C CA . TRP A 1 979 ? 25.453 -3.939 -19.007 1.00 88.88 979 TRP A CA 1
ATOM 7545 C C . TRP A 1 979 ? 24.707 -4.997 -19.828 1.00 88.88 979 TRP A C 1
ATOM 7547 O O . TRP A 1 979 ? 24.877 -5.082 -21.041 1.00 88.88 979 TRP A O 1
ATOM 7557 N N . LEU A 1 980 ? 23.829 -5.760 -19.175 1.00 86.56 980 LEU A N 1
ATOM 7558 C CA . LEU A 1 980 ? 23.060 -6.851 -19.790 1.00 86.56 980 LEU A CA 1
ATOM 7559 C C . LEU A 1 980 ? 21.598 -6.444 -20.082 1.00 86.56 980 LEU A C 1
ATOM 7561 O O . LEU A 1 980 ? 20.707 -7.294 -20.129 1.00 86.56 980 LEU A O 1
ATOM 7565 N N . ASN A 1 981 ? 21.295 -5.143 -20.160 1.00 76.06 981 ASN A N 1
ATOM 7566 C CA . ASN A 1 981 ? 19.923 -4.616 -20.138 1.00 76.06 981 ASN A CA 1
ATOM 7567 C C . ASN A 1 981 ? 19.775 -3.224 -20.762 1.00 76.06 981 ASN A C 1
ATOM 7569 O O . ASN A 1 981 ? 20.812 -2.565 -20.984 1.00 76.06 981 ASN A O 1
#

Organism: NCBI:txid267567

pLDDT: mean 79.51, std 19.25, range [22.88, 96.88]